Protein AF-0000000068181844 (afdb_homodimer)

InterPro domains:
  IPR001478 PDZ domain [PF13180] (319-391)
  IPR001478 PDZ domain [SM00228] (317-387)
  IPR007314 Haem-binding uptake, Tiki superfamily, ChaN [PF04187] (47-268)
  IPR007314 Haem-binding uptake, Tiki superfamily, ChaN [cd14727] (56-280)
  IPR036034 PDZ superfamily [G3DSA:2.30.42.10] (317-400)
  IPR036034 PDZ superfamily [SSF50156] (316-392)

Sequence (802 aa):
MNVSDVSAQTGSGKKAVSASEQTTRNACVPAASWVIPGKGETTLSSVMASVKDKSVVLLGETHINPEHHRWQLQMLATLYAARPDMVIGFEMFPRRVQKILDQWVAGELTESEFLSRSEWQSVWSTDAGLYLPLFHFARMNRIPMRALNIDIHLRRAVTAKGFDGVPEKDREGVTRPAPPAPEYLEFLLPIYMQHGRAPQKTAEKNQKPNHYDPDFLRFVVSQQLWDRAMAQEIHAVLSSYDKHKKPLIVGIMGSGHILKGFGVPHQLKNMGVKKIVSLLPWDTNRPCKLLTDRYADAVFGLAPFTPESGSPLQQRLGIGFEFSKKTTGAHVLQVEQQSIAESAGLQAGDVILEMAGSTLKESNDVIDAVKRQAPGTWLPLKVMREGMITEIIAKFPPLAKMNVSDVSAQTGSGKKAVSASEQTTRNACVPAASWVIPGKGETTLSSVMASVKDKSVVLLGETHINPEHHRWQLQMLATLYAARPDMVIGFEMFPRRVQKILDQWVAGELTESEFLSRSEWQSVWSTDAGLYLPLFHFARMNRIPMRALNIDIHLRRAVTAKGFDGVPEKDREGVTRPAPPAPEYLEFLLPIYMQHGRAPQKTAEKNQKPNHYDPDFLRFVVSQQLWDRAMAQEIHAVLSSYDKHKKPLIVGIMGSGHILKGFGVPHQLKNMGVKKIVSLLPWDTNRPCKLLTDRYADAVFGLAPFTPESGSPLQQRLGIGFEFSKKTTGAHVLQVEQQSIAESAGLQAGDVILEMAGSTLKESNDVIDAVKRQAPGTWLPLKVMREGMITEIIAKFPPLAK

Structure (mmCIF, N/CA/C/O backbone):
data_AF-0000000068181844-model_v1
#
loop_
_entity.id
_entity.type
_entity.pdbx_description
1 polymer 'PDZ domain (Also known as DHR or GLGF)'
#
loop_
_atom_site.group_PDB
_atom_site.id
_atom_site.type_symbol
_atom_site.label_atom_id
_atom_site.label_alt_id
_atom_site.label_comp_id
_atom_site.label_asym_id
_atom_site.label_entity_id
_atom_site.label_seq_id
_atom_site.pdbx_PDB_ins_code
_atom_site.Cartn_x
_atom_site.Cartn_y
_atom_site.Cartn_z
_atom_site.occupancy
_atom_site.B_iso_or_equiv
_atom_site.auth_seq_id
_atom_site.auth_comp_id
_atom_site.auth_asym_id
_atom_site.auth_atom_id
_atom_site.pdbx_PDB_model_num
ATOM 1 N N . MET A 1 1 ? -0.799 7.785 -81.25 1 20.84 1 MET A N 1
ATOM 2 C CA . MET A 1 1 ? 0.164 8.43 -80.375 1 20.84 1 MET A CA 1
ATOM 3 C C . MET A 1 1 ? 0.153 7.789 -79 1 20.84 1 MET A C 1
ATOM 5 O O . MET A 1 1 ? -0.875 7.266 -78.562 1 20.84 1 MET A O 1
ATOM 9 N N . ASN A 1 2 ? 1.384 7.469 -78.375 1 20.53 2 ASN A N 1
ATOM 10 C CA . ASN A 1 2 ? 2.098 6.695 -77.375 1 20.53 2 ASN A CA 1
ATOM 11 C C . ASN A 1 2 ? 1.772 7.184 -76 1 20.53 2 ASN A C 1
ATOM 13 O O . ASN A 1 2 ? 2.35 8.164 -75.5 1 20.53 2 ASN A O 1
ATOM 17 N N . VAL A 1 3 ? 0.532 7.383 -75.625 1 24.94 3 VAL A N 1
ATOM 18 C CA . VAL A 1 3 ? 0.16 8.062 -74.375 1 24.94 3 VAL A CA 1
ATOM 19 C C . VAL A 1 3 ? 0.707 7.297 -73.188 1 24.94 3 VAL A C 1
ATOM 21 O O . VAL A 1 3 ? 0.343 6.137 -72.938 1 24.94 3 VAL A O 1
ATOM 24 N N . SER A 1 4 ? 2.059 7.469 -72.875 1 22.17 4 SER A N 1
ATOM 25 C CA . SER A 1 4 ? 2.998 6.91 -71.875 1 22.17 4 SER A CA 1
ATOM 26 C C . SER A 1 4 ? 2.477 7.062 -70.438 1 22.17 4 SER A C 1
ATOM 28 O O . SER A 1 4 ? 2.127 8.164 -70.062 1 22.17 4 SER A O 1
ATOM 30 N N . ASP A 1 5 ? 1.812 6.039 -69.875 1 23.31 5 ASP A N 1
ATOM 31 C CA . ASP A 1 5 ? 1.117 5.785 -68.625 1 23.31 5 ASP A CA 1
ATOM 32 C C . ASP A 1 5 ? 2.064 5.926 -67.438 1 23.31 5 ASP A C 1
ATOM 34 O O . ASP A 1 5 ? 2.994 5.129 -67.312 1 23.31 5 ASP A O 1
ATOM 38 N N . VAL A 1 6 ? 2.586 7.16 -67.188 1 24.62 6 VAL A N 1
ATOM 39 C CA . VAL A 1 6 ? 3.605 7.465 -66.188 1 24.62 6 VAL A CA 1
ATOM 40 C C . VAL A 1 6 ? 3.154 6.965 -64.812 1 24.62 6 VAL A C 1
ATOM 42 O O . VAL A 1 6 ? 2.057 7.285 -64.375 1 24.62 6 VAL A O 1
ATOM 45 N N . SER A 1 7 ? 3.664 5.816 -64.312 1 22.64 7 SER A N 1
ATOM 46 C CA . SER A 1 7 ? 3.541 5.023 -63.094 1 22.64 7 SER A CA 1
ATOM 47 C C . SER A 1 7 ? 3.971 5.82 -61.844 1 22.64 7 SER A C 1
ATOM 49 O O . SER A 1 7 ? 5.129 6.234 -61.75 1 22.64 7 SER A O 1
ATOM 51 N N . ALA A 1 8 ? 3.086 6.699 -61.281 1 23.05 8 ALA A N 1
ATOM 52 C CA . ALA A 1 8 ? 3.336 7.59 -60.156 1 23.05 8 ALA A CA 1
ATOM 53 C C . ALA A 1 8 ? 3.799 6.805 -58.938 1 23.05 8 ALA A C 1
ATOM 55 O O . ALA A 1 8 ? 3.031 6.031 -58.344 1 23.05 8 ALA A O 1
ATOM 56 N N . GLN A 1 9 ? 5.07 6.387 -58.719 1 21.8 9 GLN A N 1
ATOM 57 C CA . GLN A 1 9 ? 5.691 5.586 -57.656 1 21.8 9 GLN A CA 1
ATOM 58 C C . GLN A 1 9 ? 5.672 6.324 -56.312 1 21.8 9 GLN A C 1
ATOM 60 O O . GLN A 1 9 ? 6.188 5.816 -55.312 1 21.8 9 GLN A O 1
ATOM 65 N N . THR A 1 10 ? 5.02 7.492 -56.031 1 23.64 10 THR A N 1
ATOM 66 C CA . THR A 1 10 ? 5.762 8.336 -55.094 1 23.64 10 THR A CA 1
ATOM 67 C C . THR A 1 10 ? 5.621 7.828 -53.688 1 23.64 10 THR A C 1
ATOM 69 O O . THR A 1 10 ? 6.309 8.305 -52.781 1 23.64 10 THR A O 1
ATOM 72 N N . GLY A 1 11 ? 4.746 6.875 -53.156 1 23.39 11 GLY A N 1
ATOM 73 C CA . GLY A 1 11 ? 4.219 7.285 -51.875 1 23.39 11 GLY A CA 1
ATOM 74 C C . GLY A 1 11 ? 5.199 7.066 -50.719 1 23.39 11 GLY A C 1
ATOM 75 O O . GLY A 1 11 ? 5.555 5.93 -50.406 1 23.39 11 GLY A O 1
ATOM 76 N N . SER A 1 12 ? 6.27 7.867 -50.531 1 25.11 12 SER A N 1
ATOM 77 C CA . SER A 1 12 ? 7.234 7.73 -49.438 1 25.11 12 SER A CA 1
ATOM 78 C C . SER A 1 12 ? 6.543 7.746 -48.062 1 25.11 12 SER A C 1
ATOM 80 O O . SER A 1 12 ? 5.727 8.633 -47.781 1 25.11 12 SER A O 1
ATOM 82 N N . GLY A 1 13 ? 6.348 6.598 -47.469 1 23.14 13 GLY A N 1
ATOM 83 C CA . GLY A 1 13 ? 5.742 6.34 -46.156 1 23.14 13 GLY A CA 1
ATOM 84 C C . GLY A 1 13 ? 6.465 7.023 -45.031 1 23.14 13 GLY A C 1
ATOM 85 O O . GLY A 1 13 ? 7.609 6.688 -44.719 1 23.14 13 GLY A O 1
ATOM 86 N N . LYS A 1 14 ? 6.301 8.391 -44.75 1 28.42 14 LYS A N 1
ATOM 87 C CA . LYS A 1 14 ? 6.797 9.023 -43.531 1 28.42 14 LYS A CA 1
ATOM 88 C C . LYS A 1 14 ? 6.406 8.211 -42.312 1 28.42 14 LYS A C 1
ATOM 90 O O . LYS A 1 14 ? 5.223 8.008 -42.031 1 28.42 14 LYS A O 1
ATOM 95 N N . LYS A 1 15 ? 7.363 7.523 -41.75 1 23.8 15 LYS A N 1
ATOM 96 C CA . LYS A 1 15 ? 7.305 6.844 -40.438 1 23.8 15 LYS A CA 1
ATOM 97 C C . LYS A 1 15 ? 6.938 7.812 -39.344 1 23.8 15 LYS A C 1
ATOM 99 O O . LYS A 1 15 ? 7.656 8.781 -39.094 1 23.8 15 LYS A O 1
ATOM 104 N N . ALA A 1 16 ? 5.641 7.918 -38.938 1 25.55 16 ALA A N 1
ATOM 105 C CA . ALA A 1 16 ? 5.148 8.648 -37.75 1 25.55 16 ALA A CA 1
ATOM 106 C C . ALA A 1 16 ? 5.941 8.273 -36.5 1 25.55 16 ALA A C 1
ATOM 108 O O . ALA A 1 16 ? 5.883 7.129 -36.031 1 25.55 16 ALA A O 1
ATOM 109 N N . VAL A 1 17 ? 7.121 8.883 -36.344 1 30.03 17 VAL A N 1
ATOM 110 C CA . VAL A 1 17 ? 7.82 8.844 -35.062 1 30.03 17 VAL A CA 1
ATOM 111 C C . VAL A 1 17 ? 6.836 9.117 -33.938 1 30.03 17 VAL A C 1
ATOM 113 O O . VAL A 1 17 ? 6.184 10.164 -33.906 1 30.03 17 VAL A O 1
ATOM 116 N N . SER A 1 18 ? 6.352 8.062 -33.281 1 27.22 18 SER A N 1
ATOM 117 C CA . SER A 1 18 ? 5.297 8.062 -32.281 1 27.22 18 SER A CA 1
ATOM 118 C C . SER A 1 18 ? 5.539 9.148 -31.219 1 27.22 18 SER A C 1
ATOM 120 O O . SER A 1 18 ? 6.684 9.43 -30.859 1 27.22 18 SER A O 1
ATOM 122 N N . ALA A 1 19 ? 4.605 10.031 -30.844 1 32.03 19 ALA A N 1
ATOM 123 C CA . ALA A 1 19 ? 4.32 11.156 -29.969 1 32.03 19 ALA A CA 1
ATOM 124 C C . ALA A 1 19 ? 4.805 10.883 -28.547 1 32.03 19 ALA A C 1
ATOM 126 O O . ALA A 1 19 ? 4.879 11.797 -27.719 1 32.03 19 ALA A O 1
ATOM 127 N N . SER A 1 20 ? 4.977 9.57 -28.125 1 32.78 20 SER A N 1
ATOM 128 C CA . SER A 1 20 ? 5.09 9.297 -26.688 1 32.78 20 SER A CA 1
ATOM 129 C C . SER A 1 20 ? 6.438 9.75 -26.156 1 32.78 20 SER A C 1
ATOM 131 O O . SER A 1 20 ? 6.625 9.844 -24.938 1 32.78 20 SER A O 1
ATOM 133 N N . GLU A 1 21 ? 7.496 9.906 -26.906 1 36.69 21 GLU A N 1
ATOM 134 C CA . GLU A 1 21 ? 8.82 10.25 -26.406 1 36.69 21 GLU A CA 1
ATOM 135 C C . GLU A 1 21 ? 8.914 11.734 -26.062 1 36.69 21 GLU A C 1
ATOM 137 O O . GLU A 1 21 ? 9.914 12.18 -25.484 1 36.69 21 GLU A O 1
ATOM 142 N N . GLN A 1 22 ? 8.125 12.625 -26.641 1 35.94 22 GLN A N 1
ATOM 143 C CA . GLN A 1 22 ? 8.422 14.055 -26.609 1 35.94 22 GLN A CA 1
ATOM 144 C C . GLN A 1 22 ? 8.195 14.633 -25.219 1 35.94 22 GLN A C 1
ATOM 146 O O . GLN A 1 22 ? 8.883 15.578 -24.812 1 35.94 22 GLN A O 1
ATOM 151 N N . THR A 1 23 ? 6.996 14.367 -24.578 1 38.97 23 THR A N 1
ATOM 152 C CA . THR A 1 23 ? 6.496 15.289 -23.578 1 38.97 23 THR A CA 1
ATOM 153 C C . THR A 1 23 ? 7.305 15.172 -22.281 1 38.97 23 THR A C 1
ATOM 155 O O . THR A 1 23 ? 7.254 16.062 -21.422 1 38.97 23 THR A O 1
ATOM 158 N N . THR A 1 24 ? 7.902 14.008 -21.969 1 44.78 24 THR A N 1
ATOM 159 C CA . THR A 1 24 ? 8.523 13.898 -20.656 1 44.78 24 THR A CA 1
ATOM 160 C C . THR A 1 24 ? 9.883 14.602 -20.641 1 44.78 24 THR A C 1
ATOM 162 O O . THR A 1 24 ? 10.656 14.438 -19.688 1 44.78 24 THR A O 1
ATOM 165 N N . ARG A 1 25 ? 10.406 15.078 -21.734 1 48.81 25 ARG A N 1
ATOM 166 C CA . ARG A 1 25 ? 11.781 15.547 -21.844 1 48.81 25 ARG A CA 1
ATOM 167 C C . ARG A 1 25 ? 11.992 16.797 -21 1 48.81 25 ARG A C 1
ATOM 169 O O . ARG A 1 25 ? 13.133 17.188 -20.719 1 48.81 25 ARG A O 1
ATOM 176 N N . ASN A 1 26 ? 10.984 17.469 -20.609 1 58.66 26 ASN A N 1
ATOM 177 C CA . ASN A 1 26 ? 11.359 18.766 -20.047 1 58.66 26 ASN A CA 1
ATOM 178 C C . ASN A 1 26 ? 11 18.875 -18.562 1 58.66 26 ASN A C 1
ATOM 180 O O . ASN A 1 26 ? 10.852 19.969 -18.031 1 58.66 26 ASN A O 1
ATOM 184 N N . ALA A 1 27 ? 10.836 17.656 -17.922 1 81.94 27 ALA A N 1
ATOM 185 C CA . ALA A 1 27 ? 10.539 17.797 -16.5 1 81.94 27 ALA A CA 1
ATOM 186 C C . ALA A 1 27 ? 11.82 17.953 -15.688 1 81.94 27 ALA A C 1
ATOM 188 O O . ALA A 1 27 ? 12.797 17.234 -15.906 1 81.94 27 ALA A O 1
ATOM 189 N N . CYS A 1 28 ? 11.922 18.969 -14.984 1 92.69 28 CYS A N 1
ATOM 190 C CA . CYS A 1 28 ? 13.07 19.188 -14.117 1 92.69 28 CYS A CA 1
ATOM 191 C C . CYS A 1 28 ? 13.234 18.047 -13.125 1 92.69 28 CYS A C 1
ATOM 193 O O . CYS A 1 28 ? 14.344 17.797 -12.641 1 92.69 28 CYS A O 1
ATOM 195 N N . VAL A 1 29 ? 12.188 17.297 -12.812 1 97.06 29 VAL A N 1
ATOM 196 C CA . VAL A 1 29 ? 12.211 16.047 -12.047 1 97.06 29 VAL A CA 1
ATOM 197 C C . VAL A 1 29 ? 11.383 14.984 -12.758 1 97.06 29 VAL A C 1
ATOM 199 O O . VAL A 1 29 ? 10.164 14.922 -12.594 1 97.06 29 VAL A O 1
ATOM 202 N N . PRO A 1 30 ? 11.992 14.133 -13.531 1 96.44 30 PRO A N 1
ATOM 203 C CA . PRO A 1 30 ? 11.242 13.086 -14.219 1 96.44 30 PRO A CA 1
ATOM 204 C C . PRO A 1 30 ? 10.586 12.094 -13.25 1 96.44 30 PRO A C 1
ATOM 206 O O . PRO A 1 30 ? 11.039 11.953 -12.109 1 96.44 30 PRO A O 1
ATOM 209 N N . ALA A 1 31 ? 9.547 11.461 -13.742 1 95.75 31 ALA A N 1
ATOM 210 C CA . ALA A 1 31 ? 8.922 10.406 -12.945 1 95.75 31 ALA A CA 1
ATOM 211 C C . ALA A 1 31 ? 9.93 9.328 -12.578 1 95.75 31 ALA A C 1
ATOM 213 O O . ALA A 1 31 ? 10.812 8.992 -13.367 1 95.75 31 ALA A O 1
ATOM 214 N N . ALA A 1 32 ? 9.836 8.844 -11.391 1 97.31 32 ALA A N 1
ATOM 215 C CA . ALA A 1 32 ? 10.633 7.738 -10.875 1 97.31 32 ALA A CA 1
ATOM 216 C C . ALA A 1 32 ? 12.094 8.148 -10.703 1 97.31 32 ALA A C 1
ATOM 218 O O . ALA A 1 32 ? 12.992 7.305 -10.742 1 97.31 32 ALA A O 1
ATOM 219 N N . SER A 1 33 ? 12.297 9.43 -10.523 1 97.62 33 SER A N 1
ATOM 220 C CA . SER A 1 33 ? 13.664 9.914 -10.375 1 97.62 33 SER A CA 1
ATOM 221 C C . SER A 1 33 ? 13.82 10.75 -9.109 1 97.62 33 SER A C 1
ATOM 223 O O . SER A 1 33 ? 12.867 11.406 -8.68 1 97.62 33 SER A O 1
ATOM 225 N N . TRP A 1 34 ? 15.016 10.68 -8.57 1 98.31 34 TRP A N 1
ATOM 226 C CA . TRP A 1 34 ? 15.391 11.508 -7.426 1 98.31 34 TRP A CA 1
ATOM 227 C C . TRP A 1 34 ? 16.234 12.703 -7.867 1 98.31 34 TRP A C 1
ATOM 229 O O . TRP A 1 34 ? 17.109 12.578 -8.727 1 98.31 34 TRP A O 1
ATOM 239 N N . VAL A 1 35 ? 15.898 13.844 -7.297 1 98.5 35 VAL A N 1
ATOM 240 C CA . VAL A 1 35 ? 16.641 15.062 -7.598 1 98.5 35 VAL A CA 1
ATOM 241 C C . VAL A 1 35 ? 16.938 15.82 -6.305 1 98.5 35 VAL A C 1
ATOM 243 O O . VAL A 1 35 ? 16.078 15.93 -5.43 1 98.5 35 VAL A O 1
ATOM 246 N N . ILE A 1 36 ? 18.125 16.203 -6.121 1 98.25 36 ILE A N 1
ATOM 247 C CA . ILE A 1 36 ? 18.484 17.188 -5.109 1 98.25 36 ILE A CA 1
ATOM 248 C C . ILE A 1 36 ? 18.359 18.594 -5.691 1 98.25 36 ILE A C 1
ATOM 250 O O . ILE A 1 36 ? 19.109 18.969 -6.59 1 98.25 36 ILE A O 1
ATOM 254 N N . PRO A 1 37 ? 17.344 19.312 -5.195 1 97.31 37 PRO A N 1
ATOM 255 C CA . PRO A 1 37 ? 17.188 20.672 -5.738 1 97.31 37 PRO A CA 1
ATOM 256 C C . PRO A 1 37 ? 18.484 21.469 -5.73 1 97.31 37 PRO A C 1
ATOM 258 O O . PRO A 1 37 ? 19.188 21.5 -4.715 1 97.31 37 PRO A O 1
ATOM 261 N N . GLY A 1 38 ? 18.812 22.062 -6.887 1 95.56 38 GLY A N 1
ATOM 262 C CA . GLY A 1 38 ? 20.047 22.844 -7.012 1 95.56 38 GLY A CA 1
ATOM 263 C C . GLY A 1 38 ? 21.25 22 -7.371 1 95.56 38 GLY A C 1
ATOM 264 O O . GLY A 1 38 ? 22.281 22.531 -7.797 1 95.56 38 GLY A O 1
ATOM 265 N N . LYS A 1 39 ? 21.234 20.703 -7.258 1 96.56 39 LYS A N 1
ATOM 266 C CA . LYS A 1 39 ? 22.406 19.859 -7.488 1 96.56 39 LYS A CA 1
ATOM 267 C C . LYS A 1 39 ? 22.156 18.875 -8.617 1 96.56 39 LYS A C 1
ATOM 269 O O . LYS A 1 39 ? 23.109 18.344 -9.203 1 96.56 39 LYS A O 1
ATOM 274 N N . GLY A 1 40 ? 20.859 18.516 -8.828 1 96.44 40 GLY A N 1
ATOM 275 C CA . GLY A 1 40 ? 20.578 17.641 -9.953 1 96.44 40 GLY A CA 1
ATOM 276 C C . GLY A 1 40 ? 20.188 16.234 -9.531 1 96.44 40 GLY A C 1
ATOM 277 O O . GLY A 1 40 ? 19.781 16.016 -8.391 1 96.44 40 GLY A O 1
ATOM 278 N N . GLU A 1 41 ? 20.312 15.352 -10.5 1 97.31 41 GLU A N 1
ATOM 279 C CA . GLU A 1 41 ? 19.812 13.984 -10.312 1 97.31 41 GLU A CA 1
ATOM 280 C C . GLU A 1 41 ? 20.625 13.25 -9.242 1 97.31 41 GLU A C 1
ATOM 282 O O . GLU A 1 41 ? 21.828 13.453 -9.125 1 97.31 41 GLU A O 1
ATOM 287 N N . THR A 1 42 ? 20.016 12.438 -8.469 1 97.88 42 THR A N 1
ATOM 288 C CA . THR A 1 42 ? 20.609 11.562 -7.469 1 97.88 42 THR A CA 1
ATOM 289 C C . THR A 1 42 ? 19.938 10.195 -7.48 1 97.88 42 THR A C 1
ATOM 291 O O . THR A 1 42 ? 19.156 9.891 -8.383 1 97.88 42 THR A O 1
ATOM 294 N N . THR A 1 43 ? 20.359 9.305 -6.555 1 97.25 43 THR A N 1
ATOM 295 C CA . THR A 1 43 ? 19.797 7.957 -6.492 1 97.25 43 THR A CA 1
ATOM 296 C C . THR A 1 43 ? 19.188 7.691 -5.117 1 97.25 43 THR A C 1
ATOM 298 O O . THR A 1 43 ? 19.516 8.383 -4.148 1 97.25 43 THR A O 1
ATOM 301 N N . LEU A 1 44 ? 18.328 6.762 -5.109 1 97.5 44 LEU A N 1
ATOM 302 C CA . LEU A 1 44 ? 17.75 6.332 -3.838 1 97.5 44 LEU A CA 1
ATOM 303 C C . LEU A 1 44 ? 18.859 5.918 -2.865 1 97.5 44 LEU A C 1
ATOM 305 O O . LEU A 1 44 ? 18.797 6.25 -1.679 1 97.5 44 LEU A O 1
ATOM 309 N N . SER A 1 45 ? 19.828 5.238 -3.383 1 95.5 45 SER A N 1
ATOM 310 C CA . SER A 1 45 ? 20.938 4.812 -2.541 1 95.5 45 SER A CA 1
ATOM 311 C C . SER A 1 45 ? 21.641 6.004 -1.892 1 95.5 45 SER A C 1
ATOM 313 O O . SER A 1 45 ? 21.969 5.969 -0.703 1 95.5 45 SER A O 1
ATOM 315 N N . SER A 1 46 ? 21.828 7.047 -2.639 1 96.94 46 SER A N 1
ATOM 316 C CA . SER A 1 46 ? 22.453 8.258 -2.115 1 96.94 46 SER A CA 1
ATOM 317 C C . SER A 1 46 ? 21.547 8.945 -1.092 1 96.94 46 SER A C 1
ATOM 319 O O . SER A 1 46 ? 22.031 9.43 -0.066 1 96.94 46 SER A O 1
ATOM 321 N N . VAL A 1 47 ? 20.297 8.984 -1.377 1 97.69 47 VAL A N 1
ATOM 322 C CA . VAL A 1 47 ? 19.328 9.562 -0.441 1 97.69 47 VAL A CA 1
ATOM 323 C C . VAL A 1 47 ? 19.359 8.781 0.87 1 97.69 47 VAL A C 1
ATOM 325 O O . VAL A 1 47 ? 19.422 9.367 1.951 1 97.69 47 VAL A O 1
ATOM 328 N N . MET A 1 48 ? 19.391 7.48 0.765 1 96.5 48 MET A N 1
ATOM 329 C CA . MET A 1 48 ? 19.406 6.637 1.957 1 96.5 48 MET A CA 1
ATOM 330 C C . MET A 1 48 ? 20.703 6.801 2.738 1 96.5 48 MET A C 1
ATOM 332 O O . MET A 1 48 ? 20.703 6.742 3.969 1 96.5 48 MET A O 1
ATOM 336 N N . ALA A 1 49 ? 21.766 7 2.035 1 95.81 49 ALA A N 1
ATOM 337 C CA . ALA A 1 49 ? 23.047 7.262 2.699 1 95.81 49 ALA A CA 1
ATOM 338 C C . ALA A 1 49 ? 22.984 8.547 3.518 1 95.81 49 ALA A C 1
ATOM 340 O O . ALA A 1 49 ? 23.562 8.633 4.602 1 95.81 49 ALA A O 1
ATOM 341 N N . SER A 1 50 ? 22.203 9.492 3.051 1 94.62 50 SER A N 1
ATOM 342 C CA . SER A 1 50 ? 22.109 10.789 3.717 1 94.62 50 SER A CA 1
ATOM 343 C C . SER A 1 50 ? 21.266 10.703 4.977 1 94.62 50 SER A C 1
ATOM 345 O O . SER A 1 50 ? 21.328 11.578 5.84 1 94.62 50 SER A O 1
ATOM 347 N N . VAL A 1 51 ? 20.453 9.648 5.105 1 95.62 51 VAL A N 1
ATOM 348 C CA . VAL A 1 51 ? 19.516 9.547 6.227 1 95.62 51 VAL A CA 1
ATOM 349 C C . VAL A 1 51 ? 20.125 8.672 7.324 1 95.62 51 VAL A C 1
ATOM 351 O O . VAL A 1 51 ? 19.609 8.625 8.445 1 95.62 51 VAL A O 1
ATOM 354 N N . LYS A 1 52 ? 21.234 8.062 7.113 1 92.75 52 LYS A N 1
ATOM 355 C CA . LYS A 1 52 ? 21.797 7.027 7.977 1 92.75 52 LYS A CA 1
ATOM 356 C C . LYS A 1 52 ? 22.031 7.555 9.391 1 92.75 52 LYS A C 1
ATOM 358 O O . LYS A 1 52 ? 21.75 6.855 10.367 1 92.75 52 LYS A O 1
ATOM 363 N N . ASP A 1 53 ? 22.438 8.766 9.562 1 93.31 53 ASP A N 1
ATOM 364 C CA . ASP A 1 53 ? 22.797 9.297 10.875 1 93.31 53 ASP A CA 1
ATOM 365 C C . ASP A 1 53 ? 21.812 10.375 11.32 1 93.31 53 ASP A C 1
ATOM 367 O O . ASP A 1 53 ? 22.109 11.172 12.211 1 93.31 53 ASP A O 1
ATOM 371 N N . LYS A 1 54 ? 20.703 10.375 10.727 1 96.56 54 LYS A N 1
ATOM 372 C CA . LYS A 1 54 ? 19.703 11.406 11.039 1 96.56 54 LYS A CA 1
ATOM 373 C C . LYS A 1 54 ? 18.734 10.93 12.109 1 96.56 54 LYS A C 1
ATOM 375 O O . LYS A 1 54 ? 18.578 9.727 12.32 1 96.56 54 LYS A O 1
ATOM 380 N N . SER A 1 55 ? 18.188 11.906 12.766 1 97.31 55 SER A N 1
ATOM 381 C CA . SER A 1 55 ? 17.234 11.609 13.836 1 97.31 55 SER A CA 1
ATOM 382 C C . SER A 1 55 ? 15.797 11.75 13.352 1 97.31 55 SER A C 1
ATOM 384 O O . SER A 1 55 ? 14.891 11.125 13.898 1 97.31 55 SER A O 1
ATOM 386 N N . VAL A 1 56 ? 15.602 12.625 12.344 1 98.75 56 VAL A N 1
ATOM 387 C CA . VAL A 1 56 ? 14.258 12.93 11.867 1 98.75 56 VAL A CA 1
ATOM 388 C C . VAL A 1 56 ? 14.242 12.93 10.344 1 98.75 56 VAL A C 1
ATOM 390 O O . VAL A 1 56 ? 15.125 13.516 9.703 1 98.75 56 VAL A O 1
ATOM 393 N N . VAL A 1 57 ? 13.375 12.219 9.727 1 98.88 57 VAL A N 1
ATOM 394 C CA . VAL A 1 57 ? 13.055 12.328 8.305 1 98.88 57 VAL A CA 1
ATOM 395 C C . VAL A 1 57 ? 11.609 12.797 8.141 1 98.88 57 VAL A C 1
ATOM 397 O O . VAL A 1 57 ? 10.695 12.211 8.719 1 98.88 57 VAL A O 1
ATOM 400 N N . LEU A 1 58 ? 11.391 13.867 7.477 1 98.94 58 LEU A N 1
ATOM 401 C CA . LEU A 1 58 ? 10.055 14.383 7.199 1 98.94 58 LEU A CA 1
ATOM 402 C C . LEU A 1 58 ? 9.648 14.07 5.762 1 98.94 58 LEU A C 1
ATOM 404 O O . LEU A 1 58 ? 10.375 14.406 4.82 1 98.94 58 LEU A O 1
ATOM 408 N N . LEU A 1 59 ? 8.57 13.383 5.562 1 98.94 59 LEU A N 1
ATOM 409 C CA . LEU A 1 59 ? 8 13.031 4.266 1 98.94 59 LEU A CA 1
ATOM 410 C C . LEU A 1 59 ? 6.77 13.875 3.963 1 98.94 59 LEU A C 1
ATOM 412 O O . LEU A 1 59 ? 5.742 13.75 4.637 1 98.94 59 LEU A O 1
ATOM 416 N N . GLY A 1 60 ? 6.809 14.695 2.922 1 98.44 60 GLY A N 1
ATOM 417 C CA . GLY A 1 60 ? 5.727 15.609 2.588 1 98.44 60 GLY A CA 1
ATOM 418 C C . GLY A 1 60 ? 4.664 14.977 1.711 1 98.44 60 GLY A C 1
ATOM 419 O O . GLY A 1 60 ? 4.859 13.883 1.181 1 98.44 60 GLY A O 1
ATOM 420 N N . GLU A 1 61 ? 3.506 15.727 1.605 1 97.44 61 GLU A N 1
ATOM 421 C CA . GLU A 1 61 ? 2.398 15.242 0.787 1 97.44 61 GLU A CA 1
ATOM 422 C C . GLU A 1 61 ? 1.492 16.391 0.354 1 97.44 61 GLU A C 1
ATOM 424 O O . GLU A 1 61 ? 1.52 17.469 0.951 1 97.44 61 GLU A O 1
ATOM 429 N N . THR A 1 62 ? 0.784 16.172 -0.738 1 92.44 62 THR A N 1
ATOM 430 C CA . THR A 1 62 ? -0.548 16.734 -0.94 1 92.44 62 THR A CA 1
ATOM 431 C C . THR A 1 62 ? -1.621 15.773 -0.44 1 92.44 62 THR A C 1
ATOM 433 O O . THR A 1 62 ? -1.673 14.617 -0.867 1 92.44 62 THR A O 1
ATOM 436 N N . HIS A 1 63 ? -2.502 16.234 0.39 1 91.12 63 HIS A N 1
ATOM 437 C CA . HIS A 1 63 ? -3.307 15.367 1.242 1 91.12 63 HIS A CA 1
ATOM 438 C C . HIS A 1 63 ? -4.18 14.43 0.409 1 91.12 63 HIS A C 1
ATOM 440 O O . HIS A 1 63 ? -4.477 13.312 0.83 1 91.12 63 HIS A O 1
ATOM 446 N N . ILE A 1 64 ? -4.531 14.867 -0.733 1 85.25 64 ILE A N 1
ATOM 447 C CA . ILE A 1 64 ? -5.531 14.102 -1.468 1 85.25 64 ILE A CA 1
ATOM 448 C C . ILE A 1 64 ? -4.855 13.32 -2.596 1 85.25 64 ILE A C 1
ATOM 450 O O . ILE A 1 64 ? -5.531 12.688 -3.412 1 85.25 64 ILE A O 1
ATOM 454 N N . ASN A 1 65 ? -3.518 13.422 -2.73 1 91.06 65 ASN A N 1
ATOM 455 C CA . ASN A 1 65 ? -2.797 12.781 -3.828 1 91.06 65 ASN A CA 1
ATOM 456 C C . ASN A 1 65 ? -2.391 11.359 -3.475 1 91.06 65 ASN A C 1
ATOM 458 O O . ASN A 1 65 ? -1.486 11.148 -2.662 1 91.06 65 ASN A O 1
ATOM 462 N N . PRO A 1 66 ? -3.033 10.312 -4.086 1 93.56 66 PRO A N 1
ATOM 463 C CA . PRO A 1 66 ? -2.707 8.93 -3.738 1 93.56 66 PRO A CA 1
ATOM 464 C C . PRO A 1 66 ? -1.259 8.57 -4.059 1 93.56 66 PRO A C 1
ATOM 466 O O . PRO A 1 66 ? -0.652 7.758 -3.354 1 93.56 66 PRO A O 1
ATOM 469 N N . GLU A 1 67 ? -0.643 9.195 -5.07 1 96.12 67 GLU A N 1
ATOM 470 C CA . GLU A 1 67 ? 0.739 8.898 -5.434 1 96.12 67 GLU A CA 1
ATOM 471 C C . GLU A 1 67 ? 1.704 9.32 -4.328 1 96.12 67 GLU A C 1
ATOM 473 O O . GLU A 1 67 ? 2.719 8.656 -4.098 1 96.12 67 GLU A O 1
ATOM 478 N N . HIS A 1 68 ? 1.35 10.406 -3.676 1 98.19 68 HIS A N 1
ATOM 479 C CA . HIS A 1 68 ? 2.18 10.859 -2.564 1 98.19 68 HIS A CA 1
ATOM 480 C C . HIS A 1 68 ? 2.158 9.852 -1.418 1 98.19 68 HIS A C 1
ATOM 482 O O . HIS A 1 68 ? 3.197 9.562 -0.821 1 98.19 68 HIS A O 1
ATOM 488 N N . HIS A 1 69 ? 1.038 9.297 -1.152 1 98.25 69 HIS A N 1
ATOM 489 C CA . HIS A 1 69 ? 0.91 8.344 -0.055 1 98.25 69 HIS A CA 1
ATOM 490 C C . HIS A 1 69 ? 1.57 7.012 -0.402 1 98.25 69 HIS A C 1
ATOM 492 O O . HIS A 1 69 ? 2.168 6.367 0.463 1 98.25 69 HIS A O 1
ATOM 498 N N . ARG A 1 70 ? 1.453 6.586 -1.669 1 98.44 70 ARG A N 1
ATOM 499 C CA . ARG A 1 70 ? 2.174 5.398 -2.119 1 98.44 70 ARG A CA 1
ATOM 500 C C . ARG A 1 70 ? 3.68 5.586 -1.97 1 98.44 70 ARG A C 1
ATOM 502 O O . ARG A 1 70 ? 4.379 4.68 -1.511 1 98.44 70 ARG A O 1
ATOM 509 N N . TRP A 1 71 ? 4.145 6.746 -2.344 1 98.75 71 TRP A N 1
ATOM 510 C CA . TRP A 1 71 ? 5.559 7.074 -2.205 1 98.75 71 TRP A CA 1
ATOM 511 C C . TRP A 1 71 ? 5.973 7.094 -0.737 1 98.75 71 TRP A C 1
ATOM 513 O O . TRP A 1 71 ? 7.035 6.582 -0.377 1 98.75 71 TRP A O 1
ATOM 523 N N . GLN A 1 72 ? 5.129 7.664 0.14 1 98.88 72 GLN A N 1
ATOM 524 C CA . GLN A 1 72 ? 5.41 7.676 1.571 1 98.88 72 GLN A CA 1
ATOM 525 C C . GLN A 1 72 ? 5.551 6.262 2.119 1 98.88 72 GLN A C 1
ATOM 527 O O . GLN A 1 72 ? 6.434 5.988 2.934 1 98.88 72 GLN A O 1
ATOM 532 N N . LEU A 1 73 ? 4.695 5.383 1.667 1 98.88 73 LEU A N 1
ATOM 533 C CA . LEU A 1 73 ? 4.766 3.998 2.115 1 98.88 73 LEU A CA 1
ATOM 534 C C . LEU A 1 73 ? 6.074 3.35 1.681 1 98.88 73 LEU A C 1
ATOM 536 O O . LEU A 1 73 ? 6.723 2.656 2.471 1 98.88 73 LEU A O 1
ATOM 540 N N . GLN A 1 74 ? 6.461 3.555 0.434 1 98.5 74 GLN A N 1
ATOM 541 C CA . GLN A 1 74 ? 7.742 3.051 -0.048 1 98.5 74 GLN A CA 1
ATOM 542 C C . GLN A 1 74 ? 8.891 3.559 0.817 1 98.5 74 GLN A C 1
ATOM 544 O O . GLN A 1 74 ? 9.781 2.789 1.188 1 98.5 74 GLN A O 1
ATOM 549 N N . MET A 1 75 ? 8.859 4.797 1.127 1 98.81 75 MET A N 1
ATO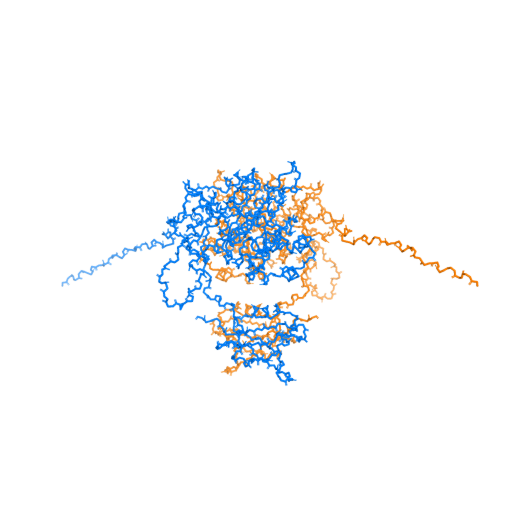M 550 C CA . MET A 1 75 ? 9.945 5.391 1.903 1 98.81 75 MET A CA 1
ATOM 551 C C . MET A 1 75 ? 9.945 4.855 3.33 1 98.81 75 MET A C 1
ATOM 553 O O . MET A 1 75 ? 11.008 4.605 3.902 1 98.81 75 MET A O 1
ATOM 557 N N . LEU A 1 76 ? 8.758 4.711 3.902 1 98.81 76 LEU A N 1
ATOM 558 C CA . LEU A 1 76 ? 8.688 4.133 5.238 1 98.81 76 LEU A CA 1
ATOM 559 C C . LEU A 1 76 ? 9.328 2.75 5.27 1 98.81 76 LEU A C 1
ATOM 561 O O . LEU A 1 76 ? 10.141 2.455 6.152 1 98.81 76 LEU A O 1
ATOM 565 N N . ALA A 1 77 ? 8.977 1.923 4.285 1 98.56 77 ALA A N 1
ATOM 566 C CA . ALA A 1 77 ? 9.516 0.564 4.238 1 98.56 77 ALA A CA 1
ATOM 567 C C . ALA A 1 77 ? 11.031 0.576 4.07 1 98.56 77 ALA A C 1
ATOM 569 O O . ALA A 1 77 ? 11.742 -0.169 4.75 1 98.56 77 ALA A O 1
ATOM 570 N N . THR A 1 78 ? 11.516 1.452 3.199 1 98 78 THR A N 1
ATOM 571 C CA . THR A 1 78 ? 12.938 1.582 2.912 1 98 78 THR A CA 1
ATOM 572 C C . THR A 1 78 ? 13.695 2.08 4.141 1 98 78 THR A C 1
ATOM 574 O O . THR A 1 78 ? 14.727 1.513 4.516 1 98 78 THR A O 1
ATOM 577 N N . LEU A 1 79 ? 13.156 3.092 4.77 1 98.44 79 LEU A N 1
ATOM 578 C CA . LEU A 1 79 ? 13.781 3.66 5.961 1 98.44 79 LEU A CA 1
ATOM 579 C C . LEU A 1 79 ? 13.766 2.658 7.109 1 98.44 79 LEU A C 1
ATOM 581 O O . LEU A 1 79 ? 14.75 2.541 7.844 1 98.44 79 LEU A O 1
ATOM 585 N N . TYR A 1 80 ? 12.695 1.916 7.262 1 97.94 80 TYR A N 1
ATOM 586 C CA . TYR A 1 80 ? 12.562 0.94 8.336 1 97.94 80 TYR A CA 1
ATOM 587 C C . TYR A 1 80 ? 13.602 -0.165 8.211 1 97.94 80 TYR A C 1
ATOM 589 O O . TYR A 1 80 ? 14.156 -0.622 9.211 1 97.94 80 TYR A O 1
ATOM 597 N N . ALA A 1 81 ? 13.836 -0.594 6.977 1 95.94 81 ALA A N 1
ATOM 598 C CA . ALA A 1 81 ? 14.836 -1.636 6.75 1 95.94 81 ALA A CA 1
ATOM 599 C C . ALA A 1 81 ? 16.219 -1.173 7.191 1 95.94 81 ALA A C 1
ATOM 601 O O . ALA A 1 81 ? 17.016 -1.967 7.707 1 95.94 81 ALA A O 1
ATOM 602 N N . ALA A 1 82 ? 16.5 0.087 7.066 1 94.94 82 ALA A N 1
ATOM 603 C CA . ALA A 1 82 ? 17.812 0.644 7.406 1 94.94 82 ALA A CA 1
ATOM 604 C C . ALA A 1 82 ? 17.875 1.031 8.883 1 94.94 82 ALA A C 1
ATOM 606 O O . ALA A 1 82 ? 18.938 0.949 9.5 1 94.94 82 ALA A O 1
ATOM 607 N N . ARG A 1 83 ? 16.797 1.494 9.375 1 95.38 83 ARG A N 1
ATOM 608 C CA . ARG A 1 83 ? 16.672 2.01 10.734 1 95.38 83 ARG A CA 1
ATOM 609 C C . ARG A 1 83 ? 15.461 1.412 11.438 1 95.38 83 ARG A C 1
ATOM 611 O O . ARG A 1 83 ? 14.43 2.072 11.586 1 95.38 83 ARG A O 1
ATOM 618 N N . PRO A 1 84 ? 15.625 0.198 11.992 1 94.19 84 PRO A N 1
ATOM 619 C CA . PRO A 1 84 ? 14.453 -0.517 12.492 1 94.19 84 PRO A CA 1
ATOM 620 C C . PRO A 1 84 ? 13.898 0.081 13.789 1 94.19 84 PRO A C 1
ATOM 622 O O . PRO A 1 84 ? 12.758 -0.183 14.156 1 94.19 84 PRO A O 1
ATOM 625 N N . ASP A 1 85 ? 14.758 0.799 14.531 1 95.06 85 ASP A N 1
ATOM 626 C CA . ASP A 1 85 ? 14.234 1.55 15.672 1 95.06 85 ASP A CA 1
ATOM 627 C C . ASP A 1 85 ? 13.555 2.838 15.211 1 95.06 85 ASP A C 1
ATOM 629 O O . ASP A 1 85 ? 14.18 3.902 15.195 1 95.06 85 ASP A O 1
ATOM 633 N N . MET A 1 86 ? 12.352 2.705 14.789 1 97.56 86 MET A N 1
ATOM 634 C CA . MET A 1 86 ? 11.633 3.781 14.109 1 97.56 86 MET A CA 1
ATOM 635 C C . MET A 1 86 ? 10.344 4.121 14.844 1 97.56 86 MET A C 1
ATOM 637 O O . MET A 1 86 ? 9.711 3.242 15.438 1 97.56 86 MET A O 1
ATOM 641 N N . VAL A 1 87 ? 9.984 5.379 14.859 1 98.75 87 VAL A N 1
ATOM 642 C CA . VAL A 1 87 ? 8.68 5.898 15.234 1 98.75 87 VAL A CA 1
ATOM 643 C C . VAL A 1 87 ? 8.094 6.711 14.078 1 98.75 87 VAL A C 1
ATOM 645 O O . VAL A 1 87 ? 8.805 7.48 13.43 1 98.75 87 VAL A O 1
ATOM 648 N N . ILE A 1 88 ? 6.832 6.508 13.812 1 98.94 88 ILE A N 1
ATOM 649 C CA . ILE A 1 88 ? 6.191 7.281 12.75 1 98.94 88 ILE A CA 1
ATOM 650 C C . ILE A 1 88 ? 5.25 8.312 13.359 1 98.94 88 ILE A C 1
ATOM 652 O O . ILE A 1 88 ? 4.344 7.965 14.125 1 98.94 88 ILE A O 1
ATOM 656 N N . GLY A 1 89 ? 5.484 9.586 13.094 1 98.94 89 GLY A N 1
ATOM 657 C CA . GLY A 1 89 ? 4.594 10.664 13.516 1 98.94 89 GLY A CA 1
ATOM 658 C C . GLY A 1 89 ? 3.631 11.102 12.43 1 98.94 89 GLY A C 1
ATOM 659 O O . GLY A 1 89 ? 4.004 11.18 11.258 1 98.94 89 GLY A O 1
ATOM 660 N N . PHE A 1 90 ? 2.377 11.406 12.812 1 98.94 90 PHE A N 1
ATOM 661 C CA . PHE A 1 90 ? 1.348 11.766 11.844 1 98.94 90 PHE A CA 1
ATOM 662 C C . PHE A 1 90 ? 0.729 13.117 12.188 1 98.94 90 PHE A C 1
ATOM 664 O O . PHE A 1 90 ? 0.231 13.312 13.305 1 98.94 90 PHE A O 1
ATOM 671 N N . GLU A 1 91 ? 0.707 14.023 11.203 1 98.38 91 GLU A N 1
ATOM 672 C CA . GLU A 1 91 ? 0 15.305 11.305 1 98.38 91 GLU A CA 1
ATOM 673 C C . GLU A 1 91 ? -1.495 15.086 11.523 1 98.38 91 GLU A C 1
ATOM 675 O O . GLU A 1 91 ? -2.16 15.914 12.148 1 98.38 91 GLU A O 1
ATOM 680 N N . MET A 1 92 ? -2.078 14.008 11.102 1 97.56 92 MET A N 1
ATOM 681 C CA . MET A 1 92 ? -3.51 13.766 10.938 1 97.56 92 MET A CA 1
ATOM 682 C C . MET A 1 92 ? -4.184 13.562 12.297 1 97.56 92 MET A C 1
ATOM 684 O O . MET A 1 92 ? -5.41 13.625 12.398 1 97.56 92 MET A O 1
ATOM 688 N N . PHE A 1 93 ? -3.338 13.273 13.336 1 98.25 93 PHE A N 1
ATOM 689 C CA . PHE A 1 93 ? -3.945 12.859 14.594 1 98.25 93 PHE A CA 1
ATOM 690 C C . PHE A 1 93 ? -3.623 13.859 15.703 1 98.25 93 PHE A C 1
ATOM 692 O O . PHE A 1 93 ? -2.457 14.18 15.93 1 98.25 93 PHE A O 1
ATOM 699 N N . PRO A 1 94 ? -4.664 14.297 16.422 1 97.38 94 PRO A N 1
ATOM 700 C CA . PRO A 1 94 ? -4.387 15.07 17.641 1 97.38 94 PRO A CA 1
ATOM 701 C C . PRO A 1 94 ? -3.842 14.203 18.781 1 97.38 94 PRO A C 1
ATOM 703 O O . PRO A 1 94 ? -4.156 13.016 18.859 1 97.38 94 PRO A O 1
ATOM 706 N N . ARG A 1 95 ? -3.098 14.734 19.609 1 97.75 95 ARG A N 1
ATOM 707 C CA . ARG A 1 95 ? -2.385 14.055 20.688 1 97.75 95 ARG A CA 1
ATOM 708 C C . ARG A 1 95 ? -3.348 13.289 21.578 1 97.75 95 ARG A C 1
ATOM 710 O O . ARG A 1 95 ? -3 12.234 22.125 1 97.75 95 ARG A O 1
ATOM 717 N N . ARG A 1 96 ? -4.551 13.75 21.703 1 96.88 96 ARG A N 1
ATOM 718 C CA . ARG A 1 96 ? -5.516 13.156 22.625 1 96.88 96 ARG A CA 1
ATOM 719 C C . ARG A 1 96 ? -5.875 11.742 22.203 1 96.88 96 ARG A C 1
ATOM 721 O O . ARG A 1 96 ? -6.402 10.961 23 1 96.88 96 ARG A O 1
ATOM 728 N N . VAL A 1 97 ? -5.598 11.352 20.938 1 98.06 97 VAL A N 1
ATOM 729 C CA . VAL A 1 97 ? -6.004 10.023 20.5 1 98.06 97 VAL A CA 1
ATOM 730 C C . VAL A 1 97 ? -4.805 9.086 20.516 1 98.06 97 VAL A C 1
ATOM 732 O O . VAL A 1 97 ? -4.84 8.008 19.906 1 98.06 97 VAL A O 1
ATOM 735 N N . GLN A 1 98 ? -3.721 9.43 21.172 1 98.62 98 GLN A N 1
ATOM 736 C CA . GLN A 1 98 ? -2.5 8.633 21.188 1 98.62 98 GLN A CA 1
ATOM 737 C C . GLN A 1 98 ? -2.789 7.199 21.625 1 98.62 98 GLN A C 1
ATOM 739 O O . GLN A 1 98 ? -2.252 6.246 21.062 1 98.62 98 GLN A O 1
ATOM 744 N N . LYS A 1 99 ? -3.619 7.098 22.594 1 98.75 99 LYS A N 1
ATOM 745 C CA . LYS A 1 99 ? -3.924 5.762 23.094 1 98.75 99 LYS A CA 1
ATOM 746 C C . LYS A 1 99 ? -4.543 4.887 22.016 1 98.75 99 LYS A C 1
ATOM 748 O O . LYS A 1 99 ? -4.289 3.684 21.953 1 98.75 99 LYS A O 1
ATOM 753 N N . ILE A 1 100 ? -5.34 5.445 21.172 1 98.75 100 ILE A N 1
ATOM 754 C CA . ILE A 1 100 ? -5.988 4.727 20.094 1 98.75 100 ILE A CA 1
ATOM 755 C C . ILE A 1 100 ? -4.945 4.266 19.078 1 98.75 100 ILE A C 1
ATOM 757 O O . ILE A 1 100 ? -5.02 3.145 18.562 1 98.75 100 ILE A O 1
ATOM 761 N N . LEU A 1 101 ? -3.93 5.145 18.781 1 98.88 101 LEU A N 1
ATOM 762 C CA . LEU A 1 101 ? -2.838 4.758 17.891 1 98.88 101 LEU A CA 1
ATOM 763 C C . LEU A 1 101 ? -2.066 3.574 18.469 1 98.88 101 LEU A C 1
ATOM 765 O O . LEU A 1 101 ? -1.705 2.65 17.734 1 98.88 101 LEU A O 1
ATOM 769 N N . ASP A 1 102 ? -1.869 3.611 19.797 1 98.88 102 ASP A N 1
ATOM 770 C CA . ASP A 1 102 ? -1.175 2.516 20.469 1 98.88 102 ASP A CA 1
ATOM 771 C C . ASP A 1 102 ? -1.95 1.207 20.312 1 98.88 102 ASP A C 1
ATOM 773 O O . ASP A 1 102 ? -1.367 0.164 20.016 1 98.88 102 ASP A O 1
ATOM 777 N N . GLN A 1 103 ? -3.23 1.251 20.516 1 98.75 103 GLN A N 1
ATOM 778 C CA . GLN A 1 103 ? -4.086 0.075 20.391 1 98.75 103 GLN A CA 1
ATOM 779 C C . GLN A 1 103 ? -4.102 -0.448 18.953 1 98.75 103 GLN A C 1
ATOM 781 O O . GLN A 1 103 ? -4.133 -1.66 18.734 1 98.75 103 GLN A O 1
ATOM 786 N N . TRP A 1 104 ? -4.098 0.469 18.016 1 98.38 104 TRP A N 1
ATOM 787 C CA . TRP A 1 104 ? -4.039 0.074 16.609 1 98.38 104 TRP A CA 1
ATOM 788 C C . TRP A 1 104 ? -2.77 -0.719 16.328 1 98.38 104 TRP A C 1
ATOM 790 O O . TRP A 1 104 ? -2.83 -1.822 15.781 1 98.38 104 TRP A O 1
ATOM 800 N N . VAL A 1 105 ? -1.634 -0.229 16.734 1 98.62 105 VAL A N 1
ATOM 801 C CA . VAL A 1 105 ? -0.343 -0.852 16.469 1 98.62 105 VAL A CA 1
ATOM 802 C C . VAL A 1 105 ? -0.265 -2.207 17.156 1 98.62 105 VAL A C 1
ATOM 804 O O . VAL A 1 105 ? 0.318 -3.154 16.625 1 98.62 105 VAL A O 1
ATOM 807 N N . ALA A 1 106 ? -0.978 -2.309 18.297 1 97.44 106 ALA A N 1
ATOM 808 C CA . ALA A 1 106 ? -0.974 -3.543 19.078 1 97.44 106 ALA A CA 1
ATOM 809 C C . ALA A 1 106 ? -1.89 -4.59 18.453 1 97.44 106 ALA A C 1
ATOM 811 O O . ALA A 1 106 ? -1.903 -5.746 18.891 1 97.44 106 ALA A O 1
ATOM 812 N N . GLY A 1 107 ? -2.631 -4.227 17.484 1 94.88 107 GLY A N 1
ATOM 813 C CA . GLY A 1 107 ? -3.529 -5.164 16.828 1 94.88 107 GLY A CA 1
ATOM 814 C C . GLY A 1 107 ? -4.84 -5.348 17.578 1 94.88 107 GLY A C 1
ATOM 815 O O . GLY A 1 107 ? -5.523 -6.359 17.406 1 94.88 107 GLY A O 1
ATOM 816 N N . GLU A 1 108 ? -5.246 -4.348 18.312 1 95.75 108 GLU A N 1
ATOM 817 C CA . GLU A 1 108 ? -6.391 -4.508 19.219 1 95.75 108 GLU A CA 1
ATOM 818 C C . GLU A 1 108 ? -7.66 -3.936 18.594 1 95.75 108 GLU A C 1
ATOM 820 O O . GLU A 1 108 ? -8.75 -4.07 19.156 1 95.75 108 GLU A O 1
ATOM 825 N N . LEU A 1 109 ? -7.527 -3.332 17.438 1 94.38 109 LEU A N 1
ATOM 826 C CA . LEU A 1 109 ? -8.672 -2.676 16.828 1 94.38 109 LEU A CA 1
ATOM 827 C C . LEU A 1 109 ? -8.859 -3.156 15.383 1 94.38 109 LEU A C 1
ATOM 829 O O . LEU A 1 109 ? -7.883 -3.377 14.664 1 94.38 109 LEU A O 1
ATOM 833 N N . THR A 1 110 ? -10.07 -3.24 14.992 1 88.81 110 THR A N 1
ATOM 834 C CA . THR A 1 110 ? -10.359 -3.33 13.562 1 88.81 110 THR A CA 1
ATOM 835 C C . THR A 1 110 ? -10.141 -1.982 12.883 1 88.81 110 THR A C 1
ATOM 837 O O . THR A 1 110 ? -9.992 -0.958 13.555 1 88.81 110 THR A O 1
ATOM 840 N N . GLU A 1 111 ? -10.141 -1.985 11.57 1 89.62 111 GLU A N 1
ATOM 841 C CA . GLU A 1 111 ? -10.023 -0.734 10.828 1 89.62 111 GLU A CA 1
ATOM 842 C C . GLU A 1 111 ? -11.156 0.225 11.172 1 89.62 111 GLU A C 1
ATOM 844 O O . GLU A 1 111 ? -10.922 1.41 11.422 1 89.62 111 GLU A O 1
ATOM 849 N N . SER A 1 112 ? -12.32 -0.323 11.227 1 82.69 112 SER A N 1
ATOM 850 C CA . SER A 1 112 ? -13.492 0.494 11.516 1 82.69 112 SER A CA 1
ATOM 851 C C . SER A 1 112 ? -13.43 1.091 12.914 1 82.69 112 SER A C 1
ATOM 853 O O . SER A 1 112 ? -13.711 2.275 13.109 1 82.69 112 SER A O 1
ATOM 855 N N . GLU A 1 113 ? -13.031 0.284 13.875 1 88.12 113 GLU A N 1
ATOM 856 C CA . GLU A 1 113 ? -12.875 0.771 15.242 1 88.12 113 GLU A CA 1
ATOM 857 C C . GLU A 1 113 ? -11.805 1.852 15.328 1 88.12 113 GLU A C 1
ATOM 859 O O . GLU A 1 113 ? -11.992 2.869 16 1 88.12 113 GLU A O 1
ATOM 864 N N . PHE A 1 114 ? -10.766 1.607 14.664 1 96.56 114 PHE A N 1
ATOM 865 C CA . PHE A 1 114 ? -9.648 2.549 14.672 1 96.56 114 PHE A CA 1
ATOM 866 C C . PHE A 1 114 ? -10.086 3.908 14.133 1 96.56 114 PHE A C 1
ATOM 868 O O . PHE A 1 114 ? -9.836 4.938 14.766 1 96.56 114 PHE A O 1
ATOM 875 N N . LEU A 1 115 ? -10.734 3.908 12.992 1 89.69 115 LEU A N 1
ATOM 876 C CA . LEU A 1 115 ? -11.164 5.148 12.352 1 89.69 115 LEU A CA 1
ATOM 877 C C . LEU A 1 115 ? -12.211 5.863 13.195 1 89.69 115 LEU A C 1
ATOM 879 O O . LEU A 1 115 ? -12.188 7.094 13.312 1 89.69 115 LEU A O 1
ATOM 883 N N . SER A 1 116 ? -13.055 5.074 13.797 1 88 116 SER A N 1
ATOM 884 C CA . SER A 1 116 ? -14.094 5.648 14.641 1 88 116 SER A CA 1
ATOM 885 C C . SER A 1 116 ? -13.508 6.262 15.906 1 88 116 SER A C 1
ATOM 887 O O . SER A 1 116 ? -13.773 7.422 16.219 1 88 116 SER A O 1
ATOM 889 N N . ARG A 1 117 ? -12.648 5.559 16.531 1 94.44 117 ARG A N 1
ATOM 890 C CA . ARG A 1 117 ? -12.141 5.98 17.828 1 94.44 117 ARG A CA 1
ATOM 891 C C . ARG A 1 117 ? -11.078 7.062 17.688 1 94.44 117 ARG A C 1
ATOM 893 O O . ARG A 1 117 ? -10.852 7.852 18.609 1 94.44 117 ARG A O 1
ATOM 900 N N . SER A 1 118 ? -10.469 7.113 16.578 1 96.38 118 SER A N 1
ATOM 901 C CA . SER A 1 118 ? -9.547 8.211 16.297 1 96.38 118 SER A CA 1
ATOM 902 C C . SER A 1 118 ? -10.281 9.422 15.734 1 96.38 118 SER A C 1
ATOM 904 O O . SER A 1 118 ? -9.672 10.461 15.477 1 96.38 118 SER A O 1
ATOM 906 N N . GLU A 1 119 ? -11.547 9.242 15.5 1 89.25 119 GLU A N 1
ATOM 907 C CA . GLU A 1 119 ? -12.398 10.312 14.992 1 89.25 119 GLU A CA 1
ATOM 908 C C . GLU A 1 119 ? -11.883 10.852 13.656 1 89.25 119 GLU A C 1
ATOM 910 O O . GLU A 1 119 ? -11.812 12.062 13.461 1 89.25 119 GLU A O 1
ATOM 915 N N . TRP A 1 120 ? -11.445 9.969 12.797 1 89.69 120 TRP A N 1
ATOM 916 C CA . TRP A 1 120 ? -10.805 10.32 11.531 1 89.69 120 TRP A CA 1
ATOM 917 C C . TRP A 1 120 ? -11.672 11.297 10.742 1 89.69 120 TRP A C 1
ATOM 919 O O . TRP A 1 120 ? -11.18 12.32 10.266 1 89.69 120 TRP A O 1
ATOM 929 N N . GLN A 1 121 ? -12.891 11.047 10.688 1 79.06 121 GLN A N 1
ATOM 930 C CA . GLN A 1 121 ? -13.781 11.844 9.859 1 79.06 121 GLN A CA 1
ATOM 931 C C . GLN A 1 121 ? -13.891 13.273 10.375 1 79.06 121 GLN A C 1
ATOM 933 O O . GLN A 1 121 ? -13.875 14.227 9.594 1 79.06 121 GLN A O 1
ATOM 938 N N . SER A 1 122 ? -14.008 13.43 11.664 1 77.62 122 SER A N 1
ATOM 939 C CA . SER A 1 122 ? -14.18 14.766 12.227 1 77.62 122 SER A CA 1
ATOM 940 C C . SER A 1 122 ? -12.844 15.5 12.32 1 77.62 122 SER A C 1
ATOM 942 O O . SER A 1 122 ? -12.797 16.719 12.234 1 77.62 122 SER A O 1
ATOM 944 N N . VAL A 1 123 ? -11.82 14.734 12.406 1 82 123 VAL A N 1
ATOM 945 C CA . VAL A 1 123 ? -10.516 15.344 12.641 1 82 123 VAL A CA 1
ATOM 946 C C . VAL A 1 123 ? -9.836 15.648 11.305 1 82 123 VAL A C 1
ATOM 948 O O . VAL A 1 123 ? -9.328 16.75 11.102 1 82 123 VAL A O 1
ATOM 951 N N . TRP A 1 124 ? -9.82 14.742 10.352 1 86.62 124 TRP A N 1
ATOM 952 C CA . TRP A 1 124 ? -9.016 14.875 9.141 1 86.62 124 TRP A CA 1
ATOM 953 C C . TRP A 1 124 ? -9.898 14.836 7.898 1 86.62 124 TRP A C 1
ATOM 955 O O . TRP A 1 124 ? -9.664 15.57 6.938 1 86.62 124 TRP A O 1
ATOM 965 N N . SER A 1 125 ? -10.867 14.047 7.859 1 79.44 125 SER A N 1
ATOM 966 C CA . SER A 1 125 ? -11.969 13.984 6.914 1 79.44 125 SER A CA 1
ATOM 967 C C . SER A 1 125 ? -11.492 13.555 5.531 1 79.44 125 SER A C 1
ATOM 969 O O . SER A 1 125 ? -12.305 13.242 4.656 1 79.44 125 SER A O 1
ATOM 971 N N . THR A 1 126 ? -10.219 13.547 5.238 1 82.06 126 THR A N 1
ATOM 972 C CA . THR A 1 126 ? -9.727 13.039 3.965 1 82.06 126 THR A CA 1
ATOM 973 C C . THR A 1 126 ? -10.023 11.547 3.834 1 82.06 126 THR A C 1
ATOM 975 O O . THR A 1 126 ? -10.242 10.859 4.836 1 82.06 126 THR A O 1
ATOM 978 N N . ASP A 1 127 ? -10.156 11.07 2.645 1 83.5 127 ASP A N 1
ATOM 979 C CA . ASP A 1 127 ? -10.359 9.641 2.41 1 83.5 127 ASP A CA 1
ATOM 980 C C . ASP A 1 127 ? -9.344 8.805 3.184 1 83.5 127 ASP A C 1
ATOM 982 O O . ASP A 1 127 ? -8.141 8.875 2.912 1 83.5 127 ASP A O 1
ATOM 986 N N . ALA A 1 128 ? -9.859 7.984 4.145 1 88.81 128 ALA A N 1
ATOM 987 C CA . ALA A 1 128 ? -8.977 7.191 4.996 1 88.81 128 ALA A CA 1
ATOM 988 C C . ALA A 1 128 ? -8.188 6.176 4.172 1 88.81 128 ALA A C 1
ATOM 990 O O . ALA A 1 128 ? -7.094 5.766 4.562 1 88.81 128 ALA A O 1
ATOM 991 N N . GLY A 1 129 ? -8.773 5.762 3 1 90.38 129 GLY A N 1
ATOM 992 C CA . GLY A 1 129 ? -8.117 4.801 2.127 1 90.38 129 GLY A CA 1
ATOM 993 C C . GLY A 1 129 ? -6.746 5.258 1.664 1 90.38 129 GLY A C 1
ATOM 994 O O . GLY A 1 129 ? -5.891 4.434 1.335 1 90.38 129 GLY A O 1
ATOM 995 N N . LEU A 1 130 ? -6.473 6.543 1.681 1 92 130 LEU A N 1
ATOM 996 C CA . LEU A 1 130 ? -5.195 7.105 1.265 1 92 130 LEU A CA 1
ATOM 997 C C . LEU A 1 130 ? -4.125 6.875 2.328 1 92 130 LEU A C 1
ATOM 999 O O . LEU A 1 130 ? -2.941 6.75 2.01 1 92 130 LEU A O 1
ATOM 1003 N N . TYR A 1 131 ? -4.547 6.723 3.635 1 96.94 131 TYR A N 1
ATOM 1004 C CA . TYR A 1 131 ? -3.6 6.668 4.742 1 96.94 131 TYR A CA 1
ATOM 1005 C C . TYR A 1 131 ? -3.549 5.266 5.348 1 96.94 131 TYR A C 1
ATOM 1007 O O . TYR A 1 131 ? -2.592 4.918 6.039 1 96.94 131 TYR A O 1
ATOM 1015 N N . LEU A 1 132 ? -4.582 4.469 5.109 1 96.25 132 LEU A N 1
ATOM 1016 C CA . LEU A 1 132 ? -4.691 3.16 5.746 1 96.25 132 LEU A CA 1
ATOM 1017 C C . LEU A 1 132 ? -3.469 2.303 5.43 1 96.25 132 LEU A C 1
ATOM 1019 O O . LEU A 1 132 ? -2.959 1.599 6.305 1 96.25 132 LEU A O 1
ATOM 1023 N N . PRO A 1 133 ? -2.91 2.361 4.184 1 98.44 133 PRO A N 1
ATOM 1024 C CA . PRO A 1 133 ? -1.703 1.566 3.943 1 98.44 133 PRO A CA 1
ATOM 1025 C C . PRO A 1 133 ? -0.549 1.951 4.867 1 98.44 133 PRO A C 1
ATOM 1027 O O . PRO A 1 133 ? 0.227 1.087 5.281 1 98.44 133 PRO A O 1
ATOM 1030 N N . LEU A 1 134 ? -0.421 3.215 5.227 1 98.88 134 LEU A N 1
ATOM 1031 C CA . LEU A 1 134 ? 0.613 3.654 6.156 1 98.88 134 LEU A CA 1
ATOM 1032 C C . LEU A 1 134 ? 0.344 3.125 7.559 1 98.88 134 LEU A C 1
ATOM 1034 O O . LEU A 1 134 ? 1.26 2.652 8.234 1 98.88 134 LEU A O 1
ATOM 1038 N N . PHE A 1 135 ? -0.927 3.162 7.957 1 98.81 135 PHE A N 1
ATOM 1039 C CA . PHE A 1 135 ? -1.306 2.672 9.281 1 98.81 135 PHE A CA 1
ATOM 1040 C C . PHE A 1 135 ? -1.069 1.171 9.383 1 98.81 135 PHE A C 1
ATOM 1042 O O . PHE A 1 135 ? -0.572 0.687 10.406 1 98.81 135 PHE A O 1
ATOM 1049 N N . HIS A 1 136 ? -1.415 0.452 8.367 1 98.38 136 HIS A N 1
ATOM 1050 C CA . HIS A 1 136 ? -1.221 -0.994 8.359 1 98.38 136 HIS A CA 1
ATOM 1051 C C . HIS A 1 136 ? 0.261 -1.351 8.391 1 98.38 136 HIS A C 1
ATOM 1053 O O . HIS A 1 136 ? 0.653 -2.336 9.016 1 98.38 136 HIS A O 1
ATOM 1059 N N . PHE A 1 137 ? 1.055 -0.563 7.684 1 98.75 137 PHE A N 1
ATOM 1060 C CA . PHE A 1 137 ? 2.494 -0.791 7.723 1 98.75 137 PHE A CA 1
ATOM 1061 C C . PHE A 1 137 ? 3.018 -0.707 9.148 1 98.75 137 PHE A C 1
ATOM 1063 O O . PHE A 1 137 ? 3.783 -1.568 9.594 1 98.75 137 PHE A O 1
ATOM 1070 N N . ALA A 1 138 ? 2.572 0.338 9.875 1 98.88 138 ALA A N 1
ATOM 1071 C CA . ALA A 1 138 ? 2.977 0.499 11.266 1 98.88 138 ALA A CA 1
ATOM 1072 C C . ALA A 1 138 ? 2.531 -0.694 12.109 1 98.88 138 ALA A C 1
ATOM 1074 O O . ALA A 1 138 ? 3.324 -1.257 12.867 1 98.88 138 ALA A O 1
ATOM 1075 N N . ARG A 1 139 ? 1.336 -1.091 11.922 1 98.5 139 ARG A N 1
ATOM 1076 C CA . ARG A 1 139 ? 0.77 -2.191 12.688 1 98.5 139 ARG A CA 1
ATOM 1077 C C . ARG A 1 139 ? 1.482 -3.504 12.375 1 98.5 139 ARG A C 1
ATOM 1079 O O . ARG A 1 139 ? 1.855 -4.246 13.289 1 98.5 139 ARG A O 1
ATOM 1086 N N . MET A 1 140 ? 1.661 -3.773 11.102 1 98.12 140 MET A N 1
ATOM 1087 C CA . MET A 1 140 ? 2.268 -5.023 10.648 1 98.12 140 MET A CA 1
ATOM 1088 C C . MET A 1 140 ? 3.65 -5.211 11.266 1 98.12 140 MET A C 1
ATOM 1090 O O . MET A 1 140 ? 4.031 -6.328 11.617 1 98.12 140 MET A O 1
ATOM 1094 N N . ASN A 1 141 ? 4.379 -4.086 11.508 1 98.44 141 ASN A N 1
ATOM 1095 C CA . ASN A 1 141 ? 5.754 -4.141 11.992 1 98.44 141 ASN A CA 1
ATOM 1096 C C . ASN A 1 141 ? 5.848 -3.699 13.453 1 98.44 141 ASN A C 1
ATOM 1098 O O . ASN A 1 141 ? 6.945 -3.58 14 1 98.44 141 ASN A O 1
ATOM 1102 N N . ARG A 1 142 ? 4.695 -3.336 14.062 1 98 142 ARG A N 1
ATOM 1103 C CA . ARG A 1 142 ? 4.617 -2.871 15.445 1 98 142 ARG A CA 1
ATOM 1104 C C . ARG A 1 142 ? 5.469 -1.622 15.656 1 98 142 ARG A C 1
ATOM 1106 O O . ARG A 1 142 ? 6.145 -1.489 16.672 1 98 142 ARG A O 1
ATOM 1113 N N . ILE A 1 143 ? 5.5 -0.815 14.672 1 98.75 143 ILE A N 1
ATOM 1114 C CA . ILE A 1 143 ? 6.176 0.474 14.773 1 98.75 143 ILE A CA 1
ATOM 1115 C C . ILE A 1 143 ? 5.285 1.471 15.508 1 98.75 143 ILE A C 1
ATOM 1117 O O . ILE A 1 143 ? 4.145 1.708 15.109 1 98.75 143 ILE A O 1
ATOM 1121 N N . PRO A 1 144 ? 5.773 2.111 16.547 1 98.69 144 PRO A N 1
ATOM 1122 C CA . PRO A 1 144 ? 4.938 3.086 17.25 1 98.69 144 PRO A CA 1
ATOM 1123 C C . PRO A 1 144 ? 4.5 4.242 16.359 1 98.69 144 PRO A C 1
ATOM 1125 O O . PRO A 1 144 ? 5.297 4.746 15.562 1 98.69 144 PRO A O 1
ATOM 1128 N N . MET A 1 145 ? 3.229 4.559 16.453 1 98.88 145 MET A N 1
ATOM 1129 C CA . MET A 1 145 ? 2.674 5.758 15.828 1 98.88 145 MET A CA 1
ATOM 1130 C C . MET A 1 145 ? 2.533 6.883 16.844 1 98.88 145 MET A C 1
ATOM 1132 O O . MET A 1 145 ? 2.135 6.641 17.984 1 98.88 145 MET A O 1
ATOM 1136 N N . ARG A 1 146 ? 2.871 8.062 16.453 1 98.81 146 ARG A N 1
ATOM 1137 C CA . ARG A 1 146 ? 2.764 9.211 17.344 1 98.81 146 ARG A CA 1
ATOM 1138 C C . ARG A 1 146 ? 1.84 10.273 16.766 1 98.81 146 ARG A C 1
ATOM 1140 O O . ARG A 1 146 ? 1.964 10.633 15.594 1 98.81 146 ARG A O 1
ATOM 1147 N N . ALA A 1 147 ? 0.896 10.695 17.531 1 98.81 147 ALA A N 1
ATOM 1148 C CA . ALA A 1 147 ? 0.026 11.812 17.172 1 98.81 147 ALA A CA 1
ATOM 1149 C C . ALA A 1 147 ? 0.748 13.148 17.328 1 98.81 147 ALA A C 1
ATOM 1151 O O . ALA A 1 147 ? 1.1 13.539 18.438 1 98.81 147 ALA A O 1
ATOM 1152 N N . LEU A 1 148 ? 0.873 13.891 16.25 1 98.69 148 LEU A N 1
ATOM 1153 C CA . LEU A 1 148 ? 1.744 15.062 16.297 1 98.69 148 LEU A CA 1
ATOM 1154 C C . LEU A 1 148 ? 0.932 16.344 16.484 1 98.69 148 LEU A C 1
ATOM 1156 O O . LEU A 1 148 ? 1.48 17.391 16.828 1 98.69 148 LEU A O 1
ATOM 1160 N N . ASN A 1 149 ? -0.334 16.234 16.234 1 97 149 ASN A N 1
ATOM 1161 C CA . ASN A 1 149 ? -1.101 17.453 16.047 1 97 149 ASN A CA 1
ATOM 1162 C C . ASN A 1 149 ? -1.855 17.844 17.328 1 97 149 ASN A C 1
ATOM 1164 O O . ASN A 1 149 ? -1.904 17.062 18.281 1 97 149 ASN A O 1
ATOM 1168 N N . ILE A 1 150 ? -2.318 19.078 17.375 1 96.44 150 ILE A N 1
ATOM 1169 C CA . ILE A 1 150 ? -3.141 19.609 18.453 1 96.44 150 ILE A CA 1
ATOM 1170 C C . ILE A 1 150 ? -4.617 19.531 18.062 1 96.44 150 ILE A C 1
ATOM 1172 O O . ILE A 1 150 ? -4.949 19.219 16.922 1 96.44 150 ILE A O 1
ATOM 1176 N N . ASP A 1 151 ? -5.449 19.797 19.047 1 93.94 151 ASP A N 1
ATOM 1177 C CA . ASP A 1 151 ? -6.891 19.859 18.797 1 93.94 151 ASP A CA 1
ATOM 1178 C C . ASP A 1 151 ? -7.27 21.109 18.031 1 93.94 151 ASP A C 1
ATOM 1180 O O . ASP A 1 151 ? -6.676 22.172 18.219 1 93.94 151 ASP A O 1
ATOM 1184 N N . ILE A 1 152 ? -8.289 20.969 17.25 1 87.12 152 ILE A N 1
ATOM 1185 C CA . ILE A 1 152 ? -8.75 22.062 16.406 1 87.12 152 ILE A CA 1
ATOM 1186 C C . ILE A 1 152 ? -9.203 23.234 17.281 1 87.12 152 ILE A C 1
ATOM 1188 O O . ILE A 1 152 ? -9.07 24.391 16.891 1 87.12 152 ILE A O 1
ATOM 1192 N N . HIS A 1 153 ? -9.656 23 18.484 1 89.69 153 HIS A N 1
ATOM 1193 C CA . HIS A 1 153 ? -10.125 24.047 19.375 1 89.69 153 HIS A CA 1
ATOM 1194 C C . HIS A 1 153 ? -8.984 24.969 19.797 1 89.69 153 HIS A C 1
ATOM 1196 O O . HIS A 1 153 ? -9.164 26.188 19.906 1 89.69 153 HIS A O 1
ATOM 1202 N N . LEU A 1 154 ? -7.863 24.328 20.047 1 93.12 154 LEU A N 1
ATOM 1203 C CA . LEU A 1 154 ? -6.711 25.156 20.391 1 93.12 154 LEU A CA 1
ATOM 1204 C C . LEU A 1 154 ? -6.301 26.031 19.203 1 93.12 154 LEU A C 1
ATOM 1206 O O . LEU A 1 154 ? -6.023 27.219 19.391 1 93.12 154 LEU A O 1
ATOM 1210 N N . ARG A 1 155 ? -6.242 25.484 18.047 1 87.38 155 ARG A N 1
ATOM 1211 C CA . ARG A 1 155 ? -5.891 26.25 16.844 1 87.38 155 ARG A CA 1
ATOM 1212 C C . ARG A 1 155 ? -6.836 27.438 16.656 1 87.38 155 ARG A C 1
ATOM 1214 O O . ARG A 1 155 ? -6.395 28.547 16.391 1 87.38 155 ARG A O 1
ATOM 1221 N N . ARG A 1 156 ? -8.102 27.219 16.859 1 85.88 156 ARG A N 1
ATOM 1222 C CA . ARG A 1 156 ? -9.109 28.266 16.719 1 85.88 156 ARG A CA 1
ATOM 1223 C C . ARG A 1 156 ? -8.945 29.328 17.797 1 85.88 156 ARG A C 1
ATOM 1225 O O . ARG A 1 156 ? -9.047 30.531 17.5 1 85.88 156 ARG A O 1
ATOM 1232 N N . ALA A 1 157 ? -8.688 28.938 18.953 1 91.88 157 ALA A N 1
ATOM 1233 C CA . ALA A 1 157 ? -8.508 29.875 20.062 1 91.88 157 ALA A CA 1
ATOM 1234 C C . ALA A 1 157 ? -7.316 30.797 19.812 1 91.88 157 ALA A C 1
ATOM 1236 O O . ALA A 1 157 ? -7.406 32 20.016 1 91.88 157 ALA A O 1
ATOM 1237 N N . VAL A 1 158 ? -6.258 30.188 19.344 1 91.12 158 VAL A N 1
ATOM 1238 C CA . VAL A 1 158 ? -5.043 30.969 19.125 1 91.12 158 VAL A CA 1
ATOM 1239 C C . VAL A 1 158 ? -5.234 31.891 17.922 1 91.12 158 VAL A C 1
ATOM 1241 O O . VAL A 1 158 ? -4.727 33.031 17.922 1 91.12 158 VAL A O 1
ATOM 1244 N N . THR A 1 159 ? -5.934 31.406 16.938 1 84.12 159 THR A N 1
ATOM 1245 C CA . THR A 1 159 ? -6.242 32.25 15.789 1 84.12 159 THR A CA 1
ATOM 1246 C C . THR A 1 159 ? -7.09 33.469 16.203 1 84.12 159 THR A C 1
ATOM 1248 O O . THR A 1 159 ? -6.875 34.562 15.734 1 84.12 159 THR A O 1
ATOM 1251 N N . ALA A 1 160 ? -7.969 33.281 17.188 1 85.94 160 ALA A N 1
ATOM 1252 C CA . ALA A 1 160 ? -8.906 34.312 17.625 1 85.94 160 ALA A CA 1
ATOM 1253 C C . ALA A 1 160 ? -8.258 35.25 18.641 1 85.94 160 ALA A C 1
ATOM 1255 O O . ALA A 1 160 ? -8.453 36.469 18.578 1 85.94 160 ALA A O 1
ATOM 1256 N N . LYS A 1 161 ? -7.469 34.719 19.531 1 90.44 161 LYS A N 1
ATOM 1257 C CA . LYS A 1 161 ? -7.035 35.5 20.688 1 90.44 161 LYS A CA 1
ATOM 1258 C C . LYS A 1 161 ? -5.527 35.719 20.656 1 90.44 161 LYS A C 1
ATOM 1260 O O . LYS A 1 161 ? -4.992 36.469 21.5 1 90.44 161 LYS A O 1
ATOM 1265 N N . GLY A 1 162 ? -4.867 35.094 19.719 1 88.62 162 GLY A N 1
ATOM 1266 C CA . GLY A 1 162 ? -3.416 35.094 19.766 1 88.62 162 GLY A CA 1
ATOM 1267 C C . GLY A 1 162 ? -2.852 34.094 20.75 1 88.62 162 GLY A C 1
ATOM 1268 O O . GLY A 1 162 ? -3.568 33.594 21.625 1 88.62 162 GLY A O 1
ATOM 1269 N N . PHE A 1 163 ? -1.615 33.75 20.594 1 91.38 163 PHE A N 1
ATOM 1270 C CA . PHE A 1 163 ? -0.968 32.75 21.406 1 91.38 163 PHE A CA 1
ATOM 1271 C C . PHE A 1 163 ? -1.059 33.094 22.891 1 91.38 163 PHE A C 1
ATOM 1273 O O . PHE A 1 163 ? -1.413 32.25 23.719 1 91.38 163 PHE A O 1
ATOM 1280 N N . ASP A 1 164 ? -0.794 34.406 23.219 1 91.81 164 ASP A N 1
ATOM 1281 C CA . ASP A 1 164 ? -0.757 34.875 24.609 1 91.81 164 ASP A CA 1
ATOM 1282 C C . ASP A 1 164 ? -2.166 35.031 25.172 1 91.81 164 ASP A C 1
ATOM 1284 O O . ASP A 1 164 ? -2.346 35.125 26.391 1 91.81 164 ASP A O 1
ATOM 1288 N N . GLY A 1 165 ? -3.139 35.094 24.281 1 93.12 165 GLY A N 1
ATOM 1289 C CA . GLY A 1 165 ? -4.523 35.188 24.719 1 93.12 165 GLY A CA 1
ATOM 1290 C C . GLY A 1 165 ? -5.094 33.875 25.219 1 93.12 165 GLY A C 1
ATOM 1291 O O . GLY A 1 165 ? -6.137 33.844 25.875 1 93.12 165 GLY A O 1
ATOM 1292 N N . VAL A 1 166 ? -4.441 32.781 24.922 1 94.94 166 VAL A N 1
ATOM 1293 C CA . VAL A 1 166 ? -4.867 31.469 25.391 1 94.94 166 VAL A CA 1
ATOM 1294 C C . VAL A 1 166 ? -4.094 31.094 26.641 1 94.94 166 VAL A C 1
ATOM 1296 O O . VAL A 1 166 ? -2.861 31.078 26.656 1 94.94 166 VAL A O 1
ATOM 1299 N N . PRO A 1 167 ? -4.758 30.812 27.797 1 96 167 PRO A N 1
ATOM 1300 C CA . PRO A 1 167 ? -4.062 30.422 29.016 1 96 167 PRO A CA 1
ATOM 1301 C C . PRO A 1 167 ? -3.166 29.203 28.812 1 96 167 PRO A C 1
ATOM 1303 O O . PRO A 1 167 ? -3.502 28.297 28.031 1 96 167 PRO A O 1
ATOM 1306 N N . GLU A 1 168 ? -2.1 29.156 29.484 1 95.19 168 GLU A N 1
ATOM 1307 C CA . GLU A 1 168 ? -1.105 28.094 29.344 1 95.19 168 GLU A CA 1
ATOM 1308 C C . GLU A 1 168 ? -1.736 26.719 29.516 1 95.19 168 GLU A C 1
ATOM 1310 O O . GLU A 1 168 ? -1.417 25.781 28.781 1 95.19 168 GLU A O 1
ATOM 1315 N N . LYS A 1 169 ? -2.615 26.547 30.453 1 95.25 169 LYS A N 1
ATOM 1316 C CA . LYS A 1 169 ? -3.236 25.266 30.75 1 95.25 169 LYS A CA 1
ATOM 1317 C C . LYS A 1 169 ? -4.047 24.75 29.562 1 95.25 169 LYS A C 1
ATOM 1319 O O . LYS A 1 169 ? -4.293 23.547 29.453 1 95.25 169 LYS A O 1
ATOM 1324 N N . ASP A 1 170 ? -4.402 25.656 28.641 1 95.62 170 ASP A N 1
ATOM 1325 C CA . ASP A 1 170 ? -5.25 25.312 27.5 1 95.62 170 ASP A CA 1
ATOM 1326 C C . ASP A 1 170 ? -4.43 25.156 26.219 1 95.62 170 ASP A C 1
ATOM 1328 O O . ASP A 1 170 ? -4.984 24.984 25.141 1 95.62 170 ASP A O 1
ATOM 1332 N N . ARG A 1 171 ? -3.139 25.219 26.297 1 96.56 171 ARG A N 1
ATOM 1333 C CA . ARG A 1 171 ? -2.281 25.219 25.109 1 96.56 171 ARG A CA 1
ATOM 1334 C C . ARG A 1 171 ? -1.781 23.812 24.797 1 96.56 171 ARG A C 1
ATOM 1336 O O . ARG A 1 171 ? -0.875 23.641 23.984 1 96.56 171 ARG A O 1
ATOM 1343 N N . GLU A 1 172 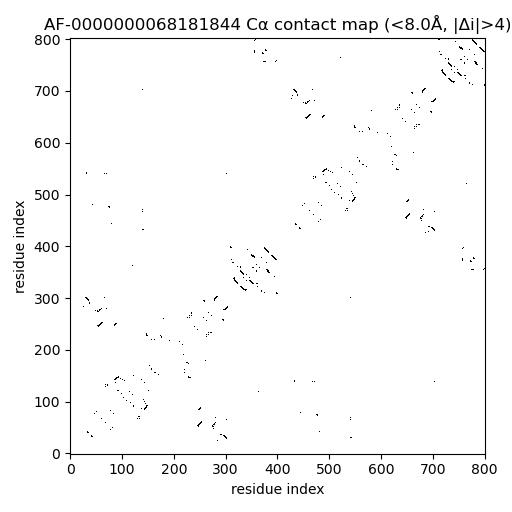? -2.275 22.797 25.484 1 96.5 172 GLU A N 1
ATOM 1344 C CA . GLU A 1 172 ? -1.894 21.406 25.281 1 96.5 172 GLU A CA 1
ATOM 1345 C C . GLU A 1 172 ? -0.385 21.219 25.422 1 96.5 172 GLU A C 1
ATOM 1347 O O . GLU A 1 172 ? 0.214 20.422 24.703 1 96.5 172 GLU A O 1
ATOM 1352 N N . GLY A 1 173 ? 0.264 22.094 26.219 1 96 173 GLY A N 1
ATOM 1353 C CA . GLY A 1 173 ? 1.689 21.984 26.484 1 96 173 GLY A CA 1
ATOM 1354 C C . GLY A 1 173 ? 2.549 22.609 25.406 1 96 173 GLY A C 1
ATOM 1355 O O . GLY A 1 173 ? 3.779 22.594 25.5 1 96 173 GLY A O 1
ATOM 1356 N N . VAL A 1 174 ? 1.984 23.219 24.375 1 97.44 174 VAL A N 1
ATOM 1357 C CA . VAL A 1 174 ? 2.748 23.797 23.281 1 97.44 174 VAL A CA 1
ATOM 1358 C C . VAL A 1 174 ? 3.465 25.062 23.75 1 97.44 174 VAL A C 1
ATOM 1360 O O . VAL A 1 174 ? 2.855 25.938 24.391 1 97.44 174 VAL A O 1
ATOM 1363 N N . THR A 1 175 ? 4.719 25.141 23.516 1 96.75 175 THR A N 1
ATOM 1364 C CA . THR A 1 175 ? 5.508 26.328 23.859 1 96.75 175 THR A CA 1
ATOM 1365 C C . THR A 1 175 ? 5.406 27.375 22.75 1 96.75 175 THR A C 1
ATOM 1367 O O . THR A 1 175 ? 4.887 27.109 21.672 1 96.75 175 THR A O 1
ATOM 1370 N N . ARG A 1 176 ? 5.848 28.531 23.047 1 95.25 176 ARG A N 1
ATOM 1371 C CA . ARG A 1 176 ? 5.805 29.625 22.078 1 95.25 176 ARG A CA 1
ATOM 1372 C C . ARG A 1 176 ? 6.582 29.266 20.812 1 95.25 176 ARG A C 1
ATOM 1374 O O . ARG A 1 176 ? 7.754 28.891 20.891 1 95.25 176 ARG A O 1
ATOM 1381 N N . PRO A 1 177 ? 5.996 29.391 19.672 1 96.25 177 PRO A N 1
ATOM 1382 C CA . PRO A 1 177 ? 6.707 29.109 18.422 1 96.25 177 PRO A CA 1
ATOM 1383 C C . PRO A 1 177 ? 7.863 30.062 18.172 1 96.25 177 PRO A C 1
ATOM 1385 O O . PRO A 1 177 ? 7.773 31.25 18.516 1 96.25 177 PRO A O 1
ATOM 1388 N N . ALA A 1 178 ? 8.922 29.547 17.594 1 95.88 178 ALA A N 1
ATOM 1389 C CA . ALA A 1 178 ? 9.969 30.438 17.078 1 95.88 178 ALA A CA 1
ATOM 1390 C C . ALA A 1 178 ? 9.438 31.344 15.977 1 95.88 178 ALA A C 1
ATOM 1392 O O . ALA A 1 178 ? 8.625 30.922 15.156 1 95.88 178 ALA A O 1
ATOM 1393 N N . PRO A 1 179 ? 9.875 32.594 15.945 1 92.69 179 PRO A N 1
ATOM 1394 C CA . PRO A 1 179 ? 9.406 33.5 14.898 1 92.69 179 PRO A CA 1
ATOM 1395 C C . PRO A 1 179 ? 9.75 33 13.492 1 92.69 179 PRO A C 1
ATOM 1397 O O . PRO A 1 179 ? 10.805 32.406 13.281 1 92.69 179 PRO A O 1
ATOM 1400 N N . PRO A 1 180 ? 8.852 33.25 12.602 1 89.44 180 PRO A N 1
ATOM 1401 C CA . PRO A 1 180 ? 9.117 32.812 11.234 1 89.44 180 PRO A CA 1
ATOM 1402 C C . PRO A 1 180 ? 10.234 33.594 10.562 1 89.44 180 PRO A C 1
ATOM 1404 O O . PRO A 1 180 ? 10.422 34.781 10.859 1 89.44 180 PRO A O 1
ATOM 1407 N N . ALA A 1 181 ? 10.938 32.906 9.727 1 84.94 181 ALA A N 1
ATOM 1408 C CA . ALA A 1 181 ? 11.859 33.625 8.852 1 84.94 181 ALA A CA 1
ATOM 1409 C C . ALA A 1 181 ? 11.102 34.531 7.887 1 84.94 181 ALA A C 1
ATOM 1411 O O . ALA A 1 181 ? 9.953 34.25 7.523 1 84.94 181 ALA A O 1
ATOM 1412 N N . PRO A 1 182 ? 11.711 35.656 7.504 1 86.06 182 PRO A N 1
ATOM 1413 C CA . PRO A 1 182 ? 11.055 36.562 6.543 1 86.06 182 PRO A CA 1
ATOM 1414 C C . PRO A 1 182 ? 10.648 35.844 5.258 1 86.06 182 PRO A C 1
ATOM 1416 O O . PRO A 1 182 ? 9.578 36.094 4.711 1 86.06 182 PRO A O 1
ATOM 1419 N N . GLU A 1 183 ? 11.484 34.906 4.863 1 86.69 183 GLU A N 1
ATOM 1420 C CA . GLU A 1 183 ? 11.195 34.156 3.643 1 86.69 183 GLU A CA 1
ATOM 1421 C C . GLU A 1 183 ? 9.945 33.281 3.803 1 86.69 183 GLU A C 1
ATOM 1423 O O . GLU A 1 183 ? 9.219 33.062 2.836 1 86.69 183 GLU A O 1
ATOM 1428 N N . TYR A 1 184 ? 9.742 32.844 4.996 1 87.5 184 TYR A N 1
ATOM 1429 C CA . TYR A 1 184 ? 8.555 32.031 5.262 1 87.5 184 TYR A CA 1
ATOM 1430 C C . TYR A 1 184 ? 7.285 32.875 5.133 1 87.5 184 TYR A C 1
ATOM 1432 O O . TYR A 1 184 ? 6.277 32.406 4.609 1 87.5 184 TYR A O 1
ATOM 1440 N N . LEU A 1 185 ? 7.352 34.094 5.566 1 85.88 185 LEU A N 1
ATOM 1441 C CA . LEU A 1 185 ? 6.211 35 5.438 1 85.88 185 LEU A CA 1
ATOM 1442 C C . LEU A 1 185 ? 5.863 35.219 3.969 1 85.88 185 LEU A C 1
ATOM 1444 O O . LEU A 1 185 ? 4.688 35.219 3.598 1 85.88 185 LEU A O 1
ATOM 1448 N N . GLU A 1 186 ? 6.883 35.406 3.211 1 82.69 186 GLU A N 1
ATOM 1449 C CA . GLU A 1 186 ? 6.695 35.594 1.775 1 82.69 186 GLU A CA 1
ATOM 1450 C C . GLU A 1 186 ? 6.074 34.344 1.137 1 82.69 186 GLU A C 1
ATOM 1452 O O . GLU A 1 186 ? 5.246 34.469 0.23 1 82.69 186 GLU A O 1
ATOM 1457 N N . PHE A 1 187 ? 6.457 33.281 1.619 1 82.75 187 PHE A N 1
ATOM 1458 C CA . PHE A 1 187 ? 5.977 32 1.099 1 82.75 187 PHE A CA 1
ATOM 1459 C C . PHE A 1 187 ? 4.508 31.797 1.453 1 82.75 187 PHE A C 1
ATOM 1461 O O . PHE A 1 187 ? 3.736 31.281 0.642 1 82.75 187 PHE A O 1
ATOM 1468 N N . LEU A 1 188 ? 4.098 32.219 2.617 1 83.06 188 LEU A N 1
ATOM 1469 C CA . LEU A 1 188 ? 2.76 31.953 3.129 1 83.06 188 LEU A CA 1
ATOM 1470 C C . LEU A 1 188 ? 1.739 32.906 2.531 1 83.06 188 LEU A C 1
ATOM 1472 O O . LEU A 1 188 ? 0.551 32.594 2.451 1 83.06 188 LEU A O 1
ATOM 1476 N N . LEU A 1 189 ? 2.186 34.031 2.088 1 81.94 189 LEU A N 1
ATOM 1477 C CA . LEU A 1 189 ? 1.27 35.094 1.673 1 81.94 189 LEU A CA 1
ATOM 1478 C C . LEU A 1 189 ? 0.398 34.625 0.51 1 81.94 189 LEU A C 1
ATOM 1480 O O . LEU A 1 189 ? -0.83 34.719 0.569 1 81.94 189 LEU A O 1
ATOM 1484 N N . PRO A 1 190 ? 1.038 34.031 -0.492 1 74.38 190 PRO A N 1
ATOM 1485 C CA . PRO A 1 190 ? 0.195 33.562 -1.594 1 74.38 190 PRO A CA 1
ATOM 1486 C C . PRO A 1 190 ? -0.771 32.469 -1.168 1 74.38 190 PRO A C 1
ATOM 1488 O O . PRO A 1 190 ? -1.882 32.375 -1.698 1 74.38 190 PRO A O 1
ATOM 1491 N N . ILE A 1 191 ? -0.377 31.609 -0.343 1 74 191 ILE A N 1
ATOM 1492 C CA . ILE A 1 191 ? -1.221 30.516 0.136 1 74 191 ILE A CA 1
ATOM 1493 C C . ILE A 1 191 ? -2.412 31.094 0.904 1 74 191 ILE A C 1
ATOM 1495 O O . ILE A 1 191 ? -3.547 30.641 0.724 1 74 191 ILE A O 1
ATOM 1499 N N . TYR A 1 192 ? -2.119 32.031 1.721 1 76.19 192 TYR A N 1
ATOM 1500 C CA . TYR A 1 192 ? -3.156 32.75 2.459 1 76.19 192 TYR A CA 1
ATOM 1501 C C . TYR A 1 192 ? -4.172 33.375 1.508 1 76.19 192 TYR A C 1
ATOM 1503 O O . TYR A 1 192 ? -5.379 33.281 1.731 1 76.19 192 TYR A O 1
ATOM 1511 N N . MET A 1 193 ? -3.707 33.938 0.486 1 69.19 193 MET A N 1
ATOM 1512 C CA . MET A 1 193 ? -4.559 34.625 -0.474 1 69.19 193 MET A CA 1
ATOM 1513 C C . MET A 1 193 ? -5.465 33.656 -1.211 1 69.19 193 MET A C 1
ATOM 1515 O O . MET A 1 193 ? -6.59 34 -1.582 1 69.19 193 MET A O 1
ATOM 1519 N N . GLN A 1 194 ? -4.977 32.438 -1.397 1 58.91 194 GLN A N 1
ATOM 1520 C CA . GLN A 1 194 ? -5.754 31.422 -2.092 1 58.91 194 GLN A CA 1
ATOM 1521 C C . GLN A 1 194 ? -6.84 30.844 -1.187 1 58.91 194 GLN A C 1
ATOM 1523 O O . GLN A 1 194 ? -7.883 30.406 -1.666 1 58.91 194 GLN A O 1
ATOM 1528 N N . HIS A 1 195 ? -6.551 30.625 0.057 1 54.94 195 HIS A N 1
ATOM 1529 C CA . HIS A 1 195 ? -7.492 30.031 1.004 1 54.94 195 HIS A CA 1
ATOM 1530 C C . HIS A 1 195 ? -8.5 31.078 1.492 1 54.94 195 HIS A C 1
ATOM 1532 O O . HIS A 1 195 ? -9.508 30.719 2.102 1 54.94 195 HIS A O 1
ATOM 1538 N N . GLY A 1 196 ? -8.195 32.406 1.579 1 50.94 196 GLY A N 1
ATOM 1539 C CA . GLY A 1 196 ? -9.016 33.5 2.086 1 50.94 196 GLY A CA 1
ATOM 1540 C C . GLY A 1 196 ? -10.258 33.719 1.254 1 50.94 196 GLY A C 1
ATOM 1541 O O . GLY A 1 196 ? -10.211 33.688 0.024 1 50.94 196 GLY A O 1
ATOM 1542 N N . ARG A 1 197 ? -11.398 33.219 1.83 1 45.97 197 ARG A N 1
ATOM 1543 C CA . ARG A 1 197 ? -12.664 33.781 1.38 1 45.97 197 ARG A CA 1
ATOM 1544 C C . ARG A 1 197 ? -12.5 35.25 0.958 1 45.97 197 ARG A C 1
ATOM 1546 O O . ARG A 1 197 ? -11.664 35.969 1.507 1 45.97 197 ARG A O 1
ATOM 1553 N N . ALA A 1 198 ? -12.984 35.625 -0.193 1 39.81 198 ALA A N 1
ATOM 1554 C CA . ALA A 1 198 ? -13.195 37.031 -0.598 1 39.81 198 ALA A CA 1
ATOM 1555 C C . ALA A 1 198 ? -13.297 37.938 0.618 1 39.81 198 ALA A C 1
ATOM 1557 O O . ALA A 1 198 ? -14.055 37.656 1.552 1 39.81 198 ALA A O 1
ATOM 1558 N N . PRO A 1 199 ? -12.32 38.688 1.051 1 38.34 199 PRO A N 1
ATOM 1559 C CA . PRO A 1 199 ? -12.766 39.719 2.008 1 38.34 199 PRO A CA 1
ATOM 1560 C C . PRO A 1 199 ? -14.266 39.969 1.948 1 38.34 199 PRO A C 1
ATOM 1562 O O . PRO A 1 199 ? -14.883 39.812 0.886 1 38.34 199 PRO A O 1
ATOM 1565 N N . GLN A 1 200 ? -14.992 39.531 2.939 1 36.41 200 GLN A N 1
ATOM 1566 C CA . GLN A 1 200 ? -16.25 40.25 2.902 1 36.41 200 GLN A CA 1
ATOM 1567 C C . GLN A 1 200 ? -16.109 41.562 2.131 1 36.41 200 GLN A C 1
ATOM 1569 O O . GLN A 1 200 ? -15.219 42.375 2.414 1 36.41 200 GLN A O 1
ATOM 1574 N N . LYS A 1 201 ? -16.562 41.625 0.941 1 40.25 201 LYS A N 1
ATOM 1575 C CA . LYS A 1 201 ? -16.828 42.875 0.214 1 40.25 201 LYS A CA 1
ATOM 1576 C C . LYS A 1 201 ? -17.094 44.031 1.175 1 40.25 201 LYS A C 1
ATOM 1578 O O . LYS A 1 201 ? -18.25 44.406 1.401 1 40.25 201 LYS A O 1
ATOM 1583 N N . THR A 1 202 ? -16.781 44.031 2.467 1 38.38 202 THR A N 1
ATOM 1584 C CA . THR A 1 202 ? -17.031 45.438 2.76 1 38.38 202 THR A CA 1
ATOM 1585 C C . THR A 1 202 ? -16.344 46.344 1.739 1 38.38 202 THR A C 1
ATOM 1587 O O . THR A 1 202 ? -15.219 46.062 1.324 1 38.38 202 THR A O 1
ATOM 1590 N N . ALA A 1 203 ? -17.078 47.188 1.031 1 41.03 203 ALA A N 1
ATOM 1591 C CA . ALA A 1 203 ? -16.891 48.188 -0.016 1 41.03 203 ALA A CA 1
ATOM 1592 C C . ALA A 1 203 ? -15.461 48.719 -0.048 1 41.03 203 ALA A C 1
ATOM 1594 O O . ALA A 1 203 ? -14.906 48.969 -1.121 1 41.03 203 ALA A O 1
ATOM 1595 N N . GLU A 1 204 ? -14.805 49.188 1.092 1 39.81 204 GLU A N 1
ATOM 1596 C CA . GLU A 1 204 ? -13.859 50.312 0.97 1 39.81 204 GLU A CA 1
ATOM 1597 C C . GLU A 1 204 ? -12.453 49.812 0.653 1 39.81 204 GLU A C 1
ATOM 1599 O O . GLU A 1 204 ? -11.633 50.531 0.109 1 39.81 204 GLU A O 1
ATOM 1604 N N . LYS A 1 205 ? -11.672 48.844 1.395 1 47.69 205 LYS A N 1
ATOM 1605 C CA . LYS A 1 205 ? -10.227 48.938 1.208 1 47.69 205 LYS A CA 1
ATOM 1606 C C . LYS A 1 205 ? -9.727 47.938 0.169 1 47.69 205 LYS A C 1
ATOM 1608 O O . LYS A 1 205 ? -9.688 46.75 0.428 1 47.69 205 LYS A O 1
ATOM 1613 N N . ASN A 1 206 ? -9.719 48.062 -1.124 1 50.78 206 ASN A N 1
ATOM 1614 C CA . ASN A 1 206 ? -9.125 47.656 -2.395 1 50.78 206 ASN A CA 1
ATOM 1615 C C . ASN A 1 206 ? -7.676 47.219 -2.221 1 50.78 206 ASN A C 1
ATOM 1617 O O . ASN A 1 206 ? -6.902 47.219 -3.182 1 50.78 206 ASN A O 1
ATOM 1621 N N . GLN A 1 207 ? -7.094 47.188 -1.072 1 56.94 207 GLN A N 1
ATOM 1622 C CA . GLN A 1 207 ? -5.656 46.938 -1.09 1 56.94 207 GLN A CA 1
ATOM 1623 C C . GLN A 1 207 ? -5.375 45.438 -0.995 1 56.94 207 GLN A C 1
ATOM 1625 O O . GLN A 1 207 ? -5.953 44.75 -0.157 1 56.94 207 GLN A O 1
ATOM 1630 N N . LYS A 1 208 ? -4.672 44.969 -1.775 1 65.88 208 LYS A N 1
ATOM 1631 C CA . LYS A 1 208 ? -4.109 43.594 -1.757 1 65.88 208 LYS A CA 1
ATOM 1632 C C . LYS A 1 208 ? -3.484 43.281 -0.402 1 65.88 208 LYS A C 1
ATOM 1634 O O . LYS A 1 208 ? -2.693 44.062 0.122 1 65.88 208 LYS A O 1
ATOM 1639 N N . PRO A 1 209 ? -3.922 42.219 0.176 1 73.44 209 PRO A N 1
ATOM 1640 C CA . PRO A 1 209 ? -3.322 41.875 1.465 1 73.44 209 PRO A CA 1
ATOM 1641 C C . PRO A 1 209 ? -1.796 41.875 1.431 1 73.44 209 PRO A C 1
ATOM 1643 O O . PRO A 1 209 ? -1.192 41.562 0.403 1 73.44 209 PRO A O 1
ATOM 1646 N N . ASN A 1 210 ? -1.188 42.531 2.461 1 77.12 210 ASN A N 1
ATOM 1647 C CA . ASN A 1 210 ? 0.264 42.562 2.598 1 77.12 210 ASN A CA 1
ATOM 1648 C C . ASN A 1 210 ? 0.718 41.938 3.91 1 77.12 210 ASN A C 1
ATOM 1650 O O . ASN A 1 210 ? -0.096 41.375 4.652 1 77.12 210 ASN A O 1
ATOM 1654 N N . HIS A 1 211 ? 2 41.875 4.219 1 78.75 211 HIS A N 1
ATOM 1655 C CA . HIS A 1 211 ? 2.605 41.156 5.344 1 78.75 211 HIS A CA 1
ATOM 1656 C C . HIS A 1 211 ? 2.199 41.812 6.672 1 78.75 211 HIS A C 1
ATOM 1658 O O . HIS A 1 211 ? 2.445 41.219 7.734 1 78.75 211 HIS A O 1
ATOM 1664 N N . TYR A 1 212 ? 1.469 42.875 6.543 1 78.75 212 TYR A N 1
ATOM 1665 C CA . TYR A 1 212 ? 1.086 43.562 7.773 1 78.75 212 TYR A CA 1
ATOM 1666 C C . TYR A 1 212 ? -0.411 43.438 8.023 1 78.75 212 TYR A C 1
ATOM 1668 O O . TYR A 1 212 ? -0.921 43.938 9.031 1 78.75 212 TYR A O 1
ATOM 1676 N N . ASP A 1 213 ? -1.031 42.75 7.133 1 82.31 213 ASP A N 1
ATOM 1677 C CA . ASP A 1 213 ? -2.457 42.5 7.309 1 82.31 213 ASP A CA 1
ATOM 1678 C C . ASP A 1 213 ? -2.711 41.656 8.555 1 82.31 213 ASP A C 1
ATOM 1680 O O . ASP A 1 213 ? -2.125 40.594 8.719 1 82.31 213 ASP A O 1
ATOM 1684 N N . PRO A 1 214 ? -3.545 42.25 9.398 1 81.56 214 PRO A N 1
ATOM 1685 C CA . PRO A 1 214 ? -3.789 41.531 10.656 1 81.56 214 PRO A CA 1
ATOM 1686 C C . PRO A 1 214 ? -4.305 40.125 10.453 1 81.56 214 PRO A C 1
ATOM 1688 O O . PRO A 1 214 ? -3.945 39.188 11.203 1 81.56 214 PRO A O 1
ATOM 1691 N N . ASP A 1 215 ? -5.117 39.938 9.469 1 80.88 215 ASP A N 1
ATOM 1692 C CA . ASP A 1 215 ? -5.656 38.625 9.211 1 80.88 215 ASP A CA 1
ATOM 1693 C C . ASP A 1 215 ? -4.566 37.656 8.695 1 80.88 215 ASP A C 1
ATOM 1695 O O . ASP A 1 215 ? -4.566 36.469 9.016 1 80.88 215 ASP A O 1
ATOM 1699 N N . PHE A 1 216 ? -3.703 38.188 7.934 1 84.5 216 PHE A N 1
ATOM 1700 C CA . PHE A 1 216 ? -2.559 37.406 7.492 1 84.5 216 PHE A CA 1
ATOM 1701 C C . PHE A 1 216 ? -1.675 37 8.672 1 84.5 216 PHE A C 1
ATOM 1703 O O . PHE A 1 216 ? -1.229 35.875 8.781 1 84.5 216 PHE A O 1
ATOM 1710 N N . LEU A 1 217 ? -1.457 37.938 9.516 1 83.06 217 LEU A N 1
ATOM 1711 C CA . LEU A 1 217 ? -0.619 37.688 10.68 1 83.06 217 LEU A CA 1
ATOM 1712 C C . LEU A 1 217 ? -1.252 36.625 11.578 1 83.06 217 LEU A C 1
ATOM 1714 O O . LEU A 1 217 ? -0.549 35.781 12.148 1 83.06 217 LEU A O 1
ATOM 1718 N N . ARG A 1 218 ? -2.545 36.656 11.664 1 82.31 218 ARG A N 1
ATOM 1719 C CA . ARG A 1 218 ? -3.248 35.625 12.422 1 82.31 218 ARG A CA 1
ATOM 1720 C C . ARG A 1 218 ? -3.076 34.25 11.766 1 82.31 218 ARG A C 1
ATOM 1722 O O . ARG A 1 218 ? -2.924 33.25 12.453 1 82.31 218 ARG A O 1
ATOM 1729 N N . PHE A 1 219 ? -3.127 34.281 10.5 1 83.06 219 PHE A N 1
ATOM 1730 C CA . PHE A 1 219 ? -2.883 33.062 9.742 1 83.06 219 PHE A CA 1
ATOM 1731 C C . PHE A 1 219 ? -1.48 32.531 10.008 1 83.06 219 PHE A C 1
ATOM 1733 O O . PHE A 1 219 ? -1.297 31.328 10.211 1 83.06 219 PHE A O 1
ATOM 1740 N N . VAL A 1 220 ? -0.565 33.406 10.023 1 86.5 220 VAL A N 1
ATOM 1741 C CA . VAL A 1 220 ? 0.828 33.062 10.273 1 86.5 220 VAL A CA 1
ATOM 1742 C C . VAL A 1 220 ? 0.969 32.469 11.672 1 86.5 220 VAL A C 1
ATOM 1744 O O . VAL A 1 220 ? 1.643 31.438 11.859 1 86.5 220 VAL A O 1
ATOM 1747 N N . VAL A 1 221 ? 0.344 33.062 12.609 1 86.44 221 VAL A N 1
ATOM 1748 C CA . VAL A 1 221 ? 0.402 32.594 13.992 1 86.44 221 VAL A CA 1
ATOM 1749 C C . VAL A 1 221 ? -0.175 31.188 14.094 1 86.44 221 VAL A C 1
ATOM 1751 O O . VAL A 1 221 ? 0.386 30.328 14.781 1 86.44 221 VAL A O 1
ATOM 1754 N N . SER A 1 222 ? -1.228 30.984 13.406 1 86.5 222 SER A N 1
ATOM 1755 C CA . SER A 1 222 ? -1.855 29.672 13.406 1 86.5 222 SER A CA 1
ATOM 1756 C C . SER A 1 222 ? -0.932 28.609 12.805 1 86.5 222 SER A C 1
ATOM 1758 O O . SER A 1 222 ? -0.786 27.516 13.359 1 86.5 222 SER A O 1
ATOM 1760 N N . GLN A 1 223 ? -0.354 28.969 11.734 1 89.31 223 GLN A N 1
ATOM 1761 C CA . GLN A 1 223 ? 0.573 28.062 11.07 1 89.31 223 GLN A CA 1
ATOM 1762 C C . GLN A 1 223 ? 1.772 27.75 11.961 1 89.31 223 GLN A C 1
ATOM 1764 O O . GLN A 1 223 ? 2.207 26.609 12.055 1 89.31 223 GLN A O 1
ATOM 1769 N N . GLN A 1 224 ? 2.248 28.75 12.625 1 92.56 224 GLN A N 1
ATOM 1770 C CA . GLN A 1 224 ? 3.398 28.578 13.508 1 92.56 224 GLN A CA 1
ATOM 1771 C C . GLN A 1 224 ? 3.049 27.688 14.695 1 92.56 224 GLN A C 1
ATOM 1773 O O . GLN A 1 224 ? 3.881 26.906 15.156 1 92.56 224 GLN A O 1
ATOM 1778 N N . LEU A 1 225 ? 1.862 27.875 15.172 1 94.75 225 LEU A N 1
ATOM 1779 C CA . LEU A 1 225 ? 1.412 27.031 16.281 1 94.75 225 LEU A CA 1
ATOM 1780 C C . LEU A 1 225 ? 1.403 25.562 15.867 1 94.75 225 LEU A C 1
ATOM 1782 O O . LEU A 1 225 ? 1.878 24.703 16.609 1 94.75 225 LEU A O 1
ATOM 1786 N N . TRP A 1 226 ? 0.84 25.297 14.695 1 94.56 226 TRP A N 1
ATOM 1787 C CA . TRP A 1 226 ? 0.795 23.938 14.148 1 94.56 226 TRP A CA 1
ATOM 1788 C C . TRP A 1 226 ? 2.197 23.359 14.023 1 94.56 226 TRP A C 1
ATOM 1790 O O . TRP A 1 226 ? 2.455 22.234 14.469 1 94.56 226 TRP A O 1
ATOM 1800 N N . ASP A 1 227 ? 3.08 24.078 13.461 1 96.94 227 ASP A N 1
ATOM 1801 C CA . ASP A 1 227 ? 4.465 23.672 13.25 1 96.94 227 ASP A CA 1
ATOM 1802 C C . ASP A 1 227 ? 5.16 23.375 14.578 1 96.94 227 ASP A C 1
ATOM 1804 O O . ASP A 1 227 ? 5.82 22.344 14.727 1 96.94 227 ASP A O 1
ATOM 1808 N N . ARG A 1 228 ? 4.969 24.312 15.508 1 98.06 228 ARG A N 1
ATOM 1809 C CA . ARG A 1 228 ? 5.594 24.156 16.812 1 98.06 228 ARG A CA 1
ATOM 1810 C C . ARG A 1 228 ? 5.062 22.922 17.531 1 98.06 228 ARG A C 1
ATOM 1812 O O . ARG A 1 228 ? 5.828 22.172 18.141 1 98.06 228 ARG A O 1
ATOM 1819 N N . ALA A 1 229 ? 3.783 22.75 17.469 1 98.19 229 ALA A N 1
ATOM 1820 C CA . ALA A 1 229 ? 3.158 21.609 18.125 1 98.19 229 ALA A CA 1
ATOM 1821 C C . ALA A 1 229 ? 3.73 20.297 17.594 1 98.19 229 ALA A C 1
ATOM 1823 O O . ALA A 1 229 ? 4.141 19.438 18.375 1 98.19 229 ALA A O 1
ATOM 1824 N N . MET A 1 230 ? 3.779 20.125 16.312 1 98.69 230 MET A N 1
ATOM 1825 C CA . MET A 1 230 ? 4.277 18.891 15.695 1 98.69 230 MET A CA 1
ATOM 1826 C C . MET A 1 230 ? 5.762 18.703 15.984 1 98.69 230 MET A C 1
ATOM 1828 O O . MET A 1 230 ? 6.199 17.609 16.344 1 98.69 230 MET A O 1
ATOM 1832 N N . ALA A 1 231 ? 6.52 19.766 15.891 1 98.81 231 ALA A N 1
ATOM 1833 C CA . ALA A 1 231 ? 7.949 19.719 16.172 1 98.81 231 ALA A CA 1
ATOM 1834 C C . ALA A 1 231 ? 8.203 19.297 17.625 1 98.81 231 ALA A C 1
ATOM 1836 O O . ALA A 1 231 ? 9.086 18.5 17.906 1 98.81 231 ALA A O 1
ATOM 1837 N N . GLN A 1 232 ? 7.465 19.859 18.516 1 98.5 232 GLN A N 1
ATOM 1838 C CA . GLN A 1 232 ? 7.641 19.594 19.938 1 98.5 232 GLN A CA 1
ATOM 1839 C C . GLN A 1 232 ? 7.363 18.141 20.266 1 98.5 232 GLN A C 1
ATOM 1841 O O . GLN A 1 232 ? 8.047 17.531 21.094 1 98.5 232 GLN A O 1
ATOM 1846 N N . GLU A 1 233 ? 6.32 17.594 19.641 1 98.19 233 GLU A N 1
ATOM 1847 C CA . GLU A 1 233 ? 6.043 16.172 19.859 1 98.19 233 GLU A CA 1
ATOM 1848 C C . GLU A 1 233 ? 7.172 15.297 19.328 1 98.19 233 GLU A C 1
ATOM 1850 O O . GLU A 1 233 ? 7.543 14.305 19.953 1 98.19 233 GLU A O 1
ATOM 1855 N N . ILE A 1 234 ? 7.703 15.609 18.188 1 98.62 234 ILE A N 1
ATOM 1856 C CA . ILE A 1 234 ? 8.852 14.891 17.625 1 98.62 234 ILE A CA 1
ATOM 1857 C C . ILE A 1 234 ? 10.031 14.984 18.594 1 98.62 234 ILE A C 1
ATOM 1859 O O . ILE A 1 234 ? 10.672 13.977 18.906 1 98.62 234 ILE A O 1
ATOM 1863 N N . HIS A 1 235 ? 10.258 16.188 19.062 1 97.94 235 HIS A N 1
ATOM 1864 C CA . HIS A 1 235 ? 11.328 16.406 20.031 1 97.94 235 HIS A CA 1
ATOM 1865 C C . HIS A 1 235 ? 11.117 15.578 21.281 1 97.94 235 HIS A C 1
ATOM 1867 O O . HIS A 1 235 ? 12.062 15.008 21.828 1 97.94 235 HIS A O 1
ATOM 1873 N N . ALA A 1 236 ? 9.898 15.562 21.781 1 97 236 ALA A N 1
ATOM 1874 C CA . ALA A 1 236 ? 9.57 14.805 22.984 1 97 236 ALA A CA 1
ATOM 1875 C C . ALA A 1 236 ? 9.875 13.32 22.797 1 97 236 ALA A C 1
ATOM 1877 O O . ALA A 1 236 ? 10.398 12.672 23.703 1 97 236 ALA A O 1
ATOM 1878 N N . VAL A 1 237 ? 9.523 12.781 21.609 1 96.69 237 VAL A N 1
ATOM 1879 C CA . VAL A 1 237 ? 9.82 11.383 21.312 1 96.69 237 VAL A CA 1
ATOM 1880 C C . VAL A 1 237 ? 11.328 11.156 21.344 1 96.69 237 VAL A C 1
ATOM 1882 O O . VAL A 1 237 ? 11.812 10.211 21.984 1 96.69 237 VAL A O 1
ATOM 1885 N N . LEU A 1 238 ? 12.109 12.031 20.766 1 96.12 238 LEU A N 1
ATOM 1886 C CA . LEU A 1 238 ? 13.562 11.914 20.734 1 96.12 238 LEU A CA 1
ATOM 1887 C C . LEU A 1 238 ? 14.133 11.945 22.141 1 96.12 238 LEU A C 1
ATOM 1889 O O . LEU A 1 238 ? 15.039 11.172 22.469 1 96.12 238 LEU A O 1
ATOM 1893 N N . SER A 1 239 ? 13.539 12.75 22.953 1 94.12 239 SER A N 1
ATOM 1894 C CA . SER A 1 239 ? 14.062 12.984 24.297 1 94.12 239 SER A CA 1
ATOM 1895 C C . SER A 1 239 ? 13.695 11.836 25.234 1 94.12 239 SER A C 1
ATOM 1897 O O . SER A 1 239 ? 14.273 11.703 26.312 1 94.12 239 SER A O 1
ATOM 1899 N N . SER A 1 240 ? 12.727 11.031 24.812 1 92.44 240 SER A N 1
ATOM 1900 C CA . SER A 1 240 ? 12.266 9.945 25.656 1 92.44 240 SER A CA 1
ATOM 1901 C C . SER A 1 240 ? 13.195 8.734 25.562 1 92.44 240 SER A C 1
ATOM 1903 O O . SER A 1 240 ? 13.125 7.828 26.391 1 92.44 240 SER A O 1
ATOM 1905 N N . TYR A 1 241 ? 14.031 8.711 24.625 1 88.94 241 TYR A N 1
ATOM 1906 C CA . TYR A 1 241 ? 14.938 7.586 24.438 1 88.94 241 TYR A CA 1
ATOM 1907 C C . TYR A 1 241 ? 16.266 7.836 25.141 1 88.94 241 TYR A C 1
ATOM 1909 O O . TYR A 1 241 ? 16.688 8.984 25.297 1 88.94 241 TYR A O 1
ATOM 1917 N N . ASP A 1 242 ? 16.812 6.715 25.531 1 83.25 242 ASP A N 1
ATOM 1918 C CA . ASP A 1 242 ? 18.141 6.762 26.125 1 83.25 242 ASP A CA 1
ATOM 1919 C C . ASP A 1 242 ? 19.172 7.293 25.141 1 83.25 242 ASP A C 1
ATOM 1921 O O . ASP A 1 242 ? 19 7.148 23.922 1 83.25 242 ASP A O 1
ATOM 1925 N N . LYS A 1 243 ? 20.156 7.824 25.734 1 78.88 243 LYS A N 1
ATOM 1926 C CA . LYS A 1 243 ? 21.203 8.461 24.938 1 78.88 243 LYS A CA 1
ATOM 1927 C C . LYS A 1 243 ? 21.891 7.449 24.031 1 78.88 243 LYS A C 1
ATOM 1929 O O . LYS A 1 243 ? 22.5 7.824 23.016 1 78.88 243 LYS A O 1
ATOM 1934 N N . HIS A 1 244 ? 21.688 6.188 24.359 1 82.25 244 HIS A N 1
ATOM 1935 C CA . HIS A 1 244 ? 22.391 5.176 23.578 1 82.25 244 HIS A CA 1
ATOM 1936 C C . HIS A 1 244 ? 21.531 4.676 22.422 1 82.25 244 HIS A C 1
ATOM 1938 O O . HIS A 1 244 ? 22.031 4.035 21.5 1 82.25 244 HIS A O 1
ATOM 1944 N N . LYS A 1 245 ? 20.25 5.027 22.531 1 83.75 245 LYS A N 1
ATOM 1945 C CA . LYS A 1 245 ? 19.375 4.664 21.422 1 83.75 245 LYS A CA 1
ATOM 1946 C C . LYS A 1 245 ? 19.156 5.848 20.484 1 83.75 245 LYS A C 1
ATOM 1948 O O . LYS A 1 245 ? 19.047 6.992 20.938 1 83.75 245 LYS A O 1
ATOM 1953 N N . LYS A 1 246 ? 19.312 5.539 19.25 1 87.62 246 LYS A N 1
ATOM 1954 C CA . LYS A 1 246 ? 19.125 6.562 18.234 1 87.62 246 LYS A CA 1
ATOM 1955 C C . LYS A 1 246 ? 17.969 6.207 17.297 1 87.62 246 LYS A C 1
ATOM 1957 O O . LYS A 1 246 ? 18.188 5.801 16.156 1 87.62 246 LYS A O 1
ATOM 1962 N N . PRO A 1 247 ? 16.766 6.5 17.828 1 93.94 247 PRO A N 1
ATOM 1963 C CA . PRO A 1 247 ? 15.625 6.18 16.953 1 93.94 247 PRO A CA 1
ATOM 1964 C C . PRO A 1 247 ? 15.508 7.125 15.766 1 93.94 247 PRO A C 1
ATOM 1966 O O . PRO A 1 247 ? 16.094 8.203 15.766 1 93.94 247 PRO A O 1
ATOM 1969 N N . LEU A 1 248 ? 14.922 6.637 14.758 1 97.88 248 LEU A N 1
ATOM 1970 C CA . LEU A 1 248 ? 14.516 7.484 13.641 1 97.88 248 LEU A CA 1
ATOM 1971 C C . LEU A 1 248 ? 13.039 7.848 13.75 1 97.88 248 LEU A C 1
ATOM 1973 O O . LEU A 1 248 ? 12.18 6.969 13.828 1 97.88 248 LEU A O 1
ATOM 1977 N N . ILE A 1 249 ? 12.742 9.109 13.852 1 98.75 249 ILE A N 1
ATOM 1978 C CA . ILE A 1 249 ? 11.359 9.578 13.781 1 98.75 249 ILE A CA 1
ATOM 1979 C C . ILE A 1 249 ? 11.031 10.008 12.359 1 98.75 249 ILE A C 1
ATOM 1981 O O . ILE A 1 249 ? 11.719 10.867 11.789 1 98.75 249 ILE A O 1
ATOM 1985 N N . VAL A 1 250 ? 10.086 9.375 11.758 1 98.94 250 VAL A N 1
ATOM 1986 C CA . VAL A 1 250 ? 9.617 9.75 10.43 1 98.94 250 VAL A CA 1
ATOM 1987 C C . VAL A 1 250 ? 8.281 10.484 10.539 1 98.94 250 VAL A C 1
ATOM 1989 O O . VAL A 1 250 ? 7.301 9.922 11.023 1 98.94 250 VAL A O 1
ATOM 1992 N N . GLY A 1 251 ? 8.25 11.727 10.141 1 98.94 251 GLY A N 1
ATOM 1993 C CA . GLY A 1 251 ? 7.027 12.516 10.164 1 98.94 251 GLY A CA 1
ATOM 1994 C C . GLY A 1 251 ? 6.289 12.508 8.836 1 98.94 251 GLY A C 1
ATOM 1995 O O . GLY A 1 251 ? 6.883 12.781 7.793 1 98.94 251 GLY A O 1
ATOM 1996 N N . ILE A 1 252 ? 5.051 12.172 8.859 1 98.94 252 ILE A N 1
ATOM 1997 C CA . ILE A 1 252 ? 4.141 12.234 7.719 1 98.94 252 ILE A CA 1
ATOM 1998 C C . ILE A 1 252 ? 3.285 13.5 7.82 1 98.94 252 ILE A C 1
ATOM 2000 O O . ILE A 1 252 ? 2.492 13.648 8.75 1 98.94 252 ILE A O 1
ATOM 2004 N N . MET A 1 253 ? 3.412 14.461 6.879 1 98.25 253 MET A N 1
ATOM 2005 C CA . MET A 1 253 ? 2.699 15.734 6.996 1 98.25 253 MET A CA 1
ATOM 2006 C C . MET A 1 253 ? 2.602 16.438 5.645 1 98.25 253 MET A C 1
ATOM 2008 O O . MET A 1 253 ? 3.229 16 4.676 1 98.25 253 MET A O 1
ATOM 2012 N N . GLY A 1 254 ? 1.775 17.422 5.566 1 95.44 254 GLY A N 1
ATOM 2013 C CA . GLY A 1 254 ? 1.698 18.234 4.363 1 95.44 254 GLY A CA 1
ATOM 2014 C C . GLY A 1 254 ? 3.008 18.922 4.02 1 95.44 254 GLY A C 1
ATOM 2015 O O . GLY A 1 254 ? 3.717 19.391 4.91 1 95.44 254 GLY A O 1
ATOM 2016 N N . SER A 1 255 ? 3.256 18.984 2.75 1 94.75 255 SER A N 1
ATOM 2017 C CA . SER A 1 255 ? 4.516 19.547 2.277 1 94.75 255 SER A CA 1
ATOM 2018 C C . SER A 1 255 ? 4.688 21 2.75 1 94.75 255 SER A C 1
ATOM 2020 O O . SER A 1 255 ? 5.812 21.453 2.951 1 94.75 255 SER A O 1
ATOM 2022 N N . GLY A 1 256 ? 3.592 21.672 2.982 1 90.75 256 GLY A N 1
ATOM 2023 C CA . GLY A 1 256 ? 3.648 23.047 3.434 1 90.75 256 GLY A CA 1
ATOM 2024 C C . GLY A 1 256 ? 4.344 23.203 4.773 1 90.75 256 GLY A C 1
ATOM 2025 O O . GLY A 1 256 ? 4.902 24.266 5.062 1 90.75 256 GLY A O 1
ATOM 2026 N N . HIS A 1 257 ? 4.375 22.141 5.555 1 94.56 257 HIS A N 1
ATOM 2027 C CA . HIS A 1 257 ? 5.023 22.172 6.859 1 94.56 257 HIS A CA 1
ATOM 2028 C C . HIS A 1 257 ? 6.516 21.875 6.746 1 94.56 257 HIS A C 1
ATOM 2030 O O . HIS A 1 257 ? 7.242 21.938 7.738 1 94.56 257 HIS A O 1
ATOM 2036 N N . ILE A 1 258 ? 7.012 21.547 5.562 1 96.62 258 ILE A N 1
ATOM 2037 C CA . ILE A 1 258 ? 8.359 21 5.434 1 96.62 258 ILE A CA 1
ATOM 2038 C C . ILE A 1 258 ? 9.172 21.875 4.477 1 96.62 258 ILE A C 1
ATOM 2040 O O . ILE A 1 258 ? 10.359 22.125 4.715 1 96.62 258 ILE A O 1
ATOM 2044 N N . LEU A 1 259 ? 8.555 22.359 3.42 1 92.38 259 LEU A N 1
ATOM 2045 C CA . LEU A 1 259 ? 9.227 22.922 2.254 1 92.38 259 LEU A CA 1
ATOM 2046 C C . LEU A 1 259 ? 10.164 24.047 2.66 1 92.38 259 LEU A C 1
ATOM 2048 O O . LEU A 1 259 ? 9.859 24.812 3.568 1 92.38 259 LEU A O 1
ATOM 2052 N N . LYS A 1 260 ? 11.359 24.078 2.061 1 92.81 260 LYS A N 1
ATOM 2053 C CA . LYS A 1 260 ? 12.391 25.094 2.166 1 92.81 260 LYS A CA 1
ATOM 2054 C C . LYS A 1 260 ? 12.93 25.188 3.592 1 92.81 260 LYS A C 1
ATOM 2056 O O . LYS A 1 260 ? 13.656 26.125 3.926 1 92.81 260 LYS A O 1
ATOM 2061 N N . GLY A 1 261 ? 12.539 24.203 4.438 1 94 261 GLY A N 1
ATOM 2062 C CA . GLY A 1 261 ? 13 24.188 5.816 1 94 261 GLY A CA 1
ATOM 2063 C C . GLY A 1 261 ? 12.188 25.094 6.723 1 94 261 GLY A C 1
ATOM 2064 O O . GLY A 1 261 ? 12.578 25.359 7.859 1 94 261 GLY A O 1
ATOM 2065 N N . PHE A 1 262 ? 11.086 25.484 6.156 1 91.19 262 PHE A N 1
ATOM 2066 C CA . PHE A 1 262 ? 10.172 26.297 6.957 1 91.19 262 PHE A CA 1
ATOM 2067 C C . PHE A 1 262 ? 9.359 25.406 7.898 1 91.19 262 PHE A C 1
ATOM 2069 O O . PHE A 1 262 ? 9.578 24.203 7.961 1 91.19 262 PHE A O 1
ATOM 2076 N N . GLY A 1 263 ? 8.555 25.906 8.633 1 94.19 263 GLY A N 1
ATOM 2077 C CA . GLY A 1 263 ? 7.578 25.203 9.461 1 94.19 263 GLY A CA 1
ATOM 2078 C C . GLY A 1 263 ? 8.203 24.328 10.523 1 94.19 263 GLY A C 1
ATOM 2079 O O . GLY A 1 263 ? 8.914 24.812 11.406 1 94.19 263 GLY A O 1
ATOM 2080 N N . VAL A 1 264 ? 8.023 22.969 10.312 1 97.94 264 VAL A N 1
ATOM 2081 C CA . VAL A 1 264 ? 8.406 22 11.344 1 97.94 264 VAL A CA 1
ATOM 2082 C C . VAL A 1 264 ? 9.922 21.922 11.438 1 97.94 264 VAL A C 1
ATOM 2084 O O . VAL A 1 264 ? 10.484 21.938 12.539 1 97.94 264 VAL A O 1
ATOM 2087 N N . PRO A 1 265 ? 10.695 21.906 10.281 1 98 265 PRO A N 1
ATOM 2088 C CA . PRO A 1 265 ? 12.148 21.875 10.406 1 98 265 PRO A CA 1
ATOM 2089 C C . PRO A 1 265 ? 12.688 23.078 11.188 1 98 265 PRO A C 1
ATOM 2091 O O . PRO A 1 265 ? 13.578 22.922 12.023 1 98 265 PRO A O 1
ATOM 2094 N N . HIS A 1 266 ? 12.164 24.281 10.898 1 97.12 266 HIS A N 1
ATOM 2095 C CA . HIS A 1 266 ? 12.586 25.5 11.586 1 97.12 266 HIS A CA 1
ATOM 2096 C C . HIS A 1 266 ? 12.336 25.391 13.086 1 97.12 266 HIS A C 1
ATOM 2098 O O . HIS A 1 266 ? 13.211 25.734 13.891 1 97.12 266 HIS A O 1
ATOM 2104 N N . GLN A 1 267 ? 11.156 24.922 13.461 1 98 267 GLN A N 1
ATOM 2105 C CA . GLN A 1 267 ? 10.797 24.766 14.867 1 98 267 GLN A CA 1
ATOM 2106 C C . GLN A 1 267 ? 11.648 23.703 15.547 1 98 267 GLN A C 1
ATOM 2108 O O . GLN A 1 267 ? 12.016 23.844 16.719 1 98 267 GLN A O 1
ATOM 2113 N N . LEU A 1 268 ? 11.953 22.562 14.859 1 98.5 268 LEU A N 1
ATOM 2114 C CA . LEU A 1 268 ? 12.836 21.531 15.383 1 98.5 268 LEU A CA 1
ATOM 2115 C C . LEU A 1 268 ? 14.234 22.078 15.648 1 98.5 268 LEU A C 1
ATOM 2117 O O . LEU A 1 268 ? 14.805 21.859 16.719 1 98.5 268 LEU A O 1
ATOM 2121 N N . LYS A 1 269 ? 14.758 22.828 14.703 1 97.62 269 LYS A N 1
ATOM 2122 C CA . LYS A 1 269 ? 16.078 23.438 14.859 1 97.62 269 LYS A CA 1
ATOM 2123 C C . LYS A 1 269 ? 16.125 24.375 16.047 1 97.62 269 LYS A C 1
ATOM 2125 O O . LYS A 1 269 ? 17.109 24.422 16.781 1 97.62 269 LYS A O 1
ATOM 2130 N N . ASN A 1 270 ? 15.008 25.141 16.188 1 97.44 270 ASN A N 1
ATOM 2131 C CA . ASN A 1 270 ? 14.891 26.047 17.328 1 97.44 270 ASN A CA 1
ATOM 2132 C C . ASN A 1 270 ? 14.992 25.297 18.656 1 97.44 270 ASN A C 1
ATOM 2134 O O . ASN A 1 270 ? 15.492 25.828 19.641 1 97.44 270 ASN A O 1
ATOM 2138 N N . MET A 1 271 ? 14.609 24.031 18.688 1 97.12 271 MET A N 1
ATOM 2139 C CA . MET A 1 271 ? 14.648 23.219 19.906 1 97.12 271 MET A CA 1
ATOM 2140 C C . MET A 1 271 ? 15.898 22.359 19.953 1 97.12 271 MET A C 1
ATOM 2142 O O . MET A 1 271 ? 15.984 21.422 20.75 1 97.12 271 MET A O 1
ATOM 2146 N N . GLY A 1 272 ? 16.797 22.547 19 1 96.69 272 GLY A N 1
ATOM 2147 C CA . GLY A 1 272 ? 18.109 21.906 19.047 1 96.69 272 GLY A CA 1
ATOM 2148 C C . GLY A 1 272 ? 18.203 20.641 18.219 1 96.69 272 GLY A C 1
ATOM 2149 O O . GLY A 1 272 ? 19.234 19.969 18.219 1 96.69 272 GLY A O 1
ATOM 2150 N N . VAL A 1 273 ? 17.156 20.25 17.562 1 97.19 273 VAL A N 1
ATOM 2151 C CA . VAL A 1 273 ? 17.188 19.094 16.672 1 97.19 273 VAL A CA 1
ATOM 2152 C C . VAL A 1 273 ? 17.719 19.5 15.305 1 97.19 273 VAL A C 1
ATOM 2154 O O . VAL A 1 273 ? 17.031 20.203 14.555 1 97.19 273 VAL A O 1
ATOM 2157 N N . LYS A 1 274 ? 18.922 18.984 14.961 1 95.94 274 LYS A N 1
ATOM 2158 C CA . LYS A 1 274 ? 19.562 19.484 13.75 1 95.94 274 LYS A CA 1
ATOM 2159 C C . LYS A 1 274 ? 19.703 18.391 12.703 1 95.94 274 LYS A C 1
ATOM 2161 O O . LYS A 1 274 ? 19.906 18.672 11.523 1 95.94 274 LYS A O 1
ATOM 2166 N N . LYS A 1 275 ? 19.703 17.188 13.07 1 97.25 275 LYS A N 1
ATOM 2167 C CA . LYS A 1 275 ? 19.859 16.062 12.156 1 97.25 275 LYS A CA 1
ATOM 2168 C C . LYS A 1 275 ? 18.547 15.688 11.492 1 97.25 275 LYS A C 1
ATOM 2170 O O . LYS A 1 275 ? 17.953 14.648 11.82 1 97.25 275 LYS A O 1
ATOM 2175 N N . ILE A 1 276 ? 18.062 16.562 10.602 1 98.31 276 ILE A N 1
ATOM 2176 C CA . ILE A 1 276 ? 16.781 16.453 9.938 1 98.31 276 ILE A CA 1
ATOM 2177 C C . ILE A 1 276 ? 16.984 16.281 8.438 1 98.31 276 ILE A C 1
ATOM 2179 O O . ILE A 1 276 ? 17.844 16.938 7.844 1 98.31 276 ILE A O 1
ATOM 2183 N N . VAL A 1 277 ? 16.25 15.414 7.773 1 98.62 277 VAL A N 1
ATOM 2184 C CA . VAL A 1 277 ? 16.172 15.305 6.32 1 98.62 277 VAL A CA 1
ATOM 2185 C C . VAL A 1 277 ? 14.734 15.5 5.852 1 98.62 277 VAL A C 1
ATOM 2187 O O . VAL A 1 277 ? 13.812 14.898 6.406 1 98.62 277 VAL A O 1
ATOM 2190 N N . SER A 1 278 ? 14.555 16.375 4.938 1 98.62 278 SER A N 1
ATOM 2191 C CA . SER A 1 278 ? 13.258 16.625 4.316 1 98.62 278 SER A CA 1
ATOM 2192 C C . SER A 1 278 ? 13.18 16 2.924 1 98.62 278 SER A C 1
ATOM 2194 O O . SER A 1 278 ? 13.977 16.328 2.045 1 98.62 278 SER A O 1
ATOM 2196 N N . LEU A 1 279 ? 12.32 15.086 2.705 1 98.81 279 LEU A N 1
ATOM 2197 C CA . LEU A 1 279 ? 12.055 14.469 1.41 1 98.81 279 LEU A CA 1
ATOM 2198 C C . LEU A 1 279 ? 10.641 14.781 0.939 1 98.81 279 LEU A C 1
ATOM 2200 O O . LEU A 1 279 ? 9.68 14.578 1.683 1 98.81 279 LEU A O 1
ATOM 2204 N N . LEU A 1 280 ? 10.508 15.266 -0.302 1 98.62 280 LEU A N 1
ATOM 2205 C CA . LEU A 1 280 ? 9.203 15.688 -0.804 1 98.62 280 LEU A CA 1
ATOM 2206 C C . LEU A 1 280 ? 8.891 15.023 -2.137 1 98.62 280 LEU A C 1
ATOM 2208 O O . LEU A 1 280 ? 9.789 14.797 -2.951 1 98.62 280 LEU A O 1
ATOM 2212 N N . PRO A 1 281 ? 7.59 14.703 -2.348 1 98 281 PRO A N 1
ATOM 2213 C CA . PRO A 1 281 ? 7.172 14.328 -3.699 1 98 281 PRO A CA 1
ATOM 2214 C C . PRO A 1 281 ? 7.102 15.516 -4.648 1 98 281 PRO A C 1
ATOM 2216 O O . PRO A 1 281 ? 6.879 16.656 -4.215 1 98 281 PRO A O 1
ATOM 2219 N N . TRP A 1 282 ? 7.359 15.281 -5.879 1 97.12 282 TRP A N 1
ATOM 2220 C CA . TRP A 1 282 ? 7.289 16.297 -6.926 1 97.12 282 TRP A CA 1
ATOM 2221 C C . TRP A 1 282 ? 6.461 15.805 -8.109 1 97.12 282 TRP A C 1
ATOM 2223 O O . TRP A 1 282 ? 6.863 14.867 -8.805 1 97.12 282 TRP A O 1
ATOM 2233 N N . ASP A 1 283 ? 5.32 16.438 -8.305 1 92.75 283 ASP A N 1
ATOM 2234 C CA . ASP A 1 283 ? 4.535 16.109 -9.492 1 92.75 283 ASP A CA 1
ATOM 2235 C C . ASP A 1 283 ? 5.211 16.641 -10.758 1 92.75 283 ASP A C 1
ATOM 2237 O O . ASP A 1 283 ? 5.547 17.828 -10.836 1 92.75 283 ASP A O 1
ATOM 2241 N N . THR A 1 284 ? 5.367 15.852 -11.727 1 94.56 284 THR A N 1
ATOM 2242 C CA . THR A 1 284 ? 6.207 16.156 -12.875 1 94.56 284 THR A CA 1
ATOM 2243 C C . THR A 1 284 ? 5.633 17.328 -13.672 1 94.56 284 THR A C 1
ATOM 2245 O O . THR A 1 284 ? 6.336 17.938 -14.469 1 94.56 284 THR A O 1
ATOM 2248 N N . ASN A 1 285 ? 4.359 17.625 -13.453 1 88.62 285 ASN A N 1
ATOM 2249 C CA . ASN A 1 285 ? 3.74 18.719 -14.195 1 88.62 285 ASN A CA 1
ATOM 2250 C C .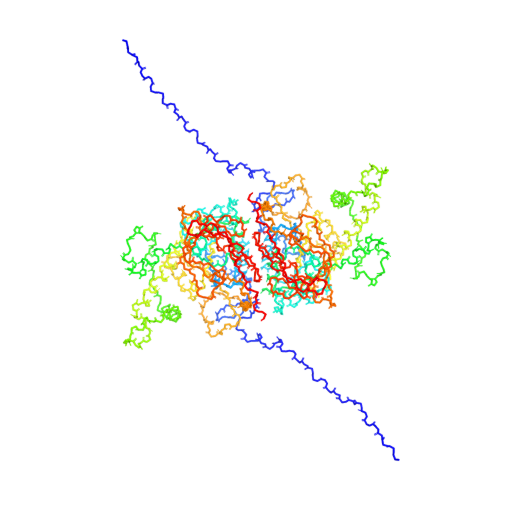 ASN A 1 285 ? 3.877 20.047 -13.445 1 88.62 285 ASN A C 1
ATOM 2252 O O . ASN A 1 285 ? 3.361 21.078 -13.891 1 88.62 285 ASN A O 1
ATOM 2256 N N . ARG A 1 286 ? 4.59 20.078 -12.367 1 89.69 286 ARG A N 1
ATOM 2257 C CA . ARG A 1 286 ? 4.828 21.328 -11.641 1 89.69 286 ARG A CA 1
ATOM 2258 C C . ARG A 1 286 ? 5.852 22.188 -12.367 1 89.69 286 ARG A C 1
ATOM 2260 O O . ARG A 1 286 ? 6.801 21.672 -12.969 1 89.69 286 ARG A O 1
ATOM 2267 N N . PRO A 1 287 ? 5.688 23.484 -12.289 1 89.44 287 PRO A N 1
ATOM 2268 C CA . PRO A 1 287 ? 6.676 24.359 -12.922 1 89.44 287 PRO A CA 1
ATOM 2269 C C . PRO A 1 287 ? 8.062 24.219 -12.289 1 89.44 287 PRO A C 1
ATOM 2271 O O . PRO A 1 287 ? 8.203 24.297 -11.07 1 89.44 287 PRO A O 1
ATOM 2274 N N . CYS A 1 288 ? 9 24.109 -13.125 1 93.44 288 CYS A N 1
ATOM 2275 C CA . CYS A 1 288 ? 10.367 23.859 -12.688 1 93.44 288 CYS A CA 1
ATOM 2276 C C . CYS A 1 288 ? 10.898 25.047 -11.875 1 93.44 288 CYS A C 1
ATOM 2278 O O . CYS A 1 288 ? 11.773 24.875 -11.023 1 93.44 288 CYS A O 1
ATOM 2280 N N . LYS A 1 289 ? 10.352 26.219 -12.062 1 89.75 289 LYS A N 1
ATOM 2281 C CA . LYS A 1 289 ? 10.812 27.422 -11.383 1 89.75 289 LYS A CA 1
ATOM 2282 C C . LYS A 1 289 ? 10.602 27.312 -9.875 1 89.75 289 LYS A C 1
ATOM 2284 O O . LYS A 1 289 ? 11.266 28 -9.094 1 89.75 289 LYS A O 1
ATOM 2289 N N . LEU A 1 290 ? 9.711 26.422 -9.492 1 88.75 290 LEU A N 1
ATOM 2290 C CA . LEU A 1 290 ? 9.398 26.25 -8.078 1 88.75 290 LEU A CA 1
ATOM 2291 C C . LEU A 1 290 ? 10.438 25.391 -7.387 1 88.75 290 LEU A C 1
ATOM 2293 O O . LEU A 1 290 ? 10.516 25.359 -6.156 1 88.75 290 LEU A O 1
ATOM 2297 N N . LEU A 1 291 ? 11.156 24.641 -8.156 1 93.75 291 LEU A N 1
ATOM 2298 C CA . LEU A 1 291 ? 12.195 23.781 -7.602 1 93.75 291 LEU A CA 1
ATOM 2299 C C . LEU A 1 291 ? 13.469 24.562 -7.32 1 93.75 291 LEU A C 1
ATOM 2301 O O . LEU A 1 291 ? 14.477 24.391 -8.016 1 93.75 291 LEU A O 1
ATOM 2305 N N . THR A 1 292 ? 13.438 25.391 -6.328 1 91.5 292 THR A N 1
ATOM 2306 C CA . THR A 1 292 ? 14.562 26.25 -5.984 1 91.5 292 THR A CA 1
ATOM 2307 C C . THR A 1 292 ? 15.555 25.5 -5.094 1 91.5 292 THR A C 1
ATOM 2309 O O . THR A 1 292 ? 15.242 24.438 -4.566 1 91.5 292 THR A O 1
ATOM 2312 N N . ASP A 1 293 ? 16.641 26.156 -4.883 1 92.62 293 ASP A N 1
ATOM 2313 C CA . ASP A 1 293 ? 17.625 25.625 -3.947 1 92.62 293 ASP A CA 1
ATOM 2314 C C . ASP A 1 293 ? 17.031 25.484 -2.547 1 92.62 293 ASP A C 1
ATOM 2316 O O . ASP A 1 293 ? 16.25 26.328 -2.111 1 92.62 293 ASP A O 1
ATOM 2320 N N . ARG A 1 294 ? 17.312 24.438 -1.856 1 91.19 294 ARG A N 1
ATOM 2321 C CA . ARG A 1 294 ? 16.922 24.172 -0.472 1 91.19 294 ARG A CA 1
ATOM 2322 C C . ARG A 1 294 ? 15.43 23.906 -0.362 1 91.19 294 ARG A C 1
ATOM 2324 O O . ARG A 1 294 ? 14.852 24.031 0.717 1 91.19 294 ARG A O 1
ATOM 2331 N N . TYR A 1 295 ? 14.773 23.719 -1.569 1 95.56 295 TYR A N 1
ATOM 2332 C CA . TYR A 1 295 ? 13.367 23.328 -1.582 1 95.56 295 TYR A CA 1
ATOM 2333 C C . TYR A 1 295 ? 13.109 22.172 -0.628 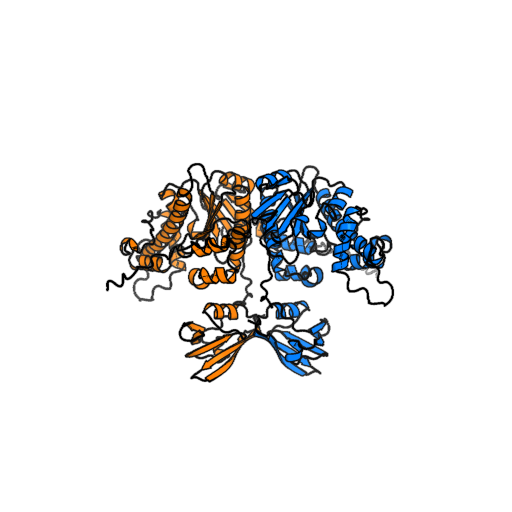1 95.56 295 TYR A C 1
ATOM 2335 O O . TYR A 1 295 ? 12.133 22.172 0.12 1 95.56 295 TYR A O 1
ATOM 2343 N N . ALA A 1 296 ? 13.969 21.219 -0.665 1 97.94 296 ALA A N 1
ATOM 2344 C CA . ALA A 1 296 ? 14.062 20.031 0.172 1 97.94 296 ALA A CA 1
ATOM 2345 C C . ALA A 1 296 ? 15.445 19.391 0.074 1 97.94 296 ALA A C 1
ATOM 2347 O O . ALA A 1 296 ? 16.281 19.828 -0.728 1 97.94 296 ALA A O 1
ATOM 2348 N N . ASP A 1 297 ? 15.742 18.453 0.934 1 98.38 297 ASP A N 1
ATOM 2349 C CA . ASP A 1 297 ? 17.016 17.75 0.79 1 98.38 297 ASP A CA 1
ATOM 2350 C C . ASP A 1 297 ? 17.016 16.891 -0.474 1 98.38 297 ASP A C 1
ATOM 2352 O O . ASP A 1 297 ? 18.062 16.734 -1.116 1 98.38 297 ASP A O 1
ATOM 2356 N N . ALA A 1 298 ? 15.914 16.328 -0.88 1 98.69 298 ALA A N 1
ATOM 2357 C CA . ALA A 1 298 ? 15.703 15.641 -2.15 1 98.69 298 ALA A CA 1
ATOM 2358 C C . ALA A 1 298 ? 14.211 15.57 -2.488 1 98.69 298 ALA A C 1
ATOM 2360 O O . ALA A 1 298 ? 13.367 15.688 -1.604 1 98.69 298 ALA A O 1
ATOM 2361 N N . VAL A 1 299 ? 13.898 15.469 -3.734 1 98.69 299 VAL A N 1
ATOM 2362 C CA . VAL A 1 299 ? 12.523 15.273 -4.203 1 98.69 299 VAL A CA 1
ATOM 2363 C C . VAL A 1 299 ? 12.453 14.031 -5.086 1 98.69 299 VAL A C 1
ATOM 2365 O O . VAL A 1 299 ? 13.453 13.617 -5.672 1 98.69 299 VAL A O 1
ATOM 2368 N N . PHE A 1 300 ? 11.328 13.43 -5.109 1 98.69 300 PHE A N 1
ATOM 2369 C CA . PHE A 1 300 ? 11.047 12.281 -5.969 1 98.69 300 PHE A CA 1
ATOM 2370 C C . PHE A 1 300 ? 9.969 12.617 -6.988 1 98.69 300 PHE A C 1
ATOM 2372 O O . PHE A 1 300 ? 8.891 13.086 -6.629 1 98.69 300 PHE A O 1
ATOM 2379 N N . GLY A 1 301 ? 10.281 12.352 -8.258 1 98.25 301 GLY A N 1
ATOM 2380 C CA . GLY A 1 301 ? 9.352 12.656 -9.328 1 98.25 301 GLY A CA 1
ATOM 2381 C C . GLY A 1 301 ? 8.227 11.648 -9.445 1 98.25 301 GLY A C 1
ATOM 2382 O O . GLY A 1 301 ? 8.469 10.438 -9.516 1 98.25 301 GLY A O 1
ATOM 2383 N N . LEU A 1 302 ? 6.98 12.164 -9.406 1 97.25 302 LEU A N 1
ATOM 2384 C CA . LEU A 1 302 ? 5.789 11.336 -9.531 1 97.25 302 LEU A CA 1
ATOM 2385 C C . LEU A 1 302 ? 4.91 11.812 -10.68 1 97.25 302 LEU A C 1
ATOM 2387 O O . LEU A 1 302 ? 4.828 13.016 -10.945 1 97.25 302 LEU A O 1
ATOM 2391 N N . ALA A 1 303 ? 4.258 10.836 -11.359 1 91.5 303 ALA A N 1
ATOM 2392 C CA . ALA A 1 303 ? 3.244 11.211 -12.344 1 91.5 303 ALA A CA 1
ATOM 2393 C C . ALA A 1 303 ? 2.115 12.008 -11.695 1 91.5 303 ALA A C 1
ATOM 2395 O O . ALA A 1 303 ? 1.702 11.703 -10.57 1 91.5 303 ALA A O 1
ATOM 2396 N N . PRO A 1 304 ? 1.667 12.977 -12.414 1 87.94 304 PRO A N 1
ATOM 2397 C CA . PRO A 1 304 ? 0.6 13.789 -11.828 1 87.94 304 PRO A CA 1
ATOM 2398 C C . PRO A 1 304 ? -0.681 12.992 -11.586 1 87.94 304 PRO A C 1
ATOM 2400 O O . PRO A 1 304 ? -1.019 12.102 -12.375 1 87.94 304 PRO A O 1
ATOM 2403 N N . PHE A 1 305 ? -1.218 13.266 -10.508 1 80.81 305 PHE A N 1
ATOM 2404 C CA . PHE A 1 305 ? -2.525 12.695 -10.211 1 80.81 305 PHE A CA 1
ATOM 2405 C C . PHE A 1 305 ? -3.641 13.57 -10.766 1 80.81 305 PHE A C 1
ATOM 2407 O O . PHE A 1 305 ? -3.668 14.781 -10.523 1 80.81 305 PHE A O 1
ATOM 2414 N N . THR A 1 306 ? -4.344 13.07 -11.766 1 62.41 306 THR A N 1
ATOM 2415 C CA . THR A 1 306 ? -5.562 13.727 -12.219 1 62.41 306 THR A CA 1
ATOM 2416 C C . THR A 1 306 ? -6.797 12.992 -11.703 1 62.41 306 THR A C 1
ATOM 2418 O O . THR A 1 306 ? -7.004 11.82 -12.023 1 62.41 306 THR A O 1
ATOM 2421 N N . PRO A 1 307 ? -7.309 13.641 -10.688 1 51.88 307 PRO A N 1
ATOM 2422 C CA . PRO A 1 307 ? -8.516 12.945 -10.25 1 51.88 307 PRO A CA 1
ATOM 2423 C C . PRO A 1 307 ? -9.391 12.492 -11.414 1 51.88 307 PRO A C 1
ATOM 2425 O O . PRO A 1 307 ? -9.469 13.18 -12.438 1 51.88 307 PRO A O 1
ATOM 2428 N N . GLU A 1 308 ? -9.289 11.305 -11.812 1 44.28 308 GLU A N 1
ATOM 2429 C CA . GLU A 1 308 ? -10.219 10.93 -12.875 1 44.28 308 GLU A CA 1
ATOM 2430 C C . GLU A 1 308 ? -11.5 11.75 -12.805 1 44.28 308 GLU A C 1
ATOM 2432 O O . GLU A 1 308 ? -12.023 12.008 -11.711 1 44.28 308 GLU A O 1
ATOM 2437 N N . SER A 1 309 ? -11.594 12.742 -13.695 1 40.03 309 SER A N 1
ATOM 2438 C CA . SER A 1 309 ? -12.836 13.508 -13.781 1 40.03 309 SER A CA 1
ATOM 2439 C C . SER A 1 309 ? -14 12.742 -13.164 1 40.03 309 SER A C 1
ATOM 2441 O O . SER A 1 309 ? -14.945 13.344 -12.648 1 40.03 309 SER A O 1
ATOM 2443 N N . GLY A 1 310 ? -14.188 11.586 -13.695 1 38.12 310 GLY A N 1
ATOM 2444 C CA . GLY A 1 310 ? -15.422 10.852 -13.484 1 38.12 310 GLY A CA 1
ATOM 2445 C C . GLY A 1 310 ? -15.641 10.438 -12.039 1 38.12 310 GLY A C 1
ATOM 2446 O O . GLY A 1 310 ? -16.531 9.648 -11.742 1 38.12 310 GLY A O 1
ATOM 2447 N N . SER A 1 311 ? -14.547 10.414 -11.398 1 40.34 311 SER A N 1
ATOM 2448 C CA . SER A 1 311 ? -14.984 9.828 -10.125 1 40.34 311 SER A CA 1
ATOM 2449 C C . SER A 1 311 ? -15.984 10.734 -9.422 1 40.34 311 SER A C 1
ATOM 2451 O O . SER A 1 311 ? -15.609 11.734 -8.812 1 40.34 311 SER A O 1
ATOM 2453 N N . PRO A 1 312 ? -16.812 11.18 -10.062 1 41.5 312 PRO A N 1
ATOM 2454 C CA . PRO A 1 312 ? -17.969 11.867 -9.461 1 41.5 312 PRO A CA 1
ATOM 2455 C C . PRO A 1 312 ? -18.25 11.391 -8.039 1 41.5 312 PRO A C 1
ATOM 2457 O O . PRO A 1 312 ? -19.375 11.547 -7.547 1 41.5 312 PRO A O 1
ATOM 2460 N N . LEU A 1 313 ? -17.469 10.414 -7.641 1 43.62 313 LEU A N 1
ATOM 2461 C CA . LEU A 1 313 ? -18.109 9.453 -6.75 1 43.62 313 LEU A CA 1
ATOM 2462 C C . LEU A 1 313 ? -18.688 10.148 -5.52 1 43.62 313 LEU A C 1
ATOM 2464 O O . LEU A 1 313 ? -19.547 9.594 -4.836 1 43.62 313 LEU A O 1
ATOM 2468 N N . GLN A 1 314 ? -17.969 11.109 -5.078 1 46.75 314 GLN A N 1
ATOM 2469 C CA . GLN A 1 314 ? -18.594 11.438 -3.807 1 46.75 314 GLN A CA 1
ATOM 2470 C C . GLN A 1 314 ? -19.906 12.203 -4.023 1 46.75 314 GLN A C 1
ATOM 2472 O O . GLN A 1 314 ? -19.891 13.336 -4.516 1 46.75 314 GLN A O 1
ATOM 2477 N N . GLN A 1 315 ? -20.906 11.391 -4.371 1 54.22 315 GLN A N 1
ATOM 2478 C CA . GLN A 1 315 ? -22.234 12.016 -4.43 1 54.22 315 GLN A CA 1
ATOM 2479 C C . GLN A 1 315 ? -22.734 12.352 -3.031 1 54.22 315 GLN A C 1
ATOM 2481 O O . GLN A 1 315 ? -22.562 11.57 -2.094 1 54.22 315 GLN A O 1
ATOM 2486 N N . ARG A 1 316 ? -22.969 13.594 -2.902 1 64.5 316 ARG A N 1
ATOM 2487 C CA . ARG A 1 316 ? -23.547 14.07 -1.655 1 64.5 316 ARG A CA 1
ATOM 2488 C C . ARG A 1 316 ? -25.078 13.922 -1.679 1 64.5 316 ARG A C 1
ATOM 2490 O O . ARG A 1 316 ? -25.703 14.125 -2.717 1 64.5 316 ARG A O 1
ATOM 2497 N N . LEU A 1 317 ? -25.562 13.5 -0.53 1 77.44 317 LEU A N 1
ATOM 2498 C CA . LEU A 1 317 ? -27.016 13.43 -0.396 1 77.44 317 LEU A CA 1
ATOM 2499 C C . LEU A 1 317 ? -27.641 14.82 -0.444 1 77.44 317 LEU A C 1
ATOM 2501 O O . LEU A 1 317 ? -28.75 15 -0.962 1 77.44 317 LEU A O 1
ATOM 2505 N N . GLY A 1 318 ? -26.844 15.82 -0.079 1 74.19 318 GLY A N 1
ATOM 2506 C CA . GLY A 1 318 ? -27.297 17.203 -0.084 1 74.19 318 GLY A CA 1
ATOM 2507 C C . GLY A 1 318 ? -28.156 17.547 1.117 1 74.19 318 GLY A C 1
ATOM 2508 O O . GLY A 1 318 ? -29.188 18.219 0.978 1 74.19 318 GLY A O 1
ATOM 2509 N N . ILE A 1 319 ? -27.703 17.047 2.346 1 79.75 319 ILE A N 1
ATOM 2510 C CA . ILE A 1 319 ? -28.422 17.406 3.561 1 79.75 319 ILE A CA 1
ATOM 2511 C C . ILE A 1 319 ? -27.438 17.938 4.605 1 79.75 319 ILE A C 1
ATOM 2513 O O . ILE A 1 319 ? -26.281 17.531 4.637 1 79.75 319 ILE A O 1
ATOM 2517 N N . GLY A 1 320 ? -27.875 18.984 5.289 1 75.38 320 GLY A N 1
ATOM 2518 C CA . GLY A 1 320 ? -27.312 19.25 6.605 1 75.38 320 GLY A CA 1
ATOM 2519 C C . GLY A 1 320 ? -28.031 18.516 7.715 1 75.38 320 GLY A C 1
ATOM 2520 O O . GLY A 1 320 ? -29.266 18.5 7.758 1 75.38 320 GLY A O 1
ATOM 2521 N N . PHE A 1 321 ? -27.297 17.719 8.508 1 81.12 321 PHE A N 1
ATOM 2522 C CA . PHE A 1 321 ? -27.984 16.938 9.523 1 81.12 321 PHE A CA 1
ATOM 2523 C C . PHE A 1 321 ? -27.234 16.984 10.844 1 81.12 321 PHE A C 1
ATOM 2525 O O . PHE A 1 321 ? -26.078 17.422 10.898 1 81.12 321 PHE A O 1
ATOM 2532 N N . GLU A 1 322 ? -27.984 16.734 11.836 1 72 322 GLU A N 1
ATOM 2533 C CA . GLU A 1 322 ? -27.406 16.578 13.172 1 72 322 GLU A CA 1
ATOM 2534 C C . GLU A 1 322 ? -27.844 15.258 13.797 1 72 322 GLU A C 1
ATOM 2536 O O . GLU A 1 322 ? -28.969 14.805 13.594 1 72 322 GLU A O 1
ATOM 2541 N N . PHE A 1 323 ? -26.812 14.602 14.312 1 70.94 323 PHE A N 1
ATOM 2542 C CA . PHE A 1 323 ? -27.125 13.383 15.055 1 70.94 323 PHE A CA 1
ATOM 2543 C C . PHE A 1 323 ? -27.297 13.68 16.531 1 70.94 323 PHE A C 1
ATOM 2545 O O . PHE A 1 323 ? -26.531 14.461 17.109 1 70.94 323 PHE A O 1
ATOM 2552 N N . SER A 1 324 ? -28.5 13.32 17.047 1 58.72 324 SER A N 1
ATOM 2553 C CA . SER A 1 324 ? -28.719 13.523 18.469 1 58.72 324 SER A CA 1
ATOM 2554 C C . SER A 1 324 ? -28.891 12.195 19.203 1 58.72 324 SER A C 1
ATOM 2556 O O . SER A 1 324 ? -29.5 11.266 18.656 1 58.72 324 SER A O 1
ATOM 2558 N N . LYS A 1 325 ? -28.203 12.016 20.172 1 56.44 325 LYS A N 1
ATOM 2559 C CA . LYS A 1 325 ? -28.391 10.867 21.047 1 56.44 325 LYS A CA 1
ATOM 2560 C C . LYS A 1 325 ? -29.859 10.703 21.453 1 56.44 325 LYS A C 1
ATOM 2562 O O . LYS A 1 325 ? -30.312 9.594 21.75 1 56.44 325 LYS A O 1
ATOM 2567 N N . LYS A 1 326 ? -30.578 11.727 21.469 1 56.12 326 LYS A N 1
ATOM 2568 C CA . LYS A 1 326 ? -31.969 11.68 21.922 1 56.12 326 LYS A CA 1
ATOM 2569 C C . LYS A 1 326 ? -32.875 11.094 20.828 1 56.12 326 LYS A C 1
ATOM 2571 O O . LYS A 1 326 ? -33.812 10.375 21.141 1 56.12 326 LYS A O 1
ATOM 2576 N N . THR A 1 327 ? -32.594 11.391 19.625 1 58.59 327 THR A N 1
ATOM 2577 C CA . THR A 1 327 ? -33.344 10.844 18.5 1 58.59 327 THR A CA 1
ATOM 2578 C C . THR A 1 327 ? -32.5 9.828 17.734 1 58.59 327 THR A C 1
ATOM 2580 O O . THR A 1 327 ? -31.328 10.078 17.453 1 58.59 327 THR A O 1
ATOM 2583 N N . THR A 1 328 ? -32.594 8.531 18.078 1 70.62 328 THR A N 1
ATOM 2584 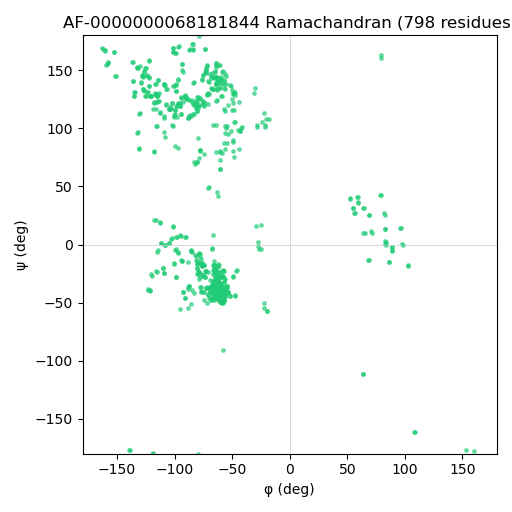C CA . THR A 1 328 ? -31.875 7.5 17.328 1 70.62 328 THR A CA 1
ATOM 2585 C C . THR A 1 328 ? -32 7.723 15.828 1 70.62 328 THR A C 1
ATOM 2587 O O . THR A 1 328 ? -33.125 7.625 15.281 1 70.62 328 THR A O 1
ATOM 2590 N N . GLY A 1 329 ? -31.141 8.633 15.273 1 81.69 329 GLY A N 1
ATOM 2591 C CA . GLY A 1 329 ? -31.156 8.859 13.836 1 81.69 329 GLY A CA 1
ATOM 2592 C C . GLY A 1 329 ? -30.531 10.188 13.438 1 81.69 329 GLY A C 1
ATOM 2593 O O . GLY A 1 329 ? -30.094 10.953 14.297 1 81.69 329 GLY A O 1
ATOM 2594 N N . ALA A 1 330 ? -30.516 10.539 12.172 1 85.31 330 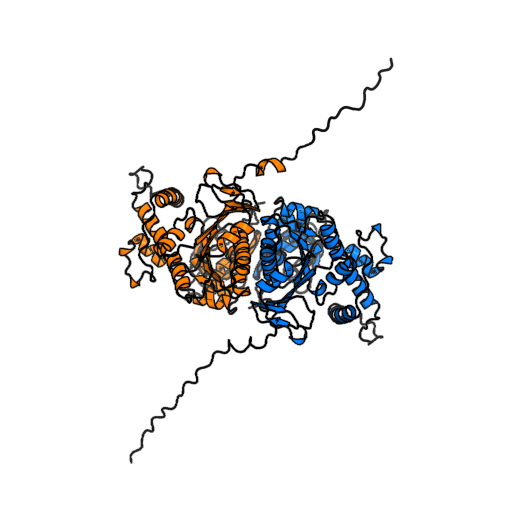ALA A N 1
ATOM 2595 C CA . ALA A 1 330 ? -30 11.781 11.602 1 85.31 330 ALA A CA 1
ATOM 2596 C C . ALA A 1 330 ? -31.125 12.781 11.352 1 85.31 330 ALA A C 1
ATOM 2598 O O . ALA A 1 330 ? -31.969 12.57 10.477 1 85.31 330 ALA A O 1
ATOM 2599 N N . HIS A 1 331 ? -31.156 13.883 12.18 1 83.75 331 HIS A N 1
ATOM 2600 C CA . HIS A 1 331 ? -32.156 14.93 12.008 1 83.75 331 HIS A CA 1
ATOM 2601 C C . HIS A 1 331 ? -31.781 15.859 10.859 1 83.75 331 HIS A C 1
ATOM 2603 O O . HIS A 1 331 ? -30.75 16.531 10.906 1 83.75 331 HIS A O 1
ATOM 2609 N N . VAL A 1 332 ? -32.656 15.906 9.891 1 86.31 332 VAL A N 1
ATOM 2610 C CA . VAL A 1 332 ? -32.375 16.719 8.711 1 86.31 332 VAL A CA 1
ATOM 2611 C C . VAL A 1 332 ? -32.688 18.188 9.016 1 86.31 332 VAL A C 1
ATOM 2613 O O . VAL A 1 332 ? -33.844 18.531 9.281 1 86.31 332 VAL A O 1
ATOM 2616 N N . LEU A 1 333 ? -31.656 18.938 9 1 76.06 333 LEU A N 1
ATOM 2617 C CA . LEU A 1 333 ? -31.812 20.359 9.297 1 76.06 333 LEU A CA 1
ATOM 2618 C C . LEU A 1 333 ? -32.125 21.141 8.023 1 76.06 333 LEU A C 1
ATOM 2620 O O . LEU A 1 333 ? -32.906 22.078 8.055 1 76.06 333 LEU A O 1
ATOM 2624 N N . GLN A 1 334 ? -31.484 20.703 7.023 1 77.31 334 GLN A N 1
ATOM 2625 C CA . GLN A 1 334 ? -31.625 21.391 5.742 1 77.31 334 GLN A CA 1
ATOM 2626 C C . GLN A 1 334 ? -31.422 20.438 4.578 1 77.31 334 GLN A C 1
ATOM 2628 O O . GLN A 1 334 ? -30.672 19.453 4.688 1 77.31 334 GLN A O 1
ATOM 2633 N N . VAL A 1 335 ? -32.219 20.734 3.525 1 84 335 VAL A N 1
ATOM 2634 C CA . VAL A 1 335 ? -32.062 20.016 2.266 1 84 335 VAL A CA 1
ATOM 2635 C C . VAL A 1 335 ? -31.578 20.969 1.183 1 84 335 VAL A C 1
ATOM 2637 O O . VAL A 1 335 ? -32.156 22.031 0.955 1 84 335 VAL A O 1
ATOM 2640 N N . GLU A 1 336 ? -30.469 20.609 0.598 1 76 336 GLU A N 1
ATOM 2641 C CA . GLU A 1 336 ? -29.875 21.453 -0.428 1 76 336 GLU A CA 1
ATOM 2642 C C . GLU A 1 336 ? -30.719 21.438 -1.707 1 76 336 GLU A C 1
ATOM 2644 O O . GLU A 1 336 ? -31.25 20.406 -2.092 1 76 336 GLU A O 1
ATOM 2649 N N . GLN A 1 337 ? -30.812 22.625 -2.291 1 75.12 337 GLN A N 1
ATOM 2650 C CA . GLN A 1 337 ? -31.516 22.719 -3.566 1 75.12 337 GLN A CA 1
ATOM 2651 C C . GLN A 1 337 ? -30.797 21.922 -4.652 1 75.12 337 GLN A C 1
ATOM 2653 O O . GLN A 1 337 ? -29.562 21.906 -4.703 1 75.12 337 GLN A O 1
ATOM 2658 N N . GLN A 1 338 ? -31.609 21.172 -5.508 1 77.12 338 GLN A N 1
ATOM 2659 C CA . GLN A 1 338 ? -31.109 20.391 -6.641 1 77.12 338 GLN A CA 1
ATOM 2660 C C . GLN A 1 338 ? -30.203 19.266 -6.176 1 77.12 338 GLN A C 1
ATOM 2662 O O . GLN A 1 338 ? -29.172 18.984 -6.809 1 77.12 338 GLN A O 1
ATOM 2667 N N . SER A 1 339 ? -30.516 18.781 -4.984 1 76.94 339 SER A N 1
ATOM 2668 C CA . SER A 1 339 ? -29.734 17.688 -4.43 1 76.94 339 SER A CA 1
ATOM 2669 C C . SER A 1 339 ? -30.453 16.344 -4.586 1 76.94 339 SER A C 1
ATOM 2671 O O . SER A 1 339 ? -31.641 16.312 -4.941 1 76.94 339 SER A O 1
ATOM 2673 N N . ILE A 1 340 ? -29.734 15.297 -4.324 1 84.56 340 ILE A N 1
ATOM 2674 C CA . ILE A 1 340 ? -30.297 13.961 -4.309 1 84.56 340 ILE A CA 1
ATOM 2675 C C . ILE A 1 340 ? -31.391 13.875 -3.24 1 84.56 340 ILE A C 1
ATOM 2677 O O . ILE A 1 340 ? -32.469 13.297 -3.471 1 84.56 340 ILE A O 1
ATOM 2681 N N . ALA A 1 341 ? -31.172 14.539 -2.137 1 86.81 341 ALA A N 1
ATOM 2682 C CA . ALA A 1 341 ? -32.125 14.539 -1.032 1 86.81 341 ALA A CA 1
ATOM 2683 C C . ALA A 1 341 ? -33.406 15.242 -1.431 1 86.81 341 ALA A C 1
ATOM 2685 O O . ALA A 1 341 ? -34.5 14.742 -1.159 1 86.81 341 ALA A O 1
ATOM 2686 N N . GLU A 1 342 ? -33.25 16.359 -2.064 1 85.38 342 GLU A N 1
ATOM 2687 C CA . GLU A 1 342 ? -34.438 17.078 -2.506 1 85.38 342 GLU A CA 1
ATOM 2688 C C . GLU A 1 342 ? -35.25 16.25 -3.504 1 85.38 342 GLU A C 1
ATOM 2690 O O . GLU A 1 342 ? -36.469 16.141 -3.375 1 85.38 342 GLU A O 1
ATOM 2695 N N . SER A 1 343 ? -34.594 15.672 -4.457 1 88.12 343 SER A N 1
ATOM 2696 C CA . SER A 1 343 ? -35.25 14.859 -5.473 1 88.12 343 SER A CA 1
ATOM 2697 C C . SER A 1 343 ? -35.938 13.641 -4.855 1 88.12 343 SER A C 1
ATOM 2699 O O . SER A 1 343 ? -36.969 13.172 -5.359 1 88.12 343 SER A O 1
ATOM 2701 N N . ALA A 1 344 ? -35.375 13.172 -3.744 1 91.25 344 ALA A N 1
ATOM 2702 C CA . ALA A 1 344 ? -35.906 11.992 -3.076 1 91.25 344 ALA A CA 1
ATOM 2703 C C . ALA A 1 344 ? -37.125 12.352 -2.207 1 91.25 344 ALA A C 1
ATOM 2705 O O . ALA A 1 344 ? -37.844 11.469 -1.77 1 91.25 344 ALA A O 1
ATOM 2706 N N . GLY A 1 345 ? -37.25 13.633 -1.953 1 91.94 345 GLY A N 1
ATOM 2707 C CA . GLY A 1 345 ? -38.406 14.086 -1.17 1 91.94 345 GLY A CA 1
ATOM 2708 C C . GLY A 1 345 ? -38.094 14.25 0.304 1 91.94 345 GLY A C 1
ATOM 2709 O O . GLY A 1 345 ? -39 14.328 1.135 1 91.94 345 GLY A O 1
ATOM 2710 N N . LEU A 1 346 ? -36.812 14.258 0.585 1 90.94 346 LEU A N 1
ATOM 2711 C CA . LEU A 1 346 ? -36.438 14.539 1.963 1 90.94 346 LEU A CA 1
ATOM 2712 C C . LEU A 1 346 ? -36.75 15.992 2.32 1 90.94 346 LEU A C 1
ATOM 2714 O O . LEU A 1 346 ? -36.656 16.875 1.467 1 90.94 346 LEU A O 1
ATOM 2718 N N . GLN A 1 347 ? -37.156 16.188 3.586 1 91.5 347 GLN A N 1
ATOM 2719 C CA . GLN A 1 347 ? -37.5 17.531 4.055 1 91.5 347 GLN A CA 1
ATOM 2720 C C . GLN A 1 347 ? -36.844 17.844 5.387 1 91.5 347 GLN A C 1
ATOM 2722 O O . GLN A 1 347 ? -36.5 16.938 6.152 1 91.5 347 GLN A O 1
ATOM 2727 N N . ALA A 1 348 ? -36.688 19.156 5.473 1 85.12 348 ALA A N 1
ATOM 2728 C CA . ALA A 1 348 ? -36.219 19.578 6.801 1 85.12 348 ALA A CA 1
ATOM 2729 C C . ALA A 1 348 ? -37.188 19.109 7.883 1 85.12 348 ALA A C 1
ATOM 2731 O O . ALA A 1 348 ? -38.406 19.172 7.715 1 85.12 348 ALA A O 1
ATOM 2732 N N . GLY A 1 349 ? -36.625 18.578 8.938 1 84.44 349 GLY A N 1
ATOM 2733 C CA . GLY A 1 349 ? -37.438 18.047 10.008 1 84.44 349 GLY A CA 1
ATOM 2734 C C . GLY A 1 349 ? -37.531 16.531 9.992 1 84.44 349 GLY A C 1
ATOM 2735 O O . GLY A 1 349 ? -37.875 15.906 11 1 84.44 349 GLY A O 1
ATOM 2736 N N . ASP A 1 350 ? -37.188 15.945 8.828 1 89.31 350 ASP A N 1
ATOM 2737 C CA . ASP A 1 350 ? -37.156 14.492 8.75 1 89.31 350 ASP A CA 1
ATOM 2738 C C . ASP A 1 350 ? -36.062 13.93 9.68 1 89.31 350 ASP A C 1
ATOM 2740 O O . ASP A 1 350 ? -35.062 14.594 9.945 1 89.31 350 ASP A O 1
ATOM 2744 N N . VAL A 1 351 ? -36.406 12.797 10.234 1 89.12 351 VAL A N 1
ATOM 2745 C CA . VAL A 1 351 ? -35.406 12.047 10.961 1 89.12 351 VAL A CA 1
ATOM 2746 C C . VAL A 1 351 ? -35.094 10.734 10.234 1 89.12 351 VAL A C 1
ATOM 2748 O O . VAL A 1 351 ? -35.969 9.867 10.133 1 89.12 351 VAL A O 1
ATOM 2751 N N . ILE A 1 352 ? -33.844 10.602 9.703 1 90.81 352 ILE A N 1
ATOM 2752 C CA . ILE A 1 352 ? -33.469 9.359 9.055 1 90.81 352 ILE A CA 1
ATOM 2753 C C . ILE A 1 352 ? -33.062 8.328 10.102 1 90.81 352 ILE A C 1
ATOM 2755 O O . ILE A 1 352 ? -32.094 8.531 10.836 1 90.81 352 ILE A O 1
ATOM 2759 N N . LEU A 1 353 ? -33.844 7.262 10.094 1 88.19 353 LEU A N 1
ATOM 2760 C CA . LEU A 1 353 ? -33.625 6.223 11.094 1 88.19 353 LEU A CA 1
ATOM 2761 C C . LEU A 1 353 ? -32.688 5.141 10.57 1 88.19 353 LEU A C 1
ATOM 2763 O O . LEU A 1 353 ? -31.844 4.617 11.305 1 88.19 353 LEU A O 1
ATOM 2767 N N . GLU A 1 354 ? -32.875 4.801 9.367 1 88.81 354 GLU A N 1
ATOM 2768 C CA . GLU A 1 354 ? -32.094 3.746 8.734 1 88.81 354 GLU A CA 1
ATOM 2769 C C . GLU A 1 354 ? -31.656 4.152 7.328 1 88.81 354 GLU A C 1
ATOM 2771 O O . GLU A 1 354 ? -32.375 4.855 6.625 1 88.81 354 GLU A O 1
ATOM 2776 N N . MET A 1 355 ? -30.469 3.789 7.012 1 87.25 355 MET A N 1
ATOM 2777 C CA . MET A 1 355 ? -29.984 3.84 5.633 1 87.25 355 MET A CA 1
ATOM 2778 C C . MET A 1 355 ? -29.484 2.469 5.18 1 87.25 355 MET A C 1
ATOM 2780 O O . MET A 1 355 ? -28.75 1.799 5.898 1 87.25 355 MET A O 1
ATOM 2784 N N . ALA A 1 356 ? -30.016 2.121 3.949 1 83.62 356 ALA A N 1
ATOM 2785 C CA . ALA A 1 356 ? -29.625 0.828 3.391 1 83.62 356 ALA A CA 1
ATOM 2786 C C . ALA A 1 356 ? -29.922 -0.305 4.367 1 83.62 356 ALA A C 1
ATOM 2788 O O . ALA A 1 356 ? -29.125 -1.226 4.523 1 83.62 356 ALA A O 1
ATOM 2789 N N . GLY A 1 357 ? -31.016 -0.077 5.172 1 80.81 357 GLY A N 1
ATOM 2790 C CA . GLY A 1 357 ? -31.484 -1.118 6.07 1 80.81 357 GLY A CA 1
ATOM 2791 C C . GLY A 1 357 ? -30.734 -1.164 7.383 1 80.81 357 GLY A C 1
ATOM 2792 O O . GLY A 1 357 ? -31.016 -2 8.242 1 80.81 357 GLY A O 1
ATOM 2793 N N . SER A 1 358 ? -29.812 -0.318 7.539 1 81.38 358 SER A N 1
ATOM 2794 C CA . SER A 1 358 ? -29.031 -0.289 8.773 1 81.38 358 SER A CA 1
ATOM 2795 C C . SER A 1 358 ? -29.406 0.91 9.641 1 81.38 358 SER A C 1
ATOM 2797 O O . SER A 1 358 ? -29.484 2.035 9.141 1 81.38 358 SER A O 1
ATOM 2799 N N . THR A 1 359 ? -29.562 0.542 10.883 1 82.62 359 THR A N 1
ATOM 2800 C CA . THR A 1 359 ? -29.906 1.609 11.82 1 82.62 359 THR A CA 1
ATOM 2801 C C . THR A 1 359 ? -28.719 2.568 11.984 1 82.62 359 THR A C 1
ATOM 2803 O O . THR A 1 359 ? -27.578 2.139 12.102 1 82.62 359 THR A O 1
ATOM 2806 N N . LEU A 1 360 ? -29.062 3.83 11.938 1 79.94 360 LEU A N 1
ATOM 2807 C CA . LEU A 1 360 ? -28.031 4.852 12.133 1 79.94 360 LEU A CA 1
ATOM 2808 C C . LEU A 1 360 ? -27.75 5.059 13.617 1 79.94 360 LEU A C 1
ATOM 2810 O O . LEU A 1 360 ? -28.672 5.297 14.406 1 79.94 360 LEU A O 1
ATOM 2814 N N . LYS A 1 361 ? -26.516 4.891 13.977 1 72.56 361 LYS A N 1
ATOM 2815 C CA . LYS A 1 361 ? -26.156 5.023 15.391 1 72.56 361 LYS A CA 1
ATOM 2816 C C . LYS A 1 361 ? -25.344 6.289 15.633 1 72.56 361 LYS A C 1
ATOM 2818 O O . LYS A 1 361 ? -25.234 6.758 16.766 1 72.56 361 LYS A O 1
ATOM 2823 N N . GLU A 1 362 ? -24.719 6.738 14.641 1 70.94 362 GLU A N 1
ATOM 2824 C CA . GLU A 1 362 ? -23.906 7.945 14.734 1 70.94 362 GLU A CA 1
ATOM 2825 C C . GLU A 1 362 ? -23.812 8.656 13.391 1 70.94 362 GLU A C 1
ATOM 2827 O O . GLU A 1 362 ? -24.25 8.125 12.367 1 70.94 362 GLU A O 1
ATOM 2832 N N . SER A 1 363 ? -23.359 9.883 13.461 1 66.81 363 SER A N 1
ATOM 2833 C CA . SER A 1 363 ? -23.297 10.719 12.266 1 66.81 363 SER A CA 1
ATOM 2834 C C . SER A 1 363 ? -22.5 10.031 11.156 1 66.81 363 SER A C 1
ATOM 2836 O O . SER A 1 363 ? -22.875 10.102 9.984 1 66.81 363 SER A O 1
ATOM 2838 N N . ASN A 1 364 ? -21.516 9.352 11.531 1 67.38 364 ASN A N 1
ATOM 2839 C CA . ASN A 1 364 ? -20.641 8.734 10.539 1 67.38 364 ASN A CA 1
ATOM 2840 C C . ASN A 1 364 ? -21.359 7.645 9.75 1 67.38 364 ASN A C 1
ATOM 2842 O O . ASN A 1 364 ? -20.984 7.336 8.617 1 67.38 364 ASN A O 1
ATOM 2846 N N . ASP A 1 365 ? -22.406 7.148 10.344 1 73.5 365 ASP A N 1
ATOM 2847 C CA . ASP A 1 365 ? -23.188 6.137 9.633 1 73.5 365 ASP A CA 1
ATOM 2848 C C . ASP A 1 365 ? -23.812 6.719 8.367 1 73.5 365 ASP A C 1
ATOM 2850 O O . ASP A 1 365 ? -23.891 6.039 7.344 1 73.5 365 ASP A O 1
ATOM 2854 N N . VAL A 1 366 ? -24.188 7.965 8.484 1 74.38 366 VAL A N 1
ATOM 2855 C CA . VAL A 1 366 ? -24.812 8.625 7.344 1 74.38 366 VAL A CA 1
ATOM 2856 C C . VAL A 1 366 ? -23.781 8.812 6.227 1 74.38 366 VAL A C 1
ATOM 2858 O O . VAL A 1 366 ? -24.031 8.445 5.078 1 74.38 366 VAL A O 1
ATOM 2861 N N . ILE A 1 367 ? -22.719 9.273 6.613 1 67.5 367 ILE A N 1
ATOM 2862 C CA . ILE A 1 367 ? -21.656 9.578 5.664 1 67.5 367 ILE A CA 1
ATOM 2863 C C . ILE A 1 367 ? -21.203 8.289 4.98 1 67.5 367 ILE A C 1
ATOM 2865 O O . ILE A 1 367 ? -21.062 8.242 3.756 1 67.5 367 ILE A O 1
ATOM 2869 N N . ASP A 1 368 ? -21.047 7.328 5.742 1 68.44 368 ASP A N 1
ATOM 2870 C CA . ASP A 1 368 ? -20.578 6.047 5.223 1 68.44 368 ASP A CA 1
ATOM 2871 C C . ASP A 1 368 ? -21.562 5.457 4.227 1 68.44 368 ASP A C 1
ATOM 2873 O O . ASP A 1 368 ? -21.172 4.938 3.18 1 68.44 368 ASP A O 1
ATOM 2877 N N . ALA A 1 369 ? -22.797 5.551 4.633 1 73.75 369 ALA A N 1
ATOM 2878 C CA . ALA A 1 369 ? -23.828 5.012 3.758 1 73.75 369 ALA A CA 1
ATOM 2879 C C . ALA A 1 369 ? -23.828 5.711 2.402 1 73.75 369 ALA A C 1
ATOM 2881 O O . ALA A 1 369 ? -23.969 5.066 1.361 1 73.75 369 ALA A O 1
ATOM 2882 N N . VAL A 1 370 ? -23.609 6.988 2.416 1 74.06 370 VAL A N 1
ATOM 2883 C CA . VAL A 1 370 ? -23.625 7.77 1.185 1 74.06 370 VAL A CA 1
ATOM 2884 C C . VAL A 1 370 ? -22.359 7.496 0.38 1 74.06 370 VAL A C 1
ATOM 2886 O O . VAL A 1 370 ? -22.406 7.293 -0.835 1 74.06 370 VAL A O 1
ATOM 2889 N N . LYS A 1 371 ? -21.312 7.418 1.063 1 64.94 371 LYS A N 1
ATOM 2890 C CA . LYS A 1 371 ? -20.016 7.211 0.419 1 64.94 371 LYS A CA 1
ATOM 2891 C C . LYS A 1 371 ? -19.969 5.859 -0.285 1 64.94 371 LYS A C 1
ATOM 2893 O O . LYS A 1 371 ? -19.281 5.711 -1.307 1 64.94 371 LYS A O 1
ATOM 2898 N N . ARG A 1 372 ? -20.688 5.004 0.233 1 64.06 372 ARG A N 1
ATOM 2899 C CA . ARG A 1 372 ? -20.672 3.645 -0.299 1 64.06 372 ARG A CA 1
ATOM 2900 C C . ARG A 1 372 ? -21.578 3.527 -1.529 1 64.06 372 ARG A C 1
ATOM 2902 O O . ARG A 1 372 ? -21.547 2.512 -2.229 1 64.06 372 ARG A O 1
ATOM 2909 N N . GLN A 1 373 ? -22.328 4.605 -1.73 1 67.69 373 GLN A N 1
ATOM 2910 C CA . GLN A 1 373 ? -23.281 4.543 -2.838 1 67.69 373 GLN A CA 1
ATOM 2911 C C . GLN A 1 373 ? -22.562 4.695 -4.18 1 67.69 373 GLN A C 1
ATOM 2913 O O . GLN A 1 373 ? -21.781 5.621 -4.371 1 67.69 373 GLN A O 1
ATOM 2918 N N . ALA A 1 374 ? -22.766 3.705 -4.996 1 65.06 374 ALA A N 1
ATOM 2919 C CA . ALA A 1 374 ? -22.25 3.814 -6.363 1 65.06 374 ALA A CA 1
ATOM 2920 C C . ALA A 1 374 ? -23.141 4.738 -7.203 1 65.06 374 ALA A C 1
ATOM 2922 O O . ALA A 1 374 ? -24.359 4.789 -7.008 1 65.06 374 ALA A O 1
ATOM 2923 N N . PRO A 1 375 ? -22.438 5.496 -8.047 1 62.88 375 PRO A N 1
ATOM 2924 C CA . PRO A 1 375 ? -23.281 6.281 -8.961 1 62.88 375 PRO A CA 1
ATOM 2925 C C . PRO A 1 375 ? -24.312 5.43 -9.695 1 62.88 375 PRO A C 1
ATOM 2927 O O . PRO A 1 375 ? -24.016 4.297 -10.086 1 62.88 375 PRO A O 1
ATOM 2930 N N . GLY A 1 376 ? -25.516 5.988 -9.758 1 69.94 376 GLY A N 1
ATOM 2931 C CA . GLY A 1 376 ? -26.609 5.316 -10.461 1 69.94 376 GLY A CA 1
ATOM 2932 C C . GLY A 1 376 ? -27.391 4.379 -9.57 1 69.94 376 GLY A C 1
ATOM 2933 O O . GLY A 1 376 ? -28.375 3.783 -10.008 1 69.94 376 GLY A O 1
ATOM 2934 N N . THR A 1 377 ? -26.953 4.273 -8.305 1 76.75 377 THR A N 1
ATOM 2935 C CA . THR A 1 377 ? -27.625 3.352 -7.391 1 76.75 377 THR A CA 1
ATOM 2936 C C . THR A 1 377 ? -28.562 4.102 -6.453 1 76.75 377 THR A C 1
ATOM 2938 O O . THR A 1 377 ? -28.656 5.328 -6.512 1 76.75 377 THR A O 1
ATOM 2941 N N . TRP A 1 378 ? -29.406 3.246 -5.828 1 82.62 378 TRP A N 1
ATOM 2942 C CA . TRP A 1 378 ? -30.422 3.844 -4.969 1 82.62 378 TRP A CA 1
ATOM 2943 C C . TRP A 1 378 ? -30.188 3.473 -3.508 1 82.62 378 TRP A C 1
ATOM 2945 O O . TRP A 1 378 ? -29.766 2.355 -3.205 1 82.62 378 TRP A O 1
ATOM 2955 N N . LEU A 1 379 ? -30.422 4.395 -2.633 1 85.38 379 LEU A N 1
ATOM 2956 C CA . LEU A 1 379 ? -30.266 4.254 -1.189 1 85.38 379 LEU A CA 1
ATOM 2957 C C . LEU A 1 379 ? -31.609 4.41 -0.485 1 85.38 379 LEU A C 1
ATOM 2959 O O . LEU A 1 379 ? -32.156 5.516 -0.389 1 85.38 379 LEU A O 1
ATOM 2963 N N . PRO A 1 380 ? -32.219 3.242 -0.065 1 90.69 380 PRO A N 1
ATOM 2964 C CA . PRO A 1 380 ? -33.438 3.387 0.714 1 90.69 380 PRO A CA 1
ATOM 2965 C C . PRO A 1 380 ? -33.219 4.016 2.084 1 90.69 380 PRO A C 1
ATOM 2967 O O . PRO A 1 380 ? -32.25 3.652 2.777 1 90.69 380 PRO A O 1
ATOM 2970 N N . LEU A 1 381 ? -34.031 4.945 2.422 1 91.44 381 LEU A N 1
ATOM 2971 C CA . LEU A 1 381 ? -34 5.633 3.709 1 91.44 381 LEU A CA 1
ATOM 2972 C C . LEU A 1 381 ? -35.312 5.395 4.477 1 91.44 381 LEU A C 1
ATOM 2974 O O . LEU A 1 381 ? -36.406 5.535 3.918 1 91.44 381 LEU A O 1
ATOM 2978 N N . LYS A 1 382 ? -35.188 4.863 5.633 1 92.62 382 LYS A N 1
ATOM 2979 C CA . LYS A 1 382 ? -36.344 4.914 6.555 1 92.62 382 LYS A CA 1
ATOM 2980 C C . LYS A 1 382 ? -36.375 6.234 7.312 1 92.62 382 LYS A C 1
ATOM 2982 O O . LYS A 1 382 ? -35.438 6.547 8.07 1 92.62 382 LYS A O 1
ATOM 2987 N N . VAL A 1 383 ? -37.5 6.965 7.133 1 93.12 383 VAL A N 1
ATOM 2988 C CA . VAL A 1 383 ? -37.531 8.336 7.625 1 93.1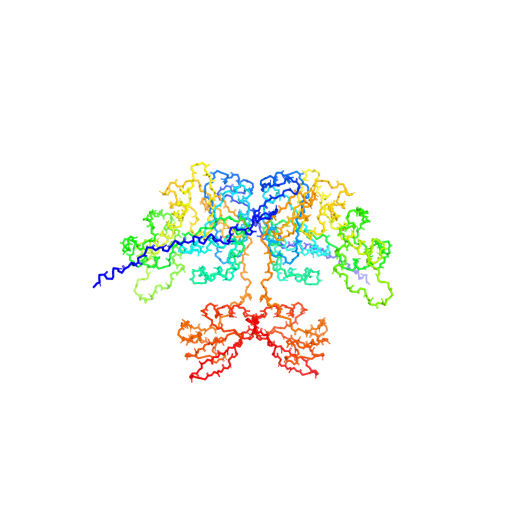2 383 VAL A CA 1
ATOM 2989 C C . VAL A 1 383 ? -38.781 8.531 8.508 1 93.12 383 VAL A C 1
ATOM 2991 O O . VAL A 1 383 ? -39.844 8.039 8.188 1 93.12 383 VAL A O 1
ATOM 2994 N N . MET A 1 384 ? -38.562 9.133 9.617 1 91.62 384 MET A N 1
ATOM 2995 C CA . MET A 1 384 ? -39.688 9.578 10.461 1 91.62 384 MET A CA 1
ATOM 2996 C C . MET A 1 384 ? -40.031 11.031 10.172 1 91.62 384 MET A C 1
ATOM 2998 O O . MET A 1 384 ? -39.188 11.922 10.297 1 91.62 384 MET A O 1
ATOM 3002 N N . ARG A 1 385 ? -41.25 11.227 9.578 1 90.25 385 ARG A N 1
ATOM 3003 C CA . ARG A 1 385 ? -41.75 12.562 9.305 1 90.25 385 ARG A CA 1
ATOM 3004 C C . ARG A 1 385 ? -43.062 12.82 10.07 1 90.25 385 ARG A C 1
ATOM 3006 O O . ARG A 1 385 ? -44.062 12.117 9.867 1 90.25 385 ARG A O 1
ATOM 3013 N N . GLU A 1 386 ? -43.094 13.766 10.984 1 85.88 386 GLU A N 1
ATOM 3014 C CA . GLU A 1 386 ? -44.281 14.102 11.773 1 85.88 386 GLU A CA 1
ATOM 3015 C C . GLU A 1 386 ? -44.875 12.875 12.453 1 85.88 386 GLU A C 1
ATOM 3017 O O . GLU A 1 386 ? -46.062 12.633 12.391 1 85.88 386 GLU A O 1
ATOM 3022 N N . GLY A 1 387 ? -44 12.07 12.898 1 84 387 GLY A N 1
ATOM 3023 C CA . GLY A 1 387 ? -44.406 10.93 13.703 1 84 387 GLY A CA 1
ATOM 3024 C C . GLY A 1 387 ? -44.719 9.695 12.883 1 84 387 GLY A C 1
ATOM 3025 O O . GLY A 1 387 ? -45.031 8.641 13.43 1 84 387 GLY A O 1
ATOM 3026 N N . MET A 1 388 ? -44.688 9.773 11.594 1 91.56 388 MET A N 1
ATOM 3027 C CA . MET A 1 388 ? -44.969 8.641 10.719 1 91.56 388 MET A CA 1
ATOM 3028 C C . MET A 1 388 ? -43.688 8.156 10.031 1 91.56 388 MET A C 1
ATOM 3030 O O . MET A 1 388 ? -42.844 8.961 9.617 1 91.56 388 MET A O 1
ATOM 3034 N N . ILE A 1 389 ? -43.625 6.84 10.031 1 92.38 389 ILE A N 1
ATOM 3035 C CA . ILE A 1 389 ? -42.438 6.254 9.375 1 92.38 389 ILE A CA 1
ATOM 3036 C C . ILE A 1 389 ? -42.75 6.023 7.895 1 92.38 389 ILE A C 1
ATOM 3038 O O . ILE A 1 389 ? -43.781 5.453 7.551 1 92.38 389 ILE A O 1
ATOM 3042 N N . THR A 1 390 ? -41.906 6.551 7.043 1 92.31 390 THR A N 1
ATOM 3043 C CA . THR A 1 390 ? -42.062 6.355 5.602 1 92.31 390 THR A CA 1
ATOM 3044 C C . THR A 1 390 ? -40.719 5.945 4.984 1 92.31 390 THR A C 1
ATOM 3046 O O . THR A 1 390 ? -39.656 6.168 5.574 1 92.31 390 THR A O 1
ATOM 3049 N N . GLU A 1 391 ? -40.781 5.207 3.893 1 92.44 391 GLU A N 1
ATOM 3050 C CA . GLU A 1 391 ? -39.562 4.859 3.145 1 92.44 391 GLU A CA 1
ATOM 3051 C C . GLU A 1 391 ? -39.344 5.816 1.975 1 92.44 391 GLU A C 1
ATOM 3053 O O . GLU A 1 391 ? -40.25 6.047 1.177 1 92.44 391 GLU A O 1
ATOM 3058 N N . ILE A 1 392 ? -38.188 6.504 1.968 1 91.06 392 ILE A N 1
ATOM 3059 C CA . ILE A 1 392 ? -37.75 7.383 0.888 1 91.06 392 ILE A CA 1
ATOM 3060 C C . ILE A 1 392 ? -36.594 6.754 0.158 1 91.06 392 ILE A C 1
ATOM 3062 O O . ILE A 1 392 ? -35.688 6.176 0.788 1 91.06 392 ILE A O 1
ATOM 3066 N N . ILE A 1 393 ? -36.625 6.855 -1.168 1 92 393 ILE A N 1
ATOM 3067 C CA . ILE A 1 393 ? -35.531 6.27 -1.955 1 92 393 ILE A CA 1
ATOM 3068 C C . ILE A 1 393 ? -34.688 7.379 -2.557 1 92 393 ILE A C 1
ATOM 3070 O O . ILE A 1 393 ? -35.125 8.141 -3.404 1 92 393 ILE A O 1
ATOM 3074 N N . ALA A 1 394 ? -33.438 7.543 -2.068 1 88.44 394 ALA A N 1
ATOM 3075 C CA . ALA A 1 394 ? -32.469 8.461 -2.674 1 88.44 394 ALA A CA 1
ATOM 3076 C C . ALA A 1 394 ? -31.812 7.836 -3.908 1 88.44 394 ALA A C 1
ATOM 3078 O O . ALA A 1 394 ? -31.125 6.82 -3.811 1 88.44 394 ALA A O 1
ATOM 3079 N N . LYS A 1 395 ? -32.031 8.453 -4.996 1 84.81 395 LYS A N 1
ATOM 3080 C CA . LYS A 1 395 ? -31.484 7.953 -6.254 1 84.81 395 LYS A CA 1
ATOM 3081 C C . LYS A 1 395 ? -30.203 8.711 -6.645 1 84.81 395 LYS A C 1
ATOM 3083 O O . LYS A 1 395 ? -30.266 9.898 -6.949 1 84.81 395 LYS A O 1
ATOM 3088 N N . PHE A 1 396 ? -29.109 7.969 -6.59 1 79.56 396 PHE A N 1
ATOM 3089 C CA . PHE A 1 396 ? -27.844 8.562 -6.992 1 79.56 396 PHE A CA 1
ATOM 3090 C C . PHE A 1 396 ? -27.688 8.508 -8.508 1 79.56 396 PHE A C 1
ATOM 3092 O O . PHE A 1 396 ? -27.891 7.457 -9.125 1 79.56 396 PHE A O 1
ATOM 3099 N N . PRO A 1 397 ? -27.531 9.672 -9.07 1 72.38 397 PRO A N 1
ATOM 3100 C CA . PRO A 1 397 ? -27.422 9.688 -10.531 1 72.38 397 PRO A CA 1
ATOM 3101 C C . PRO A 1 397 ? -26.188 8.922 -11.031 1 72.38 397 PRO A C 1
ATOM 3103 O O . PRO A 1 397 ? -25.203 8.797 -10.32 1 72.38 397 PRO A O 1
ATOM 3106 N N . PRO A 1 398 ? -26.469 8.273 -12.188 1 64.44 398 PRO A N 1
ATOM 3107 C CA . PRO A 1 398 ? -25.281 7.68 -12.805 1 64.44 398 PRO A CA 1
ATOM 3108 C C . PRO A 1 398 ? -24.203 8.719 -13.133 1 64.44 398 PRO A C 1
ATOM 3110 O O . PRO A 1 398 ? -24.516 9.906 -13.242 1 64.44 398 PRO A O 1
ATOM 3113 N N . LEU A 1 399 ? -22.891 8.328 -13.07 1 52.44 399 LEU A N 1
ATOM 3114 C CA . LEU A 1 399 ? -21.844 9.266 -13.453 1 52.44 399 LEU A CA 1
ATOM 3115 C C . LEU A 1 399 ? -22.047 9.758 -14.875 1 52.44 399 LEU A C 1
ATOM 3117 O O . LEU A 1 399 ? -22.484 9 -15.75 1 52.44 399 LEU A O 1
ATOM 3121 N N . ALA A 1 400 ? -22.281 11.078 -14.938 1 47.69 400 ALA A N 1
ATOM 3122 C CA . ALA A 1 400 ? -22.438 11.617 -16.281 1 47.69 400 ALA A CA 1
ATOM 3123 C C . ALA A 1 400 ? -21.391 11.023 -17.234 1 47.69 400 ALA A C 1
ATOM 3125 O O . ALA A 1 400 ? -20.203 10.906 -16.875 1 47.69 400 ALA A O 1
ATOM 3126 N N . LYS A 1 401 ? -21.625 10.055 -18.078 1 40.69 401 LYS A N 1
ATOM 3127 C CA . LYS A 1 401 ? -20.75 9.695 -19.188 1 40.69 401 LYS A CA 1
ATOM 3128 C C . LYS A 1 401 ? -20.188 10.938 -19.875 1 40.69 401 LYS A C 1
ATOM 3130 O O . LYS A 1 401 ? -20.875 11.961 -19.969 1 40.69 401 LYS A O 1
ATOM 3135 N N . MET B 1 1 ? -25.328 -1.859 76 1 21.22 1 MET B N 1
ATOM 3136 C CA . MET B 1 1 ? -24.219 -2.699 75.625 1 21.22 1 MET B CA 1
ATOM 3137 C C . MET B 1 1 ? -23.75 -2.299 74.188 1 21.22 1 MET B C 1
ATOM 3139 O O . MET B 1 1 ? -24.562 -1.927 73.375 1 21.22 1 MET B O 1
ATOM 3143 N N . ASN B 1 2 ? -22.406 -1.857 74.062 1 20.66 2 ASN B N 1
ATOM 3144 C CA . ASN B 1 2 ? -21.453 -1.075 73.25 1 20.66 2 ASN B CA 1
ATOM 3145 C C . ASN B 1 2 ? -21.156 -1.743 71.938 1 20.66 2 ASN B C 1
ATOM 3147 O O . ASN B 1 2 ? -20.312 -2.639 71.812 1 20.66 2 ASN B O 1
ATOM 3151 N N . VAL B 1 3 ? -22.203 -2.156 71.188 1 24.8 3 VAL B N 1
ATOM 3152 C CA . VAL B 1 3 ? -22.141 -3.045 70 1 24.8 3 VAL B CA 1
ATOM 3153 C C . VAL B 1 3 ? -21.297 -2.406 68.938 1 24.8 3 VAL B C 1
ATOM 3155 O O . VAL B 1 3 ? -21.656 -1.36 68.375 1 24.8 3 VAL B O 1
ATOM 3158 N N . SER B 1 4 ? -19.891 -2.346 69.125 1 22.41 4 SER B N 1
ATOM 3159 C CA . SER B 1 4 ? -18.781 -1.752 68.375 1 22.41 4 SER B CA 1
ATOM 3160 C C . SER B 1 4 ? -18.719 -2.252 66.938 1 22.41 4 SER B C 1
ATOM 3162 O O . SER B 1 4 ? -18.75 -3.461 66.688 1 22.41 4 SER B O 1
ATOM 3164 N N . ASP B 1 5 ? -19.188 -1.455 65.938 1 22.78 5 ASP B N 1
ATOM 3165 C CA . ASP B 1 5 ? -19.484 -1.529 64.5 1 22.78 5 ASP B CA 1
ATOM 3166 C C . ASP B 1 5 ? -18.203 -1.781 63.719 1 22.78 5 ASP B C 1
ATOM 3168 O O . ASP B 1 5 ? -17.266 -0.977 63.75 1 22.78 5 ASP B O 1
ATOM 3172 N N . VAL B 1 6 ? -17.656 -3.031 63.625 1 25.8 6 VAL B N 1
ATOM 3173 C CA . VAL B 1 6 ? -16.438 -3.586 63.062 1 25.8 6 VAL B CA 1
ATOM 3174 C C . VAL B 1 6 ? -16.391 -3.322 61.562 1 25.8 6 VAL B C 1
ATOM 3176 O O . VAL B 1 6 ? -17.156 -3.92 60.812 1 25.8 6 VAL B O 1
ATOM 3179 N N . SER B 1 7 ? -16.312 -2.051 61.062 1 20.25 7 SER B N 1
ATOM 3180 C CA . SER B 1 7 ? -16.531 -1.627 59.656 1 20.25 7 SER B CA 1
ATOM 3181 C C . SER B 1 7 ? -15.586 -2.348 58.719 1 20.25 7 SER B C 1
ATOM 3183 O O . SER B 1 7 ? -16.016 -2.902 57.688 1 20.25 7 SER B O 1
ATOM 3185 N N . ALA B 1 8 ? -14.266 -1.787 58.375 1 20.84 8 ALA B N 1
ATOM 3186 C CA . ALA B 1 8 ? -13.773 -1.174 57.156 1 20.84 8 ALA B CA 1
ATOM 3187 C C . ALA B 1 8 ? -13.047 -2.193 56.281 1 20.84 8 ALA B C 1
ATOM 3189 O O . ALA B 1 8 ? -13.156 -2.164 55.062 1 20.84 8 ALA B O 1
ATOM 3190 N N . GLN B 1 9 ? -11.977 -3.025 56.594 1 20.83 9 GLN B N 1
ATOM 3191 C CA . GLN B 1 9 ? -10.703 -2.83 55.906 1 20.83 9 GLN B CA 1
ATOM 3192 C C . GLN B 1 9 ? -10.594 -3.746 54.688 1 20.83 9 GLN B C 1
ATOM 3194 O O . GLN B 1 9 ? -9.688 -3.584 53.875 1 20.83 9 GLN B O 1
ATOM 3199 N N . THR B 1 10 ? -11.375 -4.812 54.375 1 22.98 10 THR B N 1
ATOM 3200 C CA . THR B 1 10 ? -10.562 -5.953 54 1 22.98 10 THR B CA 1
ATOM 3201 C C . THR B 1 10 ? -10.266 -5.914 52.5 1 22.98 10 THR B C 1
ATOM 3203 O O . THR B 1 10 ? -9.508 -6.742 51.969 1 22.98 10 THR B O 1
ATOM 3206 N N . GLY B 1 11 ? -10.891 -5.152 51.5 1 23.16 11 GLY B N 1
ATOM 3207 C CA . GLY B 1 11 ? -11.062 -5.906 50.281 1 23.16 11 GLY B CA 1
ATOM 3208 C C . GLY B 1 11 ? -9.797 -5.988 49.438 1 23.16 11 GLY B C 1
ATOM 3209 O O . GLY B 1 11 ? -9.188 -4.965 49.125 1 23.16 11 GLY B O 1
ATOM 3210 N N . SER B 1 12 ? -8.938 -7.027 49.594 1 25.7 12 SER B N 1
ATOM 3211 C CA . SER B 1 12 ? -7.715 -7.328 48.844 1 25.7 12 SER B CA 1
ATOM 3212 C C . SER B 1 12 ? -7.969 -7.387 47.344 1 25.7 12 SER B C 1
ATOM 3214 O O . SER B 1 12 ? -8.82 -8.148 46.875 1 25.7 12 SER B O 1
ATOM 3216 N N . GLY B 1 13 ? -7.906 -6.281 46.625 1 22.28 13 GLY B N 1
ATOM 3217 C CA . GLY B 1 13 ? -8.125 -6.16 45.188 1 22.28 13 GLY B CA 1
ATOM 3218 C C . GLY B 1 13 ? -7.199 -7.039 44.375 1 22.28 13 GLY B C 1
ATOM 3219 O O . GLY B 1 13 ? -5.98 -6.879 44.406 1 22.28 13 GLY B O 1
ATOM 3220 N N . LYS B 1 14 ? -7.566 -8.375 44.094 1 27.12 14 LYS B N 1
ATOM 3221 C CA . LYS B 1 14 ? -6.871 -9.203 43.094 1 27.12 14 LYS B CA 1
ATOM 3222 C C . LYS B 1 14 ? -6.676 -8.453 41.781 1 27.12 14 LYS B C 1
ATOM 3224 O O . LYS B 1 14 ? -7.645 -8 41.188 1 27.12 14 LYS B O 1
ATOM 3229 N N . LYS B 1 15 ? -5.461 -8.055 41.594 1 26.92 15 LYS B N 1
ATOM 3230 C CA . LYS B 1 15 ? -4.934 -7.453 40.375 1 26.92 15 LYS B CA 1
ATOM 3231 C C . LYS B 1 15 ? -5.27 -8.305 39.156 1 26.92 15 LYS B C 1
ATOM 3233 O O . LYS B 1 15 ? -4.902 -9.477 39.094 1 26.92 15 LYS B O 1
ATOM 3238 N N . ALA B 1 16 ? -6.328 -7.977 38.406 1 27.73 16 ALA B N 1
ATOM 3239 C CA . ALA B 1 16 ? -6.691 -8.539 37.094 1 27.73 16 ALA B CA 1
ATOM 3240 C C . ALA B 1 16 ? -5.492 -8.562 36.156 1 27.73 16 ALA B C 1
ATOM 3242 O O . ALA B 1 16 ? -5.043 -7.512 35.688 1 27.73 16 ALA B O 1
ATOM 3243 N N . VAL B 1 17 ? -4.559 -9.477 36.344 1 29.42 17 VAL B N 1
ATOM 3244 C CA . VAL B 1 17 ? -3.533 -9.742 35.344 1 29.42 17 VAL B CA 1
ATOM 3245 C C . VAL B 1 17 ? -4.184 -9.922 33.969 1 29.42 17 VAL B C 1
ATOM 3247 O O . VAL B 1 17 ? -5.008 -10.828 33.781 1 29.42 17 VAL B O 1
ATOM 3250 N N . SER B 1 18 ? -4.367 -8.859 33.25 1 26.2 18 SER B N 1
ATOM 3251 C CA . SER B 1 18 ? -5.059 -8.797 31.953 1 26.2 18 SER B CA 1
ATOM 3252 C C . SER B 1 18 ? -4.582 -9.898 31.016 1 26.2 18 SER B C 1
ATOM 3254 O O . SER B 1 18 ? -3.393 -10.219 30.969 1 26.2 18 SER B O 1
ATOM 3256 N N . ALA B 1 19 ? -5.477 -10.742 30.375 1 32.31 19 ALA B N 1
ATOM 3257 C CA . ALA B 1 19 ? -5.5 -11.836 29.406 1 32.31 19 ALA B CA 1
ATOM 3258 C C . ALA B 1 19 ? -4.625 -11.523 28.203 1 32.31 19 ALA B C 1
ATOM 3260 O O . ALA B 1 19 ? -4.348 -12.398 27.375 1 32.31 19 ALA B O 1
ATOM 3261 N N . SER B 1 20 ? -4.324 -10.258 27.922 1 33.53 20 SER B N 1
ATOM 3262 C CA . SER B 1 20 ? -3.732 -9.922 26.641 1 33.53 20 SER B CA 1
ATOM 3263 C C . SER B 1 20 ? -2.293 -10.422 26.547 1 33.53 20 SER B C 1
ATOM 3265 O O . SER B 1 20 ? -1.721 -10.484 25.453 1 33.53 20 SER B O 1
ATOM 3267 N N . GLU B 1 21 ? -1.562 -10.656 27.609 1 37.31 21 GLU B N 1
ATOM 3268 C CA . GLU B 1 21 ? -0.172 -11.102 27.547 1 37.31 21 GLU B CA 1
ATOM 3269 C C . GLU B 1 21 ? -0.081 -12.578 27.172 1 37.31 21 GLU B C 1
ATOM 3271 O O . GLU B 1 21 ? 1.007 -13.086 26.891 1 37.31 21 GLU B O 1
ATOM 3276 N N . GLN B 1 22 ? -1.074 -13.43 27.453 1 35.62 22 GLN B N 1
ATOM 3277 C CA . GLN B 1 22 ? -0.921 -14.875 27.469 1 35.62 22 GLN B CA 1
ATOM 3278 C C . GLN B 1 22 ? -0.821 -15.43 26.047 1 35.62 22 GLN B C 1
ATOM 3280 O O . GLN B 1 22 ? -0.163 -16.453 25.812 1 35.62 22 GLN B O 1
ATOM 3285 N N . THR B 1 23 ? -1.744 -15.008 25.109 1 38.72 23 THR B N 1
ATOM 3286 C CA . THR B 1 23 ? -2.01 -15.859 23.953 1 38.72 23 THR B CA 1
ATOM 3287 C C . THR B 1 23 ? -0.852 -15.805 22.969 1 38.72 23 THR B C 1
ATOM 3289 O O . THR B 1 23 ? -0.725 -16.672 22.094 1 38.72 23 THR B O 1
ATOM 3292 N N . THR B 1 24 ? -0.076 -14.695 22.891 1 45.22 24 THR B N 1
ATOM 3293 C CA . THR B 1 24 ? 0.931 -14.625 21.844 1 45.22 24 THR B CA 1
ATOM 3294 C C . THR B 1 24 ? 2.156 -15.453 22.203 1 45.22 24 THR B C 1
ATOM 3296 O O . THR B 1 24 ? 3.182 -15.398 21.516 1 45.22 24 THR B O 1
ATOM 3299 N N . ARG B 1 25 ? 2.291 -15.938 23.406 1 49.16 25 ARG B N 1
ATOM 3300 C CA . ARG B 1 25 ? 3.533 -16.516 23.906 1 49.16 25 ARG B CA 1
ATOM 3301 C C . ARG B 1 25 ? 3.877 -17.797 23.156 1 49.16 25 ARG B C 1
ATOM 3303 O O . ARG B 1 25 ? 5.004 -18.297 23.25 1 49.16 25 ARG B O 1
ATOM 3310 N N . ASN B 1 26 ? 2.973 -18.344 22.438 1 59.06 26 ASN B N 1
ATOM 3311 C CA . ASN B 1 26 ? 3.369 -19.688 21.984 1 59.06 26 ASN B CA 1
ATOM 3312 C C . ASN B 1 26 ? 3.453 -19.766 20.469 1 59.06 26 ASN B C 1
ATOM 3314 O O . ASN B 1 26 ? 3.363 -20.844 19.891 1 59.06 26 ASN B O 1
ATOM 3318 N N . ALA B 1 27 ? 3.604 -18.516 19.844 1 82.62 27 ALA B N 1
ATOM 3319 C CA . ALA B 1 27 ? 3.732 -18.641 18.406 1 82.62 27 ALA B CA 1
ATOM 3320 C C . ALA B 1 27 ? 5.18 -18.922 18 1 82.62 27 ALA B C 1
ATOM 3322 O O . ALA B 1 27 ? 6.102 -18.281 18.516 1 82.62 27 ALA B O 1
ATOM 3323 N N . CYS B 1 28 ? 5.402 -19.922 17.328 1 92.75 28 CYS B N 1
ATOM 3324 C CA . CYS B 1 28 ? 6.738 -20.25 16.844 1 92.75 28 CYS B CA 1
ATOM 3325 C C . CYS B 1 28 ? 7.281 -19.125 15.961 1 92.75 28 CYS B C 1
ATOM 3327 O O . CYS B 1 28 ? 8.5 -18.969 15.828 1 92.75 28 CYS B O 1
ATOM 3329 N N . VAL B 1 29 ? 6.434 -18.297 15.367 1 97.12 29 VAL B N 1
ATOM 3330 C CA . VAL B 1 29 ? 6.793 -17.062 14.664 1 97.12 29 VAL B CA 1
ATOM 3331 C C . VAL B 1 29 ? 5.887 -15.922 15.125 1 97.12 29 VAL B C 1
ATOM 3333 O O . VAL B 1 29 ? 4.773 -15.766 14.617 1 97.12 29 VAL B O 1
ATOM 3336 N N . PRO B 1 30 ? 6.316 -15.125 16.047 1 96.44 30 PRO B N 1
ATOM 3337 C CA . PRO B 1 30 ? 5.492 -14 16.5 1 96.44 30 PRO B CA 1
ATOM 3338 C C . PRO B 1 30 ? 5.234 -12.969 15.406 1 96.44 30 PRO B C 1
ATOM 3340 O O . PRO B 1 30 ? 6.012 -12.875 14.453 1 96.44 30 PRO B O 1
ATOM 3343 N N . ALA B 1 31 ? 4.16 -12.234 15.586 1 95.75 31 ALA B N 1
ATOM 3344 C CA . ALA B 1 31 ? 3.887 -11.141 14.656 1 95.75 31 ALA B CA 1
ATOM 3345 C C . ALA B 1 31 ? 5.051 -10.156 14.617 1 95.75 31 ALA B C 1
ATOM 3347 O O . ALA B 1 31 ? 5.695 -9.898 15.633 1 95.75 31 ALA B O 1
ATOM 3348 N N . ALA B 1 32 ? 5.344 -9.672 13.461 1 97.31 32 ALA B N 1
ATOM 3349 C CA . ALA B 1 32 ? 6.352 -8.641 13.211 1 97.31 32 ALA B CA 1
ATOM 3350 C C . ALA B 1 32 ? 7.758 -9.18 13.469 1 97.31 32 ALA B C 1
ATOM 3352 O O . ALA B 1 32 ? 8.672 -8.414 13.781 1 97.31 32 ALA B O 1
ATOM 3353 N N . SER B 1 33 ? 7.887 -10.477 13.336 1 97.69 33 SER B N 1
ATOM 3354 C CA . SER B 1 33 ? 9.188 -11.086 13.578 1 97.69 33 SER B CA 1
ATOM 3355 C C . SER B 1 33 ? 9.625 -11.945 12.398 1 97.69 33 SER B C 1
ATOM 3357 O O . SER B 1 33 ? 8.789 -12.531 11.711 1 97.69 33 SER B O 1
ATOM 3359 N N . TRP B 1 34 ? 10.938 -11.984 12.219 1 98.31 34 TRP B N 1
ATOM 3360 C CA . TRP B 1 34 ? 11.555 -12.859 11.219 1 98.31 34 TRP B CA 1
ATOM 3361 C C . TRP B 1 34 ? 12.117 -14.117 11.867 1 98.31 34 TRP B C 1
ATOM 3363 O O . TRP B 1 34 ? 12.727 -14.055 12.945 1 98.31 34 TRP B O 1
ATOM 3373 N N . VAL B 1 35 ? 11.867 -15.227 11.219 1 98.56 35 VAL B N 1
ATOM 3374 C CA . VAL B 1 35 ? 12.391 -16.5 11.703 1 98.56 35 VAL B CA 1
ATOM 3375 C C . VAL B 1 35 ? 12.984 -17.297 10.539 1 98.56 35 VAL B C 1
ATOM 3377 O O . VAL B 1 35 ? 12.406 -17.328 9.453 1 98.56 35 VAL B O 1
ATOM 3380 N N . ILE B 1 36 ? 14.133 -17.781 10.703 1 98.25 36 ILE B N 1
ATOM 3381 C CA . ILE B 1 36 ? 14.672 -18.812 9.82 1 98.25 36 ILE B CA 1
ATOM 3382 C C . ILE B 1 36 ? 14.266 -20.203 10.328 1 98.25 36 ILE B C 1
ATOM 3384 O O . ILE B 1 36 ? 14.688 -20.625 11.406 1 98.25 36 ILE B O 1
ATOM 3388 N N . PRO B 1 37 ? 13.383 -20.844 9.547 1 97.31 37 PRO B N 1
ATOM 3389 C CA . PRO B 1 37 ? 12.961 -22.172 10 1 97.31 37 PRO B CA 1
ATOM 3390 C C . PRO B 1 37 ? 14.133 -23.062 10.359 1 97.31 37 PRO B C 1
ATOM 3392 O O . PRO B 1 37 ? 15.094 -23.172 9.586 1 97.31 37 PRO B O 1
ATOM 3395 N N . GLY B 1 38 ? 14.062 -23.688 11.555 1 95.69 38 GLY B N 1
ATOM 3396 C CA . GLY B 1 38 ? 15.117 -24.578 12.016 1 95.69 38 GLY B CA 1
ATOM 3397 C C . GLY B 1 38 ? 16.25 -23.828 12.727 1 95.69 38 GLY B C 1
ATOM 3398 O O . GLY B 1 38 ? 17.047 -24.453 13.422 1 95.69 38 GLY B O 1
ATOM 3399 N N . LYS B 1 39 ? 16.359 -22.531 12.617 1 96.62 39 LYS B N 1
ATOM 3400 C CA . LYS B 1 39 ? 17.5 -21.797 13.195 1 96.62 39 LYS B CA 1
ATOM 3401 C C . LYS B 1 39 ? 17.016 -20.766 14.219 1 96.62 39 LYS B C 1
ATOM 3403 O O . LYS B 1 39 ? 17.812 -20.312 15.055 1 96.62 39 LYS B O 1
ATOM 3408 N N . GLY B 1 40 ? 15.75 -20.312 14.055 1 96.5 40 GLY B N 1
ATOM 3409 C CA . GLY B 1 40 ? 15.234 -19.406 15.062 1 96.5 40 GLY B CA 1
ATOM 3410 C C . GLY B 1 40 ? 15.102 -17.984 14.57 1 96.5 40 GLY B C 1
ATOM 3411 O O . GLY B 1 40 ? 15.07 -17.734 13.359 1 96.5 40 GLY B O 1
ATOM 3412 N N . GLU B 1 41 ? 15.016 -17.094 15.531 1 97.31 41 GLU B N 1
ATOM 3413 C CA . GLU B 1 41 ? 14.727 -15.688 15.234 1 97.31 41 GLU B CA 1
ATOM 3414 C C . GLU B 1 41 ? 15.867 -15.039 14.453 1 97.31 41 GLU B C 1
ATOM 3416 O O . GLU B 1 41 ? 17.031 -15.352 14.68 1 97.31 41 GLU B O 1
ATOM 3421 N N . THR B 1 42 ? 15.586 -14.18 13.547 1 97.88 42 THR B N 1
ATOM 3422 C CA . THR B 1 42 ? 16.516 -13.367 12.773 1 97.88 42 THR B CA 1
ATOM 3423 C C . THR B 1 42 ? 15.984 -11.945 12.609 1 97.88 42 THR B C 1
ATOM 3425 O O . THR B 1 42 ? 15.008 -11.57 13.25 1 97.88 42 THR B O 1
ATOM 3428 N N . THR B 1 43 ? 16.734 -11.109 11.852 1 97.25 43 THR B N 1
ATOM 3429 C CA . THR B 1 43 ? 16.328 -9.719 11.648 1 97.25 43 THR B CA 1
ATOM 3430 C C . THR B 1 43 ? 16.172 -9.422 10.164 1 97.25 43 THR B C 1
ATOM 3432 O O . THR B 1 43 ? 16.688 -10.148 9.312 1 97.25 43 THR B O 1
ATOM 3435 N N . LEU B 1 44 ? 15.422 -8.422 9.922 1 97.5 44 LEU B N 1
ATOM 3436 C CA . LEU B 1 44 ? 15.281 -7.957 8.547 1 97.5 44 LEU B CA 1
ATOM 3437 C C . LEU B 1 44 ? 16.641 -7.652 7.934 1 97.5 44 LEU B C 1
ATOM 3439 O O . LEU B 1 44 ? 16.891 -7.988 6.773 1 97.5 44 LEU B O 1
ATOM 3443 N N . SER B 1 45 ? 17.484 -7.051 8.719 1 95.56 45 SER B N 1
ATOM 3444 C CA . SER B 1 45 ? 18.828 -6.73 8.242 1 95.56 45 SER B CA 1
ATOM 3445 C C . SER B 1 45 ? 19.578 -7.988 7.801 1 95.56 45 SER B C 1
ATOM 3447 O O . SER B 1 45 ? 20.219 -7.996 6.754 1 95.56 45 SER B O 1
ATOM 3449 N N . SER B 1 46 ? 19.438 -9.039 8.562 1 96.94 46 SER B N 1
ATOM 3450 C CA . SER B 1 46 ? 20.094 -10.305 8.219 1 96.94 46 SER B CA 1
ATOM 3451 C C . SER B 1 46 ? 19.469 -10.922 6.973 1 96.94 46 SER B C 1
ATOM 3453 O O . SER B 1 46 ? 20.172 -11.461 6.121 1 96.94 46 SER B O 1
ATOM 3455 N N . VAL B 1 47 ? 18.172 -10.852 6.887 1 97.75 47 VAL B N 1
ATOM 3456 C CA . VAL B 1 47 ? 17.484 -11.352 5.707 1 97.75 47 VAL B CA 1
ATOM 3457 C C . VAL B 1 47 ? 17.938 -10.594 4.469 1 97.75 47 VAL B C 1
ATOM 3459 O O . VAL B 1 47 ? 18.266 -11.203 3.443 1 97.75 47 VAL B O 1
ATOM 3462 N N . MET B 1 48 ? 18.062 -9.297 4.594 1 96.5 48 MET B N 1
ATOM 3463 C CA . MET B 1 48 ? 18.484 -8.477 3.465 1 96.5 48 MET B CA 1
ATOM 3464 C C . MET B 1 48 ? 19.938 -8.766 3.088 1 96.5 48 MET B C 1
ATOM 3466 O O . MET B 1 48 ? 20.297 -8.719 1.91 1 96.5 48 MET B O 1
ATOM 3470 N N . ALA B 1 49 ? 20.75 -9.047 4.07 1 95.81 49 ALA B N 1
ATOM 3471 C CA . ALA B 1 49 ? 22.125 -9.43 3.799 1 95.81 49 ALA B CA 1
ATOM 3472 C C . ALA B 1 49 ? 22.188 -10.719 2.98 1 95.81 49 ALA B C 1
ATOM 3474 O O . ALA B 1 49 ? 23.047 -10.867 2.107 1 95.81 49 ALA B O 1
ATOM 3475 N N . SER B 1 50 ? 21.234 -11.578 3.191 1 94.62 50 SER B N 1
ATOM 3476 C CA . SER B 1 50 ? 21.219 -12.875 2.512 1 94.62 50 SER B CA 1
ATOM 3477 C C . SER B 1 50 ? 20.781 -12.727 1.059 1 94.62 50 SER B C 1
ATOM 3479 O O . SER B 1 50 ? 21.016 -13.617 0.24 1 94.62 50 SER B O 1
ATOM 3481 N N . VAL B 1 51 ? 20.141 -11.609 0.711 1 95.69 51 VAL B N 1
ATOM 3482 C CA . VAL B 1 51 ? 19.578 -11.438 -0.629 1 95.69 51 VAL B CA 1
ATOM 3483 C C . VAL B 1 51 ? 20.562 -10.648 -1.492 1 95.69 51 VAL B C 1
ATOM 3485 O O . VAL B 1 51 ? 20.406 -10.57 -2.713 1 95.69 51 VAL B O 1
ATOM 3488 N N . LYS B 1 52 ? 21.609 -10.125 -0.965 1 92.75 52 LYS B N 1
ATOM 3489 C CA . LYS B 1 52 ? 22.484 -9.156 -1.612 1 92.75 52 LYS B CA 1
ATOM 3490 C C . LYS B 1 52 ? 23.062 -9.719 -2.91 1 92.75 52 LYS B C 1
ATOM 3492 O O . LYS B 1 52 ? 23.156 -9.008 -3.914 1 92.75 52 LYS B O 1
ATOM 3497 N N . ASP B 1 53 ? 23.391 -10.969 -2.982 1 93.44 53 ASP B N 1
ATOM 3498 C CA . ASP B 1 53 ? 24.062 -11.547 -4.145 1 93.44 53 ASP B CA 1
ATOM 3499 C C . ASP B 1 53 ? 23.156 -12.539 -4.867 1 93.44 53 ASP B C 1
ATOM 3501 O O . ASP B 1 53 ? 23.625 -13.367 -5.645 1 93.44 53 ASP B O 1
ATOM 3505 N N . LYS B 1 54 ? 21.922 -12.438 -4.609 1 96.62 54 LYS B N 1
ATOM 3506 C CA . LYS B 1 54 ? 20.984 -13.375 -5.203 1 96.62 54 LYS B CA 1
ATOM 3507 C C . LYS B 1 54 ? 20.406 -12.828 -6.504 1 96.62 54 LYS B C 1
ATOM 3509 O O . LYS B 1 54 ? 20.422 -11.617 -6.734 1 96.62 54 LYS B O 1
ATOM 3514 N N . SER B 1 55 ? 19.984 -13.766 -7.309 1 97.31 55 SER B N 1
ATOM 3515 C CA . SER B 1 55 ? 19.406 -13.398 -8.594 1 97.31 55 SER B CA 1
ATOM 3516 C C . SER B 1 55 ? 17.875 -13.398 -8.547 1 97.31 55 SER B C 1
ATOM 3518 O O . SER B 1 55 ? 17.234 -12.703 -9.336 1 97.31 55 SER B O 1
ATOM 3520 N N . VAL B 1 56 ? 17.344 -14.242 -7.652 1 98.75 56 VAL B N 1
ATOM 3521 C CA . VAL B 1 56 ? 15.891 -14.422 -7.582 1 98.75 56 VAL B CA 1
ATOM 3522 C C . VAL B 1 56 ? 15.438 -14.398 -6.125 1 98.75 56 VAL B C 1
ATOM 3524 O O . VAL B 1 56 ? 16.031 -15.062 -5.273 1 98.75 56 VAL B O 1
ATOM 3527 N N . VAL B 1 57 ? 14.492 -13.609 -5.785 1 98.88 57 VAL B N 1
ATOM 3528 C CA . VAL B 1 57 ? 13.766 -13.672 -4.52 1 98.88 57 VAL B CA 1
ATOM 3529 C C . VAL B 1 57 ? 12.297 -14.008 -4.781 1 98.88 57 VAL B C 1
ATOM 3531 O O . VAL B 1 57 ? 11.641 -13.359 -5.594 1 98.88 57 VAL B O 1
ATOM 3534 N N . LEU B 1 58 ? 11.812 -15.055 -4.215 1 98.94 58 LEU B N 1
ATOM 3535 C CA . LEU B 1 58 ? 10.414 -15.445 -4.336 1 98.94 58 LEU B CA 1
ATOM 3536 C C . LEU B 1 58 ? 9.633 -15.086 -3.076 1 98.94 58 LEU B C 1
ATOM 3538 O O . LEU B 1 58 ? 10.023 -15.469 -1.97 1 98.94 58 LEU B O 1
ATOM 3542 N N . LEU B 1 59 ? 8.602 -14.297 -3.191 1 98.94 59 LEU B N 1
ATOM 3543 C CA . LEU B 1 59 ? 7.723 -13.883 -2.107 1 98.94 59 LEU B CA 1
ATOM 3544 C C . LEU B 1 59 ? 6.387 -14.617 -2.184 1 98.94 59 LEU B C 1
ATOM 3546 O O . LEU B 1 59 ? 5.617 -14.414 -3.127 1 98.94 59 LEU B O 1
ATOM 3550 N N . GLY B 1 60 ? 6.059 -15.422 -1.178 1 98.44 60 GLY B N 1
ATOM 3551 C CA . GLY B 1 60 ? 4.852 -16.234 -1.18 1 98.44 60 GLY B CA 1
ATOM 3552 C C . GLY B 1 60 ? 3.639 -15.492 -0.641 1 98.44 60 GLY B C 1
ATOM 3553 O O . GLY B 1 60 ? 3.768 -14.406 -0.073 1 98.44 60 GLY B O 1
ATOM 3554 N N . GLU B 1 61 ? 2.443 -16.141 -0.875 1 97.44 61 GLU B N 1
ATOM 3555 C CA . GLU B 1 61 ? 1.193 -15.555 -0.407 1 97.44 61 GLU B CA 1
ATOM 3556 C C . GLU B 1 61 ? 0.103 -16.609 -0.266 1 97.44 61 GLU B C 1
ATOM 3558 O O . GLU B 1 61 ? 0.207 -17.688 -0.842 1 97.44 61 GLU B O 1
ATOM 3563 N N . THR B 1 62 ? -0.872 -16.312 0.569 1 92.5 62 THR B N 1
ATOM 3564 C CA . THR B 1 62 ? -2.25 -16.75 0.374 1 92.5 62 THR B CA 1
ATOM 3565 C C . THR B 1 62 ? -3.045 -15.703 -0.402 1 92.5 62 THR B C 1
ATOM 3567 O O . THR B 1 62 ? -3.117 -14.547 0.008 1 92.5 62 THR B O 1
ATOM 3570 N N . HIS B 1 63 ? -3.68 -16.109 -1.459 1 91.19 63 HIS B N 1
ATOM 3571 C CA . HIS B 1 63 ? -4.125 -15.18 -2.494 1 91.19 63 HIS B CA 1
ATOM 3572 C C . HIS B 1 63 ? -5.121 -14.164 -1.938 1 91.19 63 HIS B C 1
ATOM 3574 O O . HIS B 1 63 ? -5.184 -13.031 -2.412 1 91.19 63 HIS B O 1
ATOM 3580 N N . ILE B 1 64 ? -5.816 -14.555 -0.953 1 85.44 64 ILE B N 1
ATOM 3581 C CA . ILE B 1 64 ? -6.918 -13.695 -0.527 1 85.44 64 ILE B CA 1
ATOM 3582 C C . ILE B 1 64 ? -6.531 -12.961 0.756 1 85.44 64 ILE B C 1
ATOM 3584 O O . ILE B 1 64 ? -7.359 -12.266 1.352 1 85.44 64 ILE B O 1
ATOM 3588 N N . ASN B 1 65 ? -5.309 -13.172 1.273 1 91.06 65 ASN B N 1
ATOM 3589 C CA . ASN B 1 65 ? -4.883 -12.586 2.539 1 91.06 65 ASN B CA 1
ATOM 3590 C C . ASN B 1 65 ? -4.266 -11.203 2.336 1 91.06 65 ASN B C 1
ATOM 3592 O O . ASN B 1 65 ? -3.15 -11.086 1.824 1 91.06 65 ASN B O 1
ATOM 3596 N N . PRO B 1 66 ? -4.961 -10.102 2.748 1 93.62 66 PRO B N 1
ATOM 3597 C CA . PRO B 1 66 ? -4.426 -8.758 2.531 1 93.62 66 PRO B CA 1
ATOM 3598 C C . PRO B 1 66 ? -3.105 -8.516 3.262 1 93.62 66 PRO B C 1
ATOM 3600 O O . PRO B 1 66 ? -2.256 -7.766 2.777 1 93.62 66 PRO B O 1
ATOM 3603 N N . GLU B 1 67 ? -2.865 -9.188 4.398 1 96.12 67 GLU B N 1
ATOM 3604 C CA . GLU B 1 67 ? -1.627 -9.008 5.148 1 96.12 67 GLU B CA 1
ATOM 3605 C C . GLU B 1 67 ? -0.425 -9.523 4.363 1 96.12 67 GLU B C 1
ATOM 3607 O O . GLU B 1 67 ? 0.666 -8.953 4.445 1 96.12 67 GLU B O 1
ATOM 3612 N N . HIS B 1 68 ? -0.672 -10.578 3.623 1 98.12 68 HIS B N 1
ATOM 3613 C CA . HIS B 1 68 ? 0.4 -11.109 2.791 1 98.12 68 HIS B CA 1
ATOM 3614 C C . HIS B 1 68 ? 0.794 -10.125 1.699 1 98.12 68 HIS B C 1
ATOM 3616 O O . HIS B 1 68 ? 1.982 -9.93 1.428 1 98.12 68 HIS B O 1
ATOM 3622 N N . HIS B 1 69 ? -0.151 -9.484 1.128 1 98.25 69 HIS B N 1
ATOM 3623 C CA . HIS B 1 69 ? 0.125 -8.539 0.052 1 98.25 69 HIS B CA 1
ATOM 3624 C C . HIS B 1 69 ? 0.772 -7.262 0.589 1 98.25 69 HIS B C 1
ATOM 3626 O O . HIS B 1 69 ? 1.646 -6.684 -0.061 1 98.25 69 HIS B O 1
ATOM 3632 N N . ARG B 1 70 ? 0.341 -6.805 1.77 1 98.38 70 ARG B N 1
ATOM 3633 C CA . ARG B 1 70 ? 1.002 -5.68 2.422 1 98.38 70 ARG B CA 1
ATOM 3634 C C . ARG B 1 70 ? 2.465 -5.996 2.711 1 98.38 70 ARG B C 1
ATOM 3636 O O . ARG B 1 70 ? 3.344 -5.164 2.486 1 98.38 70 ARG B O 1
ATOM 3643 N N . TRP B 1 71 ? 2.693 -7.191 3.195 1 98.75 71 TRP B N 1
ATOM 3644 C CA . TRP B 1 71 ? 4.055 -7.645 3.463 1 98.75 71 TRP B CA 1
ATOM 3645 C C . TRP B 1 71 ? 4.867 -7.719 2.176 1 98.75 71 TRP B C 1
ATOM 3647 O O . TRP B 1 71 ? 6.027 -7.305 2.143 1 98.75 71 TRP B O 1
ATOM 3657 N N . GLN B 1 72 ? 4.27 -8.227 1.09 1 98.88 72 GLN B N 1
ATOM 3658 C CA . GLN B 1 72 ? 4.949 -8.281 -0.201 1 98.88 72 GLN B CA 1
ATOM 3659 C C . GLN B 1 72 ? 5.363 -6.891 -0.669 1 98.88 72 GLN B C 1
ATOM 3661 O O . GLN B 1 72 ? 6.465 -6.707 -1.189 1 98.88 72 GLN B O 1
ATOM 3666 N N . LEU B 1 73 ? 4.492 -5.938 -0.469 1 98.88 73 LEU B N 1
ATOM 3667 C CA . LEU B 1 73 ? 4.809 -4.566 -0.862 1 98.88 73 LEU B CA 1
ATOM 3668 C C . LEU B 1 73 ? 5.988 -4.027 -0.061 1 98.88 73 LEU B C 1
ATOM 3670 O O . LEU B 1 73 ? 6.891 -3.404 -0.623 1 98.88 73 LEU B O 1
ATOM 3674 N N . GLN B 1 74 ? 5.984 -4.246 1.234 1 98.56 74 GLN B N 1
ATOM 3675 C CA . GLN B 1 74 ? 7.109 -3.85 2.07 1 98.56 74 GLN B CA 1
ATOM 3676 C C . GLN B 1 74 ? 8.414 -4.469 1.569 1 98.56 74 GLN B C 1
ATOM 3678 O O . GLN B 1 74 ? 9.438 -3.787 1.481 1 98.56 74 GLN B O 1
ATOM 3683 N N . MET B 1 75 ? 8.352 -5.699 1.247 1 98.81 75 MET B N 1
ATOM 3684 C CA . MET B 1 75 ? 9.562 -6.398 0.807 1 98.81 75 MET B CA 1
ATOM 3685 C C . MET B 1 75 ? 10.023 -5.887 -0.553 1 98.81 75 MET B C 1
ATOM 3687 O O . MET B 1 75 ? 11.219 -5.738 -0.792 1 98.81 75 MET B O 1
ATOM 3691 N N . LEU B 1 76 ? 9.07 -5.648 -1.441 1 98.88 76 LEU B N 1
ATOM 3692 C CA . LEU B 1 76 ? 9.438 -5.082 -2.736 1 98.88 76 LEU B CA 1
ATOM 3693 C C . LEU B 1 76 ? 10.18 -3.764 -2.562 1 98.88 76 LEU B C 1
ATOM 3695 O O . LEU B 1 76 ? 11.234 -3.555 -3.168 1 98.88 76 LEU B O 1
ATOM 3699 N N . ALA B 1 77 ? 9.633 -2.893 -1.711 1 98.56 77 ALA B N 1
ATOM 3700 C CA . ALA B 1 77 ? 10.242 -1.585 -1.494 1 98.56 77 ALA B CA 1
ATOM 3701 C C . ALA B 1 77 ? 11.641 -1.729 -0.897 1 98.56 77 ALA B C 1
ATOM 3703 O O . ALA B 1 77 ? 12.578 -1.055 -1.33 1 98.56 77 ALA B O 1
ATOM 3704 N N . THR B 1 78 ? 11.781 -2.641 0.064 1 98 78 THR B N 1
ATOM 3705 C CA . THR B 1 78 ? 13.047 -2.893 0.749 1 98 78 THR B CA 1
ATOM 3706 C C . THR B 1 78 ? 14.078 -3.469 -0.216 1 98 78 THR B C 1
ATOM 3708 O O . THR B 1 78 ? 15.211 -2.998 -0.269 1 98 78 THR B O 1
ATOM 3711 N N . LEU B 1 79 ? 13.648 -4.434 -0.981 1 98.44 79 LEU B N 1
ATOM 3712 C CA . LEU B 1 79 ? 14.539 -5.066 -1.948 1 98.44 79 LEU B CA 1
ATOM 3713 C C . LEU B 1 79 ? 14.945 -4.082 -3.039 1 98.44 79 LEU B C 1
ATOM 3715 O O . LEU B 1 79 ? 16.109 -4.062 -3.457 1 98.44 79 LEU B O 1
ATOM 3719 N N . TYR B 1 80 ? 14.039 -3.254 -3.488 1 97.94 80 TYR B N 1
ATOM 3720 C CA . TYR B 1 80 ? 14.305 -2.283 -4.543 1 97.94 80 TYR B CA 1
ATOM 3721 C C . TYR B 1 80 ? 15.359 -1.272 -4.105 1 97.94 80 TYR B C 1
ATOM 3723 O O . TYR B 1 80 ? 16.219 -0.879 -4.898 1 97.94 80 TYR B O 1
ATOM 3731 N N . ALA B 1 81 ? 15.258 -0.853 -2.852 1 96 81 ALA B N 1
ATOM 3732 C CA . ALA B 1 81 ? 16.234 0.101 -2.334 1 96 81 ALA B CA 1
ATOM 3733 C C . ALA B 1 81 ? 17.641 -0.487 -2.361 1 96 81 ALA B C 1
ATOM 3735 O O . ALA B 1 81 ? 18.609 0.228 -2.613 1 96 81 ALA B O 1
ATOM 3736 N N . ALA B 1 82 ? 17.766 -1.758 -2.178 1 94.94 82 ALA B N 1
ATOM 3737 C CA . ALA B 1 82 ? 19.062 -2.43 -2.131 1 94.94 82 ALA B CA 1
ATOM 3738 C C . ALA B 1 82 ? 19.516 -2.84 -3.527 1 94.94 82 ALA B C 1
ATOM 3740 O O . ALA B 1 82 ? 20.719 -2.857 -3.814 1 94.94 82 ALA B O 1
ATOM 3741 N N . ARG B 1 83 ? 18.578 -3.217 -4.328 1 95.44 83 ARG B N 1
ATOM 3742 C CA . ARG B 1 83 ? 18.812 -3.736 -5.672 1 95.44 83 ARG B CA 1
ATOM 3743 C C . ARG B 1 83 ? 17.922 -3.045 -6.688 1 95.44 83 ARG B C 1
ATOM 3745 O O . ARG B 1 83 ? 16.922 -3.615 -7.129 1 95.44 83 ARG B O 1
ATOM 3752 N N . PRO B 1 84 ? 18.344 -1.869 -7.156 1 94.19 84 PRO B N 1
ATOM 3753 C CA . PRO B 1 84 ? 17.422 -1.061 -7.961 1 94.19 84 PRO B CA 1
ATOM 3754 C C . PRO B 1 84 ? 17.219 -1.626 -9.367 1 94.19 84 PRO B C 1
ATOM 3756 O O . PRO B 1 84 ? 16.25 -1.268 -10.047 1 94.19 84 PRO B O 1
ATOM 3759 N N . ASP B 1 85 ? 18.188 -2.426 -9.844 1 95.12 85 ASP B N 1
ATOM 3760 C CA . ASP B 1 85 ? 17.953 -3.143 -11.094 1 95.12 85 ASP B CA 1
ATOM 3761 C C . ASP B 1 85 ? 17.062 -4.359 -10.859 1 95.12 85 ASP B C 1
ATOM 3763 O O . ASP B 1 85 ? 17.547 -5.477 -10.688 1 95.12 85 ASP B O 1
ATOM 3767 N N . MET B 1 86 ? 15.797 -4.109 -10.797 1 97.62 86 MET B N 1
ATOM 3768 C CA . MET B 1 86 ? 14.82 -5.113 -10.367 1 97.62 86 MET B CA 1
ATOM 3769 C C . MET B 1 86 ? 13.766 -5.344 -11.445 1 97.62 86 MET B C 1
ATOM 3771 O O . MET B 1 86 ? 13.406 -4.422 -12.18 1 97.62 86 MET B O 1
ATOM 3775 N N . VAL B 1 87 ? 13.336 -6.566 -11.578 1 98.75 87 VAL B N 1
ATOM 3776 C CA . VAL B 1 87 ? 12.148 -6.977 -12.32 1 98.75 87 VAL B CA 1
ATOM 3777 C C . VAL B 1 87 ? 11.188 -7.719 -11.398 1 98.75 87 VAL B C 1
ATOM 3779 O O . VAL B 1 87 ? 11.617 -8.539 -10.586 1 98.75 87 VAL B O 1
ATOM 3782 N N . ILE B 1 88 ? 9.922 -7.402 -11.508 1 98.94 88 ILE B N 1
ATOM 3783 C CA . ILE B 1 88 ? 8.938 -8.102 -10.68 1 98.94 88 ILE B CA 1
ATOM 3784 C C . ILE B 1 88 ? 8.125 -9.055 -11.555 1 98.94 88 ILE B C 1
ATOM 3786 O O . ILE B 1 88 ? 7.52 -8.641 -12.539 1 98.94 88 ILE B O 1
ATOM 3790 N N . GLY B 1 89 ? 8.164 -10.344 -11.242 1 98.94 89 GLY B N 1
ATOM 3791 C CA . GLY B 1 89 ? 7.344 -11.336 -11.914 1 98.94 89 GLY B CA 1
ATOM 3792 C C . GLY B 1 89 ? 6.07 -11.672 -11.156 1 98.94 89 GLY B C 1
ATOM 3793 O O . GLY B 1 89 ? 6.082 -11.766 -9.922 1 98.94 89 GLY B O 1
ATOM 3794 N N . PHE B 1 90 ? 4.957 -11.883 -11.891 1 98.94 90 PHE B N 1
ATOM 3795 C CA . PHE B 1 90 ? 3.664 -12.141 -11.266 1 98.94 90 PHE B CA 1
ATOM 3796 C C . PHE B 1 90 ? 3.055 -13.43 -11.789 1 98.94 90 PHE B C 1
ATOM 3798 O O . PHE B 1 90 ? 2.885 -13.602 -13 1 98.94 90 PHE B O 1
ATOM 3805 N N . GLU B 1 91 ? 2.676 -14.312 -10.859 1 98.38 91 GLU B N 1
ATOM 3806 C CA . GLU B 1 91 ? 1.919 -15.523 -11.172 1 98.38 91 GLU B CA 1
ATOM 3807 C C . GLU B 1 91 ? 0.573 -15.188 -11.805 1 98.38 91 GLU B C 1
ATOM 3809 O O . GLU B 1 91 ? 0.043 -15.961 -12.602 1 98.38 91 GLU B O 1
ATOM 3814 N N . MET B 1 92 ? -0.016 -14.047 -11.562 1 97.62 92 MET B N 1
ATOM 3815 C CA . MET B 1 92 ? -1.406 -13.68 -11.82 1 97.62 92 MET B CA 1
ATOM 3816 C C . MET B 1 92 ? -1.645 -13.445 -13.305 1 97.62 92 MET B C 1
ATOM 3818 O O . MET B 1 92 ? -2.791 -13.398 -13.758 1 97.62 92 MET B O 1
ATOM 3822 N N . PHE B 1 93 ? -0.508 -13.242 -14.047 1 98.25 93 PHE B N 1
ATOM 3823 C CA . PHE B 1 93 ? -0.691 -12.797 -15.422 1 98.25 93 PHE B CA 1
ATOM 3824 C C . PHE B 1 93 ? -0.152 -13.828 -16.406 1 98.25 93 PHE B C 1
ATOM 3826 O O . PHE B 1 93 ? 0.999 -14.258 -16.297 1 98.25 93 PHE B O 1
ATOM 3833 N N . PRO B 1 94 ? -0.978 -14.188 -17.406 1 97.44 94 PRO B N 1
ATOM 3834 C CA . PRO B 1 94 ? -0.433 -14.992 -18.5 1 97.44 94 PRO B CA 1
ATOM 3835 C C . PRO B 1 94 ? 0.488 -14.195 -19.422 1 97.44 94 PRO B C 1
ATOM 3837 O O . PRO B 1 94 ? 0.315 -12.977 -19.562 1 97.44 94 PRO B O 1
ATOM 3840 N N . ARG B 1 95 ? 1.395 -14.805 -20 1 97.75 95 ARG B N 1
ATOM 3841 C CA . ARG B 1 95 ? 2.445 -14.195 -20.812 1 97.75 95 ARG B CA 1
ATOM 3842 C C . ARG B 1 95 ? 1.852 -13.367 -21.953 1 97.75 95 ARG B C 1
ATOM 3844 O O . ARG B 1 95 ? 2.432 -12.359 -22.359 1 97.75 95 ARG B O 1
ATOM 3851 N N . ARG B 1 96 ? 0.699 -13.719 -22.422 1 96.81 96 ARG B N 1
ATOM 3852 C CA . ARG B 1 96 ? 0.095 -13.055 -23.578 1 96.81 96 ARG B CA 1
ATOM 3853 C C . ARG B 1 96 ? -0.246 -11.602 -23.25 1 96.81 96 ARG B C 1
ATOM 3855 O O . ARG B 1 96 ? -0.45 -10.797 -24.156 1 96.81 96 ARG B O 1
ATOM 3862 N N . VAL B 1 97 ? -0.303 -11.234 -21.953 1 98.06 97 VAL B N 1
ATOM 3863 C CA . VAL B 1 97 ? -0.704 -9.875 -21.625 1 98.06 97 VAL B CA 1
ATOM 3864 C C . VAL B 1 97 ? 0.53 -9.039 -21.297 1 98.06 97 VAL B C 1
ATOM 3866 O O . VAL B 1 97 ? 0.415 -7.957 -20.703 1 98.06 97 VAL B O 1
ATOM 3869 N N . GLN B 1 98 ? 1.714 -9.492 -21.625 1 98.62 98 GLN B N 1
ATOM 3870 C CA . GLN B 1 98 ? 2.953 -8.797 -21.281 1 98.62 98 GLN B CA 1
ATOM 3871 C C . GLN B 1 98 ? 2.93 -7.355 -21.766 1 98.62 98 GLN B C 1
ATOM 3873 O O . GLN B 1 98 ? 3.359 -6.445 -21.047 1 98.62 98 GLN B O 1
ATOM 3878 N N . LYS B 1 99 ? 2.428 -7.195 -22.922 1 98.75 99 LYS B N 1
ATOM 3879 C CA . LYS B 1 99 ? 2.398 -5.848 -23.484 1 98.75 99 LYS B CA 1
ATOM 3880 C C . LYS B 1 99 ? 1.572 -4.91 -22.609 1 98.75 99 LYS B C 1
ATOM 3882 O O . LYS B 1 99 ? 1.901 -3.729 -22.469 1 98.75 99 LYS B O 1
ATOM 3887 N N . ILE B 1 100 ? 0.53 -5.387 -22.031 1 98.75 100 I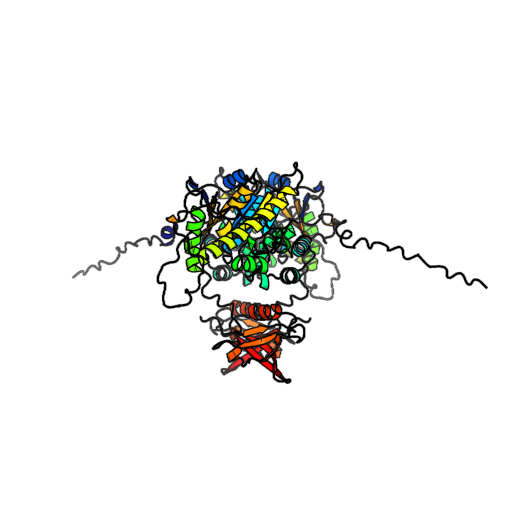LE B N 1
ATOM 3888 C CA . ILE B 1 100 ? -0.342 -4.598 -21.172 1 98.75 100 ILE B CA 1
ATOM 3889 C C . ILE B 1 100 ? 0.405 -4.219 -19.891 1 98.75 100 ILE B C 1
ATOM 3891 O O . ILE B 1 100 ? 0.288 -3.088 -19.422 1 98.75 100 ILE B O 1
ATOM 3895 N N . LEU B 1 101 ? 1.21 -5.18 -19.344 1 98.88 101 LEU B N 1
ATOM 3896 C CA . LEU B 1 101 ? 2.029 -4.875 -18.172 1 98.88 101 LEU B CA 1
ATOM 3897 C C . LEU B 1 101 ? 3.035 -3.771 -18.484 1 98.88 101 LEU B C 1
ATOM 3899 O O . LEU B 1 101 ? 3.25 -2.873 -17.672 1 98.88 101 LEU B O 1
ATOM 3903 N N . ASP B 1 102 ? 3.604 -3.846 -19.703 1 98.88 102 ASP B N 1
ATOM 3904 C CA . ASP B 1 102 ? 4.555 -2.822 -20.125 1 98.88 102 ASP B CA 1
ATOM 3905 C C . ASP B 1 102 ? 3.887 -1.449 -20.188 1 98.88 102 ASP B C 1
ATOM 3907 O O . ASP B 1 102 ? 4.449 -0.457 -19.719 1 98.88 102 ASP B O 1
ATOM 3911 N N . GLN B 1 103 ? 2.707 -1.381 -20.734 1 98.75 103 GLN B N 1
ATOM 3912 C CA . GLN B 1 103 ? 1.96 -0.133 -20.859 1 98.75 103 GLN B CA 1
ATOM 3913 C C . GLN B 1 103 ? 1.58 0.408 -19.484 1 98.75 103 GLN B C 1
ATOM 3915 O O . GLN B 1 103 ? 1.596 1.621 -19.25 1 98.75 103 GLN B O 1
ATOM 3920 N N . TRP B 1 104 ? 1.235 -0.497 -18.594 1 98.44 104 TRP B N 1
ATOM 3921 C CA . TRP B 1 104 ? 0.926 -0.089 -17.219 1 98.44 104 TRP B CA 1
ATOM 3922 C C . TRP B 1 104 ? 2.125 0.593 -16.578 1 98.44 104 TRP B C 1
ATOM 3924 O O . TRP B 1 104 ? 2.008 1.705 -16.062 1 98.44 104 TRP B O 1
ATOM 3934 N N . VAL B 1 105 ? 3.285 0.004 -16.656 1 98.69 105 VAL B N 1
ATOM 3935 C CA . VAL B 1 105 ? 4.492 0.512 -16.016 1 98.69 105 VAL B CA 1
ATOM 3936 C C . VAL B 1 105 ? 4.887 1.848 -16.641 1 98.69 105 VAL B C 1
ATOM 3938 O O . VAL B 1 105 ? 5.375 2.746 -15.953 1 98.69 105 VAL B O 1
ATOM 3941 N N . ALA B 1 106 ? 4.543 1.991 -17.922 1 97.5 106 ALA B N 1
ATOM 3942 C CA . ALA B 1 106 ? 4.879 3.209 -18.656 1 97.5 106 ALA B CA 1
ATOM 3943 C C . ALA B 1 106 ? 3.92 4.344 -18.312 1 97.5 106 ALA B C 1
ATOM 3945 O O . ALA B 1 106 ? 4.133 5.492 -18.703 1 97.5 106 ALA B O 1
ATOM 3946 N N . GLY B 1 107 ? 2.896 4.051 -17.594 1 95.06 107 GLY B N 1
ATOM 3947 C CA . GLY B 1 107 ? 1.935 5.074 -17.219 1 95.06 107 GLY B CA 1
ATOM 3948 C C . GLY B 1 107 ? 0.909 5.359 -18.297 1 95.06 107 GLY B C 1
ATOM 3949 O O . GLY B 1 107 ? 0.296 6.43 -18.312 1 95.06 107 GLY B O 1
ATOM 3950 N N . GLU B 1 108 ? 0.655 4.395 -19.141 1 95.75 108 GLU B N 1
ATOM 3951 C CA . GLU B 1 108 ? -0.164 4.641 -20.328 1 95.75 108 GLU B CA 1
ATOM 3952 C C . GLU B 1 108 ? -1.605 4.191 -20.109 1 95.75 108 GLU B C 1
ATOM 3954 O O . GLU B 1 108 ? -2.471 4.422 -20.953 1 95.75 108 GLU B O 1
ATOM 3959 N N . LEU B 1 109 ? -1.861 3.6 -18.969 1 94.56 109 LEU B N 1
ATOM 3960 C CA . LEU B 1 109 ? -3.189 3.055 -18.719 1 94.56 109 LEU B CA 1
ATOM 3961 C C . LEU B 1 109 ? -3.74 3.566 -17.391 1 94.56 109 LEU B C 1
ATOM 3963 O O . LEU B 1 109 ? -2.996 3.713 -16.422 1 94.56 109 LEU B O 1
ATOM 3967 N N . THR B 1 110 ? -5 3.76 -17.359 1 89 110 THR B N 1
ATOM 3968 C CA . THR B 1 110 ? -5.676 3.898 -16.078 1 89 110 THR B CA 1
ATOM 3969 C C . THR B 1 110 ? -5.789 2.545 -15.383 1 89 110 THR B C 1
ATOM 3971 O O . THR B 1 110 ? -5.547 1.503 -15.992 1 89 110 THR B O 1
ATOM 3974 N N . GLU B 1 111 ? -6.164 2.57 -14.133 1 89.69 111 GLU B N 1
ATOM 3975 C CA . GLU B 1 111 ? -6.371 1.325 -13.398 1 89.69 111 GLU B CA 1
ATOM 3976 C C . GLU B 1 111 ? -7.441 0.462 -14.062 1 89.69 111 GLU B C 1
ATOM 3978 O O . GLU B 1 111 ? -7.25 -0.743 -14.242 1 89.69 111 GLU B O 1
ATOM 3983 N N . SER B 1 112 ? -8.477 1.116 -14.438 1 82.75 112 SER B N 1
ATOM 3984 C CA . SER B 1 112 ? -9.594 0.399 -15.055 1 82.75 112 SER B CA 1
ATOM 3985 C C . SER B 1 112 ? -9.18 -0.221 -16.391 1 82.75 112 SER B C 1
ATOM 3987 O O . SER B 1 112 ? -9.492 -1.379 -16.672 1 82.75 112 SER B O 1
ATOM 3989 N N . GLU B 1 113 ? -8.461 0.536 -17.188 1 88.06 113 GLU B N 1
ATOM 3990 C CA . GLU B 1 113 ? -7.965 0.016 -18.453 1 88.06 113 GLU B CA 1
ATOM 3991 C C . GLU B 1 113 ? -7.012 -1.156 -18.25 1 88.06 113 GLU B C 1
ATOM 3993 O O . GLU B 1 113 ? -7.094 -2.164 -18.953 1 88.06 113 GLU B O 1
ATOM 3998 N N . PHE B 1 114 ? -6.188 -0.991 -17.312 1 96.56 114 PHE B N 1
ATOM 3999 C CA . PHE B 1 114 ? -5.203 -2.027 -17 1 96.56 114 PHE B CA 1
ATOM 4000 C C . PHE B 1 114 ? -5.895 -3.334 -16.625 1 96.56 114 PHE B C 1
ATOM 4002 O O . PHE B 1 114 ? -5.57 -4.391 -17.172 1 96.56 114 PHE B O 1
ATOM 4009 N N . LEU B 1 115 ? -6.848 -3.273 -15.727 1 89.81 115 LEU B N 1
ATOM 4010 C CA . LEU B 1 115 ? -7.547 -4.461 -15.25 1 89.81 115 LEU B CA 1
ATOM 4011 C C . LEU B 1 115 ? -8.375 -5.094 -16.359 1 89.81 115 LEU B C 1
ATOM 4013 O O . LEU B 1 115 ? -8.422 -6.32 -16.484 1 89.81 115 LEU B O 1
ATOM 4017 N N . SER B 1 116 ? -8.93 -4.227 -17.188 1 88.19 116 SER B N 1
ATOM 4018 C CA . SER B 1 116 ? -9.727 -4.723 -18.297 1 88.19 116 SER B CA 1
ATOM 4019 C C . SER B 1 116 ? -8.859 -5.402 -19.344 1 88.19 116 SER B C 1
ATOM 4021 O O . SER B 1 116 ? -9.125 -6.543 -19.734 1 88.19 116 SER B O 1
ATOM 4023 N N . ARG B 1 117 ? -7.789 -4.785 -19.688 1 94.44 117 ARG B N 1
ATOM 4024 C CA . ARG B 1 117 ? -6.969 -5.27 -20.781 1 94.44 117 ARG B CA 1
ATOM 4025 C C . ARG B 1 117 ? -6.094 -6.441 -20.344 1 94.44 117 ARG B C 1
ATOM 4027 O O . ARG B 1 117 ? -5.688 -7.258 -21.172 1 94.44 117 ARG B O 1
ATOM 4034 N N . SER B 1 118 ? -5.832 -6.527 -19.125 1 96.44 118 SER B N 1
ATOM 4035 C CA . SER B 1 118 ? -5.133 -7.695 -18.609 1 96.44 118 SER B CA 1
ATOM 4036 C C . SER B 1 118 ? -6.105 -8.828 -18.297 1 96.44 118 SER B C 1
ATOM 4038 O O . SER B 1 118 ? -5.691 -9.914 -17.891 1 96.44 118 SER B O 1
ATOM 4040 N N . GLU B 1 119 ? -7.363 -8.531 -18.422 1 89.06 119 GLU B N 1
ATOM 4041 C CA . GLU B 1 119 ? -8.422 -9.516 -18.203 1 89.06 119 GLU B CA 1
ATOM 4042 C C . GLU B 1 119 ? -8.359 -10.078 -16.781 1 89.06 119 GLU B C 1
ATOM 4044 O O . GLU B 1 119 ? -8.453 -11.289 -16.594 1 89.06 119 GLU B O 1
ATOM 4049 N N . TRP B 1 120 ? -8.109 -9.234 -15.828 1 89.75 120 TRP B N 1
ATOM 4050 C CA . TRP B 1 120 ? -7.891 -9.625 -14.438 1 89.75 120 TRP B CA 1
ATOM 4051 C C . TRP B 1 120 ? -9.023 -10.516 -13.938 1 89.75 120 TRP B C 1
ATOM 4053 O O . TRP B 1 120 ? -8.781 -11.57 -13.352 1 89.75 120 TRP B O 1
ATOM 4063 N N . GLN B 1 121 ? -10.195 -10.156 -14.234 1 79.31 121 GLN B N 1
ATOM 4064 C CA . GLN B 1 121 ? -11.359 -10.867 -13.711 1 79.31 121 GLN B CA 1
ATOM 4065 C C . GLN B 1 121 ? -11.43 -12.289 -14.258 1 79.31 121 GLN B C 1
ATOM 4067 O O . GLN B 1 121 ? -11.719 -13.227 -13.516 1 79.31 121 GLN B O 1
ATOM 4072 N N . SER B 1 122 ? -11.172 -12.445 -15.516 1 77.62 122 SER B N 1
ATOM 4073 C CA . SER B 1 122 ? -11.289 -13.773 -16.125 1 77.62 122 SER B CA 1
ATOM 4074 C C . SER B 1 122 ? -10.055 -14.617 -15.844 1 77.62 122 SER B C 1
ATOM 4076 O O . SER B 1 122 ? -10.141 -15.844 -15.758 1 77.62 122 SER B O 1
ATOM 4078 N N . VAL B 1 123 ? -8.984 -13.945 -15.625 1 82.12 123 VAL B N 1
ATOM 4079 C CA . VAL B 1 123 ? -7.727 -14.672 -15.484 1 82.12 123 VAL B CA 1
ATOM 4080 C C . VAL B 1 123 ? -7.488 -15.016 -14.016 1 82.12 123 VAL B C 1
ATOM 4082 O O . VAL B 1 123 ? -7.152 -16.156 -13.688 1 82.12 123 VAL B O 1
ATOM 4085 N N . TRP B 1 124 ? -7.668 -14.109 -13.078 1 86.88 124 TRP B N 1
ATOM 4086 C CA . TRP B 1 124 ? -7.262 -14.289 -11.688 1 86.88 124 TRP B CA 1
ATOM 4087 C C . TRP B 1 124 ? -8.461 -14.164 -10.758 1 86.88 124 TRP B C 1
ATOM 4089 O O . TRP B 1 124 ? -8.578 -14.906 -9.781 1 86.88 124 TRP B O 1
ATOM 4099 N N . SER B 1 125 ? -9.32 -13.289 -10.984 1 79.69 125 SER B N 1
ATOM 4100 C CA . SER B 1 125 ? -10.648 -13.125 -10.398 1 79.69 125 SER B CA 1
ATOM 4101 C C . SER B 1 125 ? -10.555 -12.719 -8.93 1 79.69 125 SER B C 1
ATOM 4103 O O . SER B 1 125 ? -11.555 -12.336 -8.32 1 79.69 125 SER B O 1
ATOM 4105 N N . THR B 1 126 ? -9.422 -12.82 -8.289 1 82 126 THR B N 1
ATOM 4106 C CA . THR B 1 126 ? -9.281 -12.336 -6.922 1 82 126 THR B CA 1
ATOM 4107 C C . THR B 1 126 ? -9.469 -10.828 -6.859 1 82 126 THR B C 1
ATOM 4109 O O . THR B 1 126 ? -9.336 -10.141 -7.875 1 82 126 THR B O 1
ATOM 4112 N N . ASP B 1 127 ? -9.875 -10.32 -5.75 1 83.75 127 ASP B N 1
ATOM 4113 C CA . ASP B 1 127 ? -10.016 -8.875 -5.566 1 83.75 127 ASP B CA 1
ATOM 4114 C C . ASP B 1 127 ? -8.75 -8.148 -6.008 1 83.75 127 ASP B C 1
ATOM 4116 O O . ASP B 1 127 ? -7.684 -8.312 -5.402 1 83.75 127 ASP B O 1
ATOM 4120 N N . ALA B 1 128 ? -8.898 -7.309 -7.062 1 89 128 ALA B N 1
ATOM 4121 C CA . ALA B 1 128 ? -7.742 -6.605 -7.613 1 89 128 ALA B CA 1
ATOM 4122 C C . ALA B 1 128 ? -7.141 -5.652 -6.586 1 89 128 ALA B C 1
ATOM 4124 O O . ALA B 1 128 ? -5.949 -5.344 -6.637 1 89 128 ALA B O 1
ATOM 4125 N N . GLY B 1 129 ? -8.008 -5.16 -5.625 1 90.5 129 GLY B N 1
ATOM 4126 C CA . GLY B 1 129 ? -7.551 -4.25 -4.59 1 90.5 129 GLY B CA 1
ATOM 4127 C C . GLY B 1 129 ? -6.414 -4.812 -3.756 1 90.5 129 GLY B C 1
ATOM 4128 O O . GLY B 1 129 ? -5.621 -4.062 -3.191 1 90.5 129 GLY B O 1
ATOM 4129 N N . LEU B 1 130 ? -6.27 -6.117 -3.699 1 92.12 130 LEU B N 1
ATOM 4130 C CA . LEU B 1 130 ? -5.215 -6.785 -2.941 1 92.12 130 LEU B CA 1
ATOM 4131 C C . LEU B 1 130 ? -3.871 -6.66 -3.648 1 92.12 130 LEU B C 1
ATOM 4133 O O . LEU B 1 130 ? -2.824 -6.629 -3 1 92.12 130 LEU B O 1
ATOM 4137 N N . TYR B 1 131 ? -3.877 -6.496 -5.023 1 96.94 131 TYR B N 1
ATOM 4138 C CA . TYR B 1 131 ? -2.65 -6.535 -5.812 1 96.94 131 TYR B CA 1
ATOM 4139 C C . TYR B 1 131 ? -2.309 -5.156 -6.355 1 96.94 131 TYR B C 1
ATOM 4141 O O . TYR B 1 131 ? -1.164 -4.898 -6.738 1 96.94 131 TYR B O 1
ATOM 4149 N N . LEU B 1 132 ? -3.287 -4.262 -6.418 1 96.31 132 LEU B N 1
ATOM 4150 C CA . LEU B 1 132 ? -3.094 -2.959 -7.039 1 96.31 132 LEU B CA 1
ATOM 4151 C C . LEU B 1 132 ? -1.942 -2.207 -6.379 1 96.31 132 LEU B C 1
ATOM 4153 O O . LEU B 1 132 ? -1.144 -1.562 -7.062 1 96.31 132 LEU B O 1
ATOM 4157 N N . PRO B 1 133 ? -1.771 -2.295 -5.031 1 98.44 133 PRO B N 1
ATOM 4158 C CA . PRO B 1 133 ? -0.619 -1.606 -4.441 1 98.44 133 PRO B CA 1
ATOM 4159 C C . PRO B 1 133 ? 0.713 -2.104 -5 1 98.44 133 PRO B C 1
ATOM 4161 O O . PRO B 1 133 ? 1.65 -1.318 -5.164 1 98.44 133 PRO B O 1
ATOM 4164 N N . LEU B 1 134 ? 0.829 -3.381 -5.324 1 98.88 134 LEU B N 1
ATOM 4165 C CA . LEU B 1 134 ? 2.043 -3.924 -5.922 1 98.88 134 LEU B CA 1
ATOM 4166 C C . LEU B 1 134 ? 2.236 -3.393 -7.336 1 98.88 134 LEU B C 1
ATOM 4168 O O . LEU B 1 134 ? 3.348 -3.012 -7.715 1 98.88 134 LEU B O 1
ATOM 4172 N N . PHE B 1 135 ? 1.137 -3.316 -8.078 1 98.81 135 PHE B N 1
ATOM 4173 C CA . PHE B 1 135 ? 1.195 -2.814 -9.445 1 98.81 135 PHE B CA 1
ATOM 4174 C C . PHE B 1 135 ? 1.583 -1.341 -9.469 1 98.81 135 PHE B C 1
ATOM 4176 O O . PHE B 1 135 ? 2.393 -0.916 -10.297 1 98.81 135 PHE B O 1
ATOM 4183 N N . HIS B 1 136 ? 1.023 -0.579 -8.578 1 98.44 136 HIS B N 1
ATOM 4184 C CA . HIS B 1 136 ? 1.331 0.845 -8.5 1 98.44 136 HIS B CA 1
ATOM 4185 C C . HIS B 1 136 ? 2.785 1.073 -8.102 1 98.44 136 HIS B C 1
ATOM 4187 O O . HIS B 1 136 ? 3.426 2.012 -8.578 1 98.44 136 HIS B O 1
ATOM 4193 N N . PHE B 1 137 ? 3.27 0.231 -7.203 1 98.75 137 PHE B N 1
ATOM 4194 C CA . PHE B 1 137 ? 4.672 0.334 -6.824 1 98.75 137 PHE B CA 1
ATOM 4195 C C . PHE B 1 137 ? 5.578 0.185 -8.039 1 98.75 137 PHE B C 1
ATOM 4197 O O . PHE B 1 137 ? 6.508 0.972 -8.227 1 98.75 137 PHE B O 1
ATOM 4204 N N . ALA B 1 138 ? 5.273 -0.828 -8.867 1 98.94 138 ALA B N 1
ATOM 4205 C CA . ALA B 1 138 ? 6.043 -1.042 -10.094 1 98.94 138 ALA B CA 1
ATOM 4206 C C . ALA B 1 138 ? 5.965 0.175 -11.008 1 98.94 138 ALA B C 1
ATOM 4208 O O . ALA B 1 138 ? 6.992 0.656 -11.5 1 98.94 138 ALA B O 1
ATOM 4209 N N . ARG B 1 139 ? 4.805 0.678 -11.172 1 98.56 139 ARG B N 1
ATOM 4210 C CA . ARG B 1 139 ? 4.582 1.813 -12.062 1 98.56 139 ARG B CA 1
ATOM 4211 C C . ARG B 1 139 ? 5.285 3.062 -11.539 1 98.56 139 ARG B C 1
ATOM 4213 O O . ARG B 1 139 ? 5.969 3.758 -12.297 1 98.56 139 ARG B O 1
ATOM 4220 N N . MET B 1 140 ? 5.117 3.328 -10.266 1 98.19 140 MET B N 1
ATOM 4221 C CA . MET B 1 140 ? 5.676 4.523 -9.641 1 98.19 140 MET B CA 1
ATOM 4222 C C . MET B 1 140 ? 7.188 4.582 -9.828 1 98.19 140 MET B C 1
ATOM 4224 O O . MET B 1 140 ? 7.75 5.656 -10.047 1 98.19 140 MET B O 1
ATOM 4228 N N . ASN B 1 141 ? 7.848 3.4 -9.867 1 98.5 141 ASN B N 1
ATOM 4229 C CA . ASN B 1 141 ? 9.305 3.324 -9.938 1 98.5 141 ASN B CA 1
ATOM 4230 C C . ASN B 1 141 ? 9.773 2.859 -11.312 1 98.5 141 ASN B C 1
ATOM 4232 O O . ASN B 1 141 ? 10.969 2.639 -11.523 1 98.5 141 ASN B O 1
ATOM 4236 N N . ARG B 1 142 ? 8.82 2.586 -12.234 1 98.06 142 ARG B N 1
ATOM 4237 C CA . ARG B 1 142 ? 9.102 2.113 -13.586 1 98.06 142 ARG B CA 1
ATOM 4238 C C . ARG B 1 142 ? 9.867 0.793 -13.555 1 98.06 142 ARG B C 1
ATOM 4240 O O . ARG B 1 142 ? 10.789 0.589 -14.344 1 98.06 142 ARG B O 1
ATOM 4247 N N . ILE B 1 143 ? 9.531 -0.003 -12.625 1 98.75 143 ILE B N 1
ATOM 4248 C CA . ILE B 1 143 ? 10.094 -1.348 -12.539 1 98.75 143 ILE B CA 1
ATOM 4249 C C . ILE B 1 143 ? 9.367 -2.271 -13.508 1 98.75 143 ILE B C 1
ATOM 4251 O O . ILE B 1 143 ? 8.141 -2.404 -13.453 1 98.75 143 ILE B O 1
ATOM 4255 N N . PRO B 1 144 ? 10.094 -2.975 -14.375 1 98.69 144 PRO B N 1
ATOM 4256 C CA . PRO B 1 144 ? 9.406 -3.885 -15.297 1 98.69 144 PRO B CA 1
ATOM 4257 C C . PRO B 1 144 ? 8.633 -4.984 -14.578 1 98.69 144 PRO B C 1
ATOM 4259 O O . PRO B 1 144 ? 9.125 -5.543 -13.594 1 98.69 144 PRO B O 1
ATOM 4262 N N . MET B 1 145 ? 7.414 -5.188 -15.031 1 98.88 145 MET B N 1
ATOM 4263 C CA . MET B 1 145 ? 6.602 -6.324 -14.609 1 98.88 145 MET B CA 1
ATOM 4264 C C . MET B 1 145 ? 6.66 -7.445 -15.648 1 98.88 145 MET B C 1
ATOM 4266 O O . MET B 1 145 ? 6.625 -7.188 -16.844 1 98.88 145 MET B O 1
ATOM 4270 N N . ARG B 1 146 ? 6.777 -8.641 -15.195 1 98.81 146 ARG B N 1
ATOM 4271 C CA . ARG B 1 146 ? 6.828 -9.781 -16.094 1 98.81 146 ARG B CA 1
ATOM 4272 C C . ARG B 1 146 ? 5.688 -10.758 -15.812 1 98.81 146 ARG B C 1
ATOM 4274 O O . ARG B 1 146 ? 5.438 -11.109 -14.656 1 98.81 146 ARG B O 1
ATOM 4281 N N . ALA B 1 147 ? 4.961 -11.102 -16.828 1 98.81 147 ALA B N 1
ATOM 4282 C CA . ALA B 1 147 ? 3.928 -12.133 -16.75 1 98.81 147 ALA B CA 1
ATOM 4283 C C . ALA B 1 147 ? 4.543 -13.523 -16.703 1 98.81 147 ALA B C 1
ATOM 4285 O O . ALA B 1 147 ? 5.168 -13.961 -17.672 1 98.81 147 ALA B O 1
ATOM 4286 N N . LEU B 1 148 ? 4.293 -14.258 -15.648 1 98.69 148 LEU B N 1
ATOM 4287 C CA . LEU B 1 148 ? 5.035 -15.5 -15.461 1 98.69 148 LEU B CA 1
ATOM 4288 C C . LEU B 1 148 ? 4.199 -16.703 -15.883 1 98.69 148 LEU B C 1
ATOM 4290 O O . LEU B 1 148 ? 4.734 -17.797 -16.078 1 98.69 148 LEU B O 1
ATOM 4294 N N . ASN B 1 149 ? 2.936 -16.484 -16.016 1 97 149 ASN B N 1
ATOM 4295 C CA . ASN B 1 149 ? 2.043 -17.641 -16.078 1 97 149 ASN B CA 1
ATOM 4296 C C . ASN B 1 149 ? 1.656 -17.969 -17.516 1 97 149 ASN B C 1
ATOM 4298 O O . ASN B 1 149 ? 1.948 -17.203 -18.422 1 97 149 ASN B O 1
ATOM 4302 N N . ILE B 1 150 ? 1.118 -19.172 -17.703 1 96.5 150 ILE B N 1
ATOM 4303 C CA . ILE B 1 150 ? 0.603 -19.641 -18.984 1 96.5 150 ILE B CA 1
ATOM 4304 C C . ILE B 1 150 ? -0.909 -19.422 -19.047 1 96.5 150 ILE B C 1
ATOM 4306 O O . ILE B 1 150 ? -1.529 -19.062 -18.031 1 96.5 150 ILE B O 1
ATOM 4310 N N . ASP B 1 151 ? -1.445 -19.625 -20.219 1 94 151 ASP B N 1
ATOM 4311 C CA . ASP B 1 151 ? -2.891 -19.547 -20.406 1 94 151 ASP B CA 1
ATOM 4312 C C . ASP B 1 151 ? -3.59 -20.75 -19.797 1 94 151 ASP B C 1
ATOM 4314 O O . ASP B 1 151 ? -3.059 -21.859 -19.828 1 94 151 ASP B O 1
ATOM 4318 N N . ILE B 1 152 ? -4.781 -20.5 -19.328 1 87.38 152 ILE B N 1
ATOM 4319 C CA . ILE B 1 152 ? -5.562 -21.547 -18.672 1 87.38 152 ILE B CA 1
ATOM 4320 C C . ILE B 1 152 ? -5.84 -22.688 -19.656 1 87.38 152 ILE B C 1
ATOM 4322 O O . ILE B 1 152 ? -5.934 -23.844 -19.25 1 87.38 152 ILE B O 1
ATOM 4326 N N . HIS B 1 153 ? -5.898 -22.438 -20.938 1 89.81 153 HIS B N 1
ATOM 4327 C CA . HIS B 1 153 ? -6.176 -23.453 -21.953 1 89.81 153 HIS B CA 1
ATOM 4328 C C . HIS B 1 153 ? -5.047 -24.469 -22.031 1 89.81 153 HIS B C 1
ATOM 4330 O O . HIS B 1 153 ? -5.297 -25.672 -22.203 1 89.81 153 HIS B O 1
ATOM 4336 N N . LEU B 1 154 ? -3.846 -23.938 -21.938 1 93.25 154 LEU B N 1
ATOM 4337 C CA . LEU B 1 154 ? -2.721 -24.859 -21.938 1 93.25 154 LEU B CA 1
ATOM 4338 C C . LEU B 1 154 ? -2.748 -25.75 -20.703 1 93.25 154 LEU B C 1
ATOM 4340 O O . LEU B 1 154 ? -2.537 -26.969 -20.797 1 93.25 154 LEU B O 1
ATOM 4344 N N . ARG B 1 155 ? -2.986 -25.203 -19.562 1 87.44 155 ARG B N 1
ATOM 4345 C CA . ARG B 1 155 ? -3.059 -25.984 -18.328 1 87.44 155 ARG B CA 1
ATOM 4346 C C . ARG B 1 155 ? -4.117 -27.078 -18.438 1 87.44 155 ARG B C 1
ATOM 4348 O O . ARG B 1 155 ? -3.865 -28.219 -18.078 1 87.44 155 ARG B O 1
ATOM 4355 N N . ARG B 1 156 ? -5.246 -26.766 -18.969 1 86 156 ARG B N 1
ATOM 4356 C CA . ARG B 1 156 ? -6.344 -27.703 -19.141 1 86 156 ARG B CA 1
ATOM 4357 C C . ARG B 1 156 ? -5.969 -28.812 -20.125 1 86 156 ARG B C 1
ATOM 4359 O O . ARG B 1 156 ? -6.258 -29.984 -19.891 1 86 156 ARG B O 1
ATOM 4366 N N . ALA B 1 157 ? -5.355 -28.453 -21.172 1 92.06 157 ALA B N 1
ATOM 4367 C CA . ALA B 1 157 ? -4.953 -29.422 -22.188 1 92.06 157 ALA B CA 1
ATOM 4368 C C . ALA B 1 157 ? -3.961 -30.422 -21.625 1 92.06 157 ALA B C 1
ATOM 4370 O O . ALA B 1 157 ? -4.098 -31.641 -21.844 1 92.06 157 ALA B O 1
ATOM 4371 N N . VAL B 1 158 ? -3.025 -29.922 -20.875 1 91.19 158 VAL B N 1
ATOM 4372 C CA . VAL B 1 158 ? -1.998 -30.797 -20.312 1 91.19 158 VAL B CA 1
ATOM 4373 C C . VAL B 1 158 ? -2.605 -31.688 -19.234 1 91.19 158 VAL B C 1
ATOM 4375 O O . VAL B 1 158 ? -2.221 -32.844 -19.094 1 91.19 158 VAL B O 1
ATOM 4378 N N . THR B 1 159 ? -3.523 -31.109 -18.469 1 84.25 159 THR B N 1
ATOM 4379 C CA . THR B 1 159 ? -4.219 -31.922 -17.469 1 84.25 159 THR B CA 1
ATOM 4380 C C . THR B 1 159 ? -5.008 -33.031 -18.141 1 84.25 159 THR B C 1
ATOM 4382 O O . THR B 1 159 ? -5.035 -34.156 -17.641 1 84.25 159 THR B O 1
ATOM 4385 N N . ALA B 1 160 ? -5.562 -32.812 -19.328 1 86.06 160 ALA B N 1
ATOM 4386 C CA . ALA B 1 160 ? -6.418 -33.75 -20.031 1 86.06 160 ALA B CA 1
ATOM 4387 C C . ALA B 1 160 ? -5.59 -34.781 -20.812 1 86.06 160 ALA B C 1
ATOM 4389 O O . ALA B 1 160 ? -5.895 -35.969 -20.812 1 86.06 160 ALA B O 1
ATOM 4390 N N . LYS B 1 161 ? -4.531 -34.312 -21.453 1 90.56 161 LYS B N 1
ATOM 4391 C CA . LYS B 1 161 ? -3.85 -35.156 -22.438 1 90.56 161 LYS B CA 1
ATOM 4392 C C . LYS B 1 161 ? -2.439 -35.5 -21.984 1 90.56 161 LYS B C 1
ATOM 4394 O O . LYS B 1 161 ? -1.752 -36.281 -22.625 1 90.56 161 LYS B O 1
ATOM 4399 N N . GLY B 1 162 ? -2.029 -34.938 -20.875 1 88.75 162 GLY B N 1
ATOM 4400 C CA . GLY B 1 162 ? -0.628 -35.062 -20.5 1 88.75 162 GLY B CA 1
ATOM 4401 C C . GLY B 1 162 ? 0.277 -34.094 -21.266 1 88.75 162 GLY B C 1
ATOM 4402 O O . GLY B 1 162 ? -0.112 -33.562 -22.297 1 88.75 162 GLY B O 1
ATOM 4403 N N . PHE B 1 163 ? 1.443 -33.906 -20.766 1 91.56 163 PHE B N 1
ATOM 4404 C CA . PHE B 1 163 ? 2.385 -32.938 -21.344 1 91.56 163 PHE B CA 1
ATOM 4405 C C . PHE B 1 163 ? 2.691 -33.312 -22.797 1 91.56 163 PHE B C 1
ATOM 4407 O O . PHE B 1 163 ? 2.664 -32.438 -23.672 1 91.56 163 PHE B O 1
ATOM 4414 N N . ASP B 1 164 ? 2.93 -34.656 -23.031 1 91.81 164 ASP B N 1
ATOM 4415 C CA . ASP B 1 164 ? 3.326 -35.125 -24.359 1 91.81 164 ASP B CA 1
ATOM 4416 C C . ASP B 1 164 ? 2.133 -35.156 -25.312 1 91.81 164 ASP B C 1
ATOM 4418 O O . ASP B 1 164 ? 2.305 -35.25 -26.531 1 91.81 164 ASP B O 1
ATOM 4422 N N . GLY B 1 165 ? 0.945 -35.125 -24.734 1 93.19 165 GLY B N 1
ATOM 4423 C CA . GLY B 1 165 ? -0.259 -35.125 -25.547 1 93.19 165 GLY B CA 1
ATOM 4424 C C . GLY B 1 165 ? -0.543 -33.781 -26.188 1 93.19 165 GLY B C 1
ATOM 4425 O O . GLY B 1 165 ? -1.343 -33.656 -27.109 1 93.19 165 GLY B O 1
ATOM 4426 N N . VAL B 1 166 ? 0.087 -32.75 -25.703 1 95 166 VAL B N 1
ATOM 4427 C CA . VAL B 1 166 ? -0.073 -31.406 -26.25 1 95 166 VAL B CA 1
ATOM 4428 C C . VAL B 1 166 ? 1.061 -31.109 -27.234 1 95 166 VAL B C 1
ATOM 4430 O O . VAL B 1 166 ? 2.238 -31.203 -26.875 1 95 166 VAL B O 1
ATOM 4433 N N . PRO B 1 167 ? 0.786 -30.797 -28.516 1 96.06 167 PRO B N 1
ATOM 4434 C CA . PRO B 1 167 ? 1.838 -30.469 -29.484 1 96.06 167 PRO B CA 1
ATOM 4435 C C . PRO B 1 167 ? 2.738 -29.328 -29.016 1 96.06 167 PRO B C 1
ATOM 4437 O O . PRO B 1 167 ? 2.268 -28.406 -28.344 1 96.06 167 PRO B O 1
ATOM 4440 N N . GLU B 1 168 ? 3.961 -29.391 -29.344 1 95.19 168 GLU B N 1
ATOM 4441 C CA . GLU B 1 168 ? 4.957 -28.422 -28.906 1 95.19 168 GLU B CA 1
ATOM 4442 C C . GLU B 1 168 ? 4.527 -27 -29.234 1 95.19 168 GLU B C 1
ATOM 4444 O O . GLU B 1 168 ? 4.699 -26.078 -28.438 1 95.19 168 GLU B O 1
ATOM 4449 N N . LYS B 1 169 ? 3.961 -26.781 -30.391 1 95.31 169 LYS B N 1
ATOM 4450 C CA . LYS B 1 169 ? 3.568 -25.453 -30.844 1 95.31 169 LYS B CA 1
ATOM 4451 C C . LYS B 1 169 ? 2.496 -24.859 -29.938 1 95.31 169 LYS B C 1
ATOM 4453 O O . LYS B 1 169 ? 2.334 -23.641 -29.875 1 95.31 169 LYS B O 1
ATOM 4458 N N . ASP B 1 170 ? 1.812 -25.703 -29.156 1 95.69 170 ASP B N 1
ATOM 4459 C CA . ASP B 1 170 ? 0.704 -25.266 -28.312 1 95.69 170 ASP B CA 1
ATOM 4460 C C . ASP B 1 170 ? 1.135 -25.156 -26.859 1 95.69 170 ASP B C 1
ATOM 4462 O O . ASP B 1 170 ? 0.308 -24.906 -25.969 1 95.69 170 ASP B O 1
ATOM 4466 N N . ARG B 1 171 ? 2.379 -25.344 -26.547 1 96.56 171 ARG B N 1
ATOM 4467 C CA . ARG B 1 171 ? 2.855 -25.391 -25.172 1 96.56 171 ARG B CA 1
ATOM 4468 C C . ARG B 1 171 ? 3.361 -24.031 -24.703 1 96.56 171 ARG B C 1
ATOM 4470 O O . ARG B 1 171 ? 4 -23.922 -23.656 1 96.56 171 ARG B O 1
ATOM 4477 N N . GLU B 1 172 ? 3.178 -22.984 -25.5 1 96.44 172 GLU B N 1
ATOM 4478 C CA . GLU B 1 172 ? 3.602 -21.625 -25.172 1 96.44 172 GLU B CA 1
ATOM 4479 C C . GLU B 1 172 ? 5.094 -21.578 -24.875 1 96.44 172 GLU B C 1
ATOM 4481 O O . GLU B 1 172 ? 5.527 -20.812 -24 1 96.44 172 GLU B O 1
ATOM 4486 N N . GLY B 1 173 ? 5.863 -22.516 -25.469 1 96 173 GLY B N 1
ATOM 4487 C CA . GLY B 1 173 ? 7.309 -22.531 -25.312 1 96 173 GLY B CA 1
ATOM 4488 C C . GLY B 1 173 ? 7.762 -23.203 -24.031 1 96 173 GLY B C 1
ATOM 4489 O O . GLY B 1 173 ? 8.961 -23.281 -23.75 1 96 173 GLY B O 1
ATOM 4490 N N . VAL B 1 174 ? 6.879 -23.75 -23.219 1 97.5 174 VAL B N 1
ATOM 4491 C CA . VAL B 1 174 ? 7.238 -24.375 -21.953 1 97.5 174 VAL B CA 1
ATOM 4492 C C . VAL B 1 174 ? 7.953 -25.703 -22.219 1 97.5 174 VAL B C 1
ATOM 4494 O O . VAL B 1 174 ? 7.48 -26.531 -23.016 1 97.5 174 VAL B O 1
ATOM 4497 N N . THR B 1 175 ? 9.07 -25.891 -21.625 1 96.75 175 THR B N 1
ATOM 4498 C CA . THR B 1 175 ? 9.82 -27.141 -21.734 1 96.75 175 THR B CA 1
ATOM 4499 C C . THR B 1 175 ? 9.312 -28.172 -20.734 1 96.75 175 THR B C 1
ATOM 4501 O O . THR B 1 175 ? 8.523 -27.844 -19.844 1 96.75 175 THR B O 1
ATOM 4504 N N . ARG B 1 176 ? 9.727 -29.359 -20.891 1 95.31 176 ARG B N 1
ATOM 4505 C CA . ARG B 1 176 ? 9.305 -30.438 -19.984 1 95.31 176 ARG B CA 1
ATOM 4506 C C . ARG B 1 176 ? 9.711 -30.125 -18.547 1 95.31 176 ARG B C 1
ATOM 4508 O O . ARG B 1 176 ? 10.883 -29.859 -18.281 1 95.31 176 ARG B O 1
ATOM 4515 N N . PRO B 1 177 ? 8.805 -30.188 -17.641 1 96.31 177 PRO B N 1
ATOM 4516 C CA . PRO B 1 177 ? 9.148 -29.953 -16.234 1 96.31 177 PRO B CA 1
ATOM 4517 C C . PRO B 1 177 ? 10.094 -31 -15.672 1 96.31 177 PRO B C 1
ATOM 4519 O O . PRO B 1 177 ? 10 -32.188 -16.031 1 96.31 177 PRO B O 1
ATOM 4522 N N . ALA B 1 178 ? 10.992 -30.578 -14.805 1 95.88 178 ALA B N 1
ATOM 4523 C CA . ALA B 1 178 ? 11.766 -31.531 -14.031 1 95.88 178 ALA B CA 1
ATOM 4524 C C . ALA B 1 178 ? 10.859 -32.375 -13.141 1 95.88 178 ALA B C 1
ATOM 4526 O O . ALA B 1 178 ? 9.883 -31.891 -12.578 1 95.88 178 ALA B O 1
ATOM 4527 N N . PRO B 1 179 ? 11.156 -33.688 -12.992 1 92.75 179 PRO B N 1
ATOM 4528 C CA . PRO B 1 179 ? 10.328 -34.531 -12.141 1 92.75 179 PRO B CA 1
ATOM 4529 C C . PRO B 1 179 ? 10.289 -34.062 -10.688 1 92.75 179 PRO B C 1
ATOM 4531 O O . PRO B 1 179 ? 11.289 -33.531 -10.18 1 92.75 179 PRO B O 1
ATOM 4534 N N . PRO B 1 180 ? 9.156 -34.188 -10.102 1 89.5 180 PRO B N 1
ATOM 4535 C CA . PRO B 1 180 ? 9.047 -33.75 -8.703 1 89.5 180 PRO B CA 1
ATOM 4536 C C . PRO B 1 180 ? 9.859 -34.625 -7.75 1 89.5 180 PRO B C 1
ATOM 4538 O O . PRO B 1 180 ? 10.023 -35.844 -8 1 89.5 180 PRO B O 1
ATOM 4541 N N . ALA B 1 181 ? 10.344 -34 -6.73 1 84.88 181 ALA B N 1
ATOM 4542 C CA . ALA B 1 181 ? 10.914 -34.781 -5.641 1 84.88 181 ALA B CA 1
ATOM 4543 C C . ALA B 1 181 ? 9.836 -35.625 -4.941 1 84.88 181 ALA B C 1
ATOM 4545 O O . ALA B 1 181 ? 8.664 -35.219 -4.918 1 84.88 181 ALA B O 1
ATOM 4546 N N . PRO B 1 182 ? 10.219 -36.781 -4.418 1 86.19 182 PRO B N 1
ATOM 4547 C CA . PRO B 1 182 ? 9.234 -37.594 -3.691 1 86.19 182 PRO B CA 1
ATOM 4548 C C . PRO B 1 182 ? 8.547 -36.812 -2.568 1 86.19 182 PRO B C 1
ATOM 4550 O O . PRO B 1 182 ? 7.344 -36.969 -2.355 1 86.19 182 PRO B O 1
ATOM 4553 N N . GLU B 1 183 ? 9.297 -35.969 -1.945 1 86.69 183 GLU B N 1
ATOM 4554 C CA . GLU B 1 183 ? 8.742 -35.188 -0.849 1 86.69 183 GLU B CA 1
ATOM 4555 C C . GLU B 1 183 ? 7.672 -34.219 -1.351 1 86.69 183 GLU B C 1
ATOM 4557 O O . GLU B 1 183 ? 6.719 -33.906 -0.629 1 86.69 183 GLU B O 1
ATOM 4562 N N . TYR B 1 184 ? 7.855 -33.75 -2.537 1 87.56 184 TYR B N 1
ATOM 4563 C CA . TYR B 1 184 ? 6.871 -32.844 -3.121 1 87.56 184 TYR B CA 1
ATOM 4564 C C . TYR B 1 184 ? 5.551 -33.562 -3.373 1 87.56 184 TYR B C 1
ATOM 4566 O O . TYR B 1 184 ? 4.477 -33 -3.148 1 87.56 184 TYR B O 1
ATOM 4574 N N . LEU B 1 185 ? 5.641 -34.812 -3.795 1 86.06 185 LEU B N 1
ATOM 4575 C CA . LEU B 1 185 ? 4.441 -35.594 -4.008 1 86.06 185 LEU B CA 1
ATOM 4576 C C . LEU B 1 185 ? 3.67 -35.781 -2.707 1 86.06 185 LEU B C 1
ATOM 4578 O O . LEU B 1 185 ? 2.443 -35.688 -2.688 1 86.06 185 LEU B O 1
ATOM 4582 N N . GLU B 1 186 ? 4.406 -36.062 -1.692 1 82.88 186 GLU B N 1
ATOM 4583 C CA . GLU B 1 186 ? 3.799 -36.219 -0.373 1 82.88 186 GLU B CA 1
ATOM 4584 C C . GLU B 1 186 ? 3.125 -34.906 0.077 1 82.88 186 GLU B C 1
ATOM 4586 O O . GLU B 1 186 ? 2.066 -34.938 0.706 1 82.88 186 GLU B O 1
ATOM 4591 N N . PHE B 1 187 ? 3.717 -33.875 -0.259 1 82.75 187 PHE B N 1
ATOM 4592 C CA . PHE B 1 187 ? 3.215 -32.562 0.121 1 82.75 187 PHE B CA 1
ATOM 4593 C C . PHE B 1 187 ? 1.937 -32.25 -0.638 1 82.75 187 PHE B C 1
ATOM 4595 O O . PHE B 1 187 ? 1.011 -31.641 -0.077 1 82.75 187 PHE B O 1
ATOM 4602 N N . LEU B 1 188 ? 1.845 -32.625 -1.871 1 83.19 188 LEU B N 1
ATOM 4603 C CA . LEU B 1 188 ? 0.738 -32.25 -2.742 1 83.19 188 LEU B CA 1
ATOM 4604 C C . LEU B 1 188 ? -0.489 -33.125 -2.473 1 83.19 188 LEU B C 1
ATOM 4606 O O . LEU B 1 188 ? -1.619 -32.688 -2.73 1 83.19 188 LEU B O 1
ATOM 4610 N N . LEU B 1 189 ? -0.285 -34.25 -1.938 1 82.06 189 LEU B N 1
ATOM 4611 C CA . LEU B 1 189 ? -1.368 -35.219 -1.817 1 82.06 189 LEU B CA 1
ATOM 4612 C C . LEU B 1 189 ? -2.492 -34.688 -0.945 1 82.06 189 LEU B C 1
ATOM 4614 O O . LEU B 1 189 ? -3.656 -34.688 -1.353 1 82.06 189 LEU B O 1
ATOM 4618 N N . PRO B 1 190 ? -2.121 -34.156 0.21 1 74.44 190 PRO B N 1
ATOM 4619 C CA . PRO B 1 190 ? -3.199 -33.594 1.033 1 74.44 190 PRO B CA 1
ATOM 4620 C C . PRO B 1 190 ? -3.906 -32.406 0.367 1 74.44 190 PRO B C 1
ATOM 4622 O O . PRO B 1 190 ? -5.109 -32.219 0.561 1 74.44 190 PRO B O 1
ATOM 4625 N N . ILE B 1 191 ? -3.223 -31.609 -0.301 1 74.12 191 ILE B N 1
ATOM 4626 C CA . ILE B 1 191 ? -3.797 -30.453 -0.984 1 74.12 191 ILE B CA 1
ATOM 4627 C C . ILE B 1 191 ? -4.766 -30.922 -2.068 1 74.12 191 ILE B C 1
ATOM 4629 O O . ILE B 1 191 ? -5.863 -30.375 -2.209 1 74.12 191 ILE B O 1
ATOM 4633 N N . TYR B 1 192 ? -4.328 -31.906 -2.777 1 76.25 192 TYR B N 1
ATOM 4634 C CA . TYR B 1 192 ? -5.168 -32.531 -3.789 1 76.25 192 TYR B CA 1
ATOM 4635 C C . TYR B 1 192 ? -6.461 -33.062 -3.178 1 76.25 192 TYR B C 1
ATOM 4637 O O . TYR B 1 192 ? -7.543 -32.844 -3.732 1 76.25 192 TYR B O 1
ATOM 4645 N N . MET B 1 193 ? -6.359 -33.625 -2.07 1 69.19 193 MET B N 1
ATOM 4646 C CA . MET B 1 193 ? -7.504 -34.25 -1.402 1 69.19 193 MET B CA 1
ATOM 4647 C C . MET B 1 193 ? -8.5 -33.188 -0.939 1 69.19 193 MET B C 1
ATOM 4649 O O . MET B 1 193 ? -9.703 -33.438 -0.906 1 69.19 193 MET B O 1
ATOM 4653 N N . GLN B 1 194 ? -7.996 -32.031 -0.613 1 59.06 194 GLN B N 1
ATOM 4654 C CA . GLN B 1 194 ? -8.844 -30.938 -0.151 1 59.06 194 GLN B CA 1
ATOM 4655 C C . GLN B 1 194 ? -9.578 -30.281 -1.317 1 59.06 194 GLN B C 1
ATOM 4657 O O . GLN B 1 194 ? -10.672 -29.734 -1.146 1 59.06 194 GLN B O 1
ATOM 4662 N N . HIS B 1 195 ? -8.93 -30.094 -2.416 1 55.12 195 HIS B N 1
ATOM 4663 C CA . HIS B 1 195 ? -9.516 -29.453 -3.582 1 55.12 195 HIS B CA 1
ATOM 4664 C C . HIS B 1 195 ? -10.43 -30.406 -4.348 1 55.12 195 HIS B C 1
ATOM 4666 O O . HIS B 1 195 ? -11.188 -29.984 -5.219 1 55.12 195 HIS B O 1
ATOM 4672 N N . GLY B 1 196 ? -10.242 -31.734 -4.34 1 51.06 196 GLY B N 1
ATOM 4673 C CA . GLY B 1 196 ? -10.961 -32.75 -5.078 1 51.06 196 GLY B CA 1
ATOM 4674 C C . GLY B 1 196 ? -12.414 -32.906 -4.66 1 51.06 196 GLY B C 1
ATOM 4675 O O . GLY B 1 196 ? -12.727 -32.812 -3.469 1 51.06 196 GLY B O 1
ATOM 4676 N N . ARG B 1 197 ? -13.289 -32.312 -5.559 1 46.06 197 ARG B N 1
ATOM 4677 C CA . ARG B 1 197 ? -14.68 -32.781 -5.523 1 46.06 197 ARG B CA 1
ATOM 4678 C C . ARG B 1 197 ? -14.773 -34.219 -5.105 1 46.06 197 ARG B C 1
ATOM 4680 O O . ARG B 1 197 ? -13.859 -35.031 -5.371 1 46.06 197 ARG B O 1
ATOM 4687 N N . ALA B 1 198 ? -15.68 -34.594 -4.203 1 39.81 198 ALA B N 1
ATOM 4688 C CA . ALA B 1 198 ? -16.125 -35.938 -3.924 1 39.81 198 ALA B CA 1
ATOM 4689 C C . ALA B 1 198 ? -15.906 -36.844 -5.133 1 39.81 198 ALA B C 1
ATOM 4691 O O . ALA B 1 198 ? -16.281 -36.5 -6.254 1 39.81 198 ALA B O 1
ATOM 4692 N N . PRO B 1 199 ? -14.945 -37.75 -5.207 1 38.06 199 PRO B N 1
ATOM 4693 C CA . PRO B 1 199 ? -15.133 -38.719 -6.301 1 38.06 199 PRO B CA 1
ATOM 4694 C C . PRO B 1 199 ? -16.594 -38.812 -6.746 1 38.06 199 PRO B C 1
ATOM 4696 O O . PRO B 1 199 ? -17.5 -38.625 -5.945 1 38.06 199 PRO B O 1
ATOM 4699 N N . GLN B 1 200 ? -16.953 -38.406 -7.91 1 35.97 200 GLN B N 1
ATOM 4700 C CA . GLN B 1 200 ? -18.234 -39 -8.273 1 35.97 200 GLN B CA 1
ATOM 4701 C C . GLN B 1 200 ? -18.516 -40.25 -7.465 1 35.97 200 GLN B C 1
ATOM 4703 O O . GLN B 1 200 ? -17.656 -41.156 -7.379 1 35.97 200 GLN B O 1
ATOM 4708 N N . LYS B 1 201 ? -19.391 -40.188 -6.602 1 40.66 201 LYS B N 1
ATOM 4709 C CA . LYS B 1 201 ? -19.984 -41.375 -5.992 1 40.66 201 LYS B CA 1
ATOM 4710 C C . LYS B 1 201 ? -19.969 -42.562 -6.949 1 40.66 201 LYS B C 1
ATOM 4712 O O . LYS B 1 201 ? -21 -42.969 -7.484 1 40.66 201 LYS B O 1
ATOM 4717 N N . THR B 1 202 ? -19.203 -42.594 -8.07 1 36 202 THR B N 1
ATOM 4718 C CA . THR B 1 202 ? -19.422 -43.969 -8.461 1 36 202 THR B CA 1
ATOM 4719 C C . THR B 1 202 ? -19.094 -44.938 -7.309 1 36 202 THR B C 1
ATOM 4721 O O . THR B 1 202 ? -18.109 -44.75 -6.602 1 36 202 THR B O 1
ATOM 4724 N N . ALA B 1 203 ? -20.047 -45.719 -6.852 1 41.03 203 ALA B N 1
ATOM 4725 C CA . ALA B 1 203 ? -20.25 -46.719 -5.805 1 41.03 203 ALA B CA 1
ATOM 4726 C C . ALA B 1 203 ? -18.922 -47.312 -5.375 1 41.03 203 ALA B C 1
ATOM 4728 O O . ALA B 1 203 ? -18.734 -47.656 -4.199 1 41.03 203 ALA B O 1
ATOM 4729 N N . GLU B 1 204 ? -17.984 -47.906 -6.285 1 39.66 204 GLU B N 1
ATOM 4730 C CA . GLU B 1 204 ? -17.203 -49.062 -5.914 1 39.66 204 GLU B CA 1
ATOM 4731 C C . GLU B 1 204 ? -15.93 -48.688 -5.188 1 39.66 204 GLU B C 1
ATOM 4733 O O . GLU B 1 204 ? -15.352 -49.5 -4.453 1 39.66 204 GLU B O 1
ATOM 4738 N N . LYS B 1 205 ? -14.914 -47.719 -5.605 1 47.44 205 LYS B N 1
ATOM 4739 C CA . LYS B 1 205 ? -13.602 -47.938 -5.004 1 47.44 205 LYS B CA 1
ATOM 4740 C C . LYS B 1 205 ? -13.383 -47 -3.82 1 47.44 205 LYS B C 1
ATOM 4742 O O . LYS B 1 205 ? -13.203 -45.781 -4.004 1 47.44 205 LYS B O 1
ATOM 4747 N N . ASN B 1 206 ? -13.742 -47.156 -2.584 1 49.84 206 ASN B N 1
ATOM 4748 C CA . ASN B 1 206 ? -13.531 -46.844 -1.182 1 49.84 206 ASN B CA 1
ATOM 4749 C C . ASN B 1 206 ? -12.07 -46.5 -0.895 1 49.84 206 ASN B C 1
ATOM 4751 O O . ASN B 1 206 ? -11.625 -46.594 0.25 1 49.84 206 ASN B O 1
ATOM 4755 N N . GLN B 1 207 ? -11.133 -46.531 -1.85 1 56.56 207 GLN B N 1
ATOM 4756 C CA . GLN B 1 207 ? -9.758 -46.406 -1.395 1 56.56 207 GLN B CA 1
ATOM 4757 C C . GLN B 1 207 ? -9.344 -44.938 -1.365 1 56.56 207 GLN B C 1
ATOM 4759 O O . GLN B 1 207 ? -9.617 -44.188 -2.305 1 56.56 207 GLN B O 1
ATOM 4764 N N . LYS B 1 208 ? -8.859 -44.406 -0.333 1 65.88 208 LYS B N 1
ATOM 4765 C CA . LYS B 1 208 ? -8.195 -43.125 -0.173 1 65.88 208 LYS B CA 1
ATOM 4766 C C . LYS B 1 208 ? -7.191 -42.875 -1.293 1 65.88 208 LYS B C 1
ATOM 4768 O O . LYS B 1 208 ? -6.375 -43.719 -1.604 1 65.88 208 LYS B O 1
ATOM 4773 N N . PRO B 1 209 ? -7.375 -41.812 -1.973 1 73.12 209 PRO B N 1
ATOM 4774 C CA . PRO B 1 209 ? -6.41 -41.531 -3.037 1 73.12 209 PRO B CA 1
ATOM 4775 C C . PRO B 1 209 ? -4.961 -41.688 -2.58 1 73.12 209 PRO B C 1
ATOM 4777 O O . PRO B 1 209 ? -4.645 -41.438 -1.418 1 73.12 209 PRO B O 1
ATOM 4780 N N . ASN B 1 210 ? -4.156 -42.406 -3.363 1 77.38 210 ASN B N 1
ATOM 4781 C CA . ASN B 1 210 ? -2.732 -42.562 -3.086 1 77.38 210 ASN B CA 1
ATOM 4782 C C . ASN B 1 210 ? -1.871 -42 -4.207 1 77.38 210 ASN B C 1
ATOM 4784 O O . ASN B 1 210 ? -2.389 -41.375 -5.141 1 77.38 210 ASN B O 1
ATOM 4788 N N . HIS B 1 211 ? -0.557 -42.062 -4.141 1 79.06 211 HIS B N 1
ATOM 4789 C CA . HIS B 1 211 ? 0.404 -41.438 -5.035 1 79.06 211 HIS B CA 1
ATOM 4790 C C . HIS B 1 211 ? 0.342 -42.062 -6.43 1 79.06 211 HIS B C 1
ATOM 4792 O O . HIS B 1 211 ? 0.934 -41.5 -7.371 1 79.06 211 HIS B O 1
ATOM 4798 N N . TYR B 1 212 ? -0.487 -43.062 -6.543 1 78.75 212 TYR B N 1
ATOM 4799 C CA . TYR B 1 212 ? -0.561 -43.719 -7.84 1 78.75 212 TYR B CA 1
ATOM 4800 C C . TYR B 1 212 ? -1.904 -43.469 -8.508 1 78.75 212 TYR B C 1
ATOM 4802 O O . TYR B 1 212 ? -2.146 -43.938 -9.625 1 78.75 212 TYR B O 1
ATOM 4810 N N . ASP B 1 213 ? -2.691 -42.719 -7.824 1 82.44 213 ASP B N 1
ATOM 4811 C CA . ASP B 1 213 ? -3.979 -42.344 -8.391 1 82.44 213 ASP B CA 1
ATOM 4812 C C . ASP B 1 213 ? -3.793 -41.5 -9.656 1 82.44 213 ASP B C 1
ATOM 4814 O O . ASP B 1 213 ? -3.094 -40.5 -9.625 1 82.44 213 ASP B O 1
ATOM 4818 N N . PRO B 1 214 ? -4.402 -42 -10.703 1 81.5 214 PRO B N 1
ATOM 4819 C CA . PRO B 1 214 ? -4.215 -41.281 -11.969 1 81.5 214 PRO B CA 1
ATOM 4820 C C . PRO B 1 214 ? -4.641 -39.844 -11.898 1 81.5 214 PRO B C 1
ATOM 4822 O O . PRO B 1 214 ? -3.996 -38.969 -12.5 1 81.5 214 PRO B O 1
ATOM 4825 N N . ASP B 1 215 ? -5.684 -39.594 -11.18 1 81.06 215 ASP B N 1
ATOM 4826 C CA . ASP B 1 215 ? -6.148 -38.219 -11.062 1 81.06 215 ASP B CA 1
ATOM 4827 C C . ASP B 1 215 ? -5.168 -37.375 -10.25 1 81.06 215 ASP B C 1
ATOM 4829 O O . ASP B 1 215 ? -4.973 -36.188 -10.531 1 81.06 215 ASP B O 1
ATOM 4833 N N . PHE B 1 216 ? -4.605 -37.938 -9.281 1 85.06 216 PHE B N 1
ATOM 4834 C CA . PHE B 1 216 ? -3.566 -37.25 -8.523 1 85.06 216 PHE B CA 1
ATOM 4835 C C . PHE B 1 216 ? -2.354 -36.969 -9.398 1 85.06 216 PHE B C 1
ATOM 4837 O O . PHE B 1 216 ? -1.8 -35.875 -9.359 1 85.06 216 PHE B O 1
ATOM 4844 N N . LEU B 1 217 ? -1.984 -37.938 -10.156 1 83.12 217 LEU B N 1
ATOM 4845 C CA . LEU B 1 217 ? -0.83 -37.75 -11.031 1 83.12 217 LEU B CA 1
ATOM 4846 C C . LEU B 1 217 ? -1.084 -36.656 -12.047 1 83.12 217 LEU B C 1
ATOM 4848 O O . LEU B 1 217 ? -0.177 -35.875 -12.383 1 83.12 217 LEU B O 1
ATOM 4852 N N . ARG B 1 218 ? -2.297 -36.562 -12.508 1 82.31 218 ARG B N 1
ATOM 4853 C CA . ARG B 1 218 ? -2.662 -35.469 -13.414 1 82.31 218 ARG B CA 1
ATOM 4854 C C . ARG B 1 218 ? -2.562 -34.125 -12.719 1 82.31 218 ARG B C 1
ATOM 4856 O O . ARG B 1 218 ? -2.127 -33.156 -13.32 1 82.31 218 ARG B O 1
ATOM 4863 N N . PHE B 1 219 ? -2.975 -34.125 -11.508 1 83.19 219 PHE B N 1
ATOM 4864 C CA . PHE B 1 219 ? -2.85 -32.938 -10.688 1 83.19 219 PHE B CA 1
ATOM 4865 C C . PHE B 1 219 ? -1.389 -32.531 -10.539 1 83.19 219 PHE B C 1
ATOM 4867 O O . PHE B 1 219 ? -1.048 -31.359 -10.664 1 83.19 219 PHE B O 1
ATOM 4874 N N . VAL B 1 220 ? -0.582 -33.5 -10.312 1 86.44 220 VAL B N 1
ATOM 4875 C CA . VAL B 1 220 ? 0.849 -33.25 -10.148 1 86.44 220 VAL B CA 1
ATOM 4876 C C . VAL B 1 220 ? 1.438 -32.688 -11.445 1 86.44 220 VAL B C 1
ATOM 4878 O O . VAL B 1 220 ? 2.223 -31.75 -11.422 1 86.44 220 VAL B O 1
ATOM 4881 N N . VAL B 1 221 ? 1.05 -33.25 -12.531 1 86.44 221 VAL B N 1
ATOM 4882 C CA . VAL B 1 221 ? 1.542 -32.812 -13.836 1 86.44 221 VAL B CA 1
ATOM 4883 C C . VAL B 1 221 ? 1.146 -31.375 -14.078 1 86.44 221 VAL B C 1
ATOM 4885 O O . VAL B 1 221 ? 1.954 -30.578 -14.562 1 86.44 221 VAL B O 1
ATOM 4888 N N . SER B 1 222 ? -0.043 -31.062 -13.719 1 86.5 222 SER B N 1
ATOM 4889 C CA . SER B 1 222 ? -0.524 -29.688 -13.883 1 86.5 222 SER B CA 1
ATOM 4890 C C . SER B 1 222 ? 0.283 -28.719 -13.031 1 86.5 222 SER B C 1
ATOM 4892 O O . SER B 1 222 ? 0.682 -27.641 -13.508 1 86.5 222 SER B O 1
ATOM 4894 N N . GLN B 1 223 ? 0.494 -29.125 -11.844 1 89.25 223 GLN B N 1
ATOM 4895 C CA . GLN B 1 223 ? 1.271 -28.281 -10.93 1 89.25 223 GLN B CA 1
ATOM 4896 C C . GLN B 1 223 ? 2.697 -28.094 -11.445 1 89.25 223 GLN B C 1
ATOM 4898 O O . GLN B 1 223 ? 3.24 -26.984 -11.391 1 89.25 223 GLN B O 1
ATOM 4903 N N . GLN B 1 224 ? 3.254 -29.141 -11.945 1 92.5 224 GLN B N 1
ATOM 4904 C CA . GLN B 1 224 ? 4.617 -29.078 -12.461 1 92.5 224 GLN B CA 1
ATOM 4905 C C . GLN B 1 224 ? 4.703 -28.188 -13.695 1 92.5 224 GLN B C 1
ATOM 4907 O O . GLN B 1 224 ? 5.695 -27.484 -13.891 1 92.5 224 GLN B O 1
ATOM 4912 N N . LEU B 1 225 ? 3.693 -28.25 -14.5 1 94.75 225 LEU B N 1
ATOM 4913 C CA . LEU B 1 225 ? 3.652 -27.391 -15.672 1 94.75 225 LEU B CA 1
ATOM 4914 C C . LEU B 1 225 ? 3.66 -25.922 -15.266 1 94.75 225 LEU B C 1
ATOM 4916 O O . LEU B 1 225 ? 4.406 -25.125 -15.836 1 94.75 225 LEU B O 1
ATOM 4920 N N . TRP B 1 226 ? 2.814 -25.594 -14.297 1 94.62 226 TRP B N 1
ATOM 4921 C CA . TRP B 1 226 ? 2.738 -24.234 -13.766 1 94.62 226 TRP B CA 1
ATOM 4922 C C . TRP B 1 226 ? 4.094 -23.781 -13.234 1 94.62 226 TRP B C 1
ATOM 4924 O O . TRP B 1 226 ? 4.57 -22.688 -13.586 1 94.62 226 TRP B O 1
ATOM 4934 N N . ASP B 1 227 ? 4.707 -24.578 -12.461 1 96.94 227 ASP B N 1
ATOM 4935 C CA . ASP B 1 227 ? 6 -24.281 -11.859 1 96.94 227 ASP B CA 1
ATOM 4936 C C . ASP B 1 227 ? 7.074 -24.078 -12.922 1 96.94 227 ASP B C 1
ATOM 4938 O O . ASP B 1 227 ? 7.836 -23.109 -12.867 1 96.94 227 ASP B O 1
ATOM 4942 N N . ARG B 1 228 ? 7.07 -25 -13.875 1 98.06 228 ARG B N 1
ATOM 4943 C CA . ARG B 1 228 ? 8.055 -24.922 -14.953 1 98.06 228 ARG B CA 1
ATOM 4944 C C . ARG B 1 228 ? 7.863 -23.641 -15.773 1 98.06 228 ARG B C 1
ATOM 4946 O O . ARG B 1 228 ? 8.836 -22.969 -16.125 1 98.06 228 ARG B O 1
ATOM 4953 N N . ALA B 1 229 ? 6.641 -23.359 -16.078 1 98.19 229 ALA B N 1
ATOM 4954 C CA . ALA B 1 229 ? 6.332 -22.172 -16.875 1 98.19 229 ALA B CA 1
ATOM 4955 C C . ALA B 1 229 ? 6.844 -20.922 -16.188 1 98.19 229 ALA B C 1
ATOM 4957 O O . ALA B 1 229 ? 7.535 -20.109 -16.812 1 98.19 229 ALA B O 1
ATOM 4958 N N . MET B 1 230 ? 6.539 -20.734 -14.93 1 98.69 230 MET B N 1
ATOM 4959 C CA . MET B 1 230 ? 6.949 -19.547 -14.195 1 98.69 230 MET B CA 1
ATOM 4960 C C . MET B 1 230 ? 8.461 -19.484 -14.031 1 98.69 230 MET B C 1
ATOM 4962 O O . MET B 1 230 ? 9.078 -18.438 -14.242 1 98.69 230 MET B O 1
ATOM 4966 N N . ALA B 1 231 ? 9.055 -20.609 -13.742 1 98.81 231 ALA B N 1
ATOM 4967 C CA . ALA B 1 231 ? 10.508 -20.688 -13.609 1 98.81 231 ALA B CA 1
ATOM 4968 C C . ALA B 1 231 ? 11.203 -20.328 -14.922 1 98.81 231 ALA B C 1
ATOM 4970 O O . ALA B 1 231 ? 12.195 -19.594 -14.922 1 98.81 231 ALA B O 1
ATOM 4971 N N . GLN B 1 232 ? 10.711 -20.828 -15.992 1 98.5 232 GLN B N 1
ATOM 4972 C CA . GLN B 1 232 ? 11.305 -20.609 -17.297 1 98.5 232 GLN B CA 1
ATOM 4973 C C . GLN B 1 232 ? 11.266 -19.125 -17.672 1 98.5 232 GLN B C 1
ATOM 4975 O O . GLN B 1 232 ? 12.211 -18.594 -18.266 1 98.5 232 GLN B O 1
ATOM 4980 N N . GLU B 1 233 ? 10.141 -18.484 -17.375 1 98.25 233 GLU B N 1
ATOM 4981 C CA . GLU B 1 233 ? 10.062 -17.047 -17.656 1 98.25 233 GLU B CA 1
ATOM 4982 C C . GLU B 1 233 ? 11.055 -16.266 -16.812 1 98.25 233 GLU B C 1
ATOM 4984 O O . GLU B 1 233 ? 11.68 -15.32 -17.297 1 98.25 233 GLU B O 1
ATOM 4989 N N . ILE B 1 234 ? 11.211 -16.609 -15.547 1 98.62 234 ILE B N 1
ATOM 4990 C CA . ILE B 1 234 ? 12.203 -15.984 -14.688 1 98.62 234 ILE B CA 1
ATOM 4991 C C . ILE B 1 234 ? 13.602 -16.203 -15.273 1 98.62 234 ILE B C 1
ATOM 4993 O O . ILE B 1 234 ? 14.391 -15.258 -15.375 1 98.62 234 ILE B O 1
ATOM 4997 N N . HIS B 1 235 ? 13.844 -17.406 -15.656 1 97.94 235 HIS B N 1
ATOM 4998 C CA . HIS B 1 235 ? 15.117 -17.75 -16.281 1 97.94 235 HIS B CA 1
ATOM 4999 C C . HIS B 1 235 ? 15.352 -16.922 -17.547 1 97.94 235 HIS B C 1
ATOM 5001 O O . HIS B 1 235 ? 16.469 -16.438 -17.781 1 97.94 235 HIS B O 1
ATOM 5007 N N . ALA B 1 236 ? 14.336 -16.812 -18.359 1 97 236 ALA B N 1
ATOM 5008 C CA . ALA B 1 236 ? 14.438 -16.047 -19.594 1 97 236 ALA B CA 1
ATOM 5009 C C . ALA B 1 236 ? 14.805 -14.594 -19.328 1 97 236 ALA B C 1
ATOM 5011 O O . ALA B 1 236 ? 15.625 -14.008 -20.031 1 97 236 ALA B O 1
ATOM 5012 N N . VAL B 1 237 ? 14.188 -14.016 -18.281 1 96.69 237 VAL B N 1
ATOM 5013 C CA . VAL B 1 237 ? 14.5 -12.641 -17.891 1 96.69 237 VAL B CA 1
ATOM 5014 C C . VAL B 1 237 ? 15.969 -12.547 -17.484 1 96.69 237 VAL B C 1
ATOM 5016 O O . VAL B 1 237 ? 16.688 -11.656 -17.938 1 96.69 237 VAL B O 1
ATOM 5019 N N . LEU B 1 238 ? 16.469 -13.469 -16.719 1 96.12 238 LEU B N 1
ATOM 5020 C CA . LEU B 1 238 ? 17.859 -13.477 -16.266 1 96.12 238 LEU B CA 1
ATOM 5021 C C . LEU B 1 238 ? 18.812 -13.578 -17.453 1 96.12 238 LEU B C 1
ATOM 5023 O O . LEU B 1 238 ? 19.828 -12.891 -17.5 1 96.12 238 LEU B O 1
ATOM 5027 N N . SER B 1 239 ? 18.391 -14.344 -18.391 1 94.19 239 SER B N 1
ATOM 5028 C CA . SER B 1 239 ? 19.266 -14.641 -19.531 1 94.19 239 SER B CA 1
ATOM 5029 C C . SER B 1 239 ? 19.281 -13.484 -20.531 1 94.19 239 SER B C 1
ATOM 5031 O O . SER B 1 239 ? 20.156 -13.414 -21.391 1 94.19 239 SER B O 1
ATOM 5033 N N . SER B 1 240 ? 18.312 -12.594 -20.406 1 92.56 240 SER B N 1
ATOM 5034 C CA . SER B 1 240 ? 18.219 -11.484 -21.344 1 92.56 240 SER B CA 1
ATOM 5035 C C . SER B 1 240 ? 19.188 -10.359 -20.969 1 92.56 240 SER B C 1
ATOM 5037 O O . SER B 1 240 ? 19.438 -9.461 -21.766 1 92.56 240 SER B O 1
ATOM 5039 N N . TYR B 1 241 ? 19.703 -10.391 -19.812 1 89.12 241 TYR B N 1
ATOM 5040 C CA . TYR B 1 241 ? 20.609 -9.344 -19.359 1 89.12 241 TYR B CA 1
ATOM 5041 C C . TYR B 1 241 ? 22.062 -9.719 -19.641 1 89.12 241 TYR B C 1
ATOM 5043 O O . TYR B 1 241 ? 22.391 -10.906 -19.703 1 89.12 241 TYR B O 1
ATOM 5051 N N . ASP B 1 242 ? 22.797 -8.656 -19.875 1 83.06 242 ASP B N 1
ATOM 5052 C CA . ASP B 1 242 ? 24.234 -8.828 -20.062 1 83.06 242 ASP B CA 1
ATOM 5053 C C . ASP B 1 242 ? 24.891 -9.43 -18.812 1 83.06 242 ASP B C 1
ATOM 5055 O O . ASP B 1 242 ? 24.391 -9.25 -17.703 1 83.06 242 ASP B O 1
ATOM 5059 N N . LYS B 1 243 ? 25.969 -10.047 -19.109 1 78.88 243 LYS B N 1
ATOM 5060 C CA . LYS B 1 243 ? 26.688 -10.758 -18.062 1 78.88 243 LYS B CA 1
ATOM 5061 C C . LYS B 1 243 ? 27.156 -9.789 -16.969 1 78.88 243 LYS B C 1
ATOM 5063 O O . LYS B 1 243 ? 27.422 -10.203 -15.844 1 78.88 243 LYS B O 1
ATOM 5068 N N . HIS B 1 244 ? 27.156 -8.523 -17.328 1 82.19 244 HIS B N 1
ATOM 5069 C CA . HIS B 1 244 ? 27.688 -7.559 -16.375 1 82.19 244 HIS B CA 1
ATOM 5070 C C . HIS B 1 244 ? 26.578 -6.969 -15.516 1 82.19 244 HIS B C 1
ATOM 5072 O O . HIS B 1 244 ? 26.844 -6.355 -14.477 1 82.19 244 HIS B O 1
ATOM 5078 N N . LYS B 1 245 ? 25.359 -7.203 -15.984 1 83.56 245 LYS B N 1
ATOM 5079 C CA . LYS B 1 245 ? 24.234 -6.75 -15.18 1 83.56 245 LYS B CA 1
ATOM 5080 C C . LYS B 1 245 ? 23.656 -7.895 -14.352 1 83.56 245 LYS B C 1
ATOM 5082 O O . LYS B 1 245 ? 23.578 -9.031 -14.82 1 83.56 245 LYS B O 1
ATOM 5087 N N . LYS B 1 246 ? 23.469 -7.586 -13.125 1 87.62 246 LYS B N 1
ATOM 5088 C CA . LYS B 1 246 ? 22.922 -8.57 -12.203 1 87.62 246 LYS B CA 1
ATOM 5089 C C . LYS B 1 246 ? 21.578 -8.109 -11.641 1 87.62 246 LYS B C 1
ATOM 5091 O O . LYS B 1 246 ? 21.484 -7.695 -10.484 1 87.62 246 LYS B O 1
ATOM 5096 N N . PRO B 1 247 ? 20.547 -8.312 -12.5 1 93.94 247 PRO B N 1
ATOM 5097 C CA . PRO B 1 247 ? 19.25 -7.887 -11.992 1 93.94 247 PRO B CA 1
ATOM 5098 C C . PRO B 1 247 ? 18.703 -8.797 -10.898 1 93.94 247 PRO B C 1
ATOM 5100 O O . PRO B 1 247 ? 19.188 -9.922 -10.734 1 93.94 247 PRO B O 1
ATOM 5103 N N . LEU B 1 248 ? 17.906 -8.25 -10.086 1 97.88 248 LEU B N 1
ATOM 5104 C CA . LEU B 1 248 ? 17.125 -9.039 -9.148 1 97.88 248 LEU B CA 1
ATOM 5105 C C . LEU B 1 248 ? 15.711 -9.281 -9.68 1 97.88 248 LEU B C 1
ATOM 5107 O O . LEU B 1 248 ? 14.992 -8.328 -9.992 1 97.88 248 LEU B O 1
ATOM 5111 N N . ILE B 1 249 ? 15.344 -10.516 -9.875 1 98.75 249 ILE B N 1
ATOM 5112 C CA . ILE B 1 249 ? 13.969 -10.859 -10.211 1 98.75 249 ILE B CA 1
ATOM 5113 C C . ILE B 1 249 ? 13.211 -11.242 -8.938 1 98.75 249 ILE B C 1
ATOM 5115 O O . ILE B 1 249 ? 13.617 -12.148 -8.211 1 98.75 249 ILE B O 1
ATOM 5119 N N . VAL B 1 250 ? 12.188 -10.516 -8.633 1 98.94 250 VAL B N 1
ATOM 5120 C CA . VAL B 1 250 ? 11.32 -10.828 -7.5 1 98.94 250 VAL B CA 1
ATOM 5121 C C . VAL B 1 250 ? 10.016 -11.445 -8 1 98.94 250 VAL B C 1
ATOM 5123 O O . VAL B 1 250 ? 9.266 -10.805 -8.734 1 98.94 250 VAL B O 1
ATOM 5126 N N . GLY B 1 251 ? 9.766 -12.672 -7.648 1 98.94 251 GLY B N 1
ATOM 5127 C CA . GLY B 1 251 ? 8.539 -13.352 -8.031 1 98.94 251 GLY B CA 1
ATOM 5128 C C . GLY B 1 251 ? 7.453 -13.266 -6.973 1 98.94 251 GLY B C 1
ATOM 5129 O O . GLY B 1 251 ? 7.695 -13.57 -5.805 1 98.94 251 GLY B O 1
ATOM 5130 N N . ILE B 1 252 ? 6.309 -12.82 -7.34 1 98.94 252 ILE B N 1
ATOM 5131 C CA . ILE B 1 252 ? 5.105 -12.789 -6.512 1 98.94 252 ILE B CA 1
ATOM 5132 C C . ILE B 1 252 ? 4.207 -13.977 -6.871 1 98.94 252 ILE B C 1
ATOM 5134 O O . ILE B 1 252 ? 3.705 -14.07 -7.992 1 98.94 252 ILE B O 1
ATOM 5138 N N . MET B 1 253 ? 3.967 -14.93 -5.938 1 98.25 253 MET B N 1
ATOM 5139 C CA . MET B 1 253 ? 3.209 -16.141 -6.273 1 98.25 253 MET B CA 1
ATOM 5140 C C . MET B 1 253 ? 2.664 -16.797 -5.016 1 98.25 253 MET B C 1
ATOM 5142 O O . MET B 1 253 ? 3.018 -16.422 -3.9 1 98.25 253 MET B O 1
ATOM 5146 N N . GLY B 1 254 ? 1.772 -17.719 -5.195 1 95.44 254 GLY B N 1
ATOM 5147 C CA . GLY B 1 254 ? 1.279 -18.5 -4.078 1 95.44 254 GLY B CA 1
ATOM 5148 C C . GLY B 1 254 ? 2.369 -19.297 -3.379 1 95.44 254 GLY B C 1
ATOM 5149 O O . GLY B 1 254 ? 3.262 -19.844 -4.031 1 95.44 254 GLY B O 1
ATOM 5150 N N . SER B 1 255 ? 2.242 -19.359 -2.086 1 94.75 255 SER B N 1
ATOM 5151 C CA . SER B 1 255 ? 3.256 -20.031 -1.276 1 94.75 255 SER B CA 1
ATOM 5152 C C . SER B 1 255 ? 3.432 -21.484 -1.696 1 94.75 255 SER B C 1
ATOM 5154 O O . SER B 1 255 ? 4.52 -22.047 -1.568 1 94.75 255 SER B O 1
ATOM 5156 N N . GLY B 1 256 ? 2.395 -22.062 -2.246 1 90.75 256 GLY B N 1
ATOM 5157 C CA . GLY B 1 256 ? 2.461 -23.453 -2.68 1 90.75 256 GLY B CA 1
ATOM 5158 C C . GLY B 1 256 ? 3.492 -23.688 -3.768 1 90.75 256 GLY B C 1
ATOM 5159 O O . GLY B 1 256 ? 4.016 -24.797 -3.902 1 90.75 256 GLY B O 1
ATOM 5160 N N . HIS B 1 257 ? 3.832 -22.656 -4.496 1 94.5 257 HIS B N 1
ATOM 5161 C CA . HIS B 1 257 ? 4.82 -22.75 -5.562 1 94.5 257 HIS B CA 1
ATOM 5162 C C . HIS B 1 257 ? 6.238 -22.594 -5.016 1 94.5 257 HIS B C 1
ATOM 5164 O O . HIS B 1 257 ? 7.211 -22.734 -5.762 1 94.5 257 HIS B O 1
ATOM 5170 N N . ILE B 1 258 ? 6.41 -22.281 -3.738 1 96.69 258 ILE B N 1
ATOM 5171 C CA . ILE B 1 258 ? 7.707 -21.859 -3.225 1 96.69 258 ILE B CA 1
ATOM 5172 C C . ILE B 1 258 ? 8.141 -22.781 -2.084 1 96.69 258 ILE B C 1
ATOM 5174 O O . ILE B 1 258 ? 9.312 -23.141 -1.977 1 96.69 258 ILE B O 1
ATOM 5178 N N . LEU B 1 259 ? 7.191 -23.188 -1.229 1 92.44 259 LEU B N 1
ATOM 5179 C CA . LEU B 1 259 ? 7.469 -23.766 0.077 1 92.44 259 LEU B CA 1
ATOM 5180 C C . LEU B 1 259 ? 8.367 -25 -0.059 1 92.44 259 LEU B C 1
ATOM 5182 O O . LEU B 1 259 ? 8.25 -25.75 -1.02 1 92.44 259 LEU B O 1
ATOM 5186 N N . LYS B 1 260 ? 9.336 -25.125 0.831 1 92.75 260 LYS B N 1
ATOM 5187 C CA . LYS B 1 260 ? 10.258 -26.234 1.009 1 92.75 260 LYS B CA 1
ATOM 5188 C C . LYS B 1 260 ? 11.172 -26.391 -0.203 1 92.75 260 LYS B C 1
ATOM 5190 O O . LYS B 1 260 ? 11.891 -27.391 -0.324 1 92.75 260 LYS B O 1
ATOM 5195 N N . GLY B 1 261 ? 11.125 -25.391 -1.107 1 94 261 GLY B N 1
ATOM 5196 C CA . GLY B 1 261 ? 11.961 -25.438 -2.299 1 94 261 GLY B CA 1
ATOM 5197 C C . GLY B 1 261 ? 11.359 -26.281 -3.412 1 94 261 GLY B C 1
ATOM 5198 O O . GLY B 1 261 ? 12.039 -26.594 -4.391 1 94 261 GLY B O 1
ATOM 5199 N N . PHE B 1 262 ? 10.109 -26.562 -3.188 1 91.19 262 PHE B N 1
ATOM 5200 C CA . PHE B 1 262 ? 9.391 -27.297 -4.227 1 91.19 262 PHE B CA 1
ATOM 5201 C C . PHE B 1 262 ? 8.969 -26.359 -5.355 1 91.19 262 PHE B C 1
ATOM 5203 O O . PHE B 1 262 ? 9.297 -25.172 -5.336 1 91.19 262 PHE B O 1
ATOM 5210 N N . GLY B 1 263 ? 8.375 -26.797 -6.293 1 94.12 263 GLY B N 1
ATOM 5211 C CA . GLY B 1 263 ? 7.738 -26.047 -7.355 1 94.12 263 GLY B CA 1
ATOM 5212 C C . GLY B 1 263 ? 8.719 -25.234 -8.18 1 94.12 263 GLY B C 1
ATOM 5213 O O . GLY B 1 263 ? 9.609 -25.781 -8.828 1 94.12 263 GLY B O 1
ATOM 5214 N N . VAL B 1 264 ? 8.609 -23.859 -8.023 1 97.94 264 VAL B N 1
ATOM 5215 C CA . VAL B 1 264 ? 9.344 -22.938 -8.883 1 97.94 264 VAL B CA 1
ATOM 5216 C C . VAL B 1 264 ? 10.836 -23 -8.539 1 97.94 264 VAL B C 1
ATOM 5218 O O . VAL B 1 264 ? 11.68 -23.078 -9.438 1 97.94 264 VAL B O 1
ATOM 5221 N N . PRO B 1 265 ? 11.234 -23.016 -7.207 1 98 265 PRO B N 1
ATOM 5222 C CA . PRO B 1 265 ? 12.664 -23.125 -6.914 1 98 265 PRO B CA 1
ATOM 5223 C C . PRO B 1 265 ? 13.297 -24.375 -7.516 1 98 265 PRO B C 1
ATOM 5225 O O . PRO B 1 265 ? 14.406 -24.312 -8.07 1 98 265 PRO B O 1
ATOM 5228 N N . HIS B 1 266 ? 12.609 -25.516 -7.406 1 97.06 266 HIS B N 1
ATOM 5229 C CA . HIS B 1 266 ? 13.109 -26.781 -7.953 1 97.06 266 HIS B CA 1
ATOM 5230 C C . HIS B 1 266 ? 13.312 -26.688 -9.461 1 97.06 266 HIS B C 1
ATOM 5232 O O . HIS B 1 266 ? 14.344 -27.109 -9.984 1 97.06 266 HIS B O 1
ATOM 5238 N N . GLN B 1 267 ? 12.328 -26.109 -10.156 1 98 267 GLN B N 1
ATOM 5239 C CA . GLN B 1 267 ? 12.406 -25.953 -11.602 1 98 267 GLN B CA 1
ATOM 5240 C C . GLN B 1 267 ? 13.508 -24.984 -11.992 1 98 267 GLN B C 1
ATOM 5242 O O . GLN B 1 267 ? 14.18 -25.172 -13.008 1 98 267 GLN B O 1
ATOM 5247 N N . LEU B 1 268 ? 13.703 -23.859 -11.234 1 98.5 268 LEU B N 1
ATOM 5248 C CA . LEU B 1 268 ? 14.789 -22.906 -11.477 1 98.5 268 LEU B CA 1
ATOM 5249 C C . LEU B 1 268 ? 16.141 -23.594 -11.328 1 98.5 268 LEU B C 1
ATOM 5251 O O . LEU B 1 268 ? 17.016 -23.438 -12.188 1 98.5 268 LEU B O 1
ATOM 5255 N N . LYS B 1 269 ? 16.312 -24.375 -10.289 1 97.62 269 LYS B N 1
ATOM 5256 C CA . LYS B 1 269 ? 17.562 -25.094 -10.062 1 97.62 269 LYS B CA 1
ATOM 5257 C C . LYS B 1 269 ? 17.859 -26.062 -11.203 1 97.62 269 LYS B C 1
ATOM 5259 O O . LYS B 1 269 ? 19 -26.203 -11.625 1 97.62 269 LYS B O 1
ATOM 5264 N N . ASN B 1 270 ? 16.766 -26.719 -11.656 1 97.5 270 ASN B N 1
ATOM 5265 C CA . ASN B 1 270 ? 16.891 -27.625 -12.797 1 97.5 270 ASN B CA 1
ATOM 5266 C C . ASN B 1 270 ? 17.438 -26.906 -14.023 1 97.5 270 ASN B C 1
ATOM 5268 O O . ASN B 1 270 ? 18.156 -27.5 -14.836 1 97.5 270 ASN B O 1
ATOM 5272 N N . MET B 1 271 ? 17.203 -25.609 -14.148 1 97.25 271 MET B N 1
ATOM 5273 C CA . MET B 1 271 ? 17.656 -24.828 -15.305 1 97.25 271 MET B CA 1
ATOM 5274 C C . MET B 1 271 ? 18.938 -24.078 -14.977 1 97.25 271 MET B C 1
ATOM 5276 O O . MET B 1 271 ? 19.344 -23.156 -15.703 1 97.25 271 MET B O 1
ATOM 5280 N N . GLY B 1 272 ? 19.516 -24.328 -13.789 1 96.75 272 GLY B N 1
ATOM 5281 C CA . GLY B 1 272 ? 20.844 -23.812 -13.461 1 96.75 272 GLY B CA 1
ATOM 5282 C C . GLY B 1 272 ? 20.797 -22.547 -12.625 1 96.75 272 GLY B C 1
ATOM 5283 O O . GLY B 1 272 ? 21.844 -21.969 -12.312 1 96.75 272 GLY B O 1
ATOM 5284 N N . VAL B 1 273 ? 19.656 -22.047 -12.297 1 97.19 273 VAL B N 1
ATOM 5285 C CA . VAL B 1 273 ? 19.531 -20.891 -11.43 1 97.19 273 VAL B CA 1
ATOM 5286 C C . VAL B 1 273 ? 19.594 -21.312 -9.969 1 97.19 273 VAL B C 1
ATOM 5288 O O . VAL B 1 273 ? 18.672 -21.953 -9.453 1 97.19 273 VAL B O 1
ATOM 5291 N N . LYS B 1 274 ? 20.688 -20.906 -9.289 1 95.94 274 LYS B N 1
ATOM 5292 C CA . LYS B 1 274 ? 20.906 -21.438 -7.945 1 95.94 274 LYS B CA 1
ATOM 5293 C C . LYS B 1 274 ? 20.828 -20.344 -6.895 1 95.94 274 LYS B C 1
ATOM 5295 O O . LYS B 1 274 ? 20.656 -20.625 -5.707 1 95.94 274 LYS B O 1
ATOM 5300 N N . LYS B 1 275 ? 21.047 -19.141 -7.234 1 97.25 275 LYS B N 1
ATOM 5301 C CA . LYS B 1 275 ? 21.031 -18.031 -6.293 1 97.25 275 LYS B CA 1
ATOM 5302 C C . LYS B 1 275 ? 19.625 -17.531 -6.039 1 97.25 275 LYS B C 1
ATOM 5304 O O . LYS B 1 275 ? 19.234 -16.453 -6.5 1 97.25 275 LYS B O 1
ATOM 5309 N N . ILE B 1 276 ? 18.844 -18.344 -5.328 1 98.31 276 ILE B N 1
ATOM 5310 C CA . ILE B 1 276 ? 17.422 -18.109 -5.059 1 98.31 276 ILE B CA 1
ATOM 5311 C C . ILE B 1 276 ? 17.203 -17.953 -3.559 1 98.31 276 ILE B C 1
ATOM 5313 O O . ILE B 1 276 ? 17.812 -18.672 -2.754 1 98.31 276 ILE B O 1
ATOM 5317 N N . VAL B 1 277 ? 16.391 -17.016 -3.129 1 98.62 277 VAL B N 1
ATOM 5318 C CA . VAL B 1 277 ? 15.922 -16.875 -1.755 1 98.62 277 VAL B CA 1
ATOM 5319 C C . VAL B 1 277 ? 14.391 -16.938 -1.725 1 98.62 277 VAL B C 1
ATOM 5321 O O . VAL B 1 277 ? 13.719 -16.266 -2.51 1 98.62 277 VAL B O 1
ATOM 5324 N N . SER B 1 278 ? 13.875 -17.781 -0.912 1 98.62 278 SER B N 1
ATOM 5325 C CA . SER B 1 278 ? 12.438 -17.906 -0.694 1 98.62 278 SER B CA 1
ATOM 5326 C C . SER B 1 278 ? 12.023 -17.266 0.624 1 98.62 278 SER B C 1
ATOM 5328 O O . SER B 1 278 ? 12.5 -17.656 1.691 1 98.62 278 SER B O 1
ATOM 5330 N N . LEU B 1 279 ? 11.211 -16.281 0.603 1 98.81 279 LEU B N 1
ATOM 5331 C CA . LEU B 1 279 ? 10.641 -15.625 1.774 1 98.81 279 LEU B CA 1
ATOM 5332 C C . LEU B 1 279 ? 9.133 -15.805 1.815 1 98.81 279 LEU B C 1
ATOM 5334 O O . LEU B 1 279 ? 8.445 -15.539 0.83 1 98.81 279 LEU B O 1
ATOM 5338 N N . LEU B 1 280 ? 8.602 -16.266 2.953 1 98.62 280 LEU B N 1
ATOM 5339 C CA . LEU B 1 280 ? 7.18 -16.578 3.053 1 98.62 280 LEU B CA 1
ATOM 5340 C C . LEU B 1 280 ? 6.555 -15.867 4.25 1 98.62 280 LEU B C 1
ATOM 5342 O O . LEU B 1 280 ? 7.199 -15.711 5.289 1 98.62 280 LEU B O 1
ATOM 5346 N N . PRO B 1 281 ? 5.293 -15.43 4.086 1 98 281 PRO B N 1
ATOM 5347 C CA . PRO B 1 281 ? 4.535 -15 5.262 1 98 281 PRO B CA 1
ATOM 5348 C C . PRO B 1 281 ? 4.094 -16.172 6.137 1 98 281 PRO B C 1
ATOM 5350 O O . PRO B 1 281 ? 3.904 -17.281 5.641 1 98 281 PRO B O 1
ATOM 5353 N N . TRP B 1 282 ? 4 -15.938 7.387 1 97.06 282 TRP B N 1
ATOM 5354 C CA . TRP B 1 282 ? 3.545 -16.938 8.352 1 97.06 282 TRP B CA 1
ATOM 5355 C C . TRP B 1 282 ? 2.461 -16.359 9.258 1 97.06 282 TRP B C 1
ATOM 5357 O O . TRP B 1 282 ? 2.723 -15.445 10.047 1 97.06 282 TRP B O 1
ATOM 5367 N N . ASP B 1 283 ? 1.263 -16.875 9.109 1 92.69 283 ASP B N 1
ATOM 5368 C CA . ASP B 1 283 ? 0.201 -16.484 10.031 1 92.69 283 ASP B CA 1
ATOM 5369 C C . ASP B 1 283 ? 0.439 -17.047 11.422 1 92.69 283 ASP B C 1
ATOM 5371 O O . ASP B 1 283 ? 0.635 -18.266 11.578 1 92.69 283 ASP B O 1
ATOM 5375 N N . THR B 1 284 ? 0.381 -16.266 12.406 1 94.5 284 THR B N 1
ATOM 5376 C CA . THR B 1 284 ? 0.828 -16.625 13.75 1 94.5 284 THR B CA 1
ATOM 5377 C C . THR B 1 284 ? -0.047 -17.734 14.328 1 94.5 284 THR B C 1
ATOM 5379 O O . THR B 1 284 ? 0.34 -18.406 15.289 1 94.5 284 THR B O 1
ATOM 5382 N N . ASN B 1 285 ? -1.235 -17.922 13.758 1 88.62 285 ASN B N 1
ATOM 5383 C CA . ASN B 1 285 ? -2.129 -18.969 14.281 1 88.62 285 ASN B CA 1
ATOM 5384 C C . ASN B 1 285 ? -1.898 -20.297 13.586 1 88.62 285 ASN B C 1
ATOM 5386 O O . ASN B 1 285 ? -2.611 -21.266 13.844 1 88.62 285 ASN B O 1
ATOM 5390 N N . ARG B 1 286 ? -0.91 -20.422 12.742 1 89.44 286 ARG B N 1
ATOM 5391 C CA . ARG B 1 286 ? -0.582 -21.688 12.102 1 89.44 286 ARG B CA 1
ATOM 5392 C C . ARG B 1 286 ? 0.112 -22.625 13.078 1 89.44 286 ARG B C 1
ATOM 5394 O O . ARG B 1 286 ? 0.89 -22.188 13.93 1 89.44 286 ARG B O 1
ATOM 5401 N N . PRO B 1 287 ? -0.139 -23.891 12.953 1 89.25 287 PRO B N 1
ATOM 5402 C CA . PRO B 1 287 ? 0.551 -24.844 13.828 1 89.25 287 PRO B CA 1
ATOM 5403 C C . PRO B 1 287 ? 2.064 -24.844 13.625 1 89.25 287 PRO B C 1
ATOM 5405 O O . PRO B 1 287 ? 2.539 -24.938 12.492 1 89.25 287 PRO B O 1
ATOM 5408 N N . CYS B 1 288 ? 2.729 -24.797 14.688 1 93.5 288 CYS B N 1
ATOM 5409 C CA . CYS B 1 288 ? 4.184 -24.672 14.672 1 93.5 288 CYS B CA 1
ATOM 5410 C C . CYS B 1 288 ? 4.82 -25.906 14.031 1 93.5 288 CYS B C 1
ATOM 5412 O O . CYS B 1 288 ? 5.914 -25.812 13.469 1 93.5 288 CYS B O 1
ATOM 5414 N N . LYS B 1 289 ? 4.137 -27.016 14.039 1 89.69 289 LYS B N 1
ATOM 5415 C CA . LYS B 1 289 ? 4.672 -28.266 13.5 1 89.69 289 LYS B CA 1
ATOM 5416 C C . LYS B 1 289 ? 4.906 -28.156 11.992 1 89.69 289 LYS B C 1
ATOM 5418 O O . LYS B 1 289 ? 5.707 -28.906 11.43 1 89.69 289 LYS B O 1
ATOM 5423 N N . LEU B 1 290 ? 4.242 -27.203 11.391 1 88.62 290 LEU B N 1
ATOM 5424 C CA . LEU B 1 290 ? 4.359 -27.031 9.945 1 88.62 290 LEU B CA 1
ATOM 5425 C C . LEU B 1 290 ? 5.629 -26.266 9.594 1 88.62 290 LEU B C 1
ATOM 5427 O O . LEU B 1 290 ? 6.055 -26.266 8.438 1 88.62 290 LEU B O 1
ATOM 5431 N N . LEU B 1 291 ? 6.164 -25.562 10.547 1 93.81 291 LEU B N 1
ATOM 5432 C CA . LEU B 1 291 ? 7.387 -24.797 10.32 1 93.81 291 LEU B CA 1
ATOM 5433 C C . LEU B 1 291 ? 8.609 -25.703 10.398 1 93.81 291 LEU B C 1
ATOM 5435 O O . LEU B 1 291 ? 9.391 -25.609 11.352 1 93.81 291 LEU B O 1
ATOM 5439 N N . THR B 1 292 ? 8.781 -26.547 9.43 1 91.62 292 THR B N 1
ATOM 5440 C CA . THR B 1 292 ? 9.883 -27.5 9.414 1 91.62 292 THR B CA 1
ATOM 5441 C C . THR B 1 292 ? 11.156 -26.859 8.859 1 91.62 292 THR B C 1
ATOM 5443 O O . THR B 1 292 ? 11.102 -25.766 8.281 1 91.62 292 THR B O 1
ATOM 5446 N N . ASP B 1 293 ? 12.18 -27.594 8.961 1 92.62 293 ASP B N 1
ATOM 5447 C CA . ASP B 1 293 ? 13.445 -27.172 8.359 1 92.62 293 ASP B CA 1
ATOM 5448 C C . ASP B 1 293 ? 13.297 -26.984 6.855 1 92.62 293 ASP B C 1
ATOM 5450 O O . ASP B 1 293 ? 12.594 -27.75 6.195 1 92.62 293 ASP B O 1
ATOM 5454 N N . ARG B 1 294 ? 13.852 -25.984 6.281 1 91.19 294 ARG B N 1
ATOM 5455 C CA . ARG B 1 294 ? 13.906 -25.703 4.852 1 91.19 294 ARG B CA 1
ATOM 5456 C C . ARG B 1 294 ? 12.539 -25.281 4.316 1 91.19 294 ARG B C 1
ATOM 5458 O O . ARG B 1 294 ? 12.289 -25.375 3.111 1 91.19 294 ARG B O 1
ATOM 5465 N N . TYR B 1 295 ? 11.57 -25.031 5.281 1 95.62 295 TYR B N 1
ATOM 5466 C CA . TYR B 1 295 ? 10.266 -24.531 4.895 1 95.62 295 TYR B CA 1
ATOM 5467 C C . TYR B 1 295 ? 10.398 -23.359 3.926 1 95.62 295 TYR B C 1
ATOM 5469 O O . TYR B 1 295 ? 9.68 -23.281 2.926 1 95.62 295 TYR B O 1
ATOM 5477 N N . ALA B 1 296 ? 11.289 -22.484 4.219 1 97.94 296 ALA B N 1
ATOM 5478 C CA . ALA B 1 296 ? 11.719 -21.312 3.459 1 97.94 296 ALA B CA 1
ATOM 5479 C C . ALA B 1 296 ? 13.07 -20.812 3.959 1 97.94 296 ALA B C 1
ATOM 5481 O O . ALA B 1 296 ? 13.594 -21.297 4.961 1 97.94 296 ALA B O 1
ATOM 5482 N N . ASP B 1 297 ? 13.688 -19.922 3.23 1 98.38 297 ASP B N 1
ATOM 5483 C CA . ASP B 1 297 ? 14.914 -19.312 3.742 1 98.38 297 ASP B CA 1
ATOM 5484 C C . ASP B 1 297 ? 14.633 -18.453 4.969 1 98.38 297 ASP B C 1
ATOM 5486 O O . ASP B 1 297 ? 15.453 -18.375 5.887 1 98.38 297 ASP B O 1
ATOM 5490 N N . ALA B 1 298 ? 13.508 -17.781 5.047 1 98.69 298 ALA B N 1
ATOM 5491 C CA . ALA B 1 298 ? 12.992 -17.062 6.207 1 98.69 298 ALA B CA 1
ATOM 5492 C C . ALA B 1 298 ? 11.484 -16.859 6.105 1 98.69 298 ALA B C 1
ATOM 5494 O O . ALA B 1 298 ? 10.922 -16.922 5.012 1 98.69 298 ALA B O 1
ATOM 5495 N N . VAL B 1 299 ? 10.836 -16.703 7.203 1 98.69 299 VAL B N 1
ATOM 5496 C CA . VAL B 1 299 ? 9.414 -16.391 7.266 1 98.69 299 VAL B CA 1
ATOM 5497 C C . VAL B 1 299 ? 9.195 -15.141 8.109 1 98.69 299 VAL B C 1
ATOM 5499 O O . VAL B 1 299 ? 10.016 -14.805 8.961 1 98.69 299 VAL B O 1
ATOM 5502 N N . PHE B 1 300 ? 8.172 -14.445 7.82 1 98.69 300 PHE B N 1
ATOM 5503 C CA . PHE B 1 300 ? 7.762 -13.266 8.578 1 98.69 300 PHE B CA 1
ATOM 5504 C C . PHE B 1 300 ? 6.41 -13.492 9.242 1 98.69 300 PHE B C 1
ATOM 5506 O O . PHE B 1 300 ? 5.441 -13.867 8.578 1 98.69 300 PHE B O 1
ATOM 5513 N N . GLY B 1 301 ? 6.367 -13.25 10.539 1 98.25 301 GLY B N 1
ATOM 5514 C CA . GLY B 1 301 ? 5.141 -13.461 11.289 1 98.25 301 GLY B CA 1
ATOM 5515 C C . GLY B 1 301 ? 4.121 -12.352 11.094 1 98.25 301 GLY B C 1
ATOM 5516 O O . GLY B 1 301 ? 4.441 -11.172 11.25 1 98.25 301 GLY B O 1
ATOM 5517 N N . LEU B 1 302 ? 2.906 -12.766 10.695 1 97.25 302 LEU B N 1
ATOM 5518 C CA . LEU B 1 302 ? 1.809 -11.828 10.484 1 97.25 302 LEU B CA 1
ATOM 5519 C C . LEU B 1 302 ? 0.595 -12.211 11.32 1 97.25 302 LEU B C 1
ATOM 5521 O O . LEU B 1 302 ? 0.339 -13.398 11.539 1 97.25 302 LEU B O 1
ATOM 5525 N N . ALA B 1 303 ? -0.143 -11.172 11.789 1 91.5 303 ALA B N 1
ATOM 5526 C CA . ALA B 1 303 ? -1.425 -11.445 12.438 1 91.5 303 ALA B CA 1
ATOM 5527 C C . ALA B 1 303 ? -2.381 -12.156 11.477 1 91.5 303 ALA B C 1
ATOM 5529 O O . ALA B 1 303 ? -2.42 -11.836 10.289 1 91.5 303 ALA B O 1
ATOM 5530 N N . PRO B 1 304 ? -3.107 -13.078 12.039 1 88.25 304 PRO B N 1
ATOM 5531 C CA . PRO B 1 304 ? -4.023 -13.797 11.156 1 88.25 304 PRO B CA 1
ATOM 5532 C C . PRO B 1 304 ? -5.105 -12.898 10.562 1 88.25 304 PRO B C 1
ATOM 5534 O O . PRO B 1 304 ? -5.578 -11.977 11.227 1 88.25 304 PRO B O 1
ATOM 5537 N N . PHE B 1 305 ? -5.332 -13.133 9.367 1 80.56 305 PHE B N 1
ATOM 5538 C CA . PHE B 1 305 ? -6.438 -12.453 8.703 1 80.56 305 PHE B CA 1
ATOM 5539 C C . PHE B 1 305 ? -7.742 -13.211 8.914 1 80.56 305 PHE B C 1
ATOM 5541 O O . PHE B 1 305 ? -7.816 -14.414 8.648 1 80.56 305 PHE B O 1
ATOM 5548 N N . THR B 1 306 ? -8.656 -12.641 9.695 1 62.47 306 THR B N 1
ATOM 5549 C CA . THR B 1 306 ? -10.008 -13.18 9.773 1 62.47 306 THR B CA 1
ATOM 5550 C C . THR B 1 306 ? -10.969 -12.352 8.938 1 62.47 306 THR B C 1
ATOM 5552 O O . THR B 1 306 ? -11.164 -11.164 9.195 1 62.47 306 THR B O 1
ATOM 5555 N N . PRO B 1 307 ? -11.227 -12.969 7.809 1 51.78 307 PRO B N 1
ATOM 5556 C CA . PRO B 1 307 ? -12.203 -12.18 7.051 1 51.78 307 PRO B CA 1
ATOM 5557 C C . PRO B 1 307 ? -13.328 -11.641 7.926 1 51.78 307 PRO B C 1
ATOM 5559 O O . PRO B 1 307 ? -13.758 -12.305 8.875 1 51.78 307 PRO B O 1
ATOM 5562 N N . GLU B 1 308 ? -13.25 -10.445 8.344 1 44.75 308 GLU B N 1
ATOM 5563 C CA . GLU B 1 308 ? -14.414 -9.977 9.094 1 44.75 308 GLU B CA 1
ATOM 5564 C C . GLU B 1 308 ? -15.68 -10.695 8.648 1 44.75 308 GLU B C 1
ATOM 5566 O O . GLU B 1 308 ? -15.891 -10.906 7.453 1 44.75 308 GLU B O 1
ATOM 5571 N N . SER B 1 309 ? -16.094 -11.68 9.445 1 40.16 309 SER B N 1
ATOM 5572 C CA . SER B 1 309 ? -17.375 -12.32 9.164 1 40.16 309 SER B CA 1
ATOM 5573 C C . SER B 1 309 ? -18.25 -11.438 8.281 1 40.16 309 SER B C 1
ATOM 5575 O O . SER B 1 309 ? -19.062 -11.945 7.516 1 40.16 309 SER B O 1
ATOM 5577 N N . GLY B 1 310 ? -18.484 -10.266 8.773 1 38.12 310 GLY B N 1
ATOM 5578 C CA . GLY B 1 310 ? -19.531 -9.391 8.266 1 38.12 310 GLY B CA 1
ATOM 5579 C C . GLY B 1 310 ? -19.281 -8.914 6.852 1 38.12 310 GLY B C 1
ATOM 5580 O O . GLY B 1 310 ? -19.969 -8.008 6.367 1 38.12 310 GLY B O 1
ATOM 5581 N N . SER B 1 311 ? -18.078 -9 6.516 1 40.44 311 SER B N 1
ATOM 5582 C CA . SER B 1 311 ? -18.078 -8.312 5.23 1 40.44 311 SER B CA 1
ATOM 5583 C C . SER B 1 311 ? -18.969 -9.023 4.219 1 40.44 311 SER B C 1
ATOM 5585 O O . SER B 1 311 ? -18.562 -10.008 3.602 1 40.44 311 SER B O 1
ATOM 5587 N N . PRO B 1 312 ? -19.953 -9.398 4.586 1 41.78 312 PRO B N 1
ATOM 5588 C CA . PRO B 1 312 ? -21.016 -9.82 3.68 1 41.78 312 PRO B CA 1
ATOM 5589 C C . PRO B 1 312 ? -20.953 -9.141 2.318 1 41.78 312 PRO B C 1
ATOM 5591 O O . PRO B 1 312 ? -21.922 -9.164 1.555 1 41.78 312 PRO B O 1
ATOM 5594 N N . LEU B 1 313 ? -20 -8.25 2.232 1 44.69 313 LEU B N 1
ATOM 5595 C CA . LEU B 1 313 ? -20.219 -7.215 1.229 1 44.69 313 LEU B CA 1
ATOM 5596 C C . LEU B 1 313 ? -20.406 -7.828 -0.155 1 44.69 313 LEU B C 1
ATOM 5598 O O . LEU B 1 313 ? -21.047 -7.234 -1.022 1 44.69 313 LEU B O 1
ATOM 5602 N N . GLN B 1 314 ? -19.656 -8.859 -0.352 1 47.16 314 GLN B N 1
ATOM 5603 C CA . GLN B 1 314 ? -19.859 -9.203 -1.754 1 47.16 314 GLN B CA 1
ATOM 5604 C C . GLN B 1 314 ? -21.188 -9.938 -1.946 1 47.16 314 GLN B C 1
ATOM 5606 O O . GLN B 1 314 ? -21.344 -11.07 -1.496 1 47.16 314 GLN B O 1
ATOM 5611 N N . GLN B 1 315 ? -22.203 -9.109 -1.979 1 54.53 315 GLN B N 1
ATOM 5612 C CA . GLN B 1 315 ? -23.516 -9.664 -2.328 1 54.53 315 GLN B CA 1
ATOM 5613 C C . GLN B 1 315 ? -23.594 -9.977 -3.818 1 54.53 315 GLN B C 1
ATOM 5615 O O . GLN B 1 315 ? -23.094 -9.211 -4.645 1 54.53 315 GLN B O 1
ATOM 5620 N N . ARG B 1 316 ? -23.859 -11.211 -4.023 1 64.88 316 ARG B N 1
ATOM 5621 C CA . ARG B 1 316 ? -24.078 -11.656 -5.395 1 64.88 316 ARG B CA 1
ATOM 5622 C C . ARG B 1 316 ? -25.516 -11.383 -5.84 1 64.88 316 ARG B C 1
ATOM 5624 O O . ARG B 1 316 ? -26.453 -11.531 -5.051 1 64.88 316 ARG B O 1
ATOM 5631 N N . LEU B 1 317 ? -25.578 -10.953 -7.086 1 77.75 317 LEU B N 1
ATOM 5632 C CA . LEU B 1 317 ? -26.906 -10.773 -7.656 1 77.75 317 LEU B CA 1
ATOM 5633 C C . LEU B 1 317 ? -27.625 -12.109 -7.824 1 77.75 317 LEU B C 1
ATOM 5635 O O . LEU B 1 317 ? -28.844 -12.195 -7.68 1 77.75 317 LEU B O 1
ATOM 5639 N N . GLY B 1 318 ? -26.828 -13.164 -7.941 1 74.25 318 GLY B N 1
ATOM 5640 C CA . GLY B 1 318 ? -27.375 -14.508 -8.094 1 74.25 318 GLY B CA 1
ATOM 5641 C C . GLY B 1 318 ? -27.844 -14.805 -9.508 1 74.25 318 GLY B C 1
ATOM 5642 O O . GLY B 1 318 ? -28.922 -15.375 -9.703 1 74.25 318 GLY B O 1
ATOM 5643 N N . ILE B 1 319 ? -27 -14.359 -10.523 1 79.62 319 ILE B N 1
ATOM 5644 C CA . ILE B 1 319 ? -27.344 -14.672 -11.906 1 79.62 319 ILE B CA 1
ATOM 5645 C C . ILE B 1 319 ? -26.125 -15.289 -12.602 1 79.62 319 ILE B C 1
ATOM 5647 O O . ILE B 1 319 ? -24.984 -14.984 -12.266 1 79.62 319 ILE B O 1
ATOM 5651 N N . GLY B 1 320 ? -26.406 -16.297 -13.414 1 75.75 320 GLY B N 1
ATOM 5652 C CA . GLY B 1 320 ? -25.484 -16.609 -14.5 1 75.75 320 GLY B CA 1
ATOM 5653 C C . GLY B 1 320 ? -25.781 -15.828 -15.766 1 75.75 320 GLY B C 1
ATOM 5654 O O . GLY B 1 320 ? -26.938 -15.727 -16.188 1 75.75 320 GLY B O 1
ATOM 5655 N N . PHE B 1 321 ? -24.781 -15.125 -16.266 1 81.25 321 PHE B N 1
ATOM 5656 C CA . PHE B 1 321 ? -25.062 -14.305 -17.438 1 81.25 321 PHE B CA 1
ATOM 5657 C C . PHE B 1 321 ? -23.938 -14.43 -18.469 1 81.25 321 PHE B C 1
ATOM 5659 O O . PHE B 1 321 ? -22.875 -14.961 -18.172 1 81.25 321 PHE B O 1
ATOM 5666 N N . GLU B 1 322 ? -24.328 -14.133 -19.641 1 72.25 322 GLU B N 1
ATOM 5667 C CA . GLU B 1 322 ? -23.359 -14.039 -20.734 1 72.25 322 GLU B CA 1
ATOM 5668 C C . GLU B 1 322 ? -23.469 -12.695 -21.453 1 72.25 322 GLU B C 1
ATOM 5670 O O . GLU B 1 322 ? -24.562 -12.148 -21.594 1 72.25 322 GLU B O 1
ATOM 5675 N N . PHE B 1 323 ? -22.281 -12.141 -21.641 1 71.19 323 PHE B N 1
ATOM 5676 C CA . PHE B 1 323 ? -22.25 -10.922 -22.438 1 71.19 323 PHE B CA 1
ATOM 5677 C C . PHE B 1 323 ? -21.938 -11.234 -23.906 1 71.19 323 PHE B C 1
ATOM 5679 O O . PHE B 1 323 ? -21.094 -12.094 -24.188 1 71.19 323 PHE B O 1
ATOM 5686 N N . SER B 1 324 ? -22.906 -10.812 -24.766 1 58.5 324 SER B N 1
ATOM 5687 C CA . SER B 1 324 ? -22.656 -11.023 -26.188 1 58.5 324 SER B CA 1
ATOM 5688 C C . SER B 1 324 ? -22.484 -9.695 -26.922 1 58.5 324 SER B C 1
ATOM 5690 O O . SER B 1 324 ? -23.156 -8.711 -26.594 1 58.5 324 SER B O 1
ATOM 5692 N N . LYS B 1 325 ? -21.5 -9.586 -27.641 1 55.75 325 LYS B N 1
ATOM 5693 C CA . LYS B 1 325 ? -21.297 -8.438 -28.516 1 55.75 325 LYS B CA 1
ATOM 5694 C C . LYS B 1 325 ? -22.547 -8.148 -29.344 1 55.75 325 LYS B C 1
ATOM 5696 O O . LYS B 1 325 ? -22.781 -7.012 -29.75 1 55.75 325 LYS B O 1
ATOM 5701 N N . LYS B 1 326 ? -23.312 -9.102 -29.609 1 55.91 326 LYS B N 1
ATOM 5702 C CA . LYS B 1 326 ? -24.484 -8.945 -30.453 1 55.91 326 LYS B CA 1
ATOM 5703 C C . LYS B 1 326 ? -25.641 -8.281 -29.703 1 55.91 326 LYS B C 1
ATOM 5705 O O . LYS B 1 326 ? -26.391 -7.496 -30.281 1 55.91 326 LYS B O 1
ATOM 5710 N N . THR B 1 327 ? -25.766 -8.586 -28.484 1 58.16 327 THR B N 1
ATOM 5711 C CA . THR B 1 327 ? -26.797 -7.984 -27.641 1 58.16 327 THR B CA 1
ATOM 5712 C C . THR B 1 327 ? -26.172 -7.035 -26.625 1 58.16 327 THR B C 1
ATOM 5714 O O . THR B 1 327 ? -25.188 -7.375 -25.969 1 58.16 327 THR B O 1
ATOM 5717 N N . THR B 1 328 ? -26.141 -5.73 -26.922 1 70.88 328 THR B N 1
ATOM 5718 C CA . THR B 1 328 ? -25.625 -4.758 -25.969 1 70.88 328 THR B CA 1
ATOM 5719 C C . THR B 1 328 ? -26.266 -4.973 -24.594 1 70.88 328 THR B C 1
ATOM 5721 O O . THR B 1 328 ? -27.484 -4.895 -24.453 1 70.88 328 THR B O 1
ATOM 5724 N N . GLY B 1 329 ? -25.609 -5.84 -23.766 1 82.06 329 GLY B N 1
ATOM 5725 C CA . GLY B 1 329 ? -26.094 -6.051 -22.406 1 82.06 329 GLY B CA 1
ATOM 5726 C C . GLY B 1 329 ? -25.719 -7.418 -21.859 1 82.06 329 GLY B C 1
ATOM 5727 O O . GLY B 1 329 ? -25.109 -8.227 -22.547 1 82.06 329 GLY B O 1
ATOM 5728 N N . ALA B 1 330 ? -26.156 -7.758 -20.656 1 85.38 330 ALA B N 1
ATOM 5729 C CA . ALA B 1 330 ? -25.922 -9.031 -19.969 1 85.38 330 ALA B CA 1
ATOM 5730 C C . ALA B 1 330 ? -27.156 -9.938 -20.078 1 85.38 330 ALA B C 1
ATOM 5732 O O . ALA B 1 330 ? -28.203 -9.648 -19.5 1 85.38 330 ALA B O 1
ATOM 5733 N N . HIS B 1 331 ? -27.016 -11.039 -20.891 1 83.81 331 HIS B N 1
ATOM 5734 C CA . HIS B 1 331 ? -28.094 -12.008 -21.047 1 83.81 331 HIS B CA 1
ATOM 5735 C C . HIS B 1 331 ? -28.156 -12.945 -19.859 1 83.81 331 HIS B C 1
ATOM 5737 O O . HIS B 1 331 ? -27.219 -13.711 -19.594 1 83.81 331 HIS B O 1
ATOM 5743 N N . VAL B 1 332 ? -29.281 -12.914 -19.203 1 86.38 332 VAL B N 1
ATOM 5744 C CA . VAL B 1 332 ? -29.438 -13.742 -18.016 1 86.38 332 VAL B CA 1
ATOM 5745 C C . VAL B 1 332 ? -29.766 -15.18 -18.422 1 86.38 332 VAL B C 1
ATOM 5747 O O . VAL B 1 332 ? -30.797 -15.438 -19.031 1 86.38 332 VAL B O 1
ATOM 5750 N N . LEU B 1 333 ? -28.844 -16 -18.094 1 76.19 333 LEU B N 1
ATOM 5751 C CA . LEU B 1 333 ? -29.016 -17.406 -18.438 1 76.19 333 LEU B CA 1
ATOM 5752 C C . LEU B 1 333 ? -29.75 -18.156 -17.344 1 76.19 333 LEU B C 1
ATOM 5754 O O . LEU B 1 333 ? -30.578 -19.031 -17.625 1 76.19 333 LEU B O 1
ATOM 5758 N N . GLN B 1 334 ? -29.422 -17.75 -16.188 1 77.44 334 GLN B N 1
ATOM 5759 C CA . GLN B 1 334 ? -30 -18.422 -15.016 1 77.44 334 GLN B CA 1
ATOM 5760 C C . GLN B 1 334 ? -30.094 -17.453 -13.836 1 77.44 334 GLN B C 1
ATOM 5762 O O . GLN B 1 334 ? -29.266 -16.547 -13.695 1 77.44 334 GLN B O 1
ATOM 5767 N N . VAL B 1 335 ? -31.203 -17.688 -13.086 1 84.19 335 VAL B N 1
ATOM 5768 C CA . VAL B 1 335 ? -31.391 -16.969 -11.828 1 84.19 335 VAL B CA 1
ATOM 5769 C C . VAL B 1 335 ? -31.328 -17.938 -10.656 1 84.19 335 VAL B C 1
ATOM 5771 O O . VAL B 1 335 ? -32.031 -18.938 -10.641 1 84.19 335 VAL B O 1
ATOM 5774 N N . GLU B 1 336 ? -30.438 -17.656 -9.766 1 75.94 336 GLU B N 1
ATOM 5775 C CA . GLU B 1 336 ? -30.266 -18.547 -8.617 1 75.94 336 GLU B CA 1
ATOM 5776 C C . GLU B 1 336 ? -31.438 -18.453 -7.66 1 75.94 336 GLU B C 1
ATOM 5778 O O . GLU B 1 336 ? -32 -17.375 -7.449 1 75.94 336 GLU B O 1
ATOM 5783 N N . GLN B 1 337 ? -31.797 -19.625 -7.148 1 75.06 337 GLN B N 1
ATOM 5784 C CA . GLN B 1 337 ? -32.875 -19.656 -6.152 1 75.06 337 GLN B CA 1
ATOM 5785 C C . GLN B 1 337 ? -32.469 -18.906 -4.891 1 75.06 337 GLN B C 1
ATOM 5787 O O . GLN B 1 337 ? -31.312 -18.984 -4.461 1 75.06 337 GLN B O 1
ATOM 5792 N N . GLN B 1 338 ? -33.438 -18.062 -4.316 1 77.19 338 GLN B N 1
ATOM 5793 C CA . GLN B 1 338 ? -33.25 -17.312 -3.076 1 77.19 338 GLN B CA 1
ATOM 5794 C C . GLN B 1 338 ? -32.156 -16.266 -3.225 1 77.19 338 GLN B C 1
ATOM 5796 O O . GLN B 1 338 ? -31.359 -16.062 -2.305 1 77.19 338 GLN B O 1
ATOM 5801 N N . SER B 1 339 ? -32.062 -15.781 -4.453 1 77.25 339 SER B N 1
ATOM 5802 C CA . SER B 1 339 ? -31.062 -14.758 -4.719 1 77.25 339 SER B CA 1
ATOM 5803 C C . SER B 1 339 ? -31.688 -13.367 -4.773 1 77.25 339 SER B C 1
ATOM 5805 O O . SER B 1 339 ? -32.906 -13.234 -4.797 1 77.25 339 SER B O 1
ATOM 5807 N N . ILE B 1 340 ? -30.844 -12.375 -4.781 1 84.81 340 ILE B N 1
ATOM 5808 C CA . ILE B 1 340 ? -31.281 -11 -4.953 1 84.81 340 ILE B CA 1
ATOM 5809 C C . ILE B 1 340 ? -31.969 -10.844 -6.305 1 84.81 340 ILE B C 1
ATOM 5811 O O . ILE B 1 340 ? -33 -10.18 -6.402 1 84.81 340 ILE B O 1
ATOM 5815 N N . ALA B 1 341 ? -31.469 -11.531 -7.297 1 86.75 341 ALA B N 1
ATOM 5816 C CA . ALA B 1 341 ? -32.031 -11.477 -8.641 1 86.75 341 ALA B CA 1
ATOM 5817 C C . ALA B 1 341 ? -33.438 -12.07 -8.672 1 86.75 341 ALA B C 1
ATOM 5819 O O . ALA B 1 341 ? -34.375 -11.484 -9.25 1 86.75 341 ALA B O 1
ATOM 5820 N N . GLU B 1 342 ? -33.562 -13.18 -8.031 1 85.5 342 GLU B N 1
ATOM 5821 C CA . GLU B 1 342 ? -34.875 -13.805 -7.984 1 85.5 342 GLU B CA 1
ATOM 5822 C C . GLU B 1 342 ? -35.906 -12.906 -7.27 1 85.5 342 GLU B C 1
ATOM 5824 O O . GLU B 1 342 ? -37 -12.703 -7.766 1 85.5 342 GLU B O 1
ATOM 5829 N N . SER B 1 343 ? -35.531 -12.367 -6.152 1 88.12 343 SER B N 1
ATOM 5830 C CA . SER B 1 343 ? -36.406 -11.5 -5.375 1 88.12 343 SER B CA 1
ATOM 5831 C C . SER B 1 343 ? -36.75 -10.242 -6.152 1 88.12 343 SER B C 1
ATOM 5833 O O . SER B 1 343 ? -37.844 -9.688 -5.984 1 88.12 343 SER B O 1
ATOM 5835 N N . ALA B 1 344 ? -35.844 -9.82 -7.035 1 91.06 344 ALA B N 1
ATOM 5836 C CA . ALA B 1 344 ? -36.031 -8.602 -7.82 1 91.06 344 ALA B CA 1
ATOM 5837 C C . ALA B 1 344 ? -36.938 -8.875 -9.023 1 91.06 344 ALA B C 1
ATOM 5839 O O . ALA B 1 344 ? -37.438 -7.941 -9.656 1 91.06 344 ALA B O 1
ATOM 5840 N N . GLY B 1 345 ? -37.094 -10.156 -9.328 1 91.94 345 GLY B N 1
ATOM 5841 C CA . GLY B 1 345 ? -37.969 -10.516 -10.43 1 91.94 345 GLY B CA 1
ATOM 5842 C C . GLY B 1 345 ? -37.25 -10.727 -11.734 1 91.94 345 GLY B C 1
ATOM 5843 O O . GLY B 1 345 ? -37.844 -10.734 -12.805 1 91.94 345 GLY B O 1
ATOM 5844 N N . LEU B 1 346 ? -35.969 -10.836 -11.609 1 90.81 346 LEU B N 1
ATOM 5845 C CA . LEU B 1 346 ? -35.188 -11.172 -12.805 1 90.81 346 LEU B CA 1
ATOM 5846 C C . LEU B 1 346 ? -35.469 -12.594 -13.25 1 90.81 346 LEU B C 1
ATOM 5848 O O . LEU B 1 346 ? -35.719 -13.477 -12.422 1 90.81 346 LEU B O 1
ATOM 5852 N N . GLN B 1 347 ? -35.5 -12.773 -14.578 1 91.44 347 GLN B N 1
ATOM 5853 C CA . GLN B 1 347 ? -35.781 -14.078 -15.156 1 91.44 347 GLN B CA 1
ATOM 5854 C C . GLN B 1 347 ? -34.75 -14.461 -16.219 1 91.44 347 GLN B C 1
ATOM 5856 O O . GLN B 1 347 ? -34.156 -13.594 -16.828 1 91.44 347 GLN B O 1
ATOM 5861 N N . ALA B 1 348 ? -34.688 -15.797 -16.281 1 85.38 348 ALA B N 1
ATOM 5862 C CA . ALA B 1 348 ? -33.906 -16.266 -17.406 1 85.38 348 ALA B CA 1
ATOM 5863 C C . ALA B 1 348 ? -34.438 -15.727 -18.734 1 85.38 348 ALA B C 1
ATOM 5865 O O . ALA B 1 348 ? -35.656 -15.703 -18.938 1 85.38 348 ALA B O 1
ATOM 5866 N N . GLY B 1 349 ? -33.531 -15.258 -19.547 1 84.62 349 GLY B N 1
ATOM 5867 C CA . GLY B 1 349 ? -33.938 -14.672 -20.812 1 84.62 349 GLY B CA 1
ATOM 5868 C C . GLY B 1 349 ? -33.906 -13.156 -20.797 1 84.62 349 GLY B C 1
ATOM 5869 O O . GLY B 1 349 ? -33.906 -12.523 -21.859 1 84.62 349 GLY B O 1
ATOM 5870 N N . ASP B 1 350 ? -33.906 -12.586 -19.578 1 89.31 350 ASP B N 1
ATOM 5871 C CA . ASP B 1 350 ? -33.781 -11.141 -19.484 1 89.31 350 ASP B CA 1
ATOM 5872 C C . ASP B 1 350 ? -32.438 -10.672 -20.031 1 89.31 350 ASP B C 1
ATOM 5874 O O . ASP B 1 350 ? -31.453 -11.414 -19.984 1 89.31 350 ASP B O 1
ATOM 5878 N N . VAL B 1 351 ? -32.5 -9.531 -20.656 1 89.31 351 VAL B N 1
ATOM 5879 C CA . VAL B 1 351 ? -31.25 -8.867 -21.016 1 89.31 351 VAL B CA 1
ATOM 5880 C C . VAL B 1 351 ? -31.094 -7.574 -20.219 1 89.31 351 VAL B C 1
ATOM 5882 O O . VAL B 1 351 ? -31.875 -6.645 -20.375 1 89.31 351 VAL B O 1
ATOM 5885 N N . ILE B 1 352 ? -30.062 -7.531 -19.328 1 90.75 352 ILE B N 1
ATOM 5886 C CA . ILE B 1 352 ? -29.797 -6.316 -18.578 1 90.75 352 ILE B CA 1
ATOM 5887 C C . ILE B 1 352 ? -29 -5.328 -19.438 1 90.75 352 ILE B C 1
ATOM 5889 O O . ILE B 1 352 ? -27.875 -5.613 -19.844 1 90.75 352 ILE B O 1
ATOM 5893 N N . LEU B 1 353 ? -29.672 -4.215 -19.656 1 88.12 353 LEU B N 1
ATOM 5894 C CA . LEU B 1 353 ? -29.078 -3.209 -20.531 1 88.12 353 LEU B CA 1
ATOM 5895 C C . LEU B 1 353 ? -28.266 -2.195 -19.719 1 88.12 353 LEU B C 1
ATOM 5897 O O . LEU B 1 353 ? -27.219 -1.746 -20.172 1 88.12 353 LEU B O 1
ATOM 5901 N N . GLU B 1 354 ? -28.797 -1.841 -18.625 1 88.75 354 GLU B N 1
ATOM 5902 C CA . GLU B 1 354 ? -28.156 -0.841 -17.766 1 88.75 354 GLU B CA 1
ATOM 5903 C C . GLU B 1 354 ? -28.203 -1.263 -16.297 1 88.75 354 GLU B C 1
ATOM 5905 O O . GLU B 1 354 ? -29.172 -1.902 -15.859 1 88.75 354 GLU B O 1
ATOM 5910 N N . MET B 1 355 ? -27.141 -0.993 -15.633 1 87.31 355 MET B N 1
ATOM 5911 C CA . MET B 1 355 ? -27.109 -1.062 -14.172 1 87.31 355 MET B CA 1
ATOM 5912 C C . MET B 1 355 ? -26.672 0.273 -13.578 1 87.31 355 MET B C 1
ATOM 5914 O O . MET B 1 355 ? -25.703 0.874 -14.031 1 87.31 355 MET B O 1
ATOM 5918 N N . ALA B 1 356 ? -27.531 0.679 -12.562 1 83.38 356 ALA B N 1
ATOM 5919 C CA . ALA B 1 356 ? -27.219 1.944 -11.898 1 83.38 356 ALA B CA 1
ATOM 5920 C C . ALA B 1 356 ? -27.109 3.084 -12.906 1 83.38 356 ALA B C 1
ATOM 5922 O O . ALA B 1 356 ? -26.234 3.934 -12.805 1 83.38 356 ALA B O 1
ATOM 5923 N N . GLY B 1 357 ? -27.922 2.934 -14 1 80.88 357 GLY B N 1
ATOM 5924 C CA . GLY B 1 357 ? -28.016 3.996 -14.992 1 80.88 357 GLY B CA 1
ATOM 5925 C C . GLY B 1 357 ? -26.891 3.965 -16.016 1 80.88 357 GLY B C 1
ATOM 5926 O O . GLY B 1 357 ? -26.828 4.809 -16.906 1 80.88 357 GLY B O 1
ATOM 5927 N N . SER B 1 358 ? -26.047 3.045 -15.898 1 81.25 358 SER B N 1
ATOM 5928 C CA . SER B 1 358 ? -24.922 2.941 -16.844 1 81.25 358 SER B CA 1
ATOM 5929 C C . SER B 1 358 ? -25.109 1.765 -17.797 1 81.25 358 SER B C 1
ATOM 5931 O O . SER B 1 358 ? -25.438 0.657 -17.359 1 81.25 358 SER B O 1
ATOM 5933 N N . THR B 1 359 ? -24.859 2.129 -19.016 1 82.69 359 THR B N 1
ATOM 5934 C CA . THR B 1 359 ? -24.969 1.079 -20.016 1 82.69 359 THR B CA 1
ATOM 5935 C C . THR B 1 359 ? -23.875 0.03 -19.828 1 82.69 359 THR B C 1
ATOM 5937 O O . THR B 1 359 ? -22.719 0.37 -19.594 1 82.69 359 THR B O 1
ATOM 5940 N N . LEU B 1 360 ? -24.312 -1.2 -19.891 1 79.88 360 LEU B N 1
ATOM 5941 C CA . LEU B 1 360 ? -23.375 -2.301 -19.781 1 79.88 360 LEU B CA 1
ATOM 5942 C C . LEU B 1 360 ? -22.672 -2.549 -21.109 1 79.88 360 LEU B C 1
ATOM 5944 O O . LEU B 1 360 ? -23.328 -2.723 -22.141 1 79.88 360 LEU B O 1
ATOM 5948 N N . LYS B 1 361 ? -21.359 -2.492 -21.062 1 72.5 361 LYS B N 1
ATOM 5949 C CA . LYS B 1 361 ? -20.594 -2.668 -22.297 1 72.5 361 LYS B CA 1
ATOM 5950 C C . LYS B 1 361 ? -19.859 -4 -22.312 1 72.5 361 LYS B C 1
ATOM 5952 O O . LYS B 1 361 ? -19.453 -4.492 -23.359 1 72.5 361 LYS B O 1
ATOM 5957 N N . GLU B 1 362 ? -19.609 -4.477 -21.172 1 71.31 362 GLU B N 1
ATOM 5958 C CA . GLU B 1 362 ? -18.906 -5.746 -21.031 1 71.31 362 GLU B CA 1
ATOM 5959 C C . GLU B 1 362 ? -19.281 -6.445 -19.734 1 71.31 362 GLU B C 1
ATOM 5961 O O . GLU B 1 362 ? -19.969 -5.867 -18.891 1 71.31 362 GLU B O 1
ATOM 5966 N N . SER B 1 363 ? -18.922 -7.691 -19.672 1 66.94 363 SER B N 1
ATOM 5967 C CA . SER B 1 363 ? -19.281 -8.508 -18.531 1 66.94 363 SER B CA 1
ATOM 5968 C C . SER B 1 363 ? -18.812 -7.867 -17.219 1 66.94 363 SER B C 1
ATOM 5970 O O . SER B 1 363 ? -19.531 -7.895 -16.219 1 66.94 363 SER B O 1
ATOM 5972 N N . ASN B 1 364 ? -17.703 -7.277 -17.266 1 67.5 364 ASN B N 1
ATOM 5973 C CA . ASN B 1 364 ? -17.125 -6.715 -16.047 1 67.5 364 ASN B CA 1
ATOM 5974 C C . ASN B 1 364 ? -17.984 -5.566 -15.516 1 67.5 364 ASN B C 1
ATOM 5976 O O . ASN B 1 364 ? -17.938 -5.273 -14.312 1 67.5 364 ASN B O 1
ATOM 5980 N N . ASP B 1 365 ? -18.75 -4.996 -16.391 1 73.69 365 ASP B N 1
ATOM 5981 C CA . ASP B 1 365 ? -19.625 -3.92 -15.945 1 73.69 365 ASP B CA 1
ATOM 5982 C C . ASP B 1 365 ? -20.641 -4.434 -14.938 1 73.69 365 ASP B C 1
ATOM 5984 O O . ASP B 1 365 ? -20.984 -3.738 -13.977 1 73.69 365 ASP B O 1
ATOM 5988 N N . VAL B 1 366 ? -21.062 -5.645 -15.172 1 74.75 366 VAL B N 1
ATOM 5989 C CA . VAL B 1 366 ? -22.047 -6.242 -14.281 1 74.75 366 VAL B CA 1
ATOM 5990 C C . VAL B 1 366 ? -21.422 -6.496 -12.906 1 74.75 366 VAL B C 1
ATOM 5992 O O . VAL B 1 366 ? -21.984 -6.098 -11.883 1 74.75 366 VAL B O 1
ATOM 5995 N N . ILE B 1 367 ? -20.359 -7.039 -12.969 1 68.38 367 ILE B N 1
ATOM 5996 C CA . ILE B 1 367 ? -19.656 -7.418 -11.742 1 68.38 367 ILE B CA 1
ATOM 5997 C C . ILE B 1 367 ? -19.328 -6.168 -10.93 1 68.38 367 ILE B C 1
ATOM 5999 O O . ILE B 1 367 ? -19.578 -6.117 -9.727 1 68.38 367 ILE B O 1
ATOM 6003 N N . ASP B 1 368 ? -18.859 -5.234 -11.594 1 68.62 368 ASP B N 1
ATOM 6004 C CA . ASP B 1 368 ? -18.484 -3.99 -10.938 1 68.62 368 ASP B CA 1
ATOM 6005 C C . ASP B 1 368 ? -19.688 -3.314 -10.289 1 68.62 368 ASP B C 1
ATOM 6007 O O . ASP B 1 368 ? -19.578 -2.811 -9.164 1 68.62 368 ASP B O 1
ATOM 6011 N N . ALA B 1 369 ? -20.734 -3.314 -11.055 1 73.94 369 ALA B N 1
ATOM 6012 C CA . ALA B 1 369 ? -21.938 -2.684 -10.531 1 73.94 369 ALA B CA 1
ATOM 6013 C C . ALA B 1 369 ? -22.406 -3.367 -9.25 1 73.94 369 ALA B C 1
ATOM 6015 O O . ALA B 1 369 ? -22.797 -2.701 -8.289 1 73.94 369 ALA B O 1
ATOM 6016 N N . VAL B 1 370 ? -22.281 -4.652 -9.219 1 74.5 370 VAL B N 1
ATOM 6017 C CA . VAL B 1 370 ? -22.734 -5.414 -8.062 1 74.5 370 VAL B CA 1
ATOM 6018 C C . VAL B 1 370 ? -21.75 -5.238 -6.902 1 74.5 370 VAL B C 1
ATOM 6020 O O . VAL B 1 370 ? -22.172 -5.016 -5.762 1 74.5 370 VAL B O 1
ATOM 6023 N N . LYS B 1 371 ? -20.562 -5.254 -7.23 1 65.5 371 LYS B N 1
ATOM 6024 C CA . LYS B 1 371 ? -19.516 -5.145 -6.219 1 65.5 371 LYS B CA 1
ATOM 6025 C C . LYS B 1 371 ? -19.562 -3.791 -5.52 1 65.5 371 LYS B C 1
ATOM 6027 O O . LYS B 1 371 ? -19.219 -3.684 -4.34 1 65.5 371 LYS B O 1
ATOM 6032 N N . ARG B 1 372 ? -20.031 -2.885 -6.227 1 64.44 372 ARG B N 1
ATOM 6033 C CA . ARG B 1 372 ? -20.078 -1.525 -5.699 1 64.44 372 ARG B CA 1
ATOM 6034 C C . ARG B 1 372 ? -21.281 -1.324 -4.797 1 64.44 372 ARG B C 1
ATOM 6036 O O . ARG B 1 372 ? -21.391 -0.303 -4.113 1 64.44 372 ARG B O 1
ATOM 6043 N N . GLN B 1 373 ? -22.141 -2.346 -4.84 1 67.88 373 GLN B N 1
ATOM 6044 C CA . GLN B 1 373 ? -23.375 -2.195 -4.07 1 67.88 373 GLN B CA 1
ATOM 6045 C C . GLN B 1 373 ? -23.125 -2.383 -2.576 1 67.88 373 GLN B C 1
ATOM 6047 O O . GLN B 1 373 ? -22.5 -3.363 -2.168 1 67.88 373 GLN B O 1
ATOM 6052 N N . ALA B 1 374 ? -23.484 -1.367 -1.85 1 65 374 ALA B N 1
ATOM 6053 C CA . ALA B 1 374 ? -23.422 -1.503 -0.397 1 65 374 ALA B CA 1
ATOM 6054 C C . ALA B 1 374 ? -24.594 -2.342 0.118 1 65 374 ALA B C 1
ATOM 6056 O O . ALA B 1 374 ? -25.688 -2.291 -0.436 1 65 374 ALA B O 1
ATOM 6057 N N . PRO B 1 375 ? -24.266 -3.15 1.111 1 63.34 375 PRO B N 1
ATOM 6058 C CA . PRO B 1 375 ? -25.391 -3.855 1.717 1 63.34 375 PRO B CA 1
ATOM 6059 C C . PRO B 1 375 ? -26.531 -2.914 2.115 1 63.34 375 PRO B C 1
ATOM 6061 O O . PRO B 1 375 ? -26.281 -1.808 2.598 1 63.34 375 PRO B O 1
ATOM 6064 N N . GLY B 1 376 ? -27.75 -3.361 1.804 1 70.19 376 GLY B N 1
ATOM 6065 C CA . GLY B 1 376 ? -28.938 -2.594 2.148 1 70.19 376 GLY B CA 1
ATOM 6066 C C . GLY B 1 376 ? -29.328 -1.604 1.071 1 70.19 376 GLY B C 1
ATOM 6067 O O . GLY B 1 376 ? -30.359 -0.924 1.197 1 70.19 376 GLY B O 1
ATOM 6068 N N . THR B 1 377 ? -28.516 -1.555 0.004 1 76.75 377 THR B N 1
ATOM 6069 C CA . THR B 1 377 ? -28.797 -0.593 -1.059 1 76.75 377 THR B CA 1
ATOM 6070 C C . THR B 1 377 ? -29.469 -1.274 -2.246 1 76.75 377 THR B C 1
ATOM 6072 O O . THR B 1 377 ? -29.672 -2.49 -2.236 1 76.75 377 THR B O 1
ATOM 6075 N N . TRP B 1 378 ? -30.016 -0.371 -3.09 1 82.56 378 TRP B N 1
ATOM 6076 C CA . TRP B 1 378 ? -30.766 -0.896 -4.223 1 82.56 378 TRP B CA 1
ATOM 6077 C C . TRP B 1 378 ? -30.078 -0.563 -5.539 1 82.56 378 TRP B C 1
ATOM 6079 O O . TRP B 1 378 ? -29.484 0.513 -5.688 1 82.56 378 TRP B O 1
ATOM 6089 N N . LEU B 1 379 ? -30.094 -1.476 -6.461 1 85.31 379 LEU B N 1
ATOM 6090 C CA . LEU B 1 379 ? -29.5 -1.365 -7.789 1 85.31 379 LEU B CA 1
ATOM 6091 C C . LEU B 1 379 ? -30.578 -1.419 -8.867 1 85.31 379 LEU B C 1
ATOM 6093 O O . LEU B 1 379 ? -31.141 -2.482 -9.141 1 85.31 379 LEU B O 1
ATOM 6097 N N . PRO B 1 380 ? -30.938 -0.209 -9.438 1 90.5 380 PRO B N 1
ATOM 6098 C CA . PRO B 1 380 ? -31.875 -0.267 -10.562 1 90.5 380 PRO B CA 1
ATOM 6099 C C . PRO B 1 380 ? -31.281 -0.931 -11.797 1 90.5 380 PRO B C 1
ATOM 6101 O O . PRO B 1 380 ? -30.125 -0.658 -12.156 1 90.5 380 PRO B O 1
ATOM 6104 N N . LEU B 1 381 ? -32.031 -1.808 -12.391 1 91.31 381 LEU B N 1
ATOM 6105 C CA . LEU B 1 381 ? -31.656 -2.514 -13.617 1 91.31 381 LEU B CA 1
ATOM 6106 C C . LEU B 1 381 ? -32.625 -2.184 -14.742 1 91.31 381 LEU B C 1
ATOM 6108 O O . LEU B 1 381 ? -33.844 -2.236 -14.547 1 91.31 381 LEU B O 1
ATOM 6112 N N . LYS B 1 382 ? -32.125 -1.665 -15.805 1 92.56 382 LYS B N 1
ATOM 6113 C CA . LYS B 1 382 ? -32.938 -1.635 -17.031 1 92.56 382 LYS B CA 1
ATOM 6114 C C . LYS B 1 382 ? -32.844 -2.961 -17.781 1 92.56 382 LYS B C 1
ATOM 6116 O O . LYS B 1 382 ? -31.766 -3.355 -18.219 1 92.56 382 LYS B O 1
ATOM 6121 N N . VAL B 1 383 ? -34.031 -3.6 -17.953 1 93.12 383 VAL B N 1
ATOM 6122 C CA . VAL B 1 383 ? -34 -4.969 -18.453 1 93.12 383 VAL B CA 1
ATOM 6123 C C . VAL B 1 383 ? -34.938 -5.078 -19.672 1 93.12 383 VAL B C 1
ATOM 6125 O O . VAL B 1 383 ? -36 -4.496 -19.688 1 93.12 383 VAL B O 1
ATOM 6128 N N . MET B 1 384 ? -34.438 -5.707 -20.688 1 91.56 384 MET B N 1
ATOM 6129 C CA . MET B 1 384 ? -35.281 -6.07 -21.828 1 91.56 384 MET B CA 1
ATOM 6130 C C . MET B 1 384 ? -35.812 -7.492 -21.688 1 91.56 384 MET B C 1
ATOM 6132 O O . MET B 1 384 ? -35.062 -8.445 -21.562 1 91.56 384 MET B O 1
ATOM 6136 N N . ARG B 1 385 ? -37.156 -7.582 -21.484 1 90.31 385 ARG B N 1
ATOM 6137 C CA . ARG B 1 385 ? -37.844 -8.867 -21.406 1 90.31 385 ARG B CA 1
ATOM 6138 C C . ARG B 1 385 ? -38.844 -9.031 -22.531 1 90.31 385 ARG B C 1
ATOM 6140 O O . ARG B 1 385 ? -39.812 -8.25 -22.641 1 90.31 385 ARG B O 1
ATOM 6147 N N . GLU B 1 386 ? -38.688 -9.992 -23.422 1 85.81 386 GLU B N 1
ATOM 6148 C CA . GLU B 1 386 ? -39.594 -10.25 -24.531 1 85.81 386 GLU B CA 1
ATOM 6149 C C . GLU B 1 386 ? -39.844 -8.977 -25.344 1 85.81 386 GLU B C 1
ATOM 6151 O O . GLU B 1 386 ? -41 -8.641 -25.656 1 85.81 386 GLU B O 1
ATOM 6156 N N . GLY B 1 387 ? -38.812 -8.266 -25.5 1 84 387 GLY B N 1
ATOM 6157 C CA . GLY B 1 387 ? -38.875 -7.105 -26.375 1 84 387 GLY B CA 1
ATOM 6158 C C . GLY B 1 387 ? -39.312 -5.84 -25.672 1 84 387 GLY B C 1
ATOM 6159 O O . GLY B 1 387 ? -39.375 -4.766 -26.281 1 84 387 GLY B O 1
ATOM 6160 N N . MET B 1 388 ? -39.688 -5.902 -24.438 1 91.62 388 MET B N 1
ATOM 6161 C CA . MET B 1 388 ? -40.125 -4.742 -23.672 1 91.62 388 MET B CA 1
ATOM 6162 C C . MET B 1 388 ? -39.094 -4.348 -22.625 1 91.62 388 MET B C 1
ATOM 6164 O O . MET B 1 388 ? -38.5 -5.215 -21.984 1 91.62 388 MET B O 1
ATOM 6168 N N . ILE B 1 389 ? -38.938 -3.033 -22.594 1 92.31 389 ILE B N 1
ATOM 6169 C CA . ILE B 1 389 ? -37.969 -2.533 -21.609 1 92.31 389 ILE B CA 1
ATOM 6170 C C . ILE B 1 389 ? -38.688 -2.262 -20.297 1 92.31 389 ILE B C 1
ATOM 6172 O O . ILE B 1 389 ? -39.75 -1.605 -20.281 1 92.31 389 ILE B O 1
ATOM 6176 N N . THR B 1 390 ? -38.219 -2.838 -19.219 1 92.25 390 THR B N 1
ATOM 6177 C CA . THR B 1 390 ? -38.781 -2.609 -17.891 1 92.25 390 THR B CA 1
ATOM 6178 C C . THR B 1 390 ? -37.656 -2.303 -16.891 1 92.25 390 THR B C 1
ATOM 6180 O O . THR B 1 390 ? -36.5 -2.619 -17.125 1 92.25 390 THR B O 1
ATOM 6183 N N . GLU B 1 391 ? -37.969 -1.551 -15.852 1 92.5 391 GLU B N 1
ATOM 6184 C CA . GLU B 1 391 ? -37.031 -1.29 -14.766 1 92.5 391 GLU B CA 1
ATOM 6185 C C . GLU B 1 391 ? -37.281 -2.242 -13.602 1 92.5 391 GLU B C 1
ATOM 6187 O O . GLU B 1 391 ? -38.406 -2.391 -13.125 1 92.5 391 GLU B O 1
ATOM 6192 N N . ILE B 1 392 ? -36.25 -3.014 -13.25 1 91.12 392 ILE B N 1
ATOM 6193 C CA . ILE B 1 392 ? -36.219 -3.908 -12.102 1 91.12 392 ILE B CA 1
ATOM 6194 C C . ILE B 1 392 ? -35.281 -3.367 -11.039 1 91.12 392 ILE B C 1
ATOM 6196 O O . ILE B 1 392 ? -34.188 -2.869 -11.359 1 91.12 392 ILE B O 1
ATOM 6200 N N . ILE B 1 393 ? -35.719 -3.457 -9.773 1 92 393 ILE B N 1
ATOM 6201 C CA . ILE B 1 393 ? -34.906 -2.951 -8.688 1 92 393 ILE B CA 1
ATOM 6202 C C . ILE B 1 393 ? -34.344 -4.117 -7.871 1 92 393 ILE B C 1
ATOM 6204 O O . ILE B 1 393 ? -35.125 -4.832 -7.219 1 92 393 ILE B O 1
ATOM 6208 N N . ALA B 1 394 ? -33.031 -4.379 -7.957 1 88.62 394 ALA B N 1
ATOM 6209 C CA . ALA B 1 394 ? -32.375 -5.359 -7.102 1 88.62 394 ALA B CA 1
ATOM 6210 C C . ALA B 1 394 ? -32.094 -4.777 -5.719 1 88.62 394 ALA B C 1
ATOM 6212 O O . ALA B 1 394 ? -31.328 -3.816 -5.586 1 88.62 394 ALA B O 1
ATOM 6213 N N . LYS B 1 395 ? -32.656 -5.363 -4.746 1 85.12 395 LYS B N 1
ATOM 6214 C CA . LYS B 1 395 ? -32.5 -4.887 -3.373 1 85.12 395 LYS B CA 1
ATOM 6215 C C . LYS B 1 395 ? -31.469 -5.734 -2.623 1 85.12 395 LYS B C 1
ATOM 6217 O O . LYS B 1 395 ? -31.719 -6.914 -2.357 1 85.12 395 LYS B O 1
ATOM 6222 N N . PHE B 1 396 ? -30.359 -5.082 -2.342 1 79.69 396 PHE B N 1
ATOM 6223 C CA . PHE B 1 396 ? -29.328 -5.77 -1.577 1 79.69 396 PHE B CA 1
ATOM 6224 C C . PHE B 1 396 ? -29.625 -5.707 -0.084 1 79.69 396 PHE B C 1
ATOM 6226 O O . PHE B 1 396 ? -29.922 -4.637 0.452 1 79.69 396 PHE B O 1
ATOM 6233 N N . PRO B 1 397 ? -29.734 -6.863 0.487 1 73.12 397 PRO B N 1
ATOM 6234 C CA . PRO B 1 397 ? -30.078 -6.863 1.913 1 73.12 397 PRO B CA 1
ATOM 6235 C C . PRO B 1 397 ? -29 -6.195 2.771 1 73.12 397 PRO B C 1
ATOM 6237 O O . PRO B 1 397 ? -27.828 -6.164 2.387 1 73.12 397 PRO B O 1
ATOM 6240 N N . PRO B 1 398 ? -29.547 -5.484 3.785 1 64.19 398 PRO B N 1
ATOM 6241 C CA . PRO B 1 398 ? -28.547 -4.988 4.738 1 64.19 398 PRO B CA 1
ATOM 6242 C C . PRO B 1 398 ? -27.719 -6.109 5.359 1 64.19 398 PRO B C 1
ATOM 6244 O O . PRO B 1 398 ? -28.141 -7.27 5.344 1 64.19 398 PRO B O 1
ATOM 6247 N N . LEU B 1 399 ? -26.422 -5.805 5.703 1 52.5 399 LEU B N 1
ATOM 6248 C CA . LEU B 1 399 ? -25.609 -6.824 6.359 1 52.5 399 LEU B CA 1
ATOM 6249 C C . LEU B 1 399 ? -26.297 -7.312 7.637 1 52.5 399 LEU B C 1
ATOM 6251 O O . LEU B 1 399 ? -26.922 -6.527 8.352 1 52.5 399 LEU B O 1
ATOM 6255 N N . ALA B 1 400 ? -26.656 -8.594 7.578 1 47.94 400 ALA B N 1
ATOM 6256 C CA . ALA B 1 400 ? -27.25 -9.125 8.805 1 47.94 400 ALA B CA 1
ATOM 6257 C C . ALA B 1 400 ? -26.516 -8.625 10.039 1 47.94 400 ALA B C 1
ATOM 6259 O O . ALA B 1 400 ? -25.281 -8.602 10.055 1 47.94 400 ALA B O 1
ATOM 6260 N N . LYS B 1 401 ? -26.938 -7.656 10.82 1 40.47 401 LYS B N 1
ATOM 6261 C CA . LYS B 1 401 ? -26.422 -7.348 12.148 1 40.47 401 LYS B CA 1
ATOM 6262 C C . LYS B 1 401 ? -26.141 -8.625 12.945 1 40.47 401 LYS B C 1
ATOM 6264 O O . LYS B 1 401 ? -26.859 -9.617 12.797 1 40.47 401 LYS B O 1
#

Foldseek 3Di:
DCPPPPPCPDDPPPDPPDPPPPPQVPFQFGAQWKAFQPPGTDDPVVVLVLQLQFQEEEQADDQQFLQSLVVVLVVVVVNCVRFVQEEEEELQAAQVLLVLLLCLLCVNDDPVRSCVSRVNCVRPVHDCVSCVSVSVVCNVSSHRYGYQFHDPVLLVQCLVQNPVRDDCVRLSNQDQFDDFDPVLLVVCLVVCVVVDDDPPPPPDDPDRDDSPPPNSVSVVRSLRSGLRSNLVRSVVVQVPDDPVDRYHYYYYYHLSCDFLCTRNNVNNVVVPRPRYFYEYEDASPDDPVCSHRSRGSMYHYHHDDDPPPQCPQQADQQFDWDDDPVDQFTQTQDGHPPHLCVVQPHDHRKGFQDKPRHGRRDPVVVSVSSNPDAAQDKIWTFIQDPNDTDITIRGHHHRDD/DCPPCPDDDDDPPPDPPDPPVPPQVPFQFGAQWKAFQPPGTDDPVVVLVLQLQFQEEEEADDQQFLQSLVVVLVVVVVNCVRFVQEEEEELQAAQVLLVLLLCLLCVNDDPVRSCVSRVNCVRPVHDCVSCVSVSVVCSVSSHRYGYQFHDPVLLVQCLVQNPVRDDCVRLSNQDQFDDFDPVLLVVCLVVCVVVDDDPPPPPDDPDRDDSPDPNSVSVVRSLRSGLRSNLVRSVVVQVVDDPVDRYHYYYYYHLSCDFLCTRNNVNNVVVPRPRYFYEYEDASPDDPVCSHRSRGSMYHYHHDDDPPPQCPQQADQQFDWDDDPVDQFTQTQDHHPPHLCVVQPHDHRKGFQDKPRHGRRDPVVVSVSRNPDGAQDKIWTFIQDPNDTDITIRGHHHRDD

Organism: Nitrosomonas europaea (strain ATCC 19718 / CIP 103999 / KCTC 2705 / NBRC 14298) (NCBI:txid228410)

Radius of gyration: 30.8 Å; Cα contacts (8 Å, |Δi|>4): 1449; chains: 2; bounding box: 73×99×156 Å

Secondary structure (DSSP, 8-state):
------------------GGGTGGGG-SS-TT-EEETTTEEE-HHHHHHHHTT-SEEEE---TT-HHHHHHHHHHHHHHHHH--SEEEEEEEEEGGGHHHHHHHHTT-S-HHHHHHHTTHHHHT-S-GGGTHHHHHHHHHHTPPEEEEEPPHHHHHHHHHH-GGGS-GGGTTTPPPPPPPPHHHHHHHHHHHHHHS------SS--PPP-TT-HHHHHHHHHHHHHHHHHHHHHHHHHHHS-TT--PEEEEE--GGGTGGG-SHHHHHHHTT---EEEEEEEETTS-GGG--TTS-SEEEEE------TT-TT-----EEEEE-SSSSSEEEEEE-TTSHHHHHT--TT-EEEEETTEE--SHHHHHHHHHTPPTT-EEEEEEEETTEEEEEEEEPPPP--/------------------GGGTGGGG-SS-TT-EEETTTEEE-HHHHHHHHTT-SEEEE---TT-HHHHHHHHHHHHHHHHH--SEEEEEEEEEGGGHHHHHHHHTT-S-HHHHHHHTTHHHHT-S-GGGTHHHHHHHHHHTPPEEEEEPPHHHHHHHHHH-GGGS-GGGTTTPPPPPPPPHHHHHHHHHHHHHHS------SS------TT-HHHHHHHHHHHHHHHHHHHHHHHHHHHS-TT--PEEEEE--GGGTGGG-SHHHHHHHTT---EEEEEEEETTS-GGG--TTS-SEEEEE------TT-TT-----EEEEE-SSSSSEEEEEE-TTSHHHHHT--TT-EEEEETTEE--SHHHHHHHHHTPPTT-EEEEEEEETTEEEEEEEEPPP---

Solvent-accessible surface area (backbone atoms only — not comparable to full-atom values): 43859 Å² total; per-residue (Å²): 136,84,80,76,80,76,79,83,76,71,82,74,80,77,76,78,75,71,75,80,72,62,77,68,71,76,36,82,40,40,64,51,32,36,28,26,43,81,74,42,76,54,48,69,60,58,52,52,61,70,49,69,86,33,42,34,39,38,40,29,33,57,95,85,40,60,67,36,40,53,49,48,44,39,47,49,33,35,47,38,62,76,40,71,55,41,36,40,32,30,54,71,32,35,46,88,39,35,65,51,40,49,37,40,28,70,64,73,46,53,72,67,53,45,43,56,70,54,35,38,64,83,66,57,53,62,70,59,82,57,47,46,64,52,53,48,52,28,28,57,56,57,31,52,56,40,38,22,24,69,54,69,66,47,50,51,44,31,44,74,51,32,70,86,60,44,57,68,90,64,44,82,78,51,68,86,51,70,80,76,53,73,65,48,54,63,60,44,47,62,55,48,61,70,69,48,69,71,66,73,75,65,87,78,79,88,66,75,86,52,93,75,30,66,69,52,47,32,51,50,51,38,52,37,48,54,19,28,32,32,23,49,42,54,48,51,57,60,66,70,46,54,93,87,55,78,50,32,37,36,36,44,39,51,32,82,40,43,46,58,47,32,44,25,52,43,35,24,41,73,73,67,50,72,48,65,43,42,40,33,69,34,48,36,82,55,65,57,85,70,60,34,69,52,35,34,67,30,34,36,12,31,73,65,81,65,76,61,79,68,62,55,47,78,52,63,54,31,65,46,66,46,62,41,89,85,48,74,20,39,36,27,68,37,56,37,83,96,20,35,29,38,76,34,65,54,46,60,67,25,28,37,34,22,50,16,73,34,73,34,85,50,61,64,47,56,52,49,56,40,58,40,43,39,54,15,21,30,39,40,29,38,28,36,48,95,87,38,80,44,81,37,56,33,56,37,60,38,61,80,125,134,86,80,76,81,84,77,80,84,71,84,76,77,78,75,78,77,68,73,79,70,62,76,68,70,75,34,84,39,41,61,50,33,36,28,26,44,80,76,41,78,55,46,68,59,56,53,50,62,69,49,70,84,34,43,34,39,38,40,30,33,55,95,85,39,59,64,36,41,54,50,48,42,40,48,50,33,36,47,37,62,75,38,71,56,40,37,40,31,30,54,71,32,34,45,89,37,35,68,52,42,49,37,41,30,69,63,74,47,53,71,67,54,44,43,57,70,55,35,38,65,83,65,58,54,59,70,58,79,58,47,45,64,52,53,48,51,28,28,56,55,58,31,52,55,38,38,21,24,69,54,69,66,49,49,52,44,30,45,73,51,33,70,86,60,44,58,69,90,64,45,82,79,53,67,85,51,70,80,76,53,72,68,49,54,62,60,44,48,61,54,50,62,68,70,50,69,72,67,72,78,64,85,77,80,89,64,73,85,51,93,76,32,66,68,52,48,32,50,50,51,39,52,38,47,53,19,28,34,31,23,50,45,53,50,50,56,62,65,70,45,54,92,85,54,79,50,32,38,37,35,44,37,52,30,82,41,44,48,56,47,32,46,25,51,43,34,25,41,74,74,66,52,72,50,64,43,40,40,34,69,33,50,37,80,55,66,56,84,72,60,33,69,51,37,34,66,29,34,37,12,32,72,66,81,64,72,62,82,69,63,53,44,77,52,64,54,33,65,44,66,45,60,42,90,86,47,78,18,40,36,26,66,35,53,36,85,97,20,34,28,39,78,33,64,52,47,60,68,27,27,36,35,22,50,16,74,35,74,32,84,48,60,64,47,55,54,49,56,40,60,40,42,39,51,16,21,30,40,39,27,37,29,36,49,95,87,39,79,45,81,37,57,33,57,37,61,36,62,82,126

pLDDT: mean 83.16, std 20.21, range [20.25, 98.94]

Nearest PDB structures (foldseek):
  7w4s-assembly1_A  TM=8.397E-01  e=1.095E-06  Mycobacterium tuberculosis H37Rv
  7w23-assembly1_A  TM=8.496E-01  e=3.436E-06  Mycobacterium tuberculosis H37Rv
  3gdu-assembly1_C  TM=9.056E-01  e=6.661E-06  Escherichia coli K-12
  3pv2-assembly1_C  TM=8.672E-01  e=5.561E-06  Legionella fallonii
  3gdv-assembly1_C  TM=8.702E-01  e=6.272E-06  Escherichia coli K-12